Protein 5NDY (pdb70)

Structure (mmCIF, N/CA/C/O backbone):
data_5NDY
#
_entry.id   5NDY
#
_cell.length_a   142.539
_cell.length_b   147.662
_cell.length_c   90.347
_cell.angle_alpha   90.00
_cell.angle_beta   108.99
_cell.angle_gamma   90.00
#
_symmetry.space_group_name_H-M   'C 1 2 1'
#
loop_
_entity.id
_entity.type
_entity.pdbx_description
1 polymer 'Geranylgeranylglyceryl phosphate synthase'
2 water water
#
loop_
_atom_site.group_PDB
_atom_site.id
_atom_site.type_symbol
_atom_site.label_atom_id
_atom_site.label_alt_id
_atom_site.label_comp_id
_atom_site.label_asym_id
_atom_site.label_entity_id
_atom_site.label_seq_id
_atom_site.pdbx_PDB_ins_code
_atom_site.Cartn_x
_atom_site.Cartn_y
_atom_site.Cartn_z
_atom_site.occupancy
_atom_site.B_iso_or_equiv
_atom_site.auth_seq_id
_atom_site.auth_comp_id
_atom_site.auth_asym_id
_atom_site.auth_atom_id
_atom_site.pdbx_PDB_model_num
ATOM 1 N N . MET A 1 1 ? 135.438 14.092 93.249 1.00 30.00 1 MET A N 1
ATOM 2 C CA . MET A 1 1 ? 136.315 13.581 92.237 1.00 30.00 1 MET A CA 1
ATOM 3 C C . MET A 1 1 ? 137.469 12.874 92.887 1.00 30.00 1 MET A C 1
ATOM 4 O O . MET A 1 1 ? 137.924 13.312 93.902 1.00 30.00 1 MET A O 1
ATOM 9 N N . PHE A 1 2 ? 137.941 11.799 92.277 1.00 35.98 2 PHE A N 1
ATOM 10 C CA . PHE A 1 2 ? 139.040 11.038 92.802 1.00 38.79 2 PHE A CA 1
ATOM 11 C C . PHE A 1 2 ? 140.268 11.917 92.901 1.00 40.47 2 PHE A C 1
ATOM 12 O O . PHE A 1 2 ? 140.892 11.945 93.906 1.00 36.97 2 PHE A O 1
ATOM 20 N N . LYS A 1 3 ? 140.588 12.633 91.834 1.00 43.17 3 LYS A N 1
ATOM 21 C CA . LYS A 1 3 ? 141.677 13.604 91.833 1.00 36.56 3 LYS A CA 1
ATOM 22 C C . LYS A 1 3 ? 141.090 15.008 91.877 1.00 37.21 3 LYS A C 1
ATOM 23 O O . LYS A 1 3 ? 140.272 15.373 91.025 1.00 39.97 3 LYS A O 1
ATOM 29 N N . MET A 1 4 ? 141.510 15.790 92.853 1.00 34.13 4 MET A N 1
ATOM 30 C CA . MET A 1 4 ? 140.986 17.144 92.970 1.00 36.56 4 MET A CA 1
ATOM 31 C C . MET A 1 4 ? 141.598 18.068 91.901 1.00 36.14 4 MET A C 1
ATOM 32 O O . MET A 1 4 ? 142.551 17.720 91.199 1.00 35.09 4 MET A O 1
ATOM 37 N N . LYS A 1 5 ? 141.012 19.251 91.748 1.00 38.76 5 LYS A N 1
ATOM 38 C CA . LYS A 1 5 ? 141.581 20.234 90.831 1.00 38.77 5 LYS A CA 1
ATOM 39 C C . LYS A 1 5 ? 142.915 20.731 91.364 1.00 28.29 5 LYS A C 1
ATOM 40 O O . LYS A 1 5 ? 143.085 20.934 92.566 1.00 34.02 5 LYS A O 1
ATOM 46 N N . VAL A 1 6 ? 143.881 20.908 90.467 1.00 31.64 6 VAL A N 1
ATOM 47 C CA . VAL A 1 6 ? 145.180 21.401 90.921 1.00 30.20 6 VAL A CA 1
ATOM 48 C C . VAL A 1 6 ? 145.041 22.785 91.562 1.00 29.19 6 VAL A C 1
ATOM 49 O O . VAL A 1 6 ? 145.682 23.080 92.581 1.00 28.57 6 VAL A O 1
ATOM 53 N N . GLU A 1 7 ? 144.153 23.627 91.025 1.00 33.27 7 GLU A N 1
ATOM 54 C CA . GLU A 1 7 ? 143.980 24.962 91.618 1.00 32.71 7 GLU A CA 1
ATOM 55 C C . GLU A 1 7 ? 143.379 24.852 93.016 1.00 36.35 7 GLU A C 1
ATOM 56 O O . GLU A 1 7 ? 143.748 25.612 93.921 1.00 34.47 7 GLU A O 1
ATOM 62 N N . ASP A 1 8 ? 142.481 23.881 93.225 1.00 33.77 8 ASP A N 1
ATOM 63 C CA . ASP A 1 8 ? 141.977 23.637 94.579 1.00 36.29 8 ASP A CA 1
ATOM 64 C C . ASP A 1 8 ? 143.072 23.087 95.471 1.00 35.29 8 ASP A C 1
ATOM 65 O O . ASP A 1 8 ? 143.191 23.480 96.635 1.00 36.24 8 ASP A O 1
ATOM 70 N N . TYR A 1 9 ? 143.845 22.131 94.951 1.00 36.01 9 TYR A N 1
ATOM 71 C CA . TYR A 1 9 ? 144.990 21.597 95.677 1.00 35.57 9 TYR A CA 1
ATOM 72 C C . TYR A 1 9 ? 145.898 22.716 96.184 1.00 36.26 9 TYR A C 1
ATOM 73 O O . TYR A 1 9 ? 146.320 22.716 97.352 1.00 35.82 9 TYR A O 1
ATOM 82 N N . PHE A 1 10 ? 146.210 23.682 95.308 1.00 31.13 10 PHE A N 1
ATOM 83 C CA . PHE A 1 10 ? 147.035 24.829 95.699 1.00 32.42 10 PHE A CA 1
ATOM 84 C C . PHE A 1 10 ? 146.406 25.611 96.848 1.00 35.08 10 PHE A C 1
ATOM 85 O O . PHE A 1 10 ? 147.074 25.938 97.835 1.00 31.08 10 PHE A O 1
ATOM 93 N N . HIS A 1 11 ? 145.121 25.948 96.724 1.00 31.81 11 HIS A N 1
ATOM 94 C CA . HIS A 1 11 ? 144.498 26.762 97.766 1.00 39.74 11 HIS A CA 1
ATOM 95 C C . HIS A 1 11 ? 144.457 26.041 99.108 1.00 35.42 11 HIS A C 1
ATOM 96 O O . HIS A 1 11 ? 144.597 26.686 100.154 1.00 38.54 11 HIS A O 1
ATOM 103 N N . ASP A 1 12 ? 144.310 24.710 99.102 1.00 39.05 12 ASP A N 1
ATOM 104 C CA . ASP A 1 12 ? 144.347 23.936 100.344 1.00 39.03 12 ASP A CA 1
ATOM 105 C C . ASP A 1 12 ? 145.697 24.038 101.034 1.00 35.91 12 ASP A C 1
ATOM 106 O O . ASP A 1 12 ? 145.774 24.237 102.250 1.00 40.38 12 ASP A O 1
ATOM 111 N N . ILE A 1 13 ? 146.781 23.863 100.280 1.00 38.68 13 ILE A N 1
ATOM 112 C CA . ILE A 1 13 ? 148.108 24.039 100.864 1.00 34.86 13 ILE A CA 1
ATOM 113 C C . ILE A 1 13 ? 148.277 25.461 101.369 1.00 34.85 13 ILE A C 1
ATOM 114 O O . ILE A 1 13 ? 148.773 25.694 102.478 1.00 38.35 13 ILE A O 1
ATOM 119 N N . LEU A 1 14 ? 147.880 26.435 100.558 1.00 37.24 14 LEU A N 1
ATOM 120 C CA . LEU A 1 14 ? 148.085 27.827 100.945 1.00 36.99 14 LEU A CA 1
ATOM 121 C C . LEU A 1 14 ? 147.308 28.194 102.206 1.00 42.55 14 LEU A C 1
ATOM 122 O O . LEU A 1 14 ? 147.560 29.256 102.787 1.00 37.80 14 LEU A O 1
ATOM 127 N N . ARG A 1 15 ? 146.402 27.326 102.672 1.00 41.25 15 ARG A N 1
ATOM 128 C CA . ARG A 1 15 ? 145.755 27.592 103.955 1.00 45.77 15 ARG A CA 1
ATOM 129 C C . ARG A 1 15 ? 146.755 27.546 105.107 1.00 42.50 15 ARG A C 1
ATOM 130 O O . ARG A 1 15 ? 146.607 28.287 106.082 1.00 42.18 15 ARG A O 1
ATOM 138 N N . GLU A 1 16 ? 147.798 26.724 105.012 1.00 42.07 16 GLU A N 1
ATOM 139 C CA . GLU A 1 16 ? 148.731 26.590 106.122 1.00 44.59 16 GLU A CA 1
ATOM 140 C C . GLU A 1 16 ? 150.172 26.962 105.799 1.00 48.40 16 GLU A C 1
ATOM 141 O O . GLU A 1 16 ? 150.920 27.306 106.721 1.00 46.71 16 GLU A O 1
ATOM 147 N N . ARG A 1 17 ? 150.588 26.904 104.539 1.00 44.30 17 ARG A N 1
ATOM 148 C CA . ARG A 1 17 ? 152.006 26.979 104.218 1.00 44.14 17 ARG A CA 1
ATOM 149 C C . ARG A 1 17 ? 152.139 27.346 102.747 1.00 39.54 17 ARG A C 1
ATOM 150 O O . ARG A 1 17 ? 151.146 27.455 102.023 1.00 40.16 17 ARG A O 1
ATOM 158 N N . LYS A 1 18 ? 153.379 27.489 102.297 1.00 41.90 18 LYS A N 1
ATOM 159 C CA . LYS A 1 18 ? 153.653 27.858 100.916 1.00 38.63 18 LYS A CA 1
ATOM 160 C C . LYS A 1 18 ? 153.959 26.607 100.087 1.00 38.24 18 LYS A C 1
ATOM 161 O O . LYS A 1 18 ? 154.315 25.554 100.623 1.00 39.87 18 LYS A O 1
ATOM 167 N N . ILE A 1 19 ? 153.783 26.733 98.766 1.00 34.54 19 ILE A N 1
ATOM 168 C CA . ILE A 1 19 ? 153.847 25.617 97.820 1.00 33.87 19 ILE A CA 1
ATOM 169 C C . ILE A 1 19 ? 155.222 25.565 97.155 1.00 39.19 19 ILE A C 1
ATOM 170 O O . ILE A 1 19 ? 155.712 26.587 96.651 1.00 34.01 19 ILE A O 1
ATOM 175 N N . HIS A 1 20 ? 155.820 24.374 97.079 1.00 30.95 20 HIS A N 1
ATOM 176 C CA . HIS A 1 20 ? 157.028 24.195 96.280 1.00 36.51 20 HIS A CA 1
ATOM 177 C C . HIS A 1 20 ? 156.748 23.287 95.091 1.00 35.85 20 HIS A C 1
ATOM 178 O O . HIS A 1 20 ? 156.106 22.233 95.233 1.00 32.89 20 HIS A O 1
ATOM 185 N N . LEU A 1 21 ? 157.242 23.688 93.921 1.00 30.53 21 LEU A N 1
ATOM 186 C CA . LEU A 1 21 ? 157.149 22.886 92.707 1.00 31.08 21 LEU A CA 1
ATOM 187 C C . LEU A 1 21 ? 158.531 22.666 92.093 1.00 36.31 21 LEU A C 1
ATOM 188 O O . LEU A 1 21 ? 159.370 23.581 92.050 1.00 32.36 21 LEU A O 1
ATOM 193 N N . THR A 1 22 ? 158.735 21.458 91.574 1.00 32.44 22 THR A N 1
ATOM 194 C CA . THR A 1 22 ? 160.001 21.014 90.995 1.00 34.20 22 THR A CA 1
ATOM 195 C C . THR A 1 22 ? 159.886 21.017 89.478 1.00 35.33 22 THR A C 1
ATOM 196 O O . THR A 1 22 ? 159.037 20.311 88.916 1.00 34.02 22 THR A O 1
ATOM 200 N N . LEU A 1 23 ? 160.739 21.798 88.812 1.00 31.42 23 LEU A N 1
ATOM 201 C CA . LEU A 1 23 ? 160.734 21.868 87.359 1.00 32.92 23 LEU A CA 1
ATOM 202 C C . LEU A 1 23 ? 161.652 20.791 86.792 1.00 32.64 23 LEU A C 1
ATOM 203 O O . LEU A 1 23 ? 162.829 20.715 87.162 1.00 34.51 23 LEU A O 1
ATOM 208 N N . ILE A 1 24 ? 161.105 19.958 85.914 1.00 35.01 24 ILE A N 1
ATOM 209 C CA . ILE A 1 24 ? 161.860 18.946 85.177 1.00 33.01 24 ILE A CA 1
ATOM 210 C C . ILE A 1 24 ? 161.716 19.265 83.698 1.00 33.31 24 ILE A C 1
ATOM 211 O O . ILE A 1 24 ? 160.593 19.403 83.195 1.00 34.45 24 ILE A O 1
ATOM 216 N N . ASP A 1 25 ? 162.847 19.394 83.005 1.00 37.52 25 ASP A N 1
ATOM 217 C CA . ASP A 1 25 ? 162.844 19.570 81.555 1.00 41.25 25 ASP A CA 1
ATOM 218 C C . ASP A 1 25 ? 162.956 18.199 80.900 1.00 43.33 25 ASP A C 1
ATOM 219 O O . ASP A 1 25 ? 163.956 17.510 81.114 1.00 42.13 25 ASP A O 1
ATOM 224 N N . PRO A 1 26 ? 161.960 17.758 80.129 1.00 40.45 26 PRO A N 1
ATOM 225 C CA . PRO A 1 26 ? 161.999 16.391 79.584 1.00 49.48 26 PRO A CA 1
ATOM 226 C C . PRO A 1 26 ? 163.182 16.123 78.678 1.00 54.26 26 PRO A C 1
ATOM 227 O O . PRO A 1 26 ? 163.590 14.964 78.553 1.00 51.74 26 PRO A O 1
ATOM 231 N N . GLU A 1 27 ? 163.759 17.149 78.062 1.00 51.53 27 GLU A N 1
ATOM 232 C CA . GLU A 1 27 ? 164.885 16.950 77.162 1.00 56.34 27 GLU A CA 1
ATOM 233 C C . GLU A 1 27 ? 166.228 16.900 77.882 1.00 55.51 27 GLU A C 1
ATOM 234 O O . GLU A 1 27 ? 167.245 16.685 77.220 1.00 61.63 27 GLU A O 1
ATOM 240 N N . GLU A 1 28 ? 166.273 17.069 79.205 1.00 50.35 28 GLU A N 1
ATOM 241 C CA . GLU A 1 28 ? 167.542 17.069 79.924 1.00 49.99 28 GLU A CA 1
ATOM 242 C C . GLU A 1 28 ? 167.910 15.714 80.516 1.00 54.08 28 GLU A C 1
ATOM 243 O O . GLU A 1 28 ? 169.011 15.574 81.061 1.00 55.45 28 GLU A O 1
ATOM 249 N N . GLN A 1 29 ? 167.033 14.717 80.421 1.00 50.64 29 GLN A N 1
ATOM 250 C CA . GLN A 1 29 ? 167.339 13.384 80.927 1.00 49.77 29 GLN A CA 1
ATOM 251 C C . GLN A 1 29 ? 166.308 12.412 80.371 1.00 48.03 29 GLN A C 1
ATOM 252 O O . GLN A 1 29 ? 165.322 12.811 79.747 1.00 49.90 29 GLN A O 1
ATOM 258 N N . THR A 1 30 ? 166.557 11.113 80.606 1.00 46.73 30 THR A N 1
ATOM 259 C CA . THR A 1 30 ? 165.641 10.070 80.166 1.00 50.22 30 THR A CA 1
ATOM 260 C C . THR A 1 30 ? 164.429 9.988 81.095 1.00 46.56 30 THR A C 1
ATOM 261 O O . THR A 1 30 ? 164.495 10.411 82.256 1.00 46.31 30 THR A O 1
ATOM 265 N N . PRO A 1 31 ? 163.307 9.462 80.593 1.00 42.63 31 PRO A N 1
ATOM 266 C CA . PRO A 1 31 ? 162.121 9.277 81.441 1.00 47.00 31 PRO A CA 1
ATOM 267 C C . PRO A 1 31 ? 162.409 8.608 82.777 1.00 47.84 31 PRO A C 1
ATOM 268 O O . PRO A 1 31 ? 161.931 9.079 83.817 1.00 43.63 31 PRO A O 1
ATOM 272 N N . GLU A 1 32 ? 163.182 7.517 82.786 1.00 44.75 32 GLU A N 1
ATOM 273 C CA . GLU A 1 32 ? 163.439 6.857 84.063 1.00 48.62 32 GLU A CA 1
ATOM 274 C C . GLU A 1 32 ? 164.327 7.713 84.957 1.00 45.28 32 GLU A C 1
ATOM 275 O O . GLU A 1 32 ? 164.141 7.736 86.179 1.00 48.39 32 GLU A O 1
ATOM 281 N N . GLU A 1 33 ? 165.301 8.410 84.376 1.00 42.40 33 GLU A N 1
ATOM 282 C CA . GLU A 1 33 ? 166.040 9.400 85.152 1.00 47.67 33 GLU A CA 1
ATOM 283 C C . GLU A 1 33 ? 165.100 10.463 85.716 1.00 40.64 33 GLU A C 1
ATOM 284 O O . GLU A 1 33 ? 165.245 10.881 86.872 1.00 43.63 33 GLU A O 1
ATOM 290 N N . ALA A 1 34 ? 164.125 10.903 84.915 1.00 42.20 34 ALA A N 1
ATOM 291 C CA . ALA A 1 34 ? 163.169 11.906 85.384 1.00 40.16 34 ALA A CA 1
ATOM 292 C C . ALA A 1 34 ? 162.372 11.391 86.580 1.00 42.88 34 ALA A C 1
ATOM 293 O O . ALA A 1 34 ? 162.117 12.133 87.537 1.00 41.80 34 ALA A O 1
ATOM 295 N N . VAL A 1 35 ? 161.986 10.112 86.549 1.00 42.51 35 VAL A N 1
ATOM 296 C CA . VAL A 1 35 ? 161.256 9.521 87.668 1.00 39.44 35 VAL A CA 1
ATOM 297 C C . VAL A 1 35 ? 162.084 9.587 88.940 1.00 38.62 35 VAL A C 1
ATOM 298 O O . VAL A 1 35 ? 161.574 9.935 90.011 1.00 40.53 35 VAL A O 1
ATOM 302 N N . GLU A 1 36 ? 163.379 9.270 88.850 1.00 40.46 36 GLU A N 1
ATOM 303 C CA . GLU A 1 36 ? 164.202 9.289 90.056 1.00 41.79 36 GLU A CA 1
ATOM 304 C C . GLU A 1 36 ? 164.421 10.715 90.556 1.00 40.77 36 GLU A C 1
ATOM 305 O O . GLU A 1 36 ? 164.513 10.947 91.765 1.00 40.29 36 GLU A O 1
ATOM 311 N N . ILE A 1 37 ? 164.522 11.685 89.647 1.00 41.09 37 ILE A N 1
ATOM 312 C CA . ILE A 1 37 ? 164.562 13.079 90.086 1.00 40.20 37 ILE A CA 1
ATOM 313 C C . ILE A 1 37 ? 163.295 13.422 90.860 1.00 36.84 37 ILE A C 1
ATOM 314 O O . ILE A 1 37 ? 163.352 13.906 91.995 1.00 39.05 37 ILE A O 1
ATOM 319 N N . ALA A 1 38 ? 162.131 13.133 90.273 1.00 40.50 38 ALA A N 1
ATOM 320 C CA . ALA A 1 38 ? 160.867 13.460 90.930 1.00 40.52 38 ALA A CA 1
ATOM 321 C C . ALA A 1 38 ? 160.742 12.779 92.289 1.00 37.48 38 ALA A C 1
ATOM 322 O O . ALA A 1 38 ? 160.414 13.425 93.294 1.00 33.99 38 ALA A O 1
ATOM 324 N N . ARG A 1 39 ? 161.026 11.468 92.350 1.00 37.61 39 ARG A N 1
ATOM 325 C CA . ARG A 1 39 ? 160.908 10.759 93.621 1.00 39.26 39 ARG A CA 1
ATOM 326 C C . ARG A 1 39 ? 161.813 11.361 94.680 1.00 39.15 39 ARG A C 1
ATOM 327 O O . ARG A 1 39 ? 161.450 11.419 95.862 1.00 39.59 39 ARG A O 1
ATOM 335 N N . ALA A 1 40 ? 163.015 11.781 94.285 1.00 34.22 40 ALA A N 1
ATOM 336 C CA . ALA A 1 40 ? 163.907 12.408 95.249 1.00 38.76 40 ALA A CA 1
ATOM 337 C C . ALA A 1 40 ? 163.336 13.737 95.730 1.00 38.76 40 ALA A C 1
ATOM 338 O O . ALA A 1 40 ? 163.335 14.026 96.931 1.00 37.13 40 ALA A O 1
ATOM 340 N N . ALA A 1 41 ? 162.858 14.565 94.796 1.00 40.51 41 ALA A N 1
ATOM 341 C CA . ALA A 1 41 ? 162.268 15.853 95.168 1.00 34.89 41 ALA A CA 1
ATOM 342 C C . ALA A 1 41 ? 161.046 15.663 96.067 1.00 35.71 41 ALA A C 1
ATOM 343 O O . ALA A 1 41 ? 160.846 16.421 97.021 1.00 36.34 41 ALA A O 1
ATOM 345 N N . ILE A 1 42 ? 160.232 14.636 95.792 1.00 41.49 42 ILE A N 1
ATOM 346 C CA . ILE A 1 42 ? 159.069 14.347 96.635 1.00 38.53 42 ILE A CA 1
ATOM 347 C C . ILE A 1 42 ? 159.511 13.921 98.028 1.00 40.12 42 ILE A C 1
ATOM 348 O O . ILE A 1 42 ? 158.959 14.386 99.032 1.00 41.43 42 ILE A O 1
ATOM 353 N N . ARG A 1 43 ? 160.515 13.041 98.120 1.00 43.73 43 ARG A N 1
ATOM 354 C CA . ARG A 1 43 ? 161.103 12.762 99.431 1.00 44.15 43 ARG A CA 1
ATOM 355 C C . ARG A 1 43 ? 161.575 14.047 100.102 1.00 44.33 43 ARG A C 1
ATOM 356 O O . ARG A 1 43 ? 161.455 14.197 101.327 1.00 43.45 43 ARG A O 1
ATOM 364 N N . GLY A 1 44 ? 162.082 14.997 99.319 1.00 43.76 44 GLY A N 1
ATOM 365 C CA . GLY A 1 44 ? 162.489 16.270 99.881 1.00 40.98 44 GLY A CA 1
ATOM 366 C C . GLY A 1 44 ? 161.366 17.220 100.230 1.00 42.71 44 GLY A C 1
ATOM 367 O O . GLY A 1 44 ? 161.635 18.268 100.826 1.00 42.37 44 GLY A O 1
ATOM 368 N N . GLY A 1 45 ? 160.127 16.908 99.856 1.00 38.34 45 GLY A N 1
ATOM 369 C CA . GLY A 1 45 ? 158.990 17.715 100.255 1.00 39.79 45 GLY A CA 1
ATOM 370 C C . GLY A 1 45 ? 158.313 18.533 99.169 1.00 37.71 45 GLY A C 1
ATOM 371 O O . GLY A 1 45 ? 157.488 19.404 99.502 1.00 37.29 45 GLY A O 1
ATOM 372 N N . THR A 1 46 ? 158.624 18.298 97.894 1.00 35.77 46 THR A N 1
ATOM 373 C CA . THR A 1 46 ? 158.011 19.090 96.834 1.00 37.80 46 THR A CA 1
ATOM 374 C C . THR A 1 46 ? 156.537 18.725 96.685 1.00 39.57 46 THR A C 1
ATOM 375 O O . THR A 1 46 ? 156.113 17.601 96.992 1.00 35.89 46 THR A O 1
ATOM 379 N N . ASP A 1 47 ? 155.745 19.700 96.221 1.00 31.87 47 ASP A N 1
ATOM 380 C CA . ASP A 1 47 ? 154.298 19.545 96.155 1.00 33.67 47 ASP A CA 1
ATOM 381 C C . ASP A 1 47 ? 153.812 19.194 94.768 1.00 30.79 47 ASP A C 1
ATOM 382 O O . ASP A 1 47 ? 152.631 18.880 94.595 1.00 32.80 47 ASP A O 1
ATOM 387 N N . GLY A 1 48 ? 154.677 19.252 93.774 1.00 31.16 48 GLY A N 1
ATOM 388 C CA . GLY A 1 48 ? 154.239 18.984 92.423 1.00 31.61 48 GLY A CA 1
ATOM 389 C C . GLY A 1 48 ? 155.431 19.006 91.499 1.00 34.55 48 GLY A C 1
ATOM 390 O O . GLY A 1 48 ? 156.521 19.465 91.859 1.00 37.03 48 GLY A O 1
ATOM 391 N N . ILE A 1 49 ? 155.210 18.485 90.303 1.00 31.05 49 ILE A N 1
ATOM 392 C CA . ILE A 1 49 ? 156.232 18.429 89.270 1.00 32.76 49 ILE A CA 1
ATOM 393 C C . ILE A 1 49 ? 155.760 19.304 88.126 1.00 32.94 49 ILE A C 1
ATOM 394 O O . ILE A 1 49 ? 154.696 19.059 87.544 1.00 32.08 49 ILE A O 1
ATOM 399 N N . MET A 1 50 ? 156.529 20.333 87.807 1.00 32.16 50 MET A N 1
ATOM 400 C CA . MET A 1 50 ? 156.256 21.077 86.593 1.00 31.95 50 MET A CA 1
ATOM 401 C C . MET A 1 50 ? 157.043 20.460 85.461 1.00 32.55 50 MET A C 1
ATOM 402 O O . MET A 1 50 ? 158.209 20.094 85.624 1.00 38.13 50 MET A O 1
ATOM 407 N N . LEU A 1 51 ? 156.412 20.364 84.306 1.00 32.07 51 LEU A N 1
ATOM 408 C CA . LEU A 1 51 ? 157.007 19.678 83.177 1.00 38.87 51 LEU A CA 1
ATOM 409 C C . LEU A 1 51 ? 157.052 20.632 81.998 1.00 38.10 51 LEU A C 1
ATOM 410 O O . LEU A 1 51 ? 156.007 21.062 81.499 1.00 37.93 51 LEU A O 1
ATOM 415 N N . GLY A 1 52 ? 158.245 20.938 81.539 1.00 38.26 52 GLY A N 1
ATOM 416 C CA . GLY A 1 52 ? 158.387 21.655 80.294 1.00 44.75 52 GLY A CA 1
ATOM 417 C C . GLY A 1 52 ? 159.685 22.429 80.247 1.00 50.49 52 GLY A C 1
ATOM 418 O O . GLY A 1 52 ? 160.585 22.236 81.066 1.00 45.38 52 GLY A O 1
ATOM 419 N N . GLY A 1 53 ? 159.739 23.312 79.268 1.00 58.86 53 GLY A N 1
ATOM 420 C CA . GLY A 1 53 ? 160.871 24.167 78.980 1.00 59.58 53 GLY A CA 1
ATOM 421 C C . GLY A 1 53 ? 160.877 24.515 77.508 1.00 63.45 53 GLY A C 1
ATOM 422 O O . GLY A 1 53 ? 160.310 23.820 76.664 1.00 62.88 53 GLY A O 1
ATOM 423 N N . SER A 1 54 ? 161.533 25.630 77.187 1.00 66.80 54 SER A N 1
ATOM 424 C CA . SER A 1 54 ? 161.885 25.891 75.797 1.00 66.10 54 SER A CA 1
ATOM 425 C C . SER A 1 54 ? 162.597 24.660 75.244 1.00 71.16 54 SER A C 1
ATOM 426 O O . SER A 1 54 ? 163.057 23.809 76.018 1.00 75.85 54 SER A O 1
ATOM 429 N N . THR A 1 55 ? 162.689 24.540 73.915 1.00 66.24 55 THR A N 1
ATOM 430 C CA . THR A 1 55 ? 163.373 23.408 73.285 1.00 70.31 55 THR A CA 1
ATOM 431 C C . THR A 1 55 ? 162.772 22.064 73.696 1.00 71.37 55 THR A C 1
ATOM 432 O O . THR A 1 55 ? 163.379 21.339 74.499 1.00 70.64 55 THR A O 1
ATOM 436 N N . THR A 1 56 ? 161.603 21.688 73.162 1.00 68.87 56 THR A N 1
ATOM 437 C CA . THR A 1 56 ? 160.943 20.491 73.667 1.00 69.99 56 THR A CA 1
ATOM 438 C C . THR A 1 56 ? 160.281 19.702 72.550 1.00 70.22 56 THR A C 1
ATOM 439 O O . THR A 1 56 ? 159.474 20.235 71.783 1.00 71.67 56 THR A O 1
ATOM 443 N N . ASP A 1 57 ? 160.632 18.424 72.489 1.00 67.58 57 ASP A N 1
ATOM 444 C CA . ASP A 1 57 ? 159.977 17.471 71.616 1.00 66.32 57 ASP A CA 1
ATOM 445 C C . ASP A 1 57 ? 158.714 16.949 72.288 1.00 67.73 57 ASP A C 1
ATOM 446 O O . ASP A 1 57 ? 158.717 16.624 73.480 1.00 66.49 57 ASP A O 1
ATOM 451 N N . SER A 1 58 ? 157.629 16.880 71.514 1.00 66.03 58 SER A N 1
ATOM 452 C CA . SER A 1 58 ? 156.375 16.351 72.034 1.00 62.69 58 SER A CA 1
ATOM 453 C C . SER A 1 58 ? 156.472 14.869 72.355 1.00 62.11 58 SER A C 1
ATOM 454 O O . SER A 1 58 ? 155.768 14.386 73.248 1.00 56.91 58 SER A O 1
ATOM 457 N N . SER A 1 59 ? 157.308 14.130 71.624 1.00 63.27 59 SER A N 1
ATOM 458 C CA . SER A 1 59 ? 157.465 12.708 71.913 1.00 62.63 59 SER A CA 1
ATOM 459 C C . SER A 1 59 ? 158.127 12.493 73.268 1.00 61.82 59 SER A C 1
ATOM 460 O O . SER A 1 59 ? 157.726 11.602 74.030 1.00 59.61 59 SER A O 1
ATOM 463 N N . GLU A 1 60 ? 159.138 13.304 73.586 1.00 56.65 60 GLU A N 1
ATOM 464 C CA . GLU A 1 60 ? 159.855 13.150 74.845 1.00 57.32 60 GLU A CA 1
ATOM 465 C C . GLU A 1 60 ? 159.032 13.672 76.019 1.00 56.57 60 GLU A C 1
ATOM 466 O O . GLU A 1 60 ? 159.078 13.111 77.125 1.00 51.77 60 GLU A O 1
ATOM 472 N N . LEU A 1 61 ? 158.276 14.749 75.795 1.00 56.65 61 LEU A N 1
ATOM 473 C CA . LEU A 1 61 ? 157.343 15.223 76.809 1.00 51.63 61 LEU A CA 1
ATOM 474 C C . LEU A 1 61 ? 156.361 14.125 77.204 1.00 46.26 61 LEU A C 1
ATOM 475 O O . LEU A 1 61 ? 156.173 13.847 78.394 1.00 40.58 61 LEU A O 1
ATOM 480 N N . ASP A 1 62 ? 155.724 13.489 76.214 1.00 48.52 62 ASP A N 1
ATOM 481 C CA . ASP A 1 62 ? 154.781 12.411 76.510 1.00 52.29 62 ASP A CA 1
ATOM 482 C C . ASP A 1 62 ? 155.455 11.255 77.238 1.00 49.56 62 ASP A C 1
ATOM 483 O O . ASP A 1 62 ? 154.887 10.693 78.185 1.00 45.95 62 ASP A O 1
ATOM 488 N N . ASN A 1 63 ? 156.652 10.861 76.800 1.00 51.71 63 ASN A N 1
ATOM 489 C CA . ASN A 1 63 ? 157.310 9.726 77.441 1.00 47.88 63 ASN A CA 1
ATOM 490 C C . ASN A 1 63 ? 157.667 10.048 78.884 1.00 47.12 63 ASN A C 1
ATOM 491 O O . ASN A 1 63 ? 157.525 9.198 79.772 1.00 42.66 63 ASN A O 1
ATOM 496 N N . THR A 1 64 ? 158.115 11.280 79.137 1.00 44.33 64 THR A N 1
ATOM 497 C CA . THR A 1 64 ? 158.405 11.709 80.501 1.00 44.88 64 THR A CA 1
ATOM 498 C C . THR A 1 64 ? 157.133 11.869 81.321 1.00 39.34 64 THR A C 1
ATOM 499 O O . THR A 1 64 ? 157.107 11.503 82.498 1.00 38.18 64 THR A O 1
ATOM 503 N N . ALA A 1 65 ? 156.086 12.463 80.738 1.00 42.21 65 ALA A N 1
ATOM 504 C CA . ALA A 1 65 ? 154.820 12.595 81.456 1.00 38.78 65 ALA A CA 1
ATOM 505 C C . ALA A 1 65 ? 154.251 11.223 81.816 1.00 39.34 65 ALA A C 1
ATOM 506 O O . ALA A 1 65 ? 153.827 10.993 82.952 1.00 37.19 65 ALA A O 1
ATOM 508 N N . ARG A 1 66 ? 154.240 10.300 80.857 1.00 39.59 66 ARG A N 1
ATOM 509 C CA . ARG A 1 66 ? 153.737 8.949 81.128 1.00 44.64 66 ARG A CA 1
ATOM 510 C C . ARG A 1 66 ? 154.520 8.274 82.247 1.00 37.44 66 ARG A C 1
ATOM 511 O O . ARG A 1 66 ? 153.934 7.728 83.184 1.00 39.09 66 ARG A O 1
ATOM 519 N N . ALA A 1 67 ? 155.852 8.308 82.173 1.00 39.65 67 ALA A N 1
ATOM 520 C CA . ALA A 1 67 ? 156.659 7.676 83.211 1.00 39.65 67 ALA A CA 1
ATOM 521 C C . ALA A 1 67 ? 156.410 8.302 84.578 1.00 40.00 67 ALA A C 1
ATOM 522 O O . ALA A 1 67 ? 156.287 7.584 85.579 1.00 38.16 67 ALA A O 1
ATOM 524 N N . LEU A 1 68 ? 156.348 9.638 84.654 1.00 33.79 68 LEU A N 1
ATOM 525 C CA . LEU A 1 68 ? 156.095 10.268 85.947 1.00 35.93 68 LEU A CA 1
ATOM 526 C C . LEU A 1 68 ? 154.767 9.808 86.519 1.00 34.84 68 LEU A C 1
ATOM 527 O O . LEU A 1 68 ? 154.659 9.504 87.711 1.00 36.09 68 LEU A O 1
ATOM 532 N N . ARG A 1 69 ? 153.748 9.736 85.680 1.00 32.66 69 ARG A N 1
ATOM 533 C CA . ARG A 1 69 ? 152.428 9.523 86.228 1.00 40.12 69 ARG A CA 1
ATOM 534 C C . ARG A 1 69 ? 152.229 8.064 86.647 1.00 41.42 69 ARG A C 1
ATOM 535 O O . ARG A 1 69 ? 151.386 7.779 87.507 1.00 41.01 69 ARG A O 1
ATOM 543 N N . GLU A 1 70 ? 153.025 7.134 86.088 1.00 39.48 70 GLU A N 1
ATOM 544 C CA . GLU A 1 70 ? 153.027 5.758 86.582 1.00 46.49 70 GLU A CA 1
ATOM 545 C C . GLU A 1 70 ? 153.522 5.674 88.014 1.00 43.86 70 GLU A C 1
ATOM 546 O O . GLU A 1 70 ? 153.185 4.727 88.726 1.00 41.75 70 GLU A O 1
ATOM 552 N N . ASN A 1 71 ? 154.349 6.627 88.445 1.00 39.97 71 ASN A N 1
ATOM 553 C CA . ASN A 1 71 ? 155.190 6.434 89.615 1.00 36.97 71 ASN A CA 1
ATOM 554 C C . ASN A 1 71 ? 154.978 7.413 90.754 1.00 42.79 71 ASN A C 1
ATOM 555 O O . ASN A 1 71 ? 155.478 7.153 91.848 1.00 46.94 71 ASN A O 1
ATOM 560 N N . ILE A 1 72 ? 154.292 8.537 90.547 1.00 40.75 72 ILE A N 1
ATOM 561 C CA . ILE A 1 72 ? 154.161 9.520 91.614 1.00 38.87 72 ILE A CA 1
ATOM 562 C C . ILE A 1 72 ? 152.691 9.858 91.809 1.00 36.53 72 ILE A C 1
ATOM 563 O O . ILE A 1 72 ? 151.860 9.669 90.914 1.00 38.70 72 ILE A O 1
ATOM 568 N N . ASP A 1 73 ? 152.383 10.394 92.994 1.00 35.02 73 ASP A N 1
ATOM 569 C CA . ASP A 1 73 ? 151.021 10.802 93.338 1.00 35.50 73 ASP A CA 1
ATOM 570 C C . ASP A 1 73 ? 150.850 12.307 93.578 1.00 37.12 73 ASP A C 1
ATOM 571 O O . ASP A 1 73 ? 149.796 12.719 94.082 1.00 36.51 73 ASP A O 1
ATOM 576 N N . VAL A 1 74 ? 151.836 13.141 93.252 1.00 38.43 74 VAL A N 1
ATOM 577 C CA . VAL A 1 74 ? 151.608 14.591 93.318 1.00 36.65 74 VAL A CA 1
ATOM 578 C C . VAL A 1 74 ? 151.220 15.067 91.918 1.00 37.64 74 VAL A C 1
ATOM 579 O O . VAL A 1 74 ? 151.414 14.322 90.945 1.00 36.00 74 VAL A O 1
ATOM 583 N N . PRO A 1 75 ? 150.668 16.275 91.753 1.00 36.57 75 PRO A N 1
ATOM 584 C CA . PRO A 1 75 ? 150.258 16.716 90.411 1.00 38.54 75 PRO A CA 1
ATOM 585 C C . PRO A 1 75 ? 151.439 16.911 89.467 1.00 32.05 75 PRO A C 1
ATOM 586 O O . PRO A 1 75 ? 152.551 17.241 89.882 1.00 35.46 75 PRO A O 1
ATOM 590 N N . ILE A 1 76 ? 151.167 16.708 88.182 1.00 33.52 76 ILE A N 1
ATOM 591 C CA . ILE A 1 76 ? 152.093 16.985 87.085 1.00 32.23 76 ILE A CA 1
ATOM 592 C C . ILE A 1 76 ? 151.507 18.147 86.289 1.00 34.43 76 ILE A C 1
ATOM 593 O O . ILE A 1 76 ? 150.433 18.010 85.688 1.00 34.56 76 ILE A O 1
ATOM 598 N N . ILE A 1 77 ? 152.198 19.294 86.284 1.00 34.91 77 ILE A N 1
ATOM 599 C CA . ILE A 1 77 ? 151.689 20.517 85.663 1.00 32.57 77 ILE A CA 1
ATOM 600 C C . ILE A 1 77 ? 152.560 20.877 84.462 1.00 35.87 77 ILE A C 1
ATOM 601 O O . ILE A 1 77 ? 153.781 21.013 84.591 1.00 31.43 77 ILE A O 1
ATOM 606 N N . LEU A 1 78 ? 151.924 21.053 83.307 1.00 33.40 78 LEU A N 1
ATOM 607 C CA . LEU A 1 78 ? 152.632 21.494 82.119 1.00 33.97 78 LEU A CA 1
ATOM 608 C C . LEU A 1 78 ? 153.002 22.969 82.247 1.00 38.32 78 LEU A C 1
ATOM 609 O O . LEU A 1 78 ? 152.197 23.798 82.702 1.00 35.80 78 LEU A O 1
ATOM 614 N N . PHE A 1 79 ? 154.243 23.281 81.879 1.00 38.28 79 PHE A N 1
ATOM 615 C CA . PHE A 1 79 ? 154.797 24.635 81.907 1.00 36.42 79 PHE A CA 1
ATOM 616 C C . PHE A 1 79 ? 155.291 24.842 80.483 1.00 37.40 79 PHE A C 1
ATOM 617 O O . PHE A 1 79 ? 156.477 24.637 80.188 1.00 38.91 79 PHE A O 1
ATOM 625 N N . PRO A 1 80 ? 154.387 25.145 79.555 1.00 38.01 80 PRO A N 1
ATOM 626 C CA . PRO A 1 80 ? 154.703 24.973 78.130 1.00 44.35 80 PRO A CA 1
ATOM 627 C C . PRO A 1 80 ? 155.556 26.121 77.607 1.00 44.45 80 PRO A C 1
ATOM 628 O O . PRO A 1 80 ? 155.266 27.292 77.860 1.00 45.83 80 PRO A O 1
ATOM 632 N N . GLY A 1 81 ? 156.624 25.771 76.892 1.00 47.61 81 GLY A N 1
ATOM 633 C CA . GLY A 1 81 ? 157.399 26.743 76.148 1.00 53.64 81 GLY A CA 1
ATOM 634 C C . GLY A 1 81 ? 156.928 26.961 74.727 1.00 53.54 81 GLY A C 1
ATOM 635 O O . GLY A 1 81 ? 157.408 27.878 74.053 1.00 53.26 81 GLY A O 1
ATOM 636 N N . ASN A 1 82 ? 156.011 26.125 74.248 1.00 51.72 82 ASN A N 1
ATOM 637 C CA . ASN A 1 82 ? 155.377 26.313 72.949 1.00 53.59 82 ASN A CA 1
ATOM 638 C C . ASN A 1 82 ? 154.126 25.443 72.919 1.00 54.08 82 ASN A C 1
ATOM 639 O O . ASN A 1 82 ? 153.770 24.807 73.915 1.00 49.38 82 ASN A O 1
ATOM 644 N N . THR A 1 83 ? 153.447 25.427 71.769 1.00 53.26 83 THR A N 1
ATOM 645 C CA . THR A 1 83 ? 152.268 24.579 71.638 1.00 56.76 83 THR A CA 1
ATOM 646 C C . THR A 1 83 ? 152.615 23.100 71.763 1.00 56.03 83 THR A C 1
ATOM 647 O O . THR A 1 83 ? 151.741 22.298 72.105 1.00 53.67 83 THR A O 1
ATOM 651 N N . THR A 1 84 ? 153.873 22.727 71.514 1.00 56.44 84 THR A N 1
ATOM 652 C CA . THR A 1 84 ? 154.337 21.355 71.711 1.00 62.94 84 THR A CA 1
ATOM 653 C C . THR A 1 84 ? 154.300 20.975 73.185 1.00 58.50 84 THR A C 1
ATOM 654 O O . THR A 1 84 ? 154.600 19.833 73.544 1.00 54.33 84 THR A O 1
ATOM 658 N N . GLY A 1 85 ? 153.939 21.928 74.042 1.00 49.84 85 GLY A N 1
ATOM 659 C CA . GLY A 1 85 ? 153.970 21.743 75.472 1.00 52.97 85 GLY A CA 1
ATOM 660 C C . GLY A 1 85 ? 152.727 21.144 76.079 1.00 48.37 85 GLY A C 1
ATOM 661 O O . GLY A 1 85 ? 152.675 20.995 77.302 1.00 45.90 85 GLY A O 1
ATOM 662 N N . VAL A 1 86 ? 151.721 20.802 75.272 1.00 51.41 86 VAL A N 1
ATOM 663 C CA . VAL A 1 86 ? 150.487 20.187 75.758 1.00 51.52 86 VAL A CA 1
ATOM 664 C C . VAL A 1 86 ? 150.600 18.671 75.631 1.00 52.08 86 VAL A C 1
ATOM 665 O O . VAL A 1 86 ? 150.951 18.155 74.561 1.00 51.64 86 VAL A O 1
ATOM 669 N N . SER A 1 87 ? 150.295 17.958 76.725 1.00 48.97 87 SER A N 1
ATOM 670 C CA . SER A 1 87 ? 150.357 16.500 76.790 1.00 48.66 87 SER A CA 1
ATOM 671 C C . SER A 1 87 ? 149.140 15.954 77.526 1.00 51.66 87 SER A C 1
ATOM 672 O O . SER A 1 87 ? 148.772 16.473 78.587 1.00 47.49 87 SER A O 1
ATOM 675 N N . ARG A 1 88 ? 148.537 14.899 76.956 1.00 53.66 88 ARG A N 1
ATOM 676 C CA . ARG A 1 88 ? 147.384 14.224 77.560 1.00 54.79 88 ARG A CA 1
ATOM 677 C C . ARG A 1 88 ? 147.631 13.847 79.007 1.00 49.77 88 ARG A C 1
ATOM 678 O O . ARG A 1 88 ? 146.703 13.856 79.823 1.00 52.02 88 ARG A O 1
ATOM 686 N N . TYR A 1 89 ? 148.870 13.512 79.340 1.00 46.41 89 TYR A N 1
ATOM 687 C CA . TYR A 1 89 ? 149.183 12.756 80.536 1.00 46.63 89 TYR A CA 1
ATOM 688 C C . TYR A 1 89 ? 149.386 13.617 81.760 1.00 44.69 89 TYR A C 1
ATOM 689 O O . TYR A 1 89 ? 149.598 13.068 82.844 1.00 43.56 89 TYR A O 1
ATOM 698 N N . ALA A 1 90 ? 149.335 14.939 81.622 1.00 44.03 90 ALA A N 1
ATOM 699 C CA . ALA A 1 90 ? 149.495 15.819 82.763 1.00 34.55 90 ALA A CA 1
ATOM 700 C C . ALA A 1 90 ? 148.164 16.045 83.458 1.00 36.03 90 ALA A C 1
ATOM 701 O O . ALA A 1 90 ? 147.091 15.925 82.867 1.00 39.47 90 ALA A O 1
ATOM 703 N N . ASP A 1 91 ? 148.251 16.420 84.724 1.00 32.74 91 ASP A N 1
ATOM 704 C CA . ASP A 1 91 ? 147.067 16.759 85.498 1.00 34.24 91 ASP A CA 1
ATOM 705 C C . ASP A 1 91 ? 146.519 18.152 85.198 1.00 38.35 91 ASP A C 1
ATOM 706 O O . ASP A 1 91 ? 145.300 18.350 85.253 1.00 33.58 91 ASP A O 1
ATOM 711 N N . ALA A 1 92 ? 147.384 19.118 84.892 1.00 35.41 92 ALA A N 1
ATOM 712 C CA . ALA A 1 92 ? 146.954 20.487 84.629 1.00 33.77 92 ALA A CA 1
ATOM 713 C C . ALA A 1 92 ? 147.988 21.150 83.723 1.00 33.95 92 ALA A C 1
ATOM 714 O O . ALA A 1 92 ? 149.079 20.613 83.493 1.00 31.73 92 ALA A O 1
ATOM 716 N N . ILE A 1 93 ? 147.623 22.317 83.190 1.00 35.28 93 ILE A N 1
ATOM 717 C CA . ILE A 1 93 ? 148.517 23.138 82.370 1.00 30.60 93 ILE A CA 1
ATOM 718 C C . ILE A 1 93 ? 148.426 24.593 82.844 1.00 35.41 93 ILE A C 1
ATOM 719 O O . ILE A 1 93 ? 147.329 25.105 83.080 1.00 36.15 93 ILE A O 1
ATOM 724 N N . PHE A 1 94 ? 149.579 25.230 83.043 1.00 30.94 94 PHE A N 1
ATOM 725 C CA . PHE A 1 94 ? 149.661 26.687 83.195 1.00 32.09 94 PHE A CA 1
ATOM 726 C C . PHE A 1 94 ? 149.328 27.304 81.849 1.00 33.72 94 PHE A C 1
ATOM 727 O O . PHE A 1 94 ? 150.152 27.284 80.926 1.00 34.35 94 PHE A O 1
ATOM 735 N N . PHE A 1 95 ? 148.099 27.790 81.694 1.00 30.58 95 PHE A N 1
ATOM 736 C CA . PHE A 1 95 ? 147.675 28.387 80.431 1.00 31.23 95 PHE A CA 1
ATOM 737 C C . PHE A 1 95 ? 148.093 29.860 80.499 1.00 35.68 95 PHE A C 1
ATOM 738 O O . PHE A 1 95 ? 147.389 30.703 81.058 1.00 34.49 95 PHE A O 1
ATOM 746 N N . MET A 1 96 ? 149.275 30.170 79.959 1.00 31.42 96 MET A N 1
ATOM 747 C CA . MET A 1 96 ? 149.949 31.422 80.276 1.00 35.60 96 MET A CA 1
ATOM 748 C C . MET A 1 96 ? 150.148 32.305 79.045 1.00 34.96 96 MET A C 1
ATOM 749 O O . MET A 1 96 ? 150.272 31.810 77.920 1.00 38.01 96 MET A O 1
ATOM 754 N N . SER A 1 97 ? 150.136 33.629 79.281 1.00 34.22 97 SER A N 1
ATOM 755 C CA . SER A 1 97 ? 150.544 34.644 78.311 1.00 30.95 97 SER A CA 1
ATOM 756 C C . SER A 1 97 ? 151.889 35.205 78.753 1.00 27.08 97 SER A C 1
ATOM 757 O O . SER A 1 97 ? 152.068 35.541 79.927 1.00 28.97 97 SER A O 1
ATOM 760 N N . LEU A 1 98 ? 152.836 35.294 77.825 1.00 26.21 98 LEU A N 1
ATOM 761 C CA . LEU A 1 98 ? 154.127 35.887 78.142 1.00 25.25 98 LEU A CA 1
ATOM 762 C C . LEU A 1 98 ? 153.916 37.394 77.984 1.00 26.96 98 LEU A C 1
ATOM 763 O O . LEU A 1 98 ? 153.929 37.918 76.873 1.00 26.54 98 LEU A O 1
ATOM 768 N N . LEU A 1 99 ? 153.632 38.063 79.106 1.00 26.77 99 LEU A N 1
ATOM 769 C CA . LEU A 1 99 ? 153.068 39.416 79.075 1.00 26.11 99 LEU A CA 1
ATOM 770 C C . LEU A 1 99 ? 154.020 40.431 78.459 1.00 29.19 99 LEU A C 1
ATOM 771 O O . LEU A 1 99 ? 153.567 41.383 77.810 1.00 29.22 99 LEU A O 1
ATOM 776 N N . ASN A 1 100 ? 155.327 40.308 78.713 1.00 29.16 100 ASN A N 1
ATOM 777 C CA . ASN A 1 100 ? 156.274 41.323 78.256 1.00 31.59 100 ASN A CA 1
ATOM 778 C C . ASN A 1 100 ? 157.092 40.836 77.066 1.00 31.78 100 ASN A C 1
ATOM 779 O O . ASN A 1 100 ? 158.247 41.233 76.888 1.00 31.91 100 ASN A O 1
ATOM 784 N N . SER A 1 101 ? 156.511 39.969 76.255 1.00 28.00 101 SER A N 1
ATOM 785 C CA . SER A 1 101 ? 157.074 39.711 74.941 1.00 28.26 101 SER A CA 1
ATOM 786 C C . SER A 1 101 ? 156.704 40.853 73.997 1.00 31.89 101 SER A C 1
ATOM 787 O O . SER A 1 101 ? 155.647 41.484 74.130 1.00 31.89 101 SER A O 1
ATOM 790 N N . THR A 1 102 ? 157.595 41.144 73.060 1.00 29.38 102 THR A N 1
ATOM 791 C CA . THR A 1 102 ? 157.261 42.070 71.979 1.00 32.74 102 THR A CA 1
ATOM 792 C C . THR A 1 102 ? 156.628 41.366 70.785 1.00 33.97 102 THR A C 1
ATOM 793 O O . THR A 1 102 ? 156.319 42.014 69.778 1.00 35.78 102 THR A O 1
ATOM 797 N N . ASN A 1 103 ? 156.431 40.055 70.865 1.00 32.75 103 ASN A N 1
ATOM 798 C CA . ASN A 1 103 ? 155.926 39.295 69.737 1.00 31.42 103 ASN A CA 1
ATOM 799 C C . ASN A 1 103 ? 154.527 38.801 70.077 1.00 32.52 103 ASN A C 1
ATOM 800 O O . ASN A 1 103 ? 154.376 38.024 71.029 1.00 31.30 103 ASN A O 1
ATOM 805 N N . PRO A 1 104 ? 153.496 39.185 69.313 1.00 33.47 104 PRO A N 1
ATOM 806 C CA . PRO A 1 104 ? 152.128 38.731 69.624 1.00 31.85 104 PRO A CA 1
ATOM 807 C C . PRO A 1 104 ? 152.000 37.224 69.702 1.00 33.55 104 PRO A C 1
ATOM 808 O O . PRO A 1 104 ? 151.135 36.717 70.436 1.00 31.53 104 PRO A O 1
ATOM 812 N N . TYR A 1 105 ? 152.823 36.488 68.949 1.00 31.16 105 TYR A N 1
ATOM 813 C CA . TYR A 1 105 ? 152.747 35.027 69.025 1.00 33.29 105 TYR A CA 1
ATOM 814 C C . TYR A 1 105 ? 152.923 34.534 70.458 1.00 30.53 105 TYR A C 1
ATOM 815 O O . TYR A 1 105 ? 152.166 33.668 70.920 1.00 36.51 105 TYR A O 1
ATOM 824 N N . TRP A 1 106 ? 153.889 35.092 71.202 1.00 31.29 106 TRP A N 1
ATOM 825 C CA . TRP A 1 106 ? 154.087 34.618 72.568 1.00 30.67 106 TRP A CA 1
ATOM 826 C C . TRP A 1 106 ? 153.092 35.230 73.551 1.00 33.20 106 TRP A C 1
ATOM 827 O O . TRP A 1 106 ? 152.846 34.645 74.620 1.00 28.81 106 TRP A O 1
ATOM 838 N N . ILE A 1 107 ? 152.482 36.359 73.198 1.00 32.61 107 ILE A N 1
ATOM 839 C CA . ILE A 1 107 ? 151.501 36.969 74.090 1.00 31.35 107 ILE A CA 1
ATOM 840 C C . ILE A 1 107 ? 150.166 36.246 74.006 1.00 31.81 107 ILE A C 1
ATOM 841 O O . ILE A 1 107 ? 149.519 35.999 75.029 1.00 32.61 107 ILE A O 1
ATOM 846 N N . ILE A 1 108 ? 149.726 35.916 72.799 1.00 33.24 108 ILE A N 1
ATOM 847 C CA . ILE A 1 108 ? 148.334 35.540 72.590 1.00 38.42 108 ILE A CA 1
ATOM 848 C C . ILE A 1 108 ? 148.208 34.496 71.479 1.00 40.49 108 ILE A C 1
ATOM 849 O O . ILE A 1 108 ? 147.367 33.588 71.563 1.00 40.24 108 ILE A O 1
ATOM 854 N N . GLY A 1 109 ? 149.074 34.582 70.462 1.00 34.03 109 GLY A N 1
ATOM 855 C CA . GLY A 1 109 ? 148.884 33.778 69.267 1.00 35.04 109 GLY A CA 1
ATOM 856 C C . GLY A 1 109 ? 149.096 32.285 69.492 1.00 42.08 109 GLY A C 1
ATOM 857 O O . GLY A 1 109 ? 148.319 31.457 69.001 1.00 37.41 109 GLY A O 1
ATOM 858 N N . ALA A 1 110 ? 150.165 31.914 70.205 1.00 39.53 110 ALA A N 1
ATOM 859 C CA . ALA A 1 110 ? 150.415 30.498 70.468 1.00 37.58 110 ALA A CA 1
ATOM 860 C C . ALA A 1 110 ? 149.277 29.884 71.264 1.00 41.06 110 ALA A C 1
ATOM 861 O O . ALA A 1 110 ? 148.848 28.755 70.989 1.00 38.63 110 ALA A O 1
ATOM 863 N N . GLN A 1 111 ? 148.781 30.619 72.258 1.00 38.36 111 GLN A N 1
ATOM 864 C CA . GLN A 1 111 ? 147.694 30.136 73.094 1.00 42.06 111 GLN A CA 1
ATOM 865 C C . GLN A 1 111 ? 146.403 29.967 72.295 1.00 45.46 111 GLN A C 1
ATOM 866 O O . GLN A 1 111 ? 145.621 29.040 72.565 1.00 38.51 111 GLN A O 1
ATOM 872 N N . ALA A 1 112 ? 146.176 30.819 71.288 1.00 41.43 112 ALA A N 1
ATOM 873 C CA . ALA A 1 112 ? 144.995 30.635 70.448 1.00 43.90 112 ALA A CA 1
ATOM 874 C C . ALA A 1 112 ? 145.060 29.316 69.680 1.00 45.67 112 ALA A C 1
ATOM 875 O O . ALA A 1 112 ? 144.038 28.642 69.497 1.00 41.66 112 ALA A O 1
ATOM 877 N N . LEU A 1 113 ? 146.256 28.938 69.225 1.00 44.26 113 LEU A N 1
ATOM 878 C CA . LEU A 1 113 ? 146.410 27.772 68.361 1.00 44.23 113 LEU A CA 1
ATOM 879 C C . LEU A 1 113 ? 146.224 26.465 69.118 1.00 46.00 113 LEU A C 1
ATOM 880 O O . LEU A 1 113 ? 145.816 25.461 68.520 1.00 51.48 113 LEU A O 1
ATOM 885 N N . GLY A 1 114 ? 146.526 26.443 70.412 1.00 42.58 114 GLY A N 1
ATOM 886 C CA . GLY A 1 114 ? 146.317 25.255 71.212 1.00 47.27 114 GLY A CA 1
ATOM 887 C C . GLY A 1 114 ? 145.066 25.235 72.067 1.00 43.51 114 GLY A C 1
ATOM 888 O O . GLY A 1 114 ? 144.807 24.224 72.721 1.00 40.07 114 GLY A O 1
ATOM 889 N N . ALA A 1 115 ? 144.286 26.322 72.100 1.00 42.85 115 ALA A N 1
ATOM 890 C CA . ALA A 1 115 ? 143.104 26.344 72.959 1.00 44.32 115 ALA A CA 1
ATOM 891 C C . ALA A 1 115 ? 142.179 25.170 72.657 1.00 45.28 115 ALA A C 1
ATOM 892 O O . ALA A 1 115 ? 141.572 24.595 73.569 1.00 44.10 115 ALA A O 1
ATOM 894 N N . ALA A 1 116 ? 142.059 24.808 71.383 1.00 42.51 116 ALA A N 1
ATOM 895 C CA . ALA A 1 116 ? 141.159 23.727 71.001 1.00 47.19 116 ALA A CA 1
ATOM 896 C C . ALA A 1 116 ? 141.663 22.382 71.519 1.00 49.67 116 ALA A C 1
ATOM 897 O O . ALA A 1 116 ? 140.876 21.571 72.024 1.00 49.21 116 ALA A O 1
ATOM 899 N N . THR A 1 117 ? 142.973 22.141 71.423 1.00 50.56 117 THR A N 1
ATOM 900 C CA . THR A 1 117 ? 143.550 20.901 71.940 1.00 49.32 117 THR A CA 1
ATOM 901 C C . THR A 1 117 ? 143.383 20.801 73.449 1.00 51.80 117 THR A C 1
ATOM 902 O O . THR A 1 117 ? 143.037 19.738 73.975 1.00 47.11 117 THR A O 1
ATOM 906 N N . VAL A 1 118 ? 143.633 21.902 74.162 1.00 45.79 118 VAL A N 1
ATOM 907 C CA . VAL A 1 118 ? 143.381 21.945 75.598 1.00 42.94 118 VAL A CA 1
ATOM 908 C C . VAL A 1 118 ? 141.925 21.602 75.899 1.00 51.47 118 VAL A C 1
ATOM 909 O O . VAL A 1 118 ? 141.624 20.909 76.882 1.00 49.19 118 VAL A O 1
ATOM 913 N N . LYS A 1 119 ? 140.993 22.080 75.066 1.00 48.90 119 LYS A N 1
ATOM 914 C CA . LYS A 1 119 ? 139.592 21.782 75.345 1.00 48.32 119 LYS A CA 1
ATOM 915 C C . LYS A 1 119 ? 139.237 20.350 74.972 1.00 49.89 119 LYS A C 1
ATOM 916 O O . LYS A 1 119 ? 138.464 19.700 75.681 1.00 49.98 119 LYS A O 1
ATOM 922 N N . LYS A 1 120 ? 139.778 19.856 73.859 1.00 50.82 120 LYS A N 1
ATOM 923 C CA . LYS A 1 120 ? 139.579 18.460 73.488 1.00 53.79 120 LYS A CA 1
ATOM 924 C C . LYS A 1 120 ? 140.106 17.525 74.571 1.00 57.25 120 LYS A C 1
ATOM 925 O O . LYS A 1 120 ? 139.436 16.557 74.956 1.00 56.38 120 LYS A O 1
ATOM 931 N N . MET A 1 121 ? 141.309 17.798 75.079 1.00 53.71 121 MET A N 1
ATOM 932 C CA . MET A 1 121 ? 141.881 16.914 76.086 1.00 54.02 121 MET A CA 1
ATOM 933 C C . MET A 1 121 ? 141.219 17.073 77.445 1.00 50.78 121 MET A C 1
ATOM 934 O O . MET A 1 121 ? 141.380 16.195 78.297 1.00 51.52 121 MET A O 1
ATOM 939 N N . GLY A 1 122 ? 140.493 18.164 77.673 1.00 49.94 122 GLY A N 1
ATOM 940 C CA . GLY A 1 122 ? 139.875 18.373 78.971 1.00 47.23 122 GLY A CA 1
ATOM 941 C C . GLY A 1 122 ? 140.862 18.445 80.116 1.00 47.86 122 GLY A C 1
ATOM 942 O O . GLY A 1 122 ? 140.560 17.986 81.221 1.00 46.46 122 GLY A O 1
ATOM 943 N N . ILE A 1 123 ? 142.034 19.010 79.878 1.00 46.56 123 ILE A N 1
ATOM 944 C CA . ILE A 1 123 ? 143.026 19.191 80.929 1.00 41.27 123 ILE A CA 1
ATOM 945 C C . ILE A 1 123 ? 142.765 20.513 81.642 1.00 40.67 123 ILE A C 1
ATOM 946 O O . ILE A 1 123 ? 142.424 21.521 81.008 1.00 43.21 123 ILE A O 1
ATOM 951 N N . GLU A 1 124 ? 142.897 20.507 82.969 1.00 38.49 124 GLU A N 1
ATOM 952 C CA . GLU A 1 124 ? 142.648 21.709 83.757 1.00 40.70 124 GLU A CA 1
ATOM 953 C C . GLU A 1 124 ? 143.609 22.818 83.334 1.00 39.64 124 GLU A C 1
ATOM 954 O O . GLU A 1 124 ? 144.831 22.636 83.380 1.00 35.96 124 GLU A O 1
ATOM 960 N N . ALA A 1 125 ? 143.055 23.967 82.939 1.00 37.18 125 ALA A N 1
ATOM 961 C CA . ALA A 1 125 ? 143.838 25.126 82.505 1.00 40.37 125 ALA A CA 1
ATOM 962 C C . ALA A 1 125 ? 143.867 26.170 83.618 1.00 36.81 125 ALA A C 1
ATOM 963 O O . ALA A 1 125 ? 142.827 26.723 83.988 1.00 35.95 125 ALA A O 1
ATOM 965 N N . LEU A 1 126 ? 145.054 26.428 84.167 1.00 36.36 126 LEU A N 1
ATOM 966 C CA . LEU A 1 126 ? 145.205 27.466 85.177 1.00 34.20 126 LEU A CA 1
ATOM 967 C C . LEU A 1 126 ? 145.586 28.773 84.486 1.00 35.15 126 LEU A C 1
ATOM 968 O O . LEU A 1 126 ? 146.641 28.830 83.834 1.00 32.40 126 LEU A O 1
ATOM 973 N N . PRO A 1 127 ? 144.762 29.819 84.574 1.00 36.82 127 PRO A N 1
ATOM 974 C CA . PRO A 1 127 ? 145.039 31.079 83.852 1.00 33.60 127 PRO A CA 1
ATOM 975 C C . PRO A 1 127 ? 146.161 31.873 84.511 1.00 32.28 127 PRO A C 1
ATOM 976 O O . PRO A 1 127 ? 146.038 32.300 85.658 1.00 31.02 127 PRO A O 1
ATOM 980 N N . MET A 1 128 ? 147.249 32.103 83.777 1.00 37.48 128 MET A N 1
ATOM 981 C CA . MET A 1 128 ? 148.433 32.678 84.406 1.00 34.07 128 MET A CA 1
ATOM 982 C C . MET A 1 128 ? 149.061 33.785 83.561 1.00 30.34 128 MET A C 1
ATOM 983 O O . MET A 1 128 ? 149.209 33.642 82.351 1.00 32.97 128 MET A O 1
ATOM 988 N N . GLY A 1 129 ? 149.434 34.881 84.211 1.00 32.82 129 GLY A N 1
ATOM 989 C CA . GLY A 1 129 ? 150.272 35.880 83.588 1.00 32.50 129 GLY A CA 1
ATOM 990 C C . GLY A 1 129 ? 151.710 35.547 83.905 1.00 27.34 129 GLY A C 1
ATOM 991 O O . GLY A 1 129 ? 152.058 35.315 85.062 1.00 30.55 129 GLY A O 1
ATOM 992 N N . TYR A 1 130 ? 152.538 35.501 82.868 1.00 27.61 130 TYR A N 1
ATOM 993 C CA . TYR A 1 130 ? 153.936 35.090 82.966 1.00 32.42 130 TYR A CA 1
ATOM 994 C C . TYR A 1 130 ? 154.798 36.294 82.610 1.00 26.33 130 TYR A C 1
ATOM 995 O O . TYR A 1 130 ? 154.645 36.860 81.526 1.00 29.36 130 TYR A O 1
ATOM 1004 N N . LEU A 1 131 ? 155.692 36.696 83.511 1.00 27.30 131 LEU A N 1
ATOM 1005 C CA . LEU A 1 131 ? 156.415 37.961 83.345 1.00 26.38 131 LEU A CA 1
ATOM 1006 C C . LEU A 1 131 ? 157.904 37.702 83.507 1.00 27.44 131 LEU A C 1
ATOM 1007 O O . LEU A 1 131 ? 158.347 37.261 84.571 1.00 25.88 131 LEU A O 1
ATOM 1012 N N . VAL A 1 132 ? 158.676 37.985 82.469 1.00 27.09 132 VAL A N 1
ATOM 1013 C CA . VAL A 1 132 ? 160.107 37.720 82.499 1.00 24.54 132 VAL A CA 1
ATOM 1014 C C . VAL A 1 132 ? 160.856 38.902 83.098 1.00 28.13 132 VAL A C 1
ATOM 1015 O O . VAL A 1 132 ? 160.730 40.055 82.642 1.00 29.19 132 VAL A O 1
ATOM 1019 N N . VAL A 1 133 ? 161.638 38.606 84.130 1.00 24.83 133 VAL A N 1
ATOM 1020 C CA . VAL A 1 133 ? 162.437 39.570 84.867 1.00 27.83 133 VAL A CA 1
ATOM 1021 C C . VAL A 1 133 ? 163.895 39.389 84.472 1.00 31.17 133 VAL A C 1
ATOM 1022 O O . VAL A 1 133 ? 164.350 38.258 84.270 1.00 28.86 133 VAL A O 1
ATOM 1026 N N . GLU A 1 134 ? 164.624 40.503 84.349 1.00 28.16 134 GLU A N 1
ATOM 1027 C CA . GLU A 1 134 ? 166.089 40.478 84.167 1.00 32.69 134 GLU A CA 1
ATOM 1028 C C . GLU A 1 134 ? 166.797 39.474 85.099 1.00 34.02 134 GLU A C 1
ATOM 1029 O O . GLU A 1 134 ? 166.564 39.500 86.303 1.00 33.80 134 GLU A O 1
ATOM 1035 N N . PRO A 1 135 ? 167.717 38.641 84.562 1.00 32.24 135 PRO A N 1
ATOM 1036 C CA . PRO A 1 135 ? 168.197 38.561 83.168 1.00 34.26 135 PRO A CA 1
ATOM 1037 C C . PRO A 1 135 ? 167.274 37.781 82.219 1.00 30.63 135 PRO A C 1
ATOM 1038 O O . PRO A 1 135 ? 167.314 37.998 81.020 1.00 29.05 135 PRO A O 1
ATOM 1042 N N . GLY A 1 136 ? 166.468 36.859 82.736 1.00 27.07 136 GLY A N 1
ATOM 1043 C CA . GLY A 1 136 ? 165.429 36.234 81.939 1.00 26.79 136 GLY A CA 1
ATOM 1044 C C . GLY A 1 136 ? 165.789 34.915 81.279 1.00 29.03 136 GLY A C 1
ATOM 1045 O O . GLY A 1 136 ? 164.895 34.234 80.764 1.00 28.60 136 GLY A O 1
ATOM 1046 N N . GLY A 1 137 ? 167.057 34.561 81.228 1.00 30.85 137 GLY A N 1
ATOM 1047 C CA . GLY A 1 137 ? 167.396 33.226 80.761 1.00 35.55 137 GLY A CA 1
ATOM 1048 C C . GLY A 1 137 ? 166.994 32.962 79.315 1.00 36.00 137 GLY A C 1
ATOM 1049 O O . GLY A 1 137 ? 166.762 33.874 78.516 1.00 30.67 137 GLY A O 1
ATOM 1050 N N . THR A 1 138 ? 166.906 31.667 78.988 1.00 27.89 138 THR A N 1
ATOM 1051 C CA . THR A 1 138 ? 166.652 31.293 77.600 1.00 33.82 138 THR A CA 1
ATOM 1052 C C . THR A 1 138 ? 165.228 31.639 77.171 1.00 29.76 138 THR A C 1
ATOM 1053 O O . THR A 1 138 ? 165.008 32.067 76.031 1.00 29.43 138 THR A O 1
ATOM 1057 N N . VAL A 1 139 ? 164.247 31.470 78.063 1.00 29.16 139 VAL A N 1
ATOM 1058 C CA . VAL A 1 139 ? 162.876 31.849 77.729 1.00 28.96 139 VAL A CA 1
ATOM 1059 C C . VAL A 1 139 ? 162.803 33.341 77.394 1.00 27.81 139 VAL A C 1
ATOM 1060 O O . VAL A 1 139 ? 162.085 33.753 76.477 1.00 29.32 139 VAL A O 1
ATOM 1064 N N . GLY A 1 140 ? 163.563 34.165 78.108 1.00 29.71 140 GLY A N 1
ATOM 1065 C CA . GLY A 1 140 ? 163.525 35.602 77.847 1.00 29.92 140 GLY A CA 1
ATOM 1066 C C . GLY A 1 140 ? 164.055 35.962 76.476 1.00 32.31 140 GLY A C 1
ATOM 1067 O O . GLY A 1 140 ? 163.614 36.946 75.870 1.00 29.69 140 GLY A O 1
ATOM 1068 N N . TRP A 1 141 ? 164.984 35.156 75.954 1.00 30.86 141 TRP A N 1
ATOM 1069 C CA . TRP A 1 141 ? 165.574 35.427 74.649 1.00 28.14 141 TRP A CA 1
ATOM 1070 C C . TRP A 1 141 ? 164.714 34.835 73.539 1.00 29.03 141 TRP A C 1
ATOM 1071 O O . TRP A 1 141 ? 164.379 35.520 72.562 1.00 27.91 141 TRP A O 1
ATOM 1082 N N . VAL A 1 142 ? 164.336 33.564 73.679 1.00 28.42 142 VAL A N 1
ATOM 1083 C CA . VAL A 1 142 ? 163.500 32.912 72.680 1.00 27.80 142 VAL A CA 1
ATOM 1084 C C . VAL A 1 142 ? 162.137 33.592 72.595 1.00 31.40 142 VAL A C 1
ATOM 1085 O O . VAL A 1 142 ? 161.575 33.754 71.509 1.00 30.37 142 VAL A O 1
ATOM 1089 N N . GLY A 1 143 ? 161.577 33.991 73.741 1.00 30.27 143 GLY A N 1
ATOM 1090 C CA . GLY A 1 143 ? 160.263 34.574 73.753 1.00 27.25 143 GLY A CA 1
ATOM 1091 C C . GLY A 1 143 ? 160.215 36.043 73.389 1.00 30.84 143 GLY A C 1
ATOM 1092 O O . GLY A 1 143 ? 159.187 36.680 73.626 1.00 31.48 143 GLY A O 1
ATOM 1093 N N . ASP A 1 144 ? 161.313 36.594 72.858 1.00 25.63 144 ASP A N 1
ATOM 1094 C CA . ASP A 1 144 ? 161.383 37.987 72.401 1.00 27.73 144 ASP A CA 1
ATOM 1095 C C . ASP A 1 144 ? 160.935 38.974 73.479 1.00 28.77 144 ASP A C 1
ATOM 1096 O O . ASP A 1 144 ? 160.110 39.853 73.234 1.00 29.55 144 ASP A O 1
ATOM 1101 N N . THR A 1 145 ? 161.481 38.833 74.688 1.00 29.03 145 THR A N 1
ATOM 1102 C CA . THR A 1 145 ? 160.991 39.647 75.788 1.00 25.74 145 THR A CA 1
ATOM 1103 C C . THR A 1 145 ? 161.802 40.944 75.925 1.00 31.84 145 THR A C 1
ATOM 1104 O O . THR A 1 145 ? 162.922 41.071 75.434 1.00 29.91 145 THR A O 1
ATOM 1108 N N . LYS A 1 146 ? 161.213 41.909 76.628 1.00 26.56 146 LYS A N 1
ATOM 1109 C CA . LYS A 1 146 ? 161.986 42.974 77.258 1.00 29.75 146 LYS A CA 1
ATOM 1110 C C . LYS A 1 146 ? 161.991 42.679 78.749 1.00 30.64 146 LYS A C 1
ATOM 1111 O O . LYS A 1 146 ? 161.045 43.048 79.465 1.00 29.68 146 LYS A O 1
ATOM 1117 N N . PRO A 1 147 ? 163.001 41.967 79.258 1.00 34.40 147 PRO A N 1
ATOM 1118 C CA . PRO A 1 147 ? 162.980 41.576 80.669 1.00 32.27 147 PRO A CA 1
ATOM 1119 C C . PRO A 1 147 ? 162.786 42.790 81.564 1.00 31.44 147 PRO A C 1
ATOM 1120 O O . PRO A 1 147 ? 163.337 43.867 81.314 1.00 27.93 147 PRO A O 1
ATOM 1124 N N . VAL A 1 148 ? 161.946 42.634 82.580 1.00 29.09 148 VAL A N 1
ATOM 1125 C CA . VAL A 1 148 ? 161.727 43.764 83.496 1.00 30.51 148 VAL A CA 1
ATOM 1126 C C . VAL A 1 148 ? 163.018 44.037 84.260 1.00 33.25 148 VAL A C 1
ATOM 1127 O O . VAL A 1 148 ? 163.605 43.097 84.832 1.00 29.05 148 VAL A O 1
ATOM 1131 N N . PRO A 1 149 ? 163.518 45.278 84.278 1.00 29.05 149 PRO A N 1
ATOM 1132 C CA . PRO A 1 149 ? 164.752 45.554 85.027 1.00 29.34 149 PRO A CA 1
ATOM 1133 C C . PRO A 1 149 ? 164.547 45.273 86.508 1.00 31.81 149 PRO A C 1
ATOM 1134 O O . PRO A 1 149 ? 163.481 45.553 87.069 1.00 29.15 149 PRO A O 1
ATOM 1138 N N . ARG A 1 150 ? 165.576 44.681 87.130 1.00 33.71 150 ARG A N 1
ATOM 1139 C CA . ARG A 1 150 ? 165.503 44.333 88.546 1.00 33.25 150 ARG A CA 1
ATOM 1140 C C . ARG A 1 150 ? 165.224 45.552 89.416 1.00 36.58 150 ARG A C 1
ATOM 1141 O O . ARG A 1 150 ? 164.636 45.419 90.493 1.00 33.53 150 ARG A O 1
ATOM 1149 N N . ASN A 1 151 ? 165.607 46.750 88.965 1.00 36.21 151 ASN A N 1
ATOM 1150 C CA . ASN A 1 151 ? 165.403 47.948 89.762 1.00 36.73 151 ASN A CA 1
ATOM 1151 C C . ASN A 1 151 ? 164.136 48.706 89.380 1.00 36.75 151 ASN A C 1
ATOM 1152 O O . ASN A 1 151 ? 163.982 49.861 89.774 1.00 36.06 151 ASN A O 1
ATOM 1157 N N . LYS A 1 152 ? 163.211 48.082 88.647 1.00 34.87 152 LYS A N 1
ATOM 1158 C CA . LYS A 1 152 ? 161.962 48.735 88.247 1.00 35.34 152 LYS A CA 1
ATOM 1159 C C . LYS A 1 152 ? 160.752 47.950 88.745 1.00 32.16 152 LYS A C 1
ATOM 1160 O O . LYS A 1 152 ? 159.933 47.489 87.942 1.00 30.93 152 LYS A O 1
ATOM 1166 N N . PRO A 1 153 ? 160.586 47.802 90.063 1.00 31.50 153 PRO A N 1
ATOM 1167 C CA . PRO A 1 153 ? 159.470 46.958 90.551 1.00 33.44 153 PRO A CA 1
ATOM 1168 C C . PRO A 1 153 ? 158.101 47.499 90.186 1.00 35.44 153 PRO A C 1
ATOM 1169 O O . PRO A 1 153 ? 157.154 46.713 90.047 1.00 30.64 153 PRO A O 1
ATOM 1173 N N . ASP A 1 154 ? 157.967 48.818 90.005 1.00 31.73 154 ASP A N 1
ATOM 1174 C CA . ASP A 1 154 ? 156.680 49.375 89.625 1.00 30.62 154 ASP A CA 1
ATOM 1175 C C . ASP A 1 154 ? 156.189 48.803 88.315 1.00 28.95 154 ASP A C 1
ATOM 1176 O O . ASP A 1 154 ? 154.979 48.718 88.097 1.00 28.16 154 ASP A O 1
ATOM 1181 N N . ILE A 1 155 ? 157.108 48.504 87.391 1.00 32.26 155 ILE A N 1
ATOM 1182 C CA . ILE A 1 155 ? 156.710 47.939 86.112 1.00 29.82 155 ILE A CA 1
ATOM 1183 C C . ILE A 1 155 ? 156.087 46.560 86.321 1.00 28.36 155 ILE A C 1
ATOM 1184 O O . ILE A 1 155 ? 155.050 46.227 85.732 1.00 26.28 155 ILE A O 1
ATOM 1189 N N . ALA A 1 156 ? 156.714 45.748 87.160 1.00 26.65 156 ALA A N 1
ATOM 1190 C CA . ALA A 1 156 ? 156.205 44.401 87.427 1.00 29.20 156 ALA A CA 1
ATOM 1191 C C . ALA A 1 156 ? 154.823 44.455 88.073 1.00 32.86 156 ALA A C 1
ATOM 1192 O O . ALA A 1 156 ? 153.931 43.663 87.734 1.00 35.00 156 ALA A O 1
ATOM 1194 N N . ALA A 1 157 ? 154.631 45.406 88.987 1.00 30.29 157 ALA A N 1
ATOM 1195 C CA . ALA A 1 157 ? 153.346 45.596 89.654 1.00 32.21 157 ALA A CA 1
ATOM 1196 C C . ALA A 1 157 ? 152.251 45.974 88.664 1.00 32.88 157 ALA A C 1
ATOM 1197 O O . ALA A 1 157 ? 151.121 45.475 88.765 1.00 32.23 157 ALA A O 1
ATOM 1199 N N . ALA A 1 158 ? 152.557 46.866 87.709 1.00 32.71 158 ALA A N 1
ATOM 1200 C CA . ALA A 1 158 ? 151.561 47.255 86.711 1.00 29.60 158 ALA A CA 1
ATOM 1201 C C . ALA A 1 158 ? 151.110 46.061 85.889 1.00 32.80 158 ALA A C 1
ATOM 1202 O O . ALA A 1 158 ? 149.918 45.922 85.574 1.00 30.94 158 ALA A O 1
ATOM 1204 N N . TYR A 1 159 ? 152.060 45.226 85.475 1.00 31.21 159 TYR A N 1
ATOM 1205 C CA . TYR A 1 159 ? 151.708 44.006 84.766 1.00 30.66 159 TYR A CA 1
ATOM 1206 C C . TYR A 1 159 ? 150.914 43.048 85.654 1.00 29.24 159 TYR A C 1
ATOM 1207 O O . TYR A 1 159 ? 149.983 42.396 85.180 1.00 31.70 159 TYR A O 1
ATOM 1216 N N . ALA A 1 160 ? 151.252 42.962 86.945 1.00 27.81 160 ALA A N 1
ATOM 1217 C CA . ALA A 1 160 ? 150.499 42.073 87.830 1.00 31.47 160 ALA A CA 1
ATOM 1218 C C . ALA A 1 160 ? 149.064 42.553 88.001 1.00 33.33 160 ALA A C 1
ATOM 1219 O O . ALA A 1 160 ? 148.131 41.750 87.957 1.00 32.39 160 ALA A O 1
ATOM 1221 N N . MET A 1 161 ? 148.863 43.867 88.194 1.00 29.74 161 MET A N 1
ATOM 1222 C CA . MET A 1 161 ? 147.501 44.371 88.326 1.00 31.93 161 MET A CA 1
ATOM 1223 C C . MET A 1 161 ? 146.719 44.150 87.041 1.00 30.28 161 MET A C 1
ATOM 1224 O O . MET A 1 161 ? 145.577 43.681 87.071 1.00 36.57 161 MET A O 1
ATOM 1229 N N . GLU A 1 162 ? 147.325 44.455 85.897 1.00 29.87 162 GLU A N 1
ATOM 1230 C CA . GLU A 1 162 ? 146.643 44.238 84.625 1.00 32.37 162 GLU A CA 1
ATOM 1231 C C . GLU A 1 162 ? 146.247 42.767 84.419 1.00 35.01 162 GLU A C 1
ATOM 1232 O O . GLU A 1 162 ? 145.141 42.473 83.942 1.00 31.68 162 GLU A O 1
ATOM 1238 N N . ALA A 1 163 ? 147.148 41.829 84.722 1.00 31.81 163 ALA A N 1
ATOM 1239 C CA . ALA A 1 163 ? 146.809 40.419 84.525 1.00 31.90 163 ALA A CA 1
ATOM 1240 C C . ALA A 1 163 ? 145.635 40.017 85.413 1.00 34.06 163 ALA A C 1
ATOM 1241 O O . ALA A 1 163 ? 144.718 39.310 84.973 1.00 36.25 163 ALA A O 1
ATOM 1243 N N . GLU A 1 164 ? 145.634 40.489 86.659 1.00 37.73 164 GLU A N 1
ATOM 1244 C CA . GLU A 1 164 ? 144.501 40.259 87.549 1.00 39.50 164 GLU A CA 1
ATOM 1245 C C . GLU A 1 164 ? 143.222 40.849 86.971 1.00 41.94 164 GLU A C 1
ATOM 1246 O O . GLU A 1 164 ? 142.181 40.179 86.932 1.00 38.49 164 GLU A O 1
ATOM 1252 N N . PHE A 1 165 ? 143.290 42.108 86.503 1.00 36.11 165 PHE A N 1
ATOM 1253 C CA . PHE A 1 165 ? 142.131 42.752 85.896 1.00 36.53 165 PHE A CA 1
ATOM 1254 C C . PHE A 1 165 ? 141.621 41.989 84.687 1.00 37.67 165 PHE A C 1
ATOM 1255 O O . PHE A 1 165 ? 140.416 41.999 84.416 1.00 39.49 165 PHE A O 1
ATOM 1263 N N . LEU A 1 166 ? 142.518 41.364 83.918 1.00 35.16 166 LEU A N 1
ATOM 1264 C CA . LEU A 1 166 ? 142.109 40.570 82.772 1.00 35.56 166 LEU A CA 1
ATOM 1265 C C . LEU A 1 166 ? 141.589 39.193 83.171 1.00 37.61 166 LEU A C 1
ATOM 1266 O O . LEU A 1 166 ? 141.147 38.438 82.300 1.00 39.91 166 LEU A O 1
ATOM 1271 N N . GLY A 1 167 ? 141.635 38.849 84.450 1.00 36.52 167 GLY A N 1
ATOM 1272 C CA . GLY A 1 167 ? 141.093 37.585 84.919 1.00 41.51 167 GLY A CA 1
ATOM 1273 C C . GLY A 1 167 ? 142.090 36.461 85.122 1.00 41.59 167 GLY A C 1
ATOM 1274 O O . GLY A 1 167 ? 141.662 35.331 85.419 1.00 39.36 167 GLY A O 1
ATOM 1275 N N . MET A 1 168 ? 143.396 36.718 84.983 1.00 34.20 168 MET A N 1
ATOM 1276 C CA . MET A 1 168 ? 144.386 35.684 85.284 1.00 36.48 168 MET A CA 1
ATOM 1277 C C . MET A 1 168 ? 144.507 35.511 86.788 1.00 39.27 168 MET A C 1
ATOM 1278 O O . MET A 1 168 ? 144.708 36.484 87.518 1.00 38.94 168 MET A O 1
ATOM 1283 N N . ARG A 1 169 ? 144.401 34.265 87.259 1.00 34.86 169 ARG A N 1
ATOM 1284 C CA . ARG A 1 169 ? 144.399 34.044 88.692 1.00 34.69 169 ARG A CA 1
ATOM 1285 C C . ARG A 1 169 ? 145.769 33.673 89.242 1.00 34.09 169 ARG A C 1
ATOM 1286 O O . ARG A 1 169 ? 145.933 33.598 90.462 1.00 35.67 169 ARG A O 1
ATOM 1294 N N . LEU A 1 170 ? 146.745 33.413 88.389 1.00 32.06 170 LEU A N 1
ATOM 1295 C CA . LEU A 1 170 ? 148.096 33.160 88.860 1.00 32.83 170 LEU A CA 1
ATOM 1296 C C . LEU A 1 170 ? 149.027 34.107 88.129 1.00 32.57 170 LEU A C 1
ATOM 1297 O O . LEU A 1 170 ? 148.730 34.542 87.017 1.00 34.04 170 LEU A O 1
ATOM 1302 N N . PHE A 1 171 ? 150.145 34.430 88.776 1.00 29.08 171 PHE A N 1
ATOM 1303 C CA . PHE A 1 171 ? 151.111 35.369 88.225 1.00 30.49 171 PHE A CA 1
ATOM 1304 C C . PHE A 1 171 ? 152.507 34.866 88.551 1.00 29.38 171 PHE A C 1
ATOM 1305 O O . PHE A 1 171 ? 152.793 34.542 89.707 1.00 31.31 171 PHE A O 1
ATOM 1313 N N . TYR A 1 172 ? 153.365 34.824 87.536 1.00 30.67 172 TYR A N 1
ATOM 1314 C CA . TYR A 1 172 ? 154.666 34.165 87.601 1.00 32.34 172 TYR A CA 1
ATOM 1315 C C . TYR A 1 172 ? 155.755 35.189 87.285 1.00 30.31 172 TYR A C 1
ATOM 1316 O O . TYR A 1 172 ? 155.795 35.728 86.175 1.00 31.71 172 TYR A O 1
ATOM 1325 N N . LEU A 1 173 ? 156.626 35.457 88.259 1.00 26.43 173 LEU A N 1
ATOM 1326 C CA . LEU A 1 173 ? 157.822 36.271 88.059 1.00 30.96 173 LEU A CA 1
ATOM 1327 C C . LEU A 1 173 ? 158.987 35.325 87.764 1.00 31.56 173 LEU A C 1
ATOM 1328 O O . LEU A 1 173 ? 159.418 34.568 88.636 1.00 28.37 173 LEU A O 1
ATOM 1333 N N . GLU A 1 174 ? 159.507 35.404 86.546 1.00 29.37 174 GLU A N 1
ATOM 1334 C CA . GLU A 1 174 ? 160.477 34.459 85.994 1.00 25.53 174 GLU A CA 1
ATOM 1335 C C . GLU A 1 174 ? 161.823 35.165 85.854 1.00 31.95 174 GLU A C 1
ATOM 1336 O O . GLU A 1 174 ? 161.980 36.041 84.993 1.00 27.34 174 GLU A O 1
ATOM 1342 N N . ALA A 1 175 ? 162.791 34.814 86.704 1.00 27.90 175 ALA A N 1
ATOM 1343 C CA . ALA A 1 175 ? 164.134 35.346 86.503 1.00 29.01 175 ALA A CA 1
ATOM 1344 C C . ALA A 1 175 ? 164.898 34.593 85.416 1.00 30.81 175 ALA A C 1
ATOM 1345 O O . ALA A 1 175 ? 165.960 35.061 84.978 1.00 31.95 175 ALA A O 1
ATOM 1347 N N . GLY A 1 176 ? 164.361 33.475 84.957 1.00 31.07 176 GLY A N 1
ATOM 1348 C CA . GLY A 1 176 ? 165.007 32.607 83.994 1.00 32.53 176 GLY A CA 1
ATOM 1349 C C . GLY A 1 176 ? 165.728 31.477 84.695 1.00 31.67 176 GLY A C 1
ATOM 1350 O O . GLY A 1 176 ? 166.437 31.700 85.683 1.00 31.13 176 GLY A O 1
ATOM 1351 N N . SER A 1 177 ? 165.553 30.261 84.191 1.00 30.58 177 SER A N 1
ATOM 1352 C CA . SER A 1 177 ? 166.295 29.124 84.701 1.00 32.91 177 SER A CA 1
ATOM 1353 C C . SER A 1 177 ? 167.786 29.421 84.678 1.00 37.14 177 SER A C 1
ATOM 1354 O O . SER A 1 177 ? 168.328 29.893 83.670 1.00 38.58 177 SER A O 1
ATOM 1357 N N . GLY A 1 178 ? 168.439 29.186 85.808 1.00 33.89 178 GLY A N 1
ATOM 1358 C CA . GLY A 1 178 ? 169.864 29.418 85.883 1.00 37.17 178 GLY A CA 1
ATOM 1359 C C . GLY A 1 178 ? 170.297 30.850 86.101 1.00 38.40 178 GLY A C 1
ATOM 1360 O O . GLY A 1 178 ? 171.499 31.120 86.020 1.00 37.55 178 GLY A O 1
ATOM 1361 N N . ALA A 1 179 ? 169.373 31.777 86.393 1.00 38.50 179 ALA A N 1
ATOM 1362 C CA . ALA A 1 179 ? 169.766 33.152 86.654 1.00 34.64 179 ALA A CA 1
ATOM 1363 C C . ALA A 1 179 ? 170.731 33.197 87.840 1.00 33.82 179 ALA A C 1
ATOM 1364 O O . ALA A 1 179 ? 170.615 32.402 88.770 1.00 34.42 179 ALA A O 1
ATOM 1366 N N . PRO A 1 180 ? 171.711 34.100 87.820 1.00 35.36 180 PRO A N 1
ATOM 1367 C CA . PRO A 1 180 ? 172.625 34.197 88.968 1.00 35.92 180 PRO A CA 1
ATOM 1368 C C . PRO A 1 180 ? 171.928 34.576 90.267 1.00 38.18 180 PRO A C 1
ATOM 1369 O O . PRO A 1 180 ? 172.351 34.113 91.334 1.00 39.94 180 PRO A O 1
ATOM 1373 N N . GLU A 1 181 ? 170.872 35.388 90.212 1.00 34.04 181 GLU A N 1
ATOM 1374 C CA . GLU A 1 181 ? 170.144 35.817 91.406 1.00 31.38 181 GLU A CA 1
ATOM 1375 C C . GLU A 1 181 ? 168.645 35.786 91.122 1.00 31.48 181 GLU A C 1
ATOM 1376 O O . GLU A 1 181 ? 168.194 36.153 90.035 1.00 32.13 181 GLU A O 1
ATOM 1382 N N . HIS A 1 182 ? 167.881 35.308 92.099 1.00 30.36 182 HIS A N 1
ATOM 1383 C CA . HIS A 1 182 ? 166.433 35.277 91.989 1.00 33.49 182 HIS A CA 1
ATOM 1384 C C . HIS A 1 182 ? 165.859 36.697 91.904 1.00 25.79 182 HIS A C 1
ATOM 1385 O O . HIS A 1 182 ? 166.529 37.693 92.212 1.00 28.15 182 HIS A O 1
ATOM 1392 N N . VAL A 1 183 ? 164.613 36.780 91.441 1.00 25.62 183 VAL A N 1
ATOM 1393 C CA . VAL A 1 183 ? 163.830 38.014 91.372 1.00 27.19 183 VAL A CA 1
ATOM 1394 C C . VAL A 1 183 ? 163.952 38.772 92.692 1.00 29.22 183 VAL A C 1
ATOM 1395 O O . VAL A 1 183 ? 163.878 38.157 93.758 1.00 28.78 183 VAL A O 1
ATOM 1399 N N . PRO A 1 184 ? 164.151 40.090 92.683 1.00 30.17 184 PRO A N 1
ATOM 1400 C CA . PRO A 1 184 ? 164.400 40.794 93.945 1.00 33.35 184 PRO A CA 1
ATOM 1401 C C . PRO A 1 184 ? 163.224 40.734 94.919 1.00 31.12 184 PRO A C 1
ATOM 1402 O O . PRO A 1 184 ? 162.052 40.715 94.533 1.00 28.45 184 PRO A O 1
ATOM 1406 N N . GLU A 1 185 ? 163.568 40.744 96.204 1.00 28.83 185 GLU A N 1
ATOM 1407 C CA . GLU A 1 185 ? 162.563 40.777 97.262 1.00 34.77 185 GLU A CA 1
ATOM 1408 C C . GLU A 1 185 ? 161.629 41.967 97.121 1.00 33.30 185 GLU A C 1
ATOM 1409 O O . GLU A 1 185 ? 160.413 41.829 97.269 1.00 30.25 185 GLU A O 1
ATOM 1415 N N . GLU A 1 186 ? 162.184 43.160 96.842 1.00 30.89 186 GLU A N 1
ATOM 1416 C CA . GLU A 1 186 ? 161.344 44.343 96.742 1.00 32.67 186 GLU A CA 1
ATOM 1417 C C . GLU A 1 186 ? 160.302 44.187 95.641 1.00 33.75 186 GLU A C 1
ATOM 1418 O O . GLU A 1 186 ? 159.177 44.695 95.769 1.00 30.54 186 GLU A O 1
ATOM 1424 N N . MET A 1 187 ? 160.652 43.488 94.553 1.00 27.76 187 MET A N 1
ATOM 1425 C CA . MET A 1 187 ? 159.715 43.351 93.446 1.00 24.44 187 MET A CA 1
ATOM 1426 C C . MET A 1 187 ? 158.630 42.343 93.792 1.00 29.60 187 MET A C 1
ATOM 1427 O O . MET A 1 187 ? 157.447 42.573 93.513 1.00 32.05 187 MET A O 1
ATOM 1432 N N . ILE A 1 188 ? 159.027 41.214 94.379 1.00 30.02 188 ILE A N 1
ATOM 1433 C CA . ILE A 1 188 ? 158.068 40.205 94.836 1.00 30.26 188 ILE A CA 1
ATOM 1434 C C . ILE A 1 188 ? 157.053 40.828 95.804 1.00 32.44 188 ILE A C 1
ATOM 1435 O O . ILE A 1 188 ? 155.835 40.681 95.634 1.00 30.71 188 ILE A O 1
ATOM 1440 N N . ALA A 1 189 ? 157.546 41.554 96.809 1.00 29.68 189 ALA A N 1
ATOM 1441 C CA . ALA A 1 189 ? 156.668 42.186 97.806 1.00 36.00 189 ALA A CA 1
ATOM 1442 C C . ALA A 1 189 ? 155.715 43.204 97.187 1.00 37.98 189 ALA A C 1
ATOM 1443 O O . ALA A 1 189 ? 154.539 43.267 97.568 1.00 37.57 189 ALA A O 1
ATOM 1445 N N . LEU A 1 190 ? 156.201 44.046 96.268 1.00 33.67 190 LEU A N 1
ATOM 1446 C CA . LEU A 1 190 ? 155.307 45.064 95.715 1.00 36.33 190 LEU A CA 1
ATOM 1447 C C . LEU A 1 190 ? 154.224 44.428 94.856 1.00 36.40 190 LEU A C 1
ATOM 1448 O O . LEU A 1 190 ? 153.053 44.817 94.935 1.00 32.55 190 LEU A O 1
ATOM 1453 N N . VAL A 1 191 ? 154.592 43.419 94.060 1.00 34.32 191 VAL A N 1
ATOM 1454 C CA . VAL A 1 191 ? 153.603 42.660 93.301 1.00 33.47 191 VAL A CA 1
ATOM 1455 C C . VAL A 1 191 ? 152.580 42.027 94.246 1.00 34.61 191 VAL A C 1
ATOM 1456 O O . VAL A 1 191 ? 151.371 42.056 93.985 1.00 33.20 191 VAL A O 1
ATOM 1460 N N . LYS A 1 192 ? 153.042 41.479 95.370 1.00 33.67 192 LYS A N 1
ATOM 1461 C CA . LYS A 1 192 ? 152.122 40.779 96.271 1.00 39.49 192 LYS A CA 1
ATOM 1462 C C . LYS A 1 192 ? 151.126 41.755 96.892 1.00 39.56 192 LYS A C 1
ATOM 1463 O O . LYS A 1 192 ? 149.949 41.425 97.060 1.00 43.66 192 LYS A O 1
ATOM 1469 N N . ARG A 1 193 ? 151.570 42.975 97.196 1.00 43.23 193 ARG A N 1
ATOM 1470 C CA . ARG A 1 193 ? 150.658 43.965 97.755 1.00 41.38 193 ARG A CA 1
ATOM 1471 C C . ARG A 1 193 ? 149.639 44.455 96.733 1.00 40.83 193 ARG A C 1
ATOM 1472 O O . ARG A 1 193 ? 148.525 44.833 97.112 1.00 45.96 193 ARG A O 1
ATOM 1480 N N . CYS A 1 194 ? 149.972 44.436 95.449 1.00 36.64 194 CYS A N 1
ATOM 1481 C CA . CYS A 1 194 ? 149.086 45.002 94.442 1.00 42.48 194 CYS A CA 1
ATOM 1482 C C . CYS A 1 194 ? 148.057 44.024 93.884 1.00 39.91 194 CYS A C 1
ATOM 1483 O O . CYS A 1 194 ? 147.194 44.449 93.108 1.00 42.14 194 CYS A O 1
ATOM 1486 N N . THR A 1 195 ? 148.092 42.748 94.265 1.00 39.56 195 THR A N 1
ATOM 1487 C CA . THR A 1 195 ? 147.225 41.773 93.620 1.00 40.64 195 THR A CA 1
ATOM 1488 C C . THR A 1 195 ? 146.801 40.718 94.635 1.00 40.94 195 THR A C 1
ATOM 1489 O O . THR A 1 195 ? 147.440 40.521 95.672 1.00 38.48 195 THR A O 1
ATOM 1493 N N . ASP A 1 196 ? 145.704 40.036 94.323 1.00 44.93 196 ASP A N 1
ATOM 1494 C CA . ASP A 1 196 ? 145.233 38.931 95.146 1.00 47.69 196 ASP A CA 1
ATOM 1495 C C . ASP A 1 196 ? 145.414 37.585 94.457 1.00 46.07 196 ASP A C 1
ATOM 1496 O O . ASP A 1 196 ? 144.815 36.597 94.888 1.00 54.66 196 ASP A O 1
ATOM 1501 N N . GLN A 1 197 ? 146.220 37.509 93.399 1.00 43.24 197 GLN A N 1
ATOM 1502 C CA . GLN A 1 197 ? 146.336 36.238 92.688 1.00 41.08 197 GLN A CA 1
ATOM 1503 C C . GLN A 1 197 ? 147.374 35.330 93.377 1.00 39.04 197 GLN A C 1
ATOM 1504 O O . GLN A 1 197 ? 148.078 35.729 94.306 1.00 41.57 197 GLN A O 1
ATOM 1510 N N . ILE A 1 198 ? 147.454 34.070 92.941 1.00 32.48 198 ILE A N 1
ATOM 1511 C CA . ILE A 1 198 ? 148.537 33.212 93.406 1.00 31.97 198 ILE A CA 1
ATOM 1512 C C . ILE A 1 198 ? 149.840 33.664 92.758 1.00 32.62 198 ILE A C 1
ATOM 1513 O O . ILE A 1 198 ? 149.916 33.785 91.533 1.00 33.71 198 ILE A O 1
ATOM 1518 N N . LEU A 1 199 ? 150.870 33.909 93.572 1.00 30.16 199 LEU A N 1
ATOM 1519 C CA . LEU A 1 199 ? 152.120 34.500 93.098 1.00 35.66 199 LEU A CA 1
ATOM 1520 C C . LEU A 1 199 ? 153.219 33.445 93.066 1.00 32.36 199 LEU A C 1
ATOM 1521 O O . LEU A 1 199 ? 153.668 32.976 94.115 1.00 33.09 199 LEU A O 1
ATOM 1526 N N . ILE A 1 200 ? 153.701 33.139 91.869 1.00 29.59 200 ILE A N 1
ATOM 1527 C CA . ILE A 1 200 ? 154.736 32.135 91.653 1.00 28.85 200 ILE A CA 1
ATOM 1528 C C . ILE A 1 200 ? 156.049 32.834 91.315 1.00 30.88 200 ILE A C 1
ATOM 1529 O O . ILE A 1 200 ? 156.072 33.759 90.486 1.00 31.13 200 ILE A O 1
ATOM 1534 N N . VAL A 1 201 ? 157.133 32.412 91.969 1.00 29.97 201 VAL A N 1
ATOM 1535 C CA . VAL A 1 201 ? 158.469 32.939 91.706 1.00 32.92 201 VAL A CA 1
ATOM 1536 C C . VAL A 1 201 ? 159.408 31.789 91.348 1.00 30.13 201 VAL A C 1
ATOM 1537 O O . VAL A 1 201 ? 159.427 30.740 92.011 1.00 30.66 201 VAL A O 1
ATOM 1541 N N . GLY A 1 202 ? 160.177 31.995 90.289 1.00 24.75 202 GLY A N 1
ATOM 1542 C CA . GLY A 1 202 ? 161.070 30.977 89.767 1.00 26.18 202 GLY A CA 1
ATOM 1543 C C . GLY A 1 202 ? 162.253 31.627 89.084 1.00 33.75 202 GLY A C 1
ATOM 1544 O O . GLY A 1 202 ? 162.180 32.779 88.623 1.00 26.54 202 GLY A O 1
ATOM 1545 N N . GLY A 1 203 ? 163.368 30.892 89.063 1.00 36.43 203 GLY A N 1
ATOM 1546 C CA . GLY A 1 203 ? 164.609 31.333 88.459 1.00 32.38 203 GLY A CA 1
ATOM 1547 C C . GLY A 1 203 ? 165.694 31.600 89.481 1.00 33.14 203 GLY A C 1
ATOM 1548 O O . GLY A 1 203 ? 165.589 32.556 90.245 1.00 31.49 203 GLY A O 1
ATOM 1549 N N . GLY A 1 204 ? 166.743 30.783 89.523 1.00 33.02 204 GLY A N 1
ATOM 1550 C CA . GLY A 1 204 ? 167.864 31.152 90.374 1.00 32.49 204 GLY A CA 1
ATOM 1551 C C . GLY A 1 204 ? 167.669 30.876 91.848 1.00 32.40 204 GLY A C 1
ATOM 1552 O O . GLY A 1 204 ? 168.431 31.397 92.666 1.00 35.94 204 GLY A O 1
ATOM 1553 N N . ILE A 1 205 ? 166.691 30.058 92.216 1.00 34.14 205 ILE A N 1
ATOM 1554 C CA . ILE A 1 205 ? 166.442 29.701 93.609 1.00 32.57 205 ILE A CA 1
ATOM 1555 C C . ILE A 1 205 ? 167.124 28.354 93.843 1.00 30.31 205 ILE A C 1
ATOM 1556 O O . ILE A 1 205 ? 166.629 27.304 93.428 1.00 34.32 205 ILE A O 1
ATOM 1561 N N . ARG A 1 206 ? 168.285 28.392 94.492 1.00 33.86 206 ARG A N 1
ATOM 1562 C CA . ARG A 1 206 ? 169.171 27.246 94.652 1.00 35.74 206 ARG A CA 1
ATOM 1563 C C . ARG A 1 206 ? 169.276 26.754 96.081 1.00 36.01 206 ARG A C 1
ATOM 1564 O O . ARG A 1 206 ? 169.362 25.548 96.306 1.00 39.33 206 ARG A O 1
ATOM 1572 N N . SER A 1 207 ? 169.317 27.660 97.044 1.00 36.73 207 SER A N 1
ATOM 1573 C CA . SER A 1 207 ? 169.562 27.322 98.437 1.00 37.59 207 SER A CA 1
ATOM 1574 C C . SER A 1 207 ? 168.301 27.521 99.266 1.00 35.16 207 SER A C 1
ATOM 1575 O O . SER A 1 207 ? 167.328 28.138 98.829 1.00 34.15 207 SER A O 1
ATOM 1578 N N . GLY A 1 208 ? 168.334 26.995 100.493 1.00 35.64 208 GLY A N 1
ATOM 1579 C CA . GLY A 1 208 ? 167.258 27.277 101.429 1.00 36.66 208 GLY A CA 1
ATOM 1580 C C . GLY A 1 208 ? 167.110 28.759 101.721 1.00 33.45 208 GLY A C 1
ATOM 1581 O O . GLY A 1 208 ? 165.998 29.249 101.923 1.00 37.54 208 GLY A O 1
ATOM 1582 N N . GLU A 1 209 ? 168.216 29.501 101.713 1.00 35.89 209 GLU A N 1
ATOM 1583 C CA . GLU A 1 209 ? 168.127 30.937 101.985 1.00 35.99 209 GLU A CA 1
ATOM 1584 C C . GLU A 1 209 ? 167.547 31.714 100.808 1.00 37.92 209 GLU A C 1
ATOM 1585 O O . GLU A 1 209 ? 166.797 32.678 101.015 1.00 35.53 209 GLU A O 1
ATOM 1591 N N . ASP A 1 210 ? 167.926 31.363 99.572 1.00 34.91 210 ASP A N 1
ATOM 1592 C CA . ASP A 1 210 ? 167.186 31.852 98.407 1.00 32.84 210 ASP A CA 1
ATOM 1593 C C . ASP A 1 210 ? 165.683 31.669 98.612 1.00 33.89 210 ASP A C 1
ATOM 1594 O O . ASP A 1 210 ? 164.892 32.598 98.417 1.00 32.49 210 ASP A O 1
ATOM 1599 N N . ALA A 1 211 ? 165.267 30.440 98.962 1.00 32.20 211 ALA A N 1
ATOM 1600 C CA . ALA A 1 211 ? 163.848 30.154 99.101 1.00 29.33 211 ALA A CA 1
ATOM 1601 C C . ALA A 1 211 ? 163.244 30.919 100.270 1.00 28.27 211 ALA A C 1
ATOM 1602 O O . ALA A 1 211 ? 162.108 31.386 100.179 1.00 30.91 211 ALA A O 1
ATOM 1604 N N . ALA A 1 212 ? 163.976 31.054 101.380 1.00 30.50 212 ALA A N 1
ATOM 1605 C CA . ALA A 1 212 ? 163.450 31.822 102.507 1.00 31.53 212 ALA A CA 1
ATOM 1606 C C . ALA A 1 212 ? 163.206 33.273 102.126 1.00 35.13 212 ALA A C 1
ATOM 1607 O O . ALA A 1 212 ? 162.180 33.854 102.508 1.00 32.95 212 ALA A O 1
ATOM 1609 N N . ARG A 1 213 ? 164.134 33.886 101.376 1.00 28.89 213 ARG A N 1
ATOM 1610 C CA . ARG A 1 213 ? 163.954 35.295 101.032 1.00 32.61 213 ARG A CA 1
ATOM 1611 C C . ARG A 1 213 ? 162.798 35.476 100.064 1.00 30.48 213 ARG A C 1
ATOM 1612 O O . ARG A 1 213 ? 162.018 36.420 100.191 1.00 32.37 213 ARG A O 1
ATOM 1620 N N . VAL A 1 214 ? 162.670 34.579 99.091 1.00 28.91 214 VAL A N 1
ATOM 1621 C CA . VAL A 1 214 ? 161.613 34.719 98.095 1.00 29.14 214 VAL A CA 1
ATOM 1622 C C . VAL A 1 214 ? 160.244 34.448 98.722 1.00 32.58 214 VAL A C 1
ATOM 1623 O O . VAL A 1 214 ? 159.272 35.169 98.458 1.00 33.72 214 VAL A O 1
ATOM 1627 N N . ALA A 1 215 ? 160.143 33.385 99.532 1.00 29.80 215 ALA A N 1
ATOM 1628 C CA . ALA A 1 215 ? 158.903 33.105 100.257 1.00 32.60 215 ALA A CA 1
ATOM 1629 C C . ALA A 1 215 ? 158.565 34.225 101.234 1.00 32.39 215 ALA A C 1
ATOM 1630 O O . ALA A 1 215 ? 157.422 34.695 101.288 1.00 30.79 215 ALA A O 1
ATOM 1632 N N . GLY A 1 216 ? 159.549 34.657 102.026 1.00 33.05 216 GLY A N 1
ATOM 1633 C CA . GLY A 1 216 ? 159.314 35.740 102.967 1.00 35.28 216 GLY A CA 1
ATOM 1634 C C . GLY A 1 216 ? 158.912 37.049 102.313 1.00 39.15 216 GLY A C 1
ATOM 1635 O O . GLY A 1 216 ? 158.224 37.868 102.930 1.00 34.32 216 GLY A O 1
ATOM 1636 N N . ALA A 1 217 ? 159.347 37.287 101.072 1.00 34.98 217 ALA A N 1
ATOM 1637 C CA . ALA A 1 217 ? 158.955 38.527 100.409 1.00 35.90 217 ALA A CA 1
ATOM 1638 C C . ALA A 1 217 ? 157.548 38.456 99.843 1.00 36.03 217 ALA A C 1
ATOM 1639 O O . ALA A 1 217 ? 157.040 39.480 99.388 1.00 32.04 217 ALA A O 1
ATOM 1641 N N . GLY A 1 218 ? 156.921 37.273 99.829 1.00 34.14 218 GLY A N 1
ATOM 1642 C CA . GLY A 1 218 ? 155.525 37.182 99.439 1.00 31.86 218 GLY A CA 1
ATOM 1643 C C . GLY A 1 218 ? 155.128 36.134 98.417 1.00 34.20 218 GLY A C 1
ATOM 1644 O O . GLY A 1 218 ? 153.952 36.058 98.049 1.00 34.54 218 GLY A O 1
ATOM 1645 N N . ALA A 1 219 ? 156.070 35.329 97.926 1.00 31.52 219 ALA A N 1
ATOM 1646 C CA . ALA A 1 219 ? 155.711 34.292 96.967 1.00 33.60 219 ALA A CA 1
ATOM 1647 C C . ALA A 1 219 ? 154.808 33.242 97.623 1.00 31.74 219 ALA A C 1
ATOM 1648 O O . ALA A 1 219 ? 155.092 32.783 98.724 1.00 29.68 219 ALA A O 1
ATOM 1650 N N . ASP A 1 220 ? 153.717 32.884 96.945 1.00 30.73 220 ASP A N 1
ATOM 1651 C CA . ASP A 1 220 ? 152.906 31.732 97.333 1.00 34.61 220 ASP A CA 1
ATOM 1652 C C . ASP A 1 220 ? 153.501 30.417 96.859 1.00 34.68 220 ASP A C 1
ATOM 1653 O O . ASP A 1 220 ? 153.344 29.396 97.542 1.00 34.06 220 ASP A O 1
ATOM 1658 N N . VAL A 1 221 ? 154.147 30.426 95.693 1.00 31.63 221 VAL A N 1
ATOM 1659 C CA . VAL A 1 221 ? 154.738 29.243 95.061 1.00 32.00 221 VAL A CA 1
ATOM 1660 C C . VAL A 1 221 ? 156.197 29.552 94.735 1.00 34.31 221 VAL A C 1
ATOM 1661 O O . VAL A 1 221 ? 156.502 30.602 94.140 1.00 30.52 221 VAL A O 1
ATOM 1665 N N . VAL A 1 222 ? 157.091 28.663 95.156 1.00 33.33 222 VAL A N 1
ATOM 1666 C CA . VAL A 1 222 ? 158.511 28.701 94.810 1.00 32.36 222 VAL A CA 1
ATOM 1667 C C . VAL A 1 222 ? 158.786 27.591 93.801 1.00 34.61 222 VAL A C 1
ATOM 1668 O O . VAL A 1 222 ? 158.453 26.420 94.046 1.00 31.17 222 VAL A O 1
ATOM 1672 N N . VAL A 1 223 ? 159.397 27.935 92.683 1.00 30.28 223 VAL A N 1
ATOM 1673 C CA . VAL A 1 223 ? 159.728 26.966 91.659 1.00 29.32 223 VAL A CA 1
ATOM 1674 C C . VAL A 1 223 ? 161.230 26.812 91.534 1.00 34.23 223 VAL A C 1
ATOM 1675 O O . VAL A 1 223 ? 161.915 27.764 91.408 1.00 33.10 223 VAL A O 1
ATOM 1679 N N . THR A 1 224 ? 161.730 25.594 91.574 1.00 32.71 224 THR A N 1
ATOM 1680 C CA . THR A 1 224 ? 163.154 25.333 91.412 1.00 35.03 224 THR A CA 1
ATOM 1681 C C . THR A 1 224 ? 163.458 24.151 90.508 1.00 36.20 224 THR A C 1
ATOM 1682 O O . THR A 1 224 ? 162.667 23.278 90.353 1.00 33.66 224 THR A O 1
ATOM 1686 N N . GLY A 1 225 ? 164.628 24.185 89.896 1.00 39.15 225 GLY A N 1
ATOM 1687 C CA . GLY A 1 225 ? 165.107 23.160 89.012 1.00 36.69 225 GLY A CA 1
ATOM 1688 C C . GLY A 1 225 ? 165.818 22.128 89.834 1.00 43.49 225 GLY A C 1
ATOM 1689 O O . GLY A 1 225 ? 165.740 22.159 91.040 1.00 49.73 225 GLY A O 1
ATOM 1690 N N . THR A 1 226 ? 166.520 21.214 89.189 1.00 30.00 226 THR A N 1
ATOM 1691 C CA . THR A 1 226 ? 167.201 20.173 89.935 1.00 30.00 226 THR A CA 1
ATOM 1692 C C . THR A 1 226 ? 168.707 20.085 89.815 1.00 30.00 226 THR A C 1
ATOM 1693 O O . THR A 1 226 ? 169.269 19.074 90.140 1.00 30.00 226 THR A O 1
ATOM 1697 N N . VAL A 1 227 ? 169.353 21.145 89.363 1.00 30.00 227 VAL A N 1
ATOM 1698 C CA . VAL A 1 227 ? 170.806 21.143 89.266 1.00 30.00 227 VAL A CA 1
ATOM 1699 C C . VAL A 1 227 ? 171.334 21.238 90.694 1.00 30.00 227 VAL A C 1
ATOM 1700 O O . VAL A 1 227 ? 170.903 22.087 91.454 1.00 30.00 227 VAL A O 1
ATOM 1704 N N . VAL A 1 228 ? 172.247 20.359 91.063 1.00 30.00 228 VAL A N 1
ATOM 1705 C CA . VAL A 1 228 ? 172.771 20.356 92.402 1.00 30.00 228 VAL A CA 1
ATOM 1706 C C . VAL A 1 228 ? 174.114 21.076 92.544 1.00 30.00 228 VAL A C 1
ATOM 1707 O O . VAL A 1 228 ? 175.023 20.849 91.783 1.00 30.00 228 VAL A O 1
ATOM 1711 N N . GLU A 1 235 ? 167.307 14.827 96.005 1.00 53.95 235 GLU A N 1
ATOM 1712 C CA . GLU A 1 235 ? 166.550 15.033 97.218 1.00 54.55 235 GLU A CA 1
ATOM 1713 C C . GLU A 1 235 ? 167.266 16.266 97.644 1.00 53.11 235 GLU A C 1
ATOM 1714 O O . GLU A 1 235 ? 167.330 17.217 96.833 1.00 43.00 235 GLU A O 1
ATOM 1720 N N . ASP A 1 236 ? 167.775 16.209 98.880 1.00 59.61 236 ASP A N 1
ATOM 1721 C CA . ASP A 1 236 ? 168.630 17.151 99.601 1.00 55.75 236 ASP A CA 1
ATOM 1722 C C . ASP A 1 236 ? 168.555 18.617 99.299 1.00 49.87 236 ASP A C 1
ATOM 1723 O O . ASP A 1 236 ? 168.364 19.404 100.185 1.00 48.21 236 ASP A O 1
ATOM 1728 N N . LYS A 1 237 ? 168.731 18.982 98.050 1.00 47.08 237 LYS A N 1
ATOM 1729 C CA . LYS A 1 237 ? 168.658 20.362 97.727 1.00 43.55 237 LYS A CA 1
ATOM 1730 C C . LYS A 1 237 ? 167.224 20.793 97.961 1.00 44.12 237 LYS A C 1
ATOM 1731 O O . LYS A 1 237 ? 166.972 21.847 98.479 1.00 38.13 237 LYS A O 1
ATOM 1737 N N . ILE A 1 238 ? 166.295 19.935 97.574 1.00 41.48 238 ILE A N 1
ATOM 1738 C CA . ILE A 1 238 ? 164.870 20.228 97.714 1.00 41.89 238 ILE A CA 1
ATOM 1739 C C . ILE A 1 238 ? 164.488 20.345 99.187 1.00 41.65 238 ILE A C 1
ATOM 1740 O O . ILE A 1 238 ? 163.759 21.265 99.583 1.00 40.45 238 ILE A O 1
ATOM 1745 N N . ARG A 1 239 ? 164.973 19.420 100.023 1.00 39.97 239 ARG A N 1
ATOM 1746 C CA . ARG A 1 239 ? 164.669 19.492 101.454 1.00 41.13 239 ARG A CA 1
ATOM 1747 C C . ARG A 1 239 ? 165.085 20.838 102.049 1.00 41.80 239 ARG A C 1
ATOM 1748 O O . ARG A 1 239 ? 164.320 21.467 102.790 1.00 37.98 239 ARG A O 1
ATOM 1756 N N . GLU A 1 240 ? 166.307 21.290 101.748 1.00 39.41 240 GLU A N 1
ATOM 1757 C CA . GLU A 1 240 ? 166.767 22.563 102.301 1.00 38.58 240 GLU A CA 1
ATOM 1758 C C . GLU A 1 240 ? 165.904 23.714 101.805 1.00 32.50 240 GLU A C 1
ATOM 1759 O O . GLU A 1 240 ? 165.570 24.631 102.563 1.00 36.99 240 GLU A O 1
ATOM 1765 N N . ILE A 1 241 ? 165.506 23.666 100.539 1.00 37.59 241 ILE A N 1
ATOM 1766 C CA . ILE A 1 241 ? 164.628 24.696 100.000 1.00 39.62 241 ILE A CA 1
ATOM 1767 C C . ILE A 1 241 ? 163.288 24.680 100.721 1.00 38.28 241 ILE A C 1
ATOM 1768 O O . ILE A 1 241 ? 162.775 25.726 101.143 1.00 36.23 241 ILE A O 1
ATOM 1773 N N . VAL A 1 242 ? 162.702 23.493 100.874 1.00 34.81 242 VAL A N 1
ATOM 1774 C CA . VAL A 1 242 ? 161.386 23.394 101.505 1.00 38.19 242 VAL A CA 1
ATOM 1775 C C . VAL A 1 242 ? 161.452 23.851 102.955 1.00 36.64 242 VAL A C 1
ATOM 1776 O O . VAL A 1 242 ? 160.590 24.606 103.419 1.00 35.91 242 VAL A O 1
ATOM 1780 N N . GLU A 1 243 ? 162.490 23.439 103.688 1.00 36.26 243 GLU A N 1
ATOM 1781 C CA . GLU A 1 243 ? 162.633 23.944 105.052 1.00 41.48 243 GLU A CA 1
ATOM 1782 C C . GLU A 1 243 ? 162.863 25.452 105.073 1.00 40.98 243 GLU A C 1
ATOM 1783 O O . GLU A 1 243 ? 162.357 26.151 105.963 1.00 36.61 243 GLU A O 1
ATOM 1789 N N . GLY A 1 244 ? 163.628 25.980 104.107 1.00 36.50 244 GLY A N 1
ATOM 1790 C CA . GLY A 1 244 ? 163.787 27.427 104.039 1.00 33.65 244 GLY A CA 1
ATOM 1791 C C . GLY A 1 244 ? 162.461 28.149 103.907 1.00 36.23 244 GLY A C 1
ATOM 1792 O O . GLY A 1 244 ? 162.246 29.194 104.529 1.00 39.31 244 GLY A O 1
ATOM 1793 N N . MET A 1 245 ? 161.569 27.606 103.119 1.00 35.56 245 MET A N 1
ATOM 1794 C CA . MET A 1 245 ? 160.287 28.212 102.917 1.00 37.53 245 MET A CA 1
ATOM 1795 C C . MET A 1 245 ? 159.434 28.137 104.167 1.00 44.76 245 MET A C 1
ATOM 1796 O O . MET A 1 245 ? 158.661 29.012 104.428 1.00 43.50 245 MET A O 1
ATOM 1801 N N . GLY A 1 246 ? 159.580 27.073 104.921 1.00 40.12 246 GLY A N 1
ATOM 1802 C CA . GLY A 1 246 ? 158.808 26.918 106.114 1.00 48.86 246 GLY A CA 1
ATOM 1803 C C . GLY A 1 246 ? 159.249 27.854 107.195 1.00 50.74 246 GLY A C 1
ATOM 1804 O O . GLY A 1 246 ? 158.455 28.327 107.958 1.00 54.86 246 GLY A O 1
ATOM 1805 N N . SER A 1 247 ? 160.535 28.128 107.249 1.00 30.00 247 SER A N 1
ATOM 1806 C CA . SER A 1 247 ? 161.070 28.981 108.262 1.00 30.00 247 SER A CA 1
ATOM 1807 C C . SER A 1 247 ? 160.373 30.310 108.320 1.00 30.00 247 SER A C 1
ATOM 1808 O O . SER A 1 247 ? 160.414 30.985 109.308 1.00 30.00 247 SER A O 1
ATOM 1811 N N . VAL A 1 248 ? 159.721 30.672 107.238 1.00 30.00 248 VAL A N 1
ATOM 1812 C CA . VAL A 1 248 ? 159.029 31.936 107.107 1.00 30.00 248 VAL A CA 1
ATOM 1813 C C . VAL A 1 248 ? 157.601 32.001 107.707 1.00 30.00 248 VAL A C 1
ATOM 1814 O O . VAL A 1 248 ? 157.089 33.091 107.954 1.00 30.00 248 VAL A O 1
ATOM 1818 N N . LEU A 1 249 ? 156.973 30.849 107.914 1.00 30.00 249 LEU A N 1
ATOM 1819 C CA . LEU A 1 249 ? 155.617 30.772 108.456 1.00 30.00 249 LEU A CA 1
ATOM 1820 C C . LEU A 1 249 ? 155.373 31.471 109.803 1.00 30.00 249 LEU A C 1
ATOM 1821 O O . LEU A 1 249 ? 156.139 31.332 110.748 1.00 30.00 249 LEU A O 1
ATOM 1826 N N . PHE B 1 2 ? 189.351 37.589 39.105 1.00 30.00 2 PHE B N 1
ATOM 1827 C CA . PHE B 1 2 ? 189.150 36.204 39.517 1.00 30.00 2 PHE B CA 1
ATOM 1828 C C . PHE B 1 2 ? 188.230 35.449 38.598 1.00 30.00 2 PHE B C 1
ATOM 1829 O O . PHE B 1 2 ? 187.085 35.819 38.433 1.00 30.00 2 PHE B O 1
ATOM 1837 N N . LYS B 1 3 ? 188.735 34.380 38.008 1.00 30.00 3 LYS B N 1
ATOM 1838 C CA . LYS B 1 3 ? 187.936 33.589 37.098 1.00 30.00 3 LYS B CA 1
ATOM 1839 C C . LYS B 1 3 ? 187.214 32.471 37.808 1.00 30.00 3 LYS B C 1
ATOM 1840 O O . LYS B 1 3 ? 186.020 32.262 37.618 1.00 30.00 3 LYS B O 1
ATOM 1842 N N . MET B 1 4 ? 187.958 31.744 38.616 1.00 67.92 4 MET B N 1
ATOM 1843 C CA . MET B 1 4 ? 187.416 30.624 39.340 1.00 66.28 4 MET B CA 1
ATOM 1844 C C . MET B 1 4 ? 186.214 30.986 40.206 1.00 61.87 4 MET B C 1
ATOM 1845 O O . MET B 1 4 ? 186.026 32.113 40.561 1.00 54.49 4 MET B O 1
ATOM 1850 N N . LYS B 1 5 ? 185.402 29.991 40.517 1.00 60.00 5 LYS B N 1
ATOM 1851 C CA . LYS B 1 5 ? 184.255 30.167 41.365 1.00 56.13 5 LYS B CA 1
ATOM 1852 C C . LYS B 1 5 ? 184.762 30.353 42.788 1.00 48.71 5 LYS B C 1
ATOM 1853 O O . LYS B 1 5 ? 185.606 29.617 43.234 1.00 45.68 5 LYS B O 1
ATOM 1859 N N . VAL B 1 6 ? 184.240 31.341 43.502 1.00 47.09 6 VAL B N 1
ATOM 1860 C CA . VAL B 1 6 ? 184.701 31.577 44.867 1.00 39.66 6 VAL B CA 1
ATOM 1861 C C . VAL B 1 6 ? 184.447 30.352 45.742 1.00 33.13 6 VAL B C 1
ATOM 1862 O O . VAL B 1 6 ? 185.318 29.922 46.506 1.00 35.81 6 VAL B O 1
ATOM 1866 N N . GLU B 1 7 ? 183.251 29.774 45.647 1.00 35.56 7 GLU B N 1
ATOM 1867 C CA . GLU B 1 7 ? 182.928 28.654 46.530 1.00 40.00 7 GLU B CA 1
ATOM 1868 C C . GLU B 1 7 ? 183.861 27.478 46.276 1.00 44.58 7 GLU B C 1
ATOM 1869 O O . GLU B 1 7 ? 184.305 26.814 47.224 1.00 43.65 7 GLU B O 1
ATOM 1875 N N . ASP B 1 8 ? 184.189 27.217 45.001 1.00 41.55 8 ASP B N 1
ATOM 1876 C CA . ASP B 1 8 ? 185.163 26.171 44.690 1.00 44.50 8 ASP B CA 1
ATOM 1877 C C . ASP B 1 8 ? 186.537 26.532 45.228 1.00 40.41 8 ASP B C 1
ATOM 1878 O O . ASP B 1 8 ? 187.271 25.664 45.719 1.00 41.32 8 ASP B O 1
ATOM 1883 N N . TYR B 1 9 ? 186.899 27.814 45.128 1.00 42.33 9 TYR B N 1
ATOM 1884 C CA . TYR B 1 9 ? 188.171 28.313 45.630 1.00 39.77 9 TYR B CA 1
ATOM 1885 C C . TYR B 1 9 ? 188.281 28.146 47.143 1.00 40.65 9 TYR B C 1
ATOM 1886 O O . TYR B 1 9 ? 189.362 27.843 47.669 1.00 37.14 9 TYR B O 1
ATOM 1895 N N . PHE B 1 10 ? 187.177 28.356 47.864 1.00 40.80 10 PHE B N 1
ATOM 1896 C CA . PHE B 1 10 ? 187.200 28.113 49.302 1.00 41.63 10 PHE B CA 1
ATOM 1897 C C . PHE B 1 10 ? 187.486 26.644 49.589 1.00 36.90 10 PHE B C 1
ATOM 1898 O O . PHE B 1 10 ? 188.369 26.315 50.387 1.00 36.53 10 PHE B O 1
ATOM 1906 N N . HIS B 1 11 ? 186.749 25.747 48.942 1.00 36.76 11 HIS B N 1
ATOM 1907 C CA . HIS B 1 11 ? 186.970 24.325 49.193 1.00 39.99 11 HIS B CA 1
ATOM 1908 C C . HIS B 1 11 ? 188.399 23.921 48.857 1.00 41.16 11 HIS B C 1
ATOM 1909 O O . HIS B 1 11 ? 188.999 23.109 49.571 1.00 44.76 11 HIS B O 1
ATOM 1916 N N . ASP B 1 12 ? 188.985 24.516 47.811 1.00 42.56 12 ASP B N 1
ATOM 1917 C CA . ASP B 1 12 ? 190.380 24.222 47.483 1.00 43.50 12 ASP B CA 1
ATOM 1918 C C . ASP B 1 12 ? 191.303 24.559 48.645 1.00 43.93 12 ASP B C 1
ATOM 1919 O O . ASP B 1 12 ? 192.136 23.741 49.052 1.00 39.10 12 ASP B O 1
ATOM 1924 N N . ILE B 1 13 ? 191.158 25.766 49.199 1.00 38.16 13 ILE B N 1
ATOM 1925 C CA . ILE B 1 13 ? 192.011 26.190 50.304 1.00 37.57 13 ILE B CA 1
ATOM 1926 C C . ILE B 1 13 ? 191.820 25.287 51.505 1.00 34.43 13 ILE B C 1
ATOM 1927 O O . ILE B 1 13 ? 192.776 24.972 52.223 1.00 35.79 13 ILE B O 1
ATOM 1932 N N . LEU B 1 14 ? 190.576 24.888 51.764 1.00 36.76 14 LEU B N 1
ATOM 1933 C CA . LEU B 1 14 ? 190.229 24.219 53.005 1.00 39.72 14 LEU B CA 1
ATOM 1934 C C . LEU B 1 14 ? 190.767 22.797 53.063 1.00 44.17 14 LEU B C 1
ATOM 1935 O O . LEU B 1 14 ? 190.751 22.182 54.133 1.00 42.09 14 LEU B O 1
ATOM 1940 N N . ARG B 1 15 ? 191.266 22.265 51.952 1.00 43.19 15 ARG B N 1
ATOM 1941 C CA . ARG B 1 15 ? 191.890 20.957 52.038 1.00 44.51 15 ARG B CA 1
ATOM 1942 C C . ARG B 1 15 ? 193.192 21.022 52.812 1.00 44.16 15 ARG B C 1
ATOM 1943 O O . ARG B 1 15 ? 193.646 19.994 53.314 1.00 45.92 15 ARG B O 1
ATOM 1951 N N . GLU B 1 16 ? 193.779 22.208 52.960 1.00 39.59 16 GLU B N 1
ATOM 1952 C CA . GLU B 1 16 ? 195.104 22.294 53.566 1.00 42.47 16 GLU B CA 1
ATOM 1953 C C . GLU B 1 16 ? 195.197 23.251 54.747 1.00 43.88 16 GLU B C 1
ATOM 1954 O O . GLU B 1 16 ? 196.065 23.076 55.611 1.00 43.61 16 GLU B O 1
ATOM 1960 N N . ARG B 1 17 ? 194.358 24.284 54.785 1.00 43.42 17 ARG B N 1
ATOM 1961 C CA . ARG B 1 17 ? 194.524 25.334 55.785 1.00 37.49 17 ARG B CA 1
ATOM 1962 C C . ARG B 1 17 ? 193.216 26.118 55.901 1.00 39.21 17 ARG B C 1
ATOM 1963 O O . ARG B 1 17 ? 192.226 25.825 55.223 1.00 38.22 17 ARG B O 1
ATOM 1971 N N . LYS B 1 18 ? 193.216 27.147 56.734 1.00 40.87 18 LYS B N 1
ATOM 1972 C CA . LYS B 1 18 ? 192.023 27.960 56.883 1.00 36.42 18 LYS B CA 1
ATOM 1973 C C . LYS B 1 18 ? 192.129 29.224 56.041 1.00 38.78 18 LYS B C 1
ATOM 1974 O O . LYS B 1 18 ? 193.215 29.636 55.620 1.00 37.16 18 LYS B O 1
ATOM 1980 N N . ILE B 1 19 ? 190.970 29.825 55.788 1.00 34.46 19 ILE B N 1
ATOM 1981 C CA . ILE B 1 19 ? 190.826 30.981 54.913 1.00 33.57 19 ILE B CA 1
ATOM 1982 C C . ILE B 1 19 ? 190.786 32.245 55.756 1.00 38.25 19 ILE B C 1
ATOM 1983 O O . ILE B 1 19 ? 190.110 32.289 56.796 1.00 33.36 19 ILE B O 1
ATOM 1988 N N . HIS B 1 20 ? 191.483 33.285 55.299 1.00 33.31 20 HIS B N 1
ATOM 1989 C CA . HIS B 1 20 ? 191.337 34.623 55.852 1.00 32.53 20 HIS B CA 1
ATOM 1990 C C . HIS B 1 20 ? 190.741 35.573 54.822 1.00 40.39 20 HIS B C 1
ATOM 1991 O O . HIS B 1 20 ? 191.135 35.561 53.650 1.00 39.02 20 HIS B O 1
ATOM 1998 N N . LEU B 1 21 ? 189.815 36.429 55.269 1.00 33.77 21 LEU B N 1
ATOM 1999 C CA . LEU B 1 21 ? 189.200 37.428 54.412 1.00 32.74 21 LEU B CA 1
ATOM 2000 C C . LEU B 1 21 ? 189.322 38.789 55.082 1.00 37.73 21 LEU B C 1
ATOM 2001 O O . LEU B 1 21 ? 189.119 38.910 56.301 1.00 33.74 21 LEU B O 1
ATOM 2006 N N . THR B 1 22 ? 189.689 39.803 54.292 1.00 33.64 22 THR B N 1
ATOM 2007 C CA . THR B 1 22 ? 189.875 41.169 54.774 1.00 35.55 22 THR B CA 1
ATOM 2008 C C . THR B 1 22 ? 188.653 42.013 54.434 1.00 36.83 22 THR B C 1
ATOM 2009 O O . THR B 1 22 ? 188.259 42.100 53.266 1.00 36.38 22 THR B O 1
ATOM 2013 N N . LEU B 1 23 ? 188.058 42.641 55.450 1.00 37.26 23 LEU B N 1
ATOM 2014 C CA . LEU B 1 23 ? 186.852 43.422 55.246 1.00 37.82 23 LEU B CA 1
ATOM 2015 C C . LEU B 1 23 ? 187.231 44.871 54.990 1.00 35.92 23 LEU B C 1
ATOM 2016 O O . LEU B 1 23 ? 188.064 45.436 55.701 1.00 35.22 23 LEU B O 1
ATOM 2021 N N . ILE B 1 24 ? 186.634 45.452 53.959 1.00 34.54 24 ILE B N 1
ATOM 2022 C CA . ILE B 1 24 ? 186.849 46.847 53.593 1.00 37.47 24 ILE B CA 1
ATOM 2023 C C . ILE B 1 24 ? 185.486 47.497 53.477 1.00 40.29 24 ILE B C 1
ATOM 2024 O O . ILE B 1 24 ? 184.579 46.938 52.850 1.00 40.95 24 ILE B O 1
ATOM 2029 N N . ASP B 1 25 ? 185.336 48.662 54.115 1.00 44.72 25 ASP B N 1
ATOM 2030 C CA . ASP B 1 25 ? 184.131 49.467 53.991 1.00 50.76 25 ASP B CA 1
ATOM 2031 C C . ASP B 1 25 ? 184.387 50.514 52.919 1.00 48.03 25 ASP B C 1
ATOM 2032 O O . ASP B 1 25 ? 185.244 51.388 53.120 1.00 45.56 25 ASP B O 1
ATOM 2037 N N . PRO B 1 26 ? 183.680 50.485 51.789 1.00 49.16 26 PRO B N 1
ATOM 2038 C CA . PRO B 1 26 ? 183.985 51.448 50.717 1.00 49.33 26 PRO B CA 1
ATOM 2039 C C . PRO B 1 26 ? 183.759 52.890 51.127 1.00 55.16 26 PRO B C 1
ATOM 2040 O O . PRO B 1 26 ? 184.276 53.794 50.463 1.00 56.24 26 PRO B O 1
ATOM 2044 N N . GLU B 1 27 ? 183.034 53.133 52.219 1.00 55.22 27 GLU B N 1
ATOM 2045 C CA . GLU B 1 27 ? 182.835 54.498 52.690 1.00 60.16 27 GLU B CA 1
ATOM 2046 C C . GLU B 1 27 ? 184.034 55.039 53.451 1.00 56.61 27 GLU B C 1
ATOM 2047 O O . GLU B 1 27 ? 184.261 56.251 53.443 1.00 57.92 27 GLU B O 1
ATOM 2053 N N . GLU B 1 28 ? 184.808 54.177 54.105 1.00 52.18 28 GLU B N 1
ATOM 2054 C CA . GLU B 1 28 ? 185.871 54.664 54.976 1.00 53.26 28 GLU B CA 1
ATOM 2055 C C . GLU B 1 28 ? 187.078 55.219 54.224 1.00 51.83 28 GLU B C 1
ATOM 2056 O O . GLU B 1 28 ? 187.970 55.788 54.858 1.00 50.27 28 GLU B O 1
ATOM 2062 N N . GLN B 1 29 ? 187.144 55.080 52.906 1.00 50.74 29 GLN B N 1
ATOM 2063 C CA . GLN B 1 29 ? 188.290 55.599 52.173 1.00 44.19 29 GLN B CA 1
ATOM 2064 C C . GLN B 1 29 ? 187.927 55.725 50.702 1.00 49.60 29 GLN B C 1
ATOM 2065 O O . GLN B 1 29 ? 186.821 55.384 50.274 1.00 49.18 29 GLN B O 1
ATOM 2071 N N . THR B 1 30 ? 188.874 56.245 49.939 1.00 53.02 30 THR B N 1
ATOM 2072 C CA . THR B 1 30 ? 188.764 56.383 48.503 1.00 50.97 30 THR B CA 1
ATOM 2073 C C . THR B 1 30 ? 189.170 55.077 47.831 1.00 48.66 30 THR B C 1
ATOM 2074 O O . THR B 1 30 ? 189.990 54.333 48.372 1.00 49.68 30 THR B O 1
ATOM 2078 N N . PRO B 1 31 ? 188.609 54.790 46.647 1.00 49.89 31 PRO B N 1
ATOM 2079 C CA . PRO B 1 31 ? 189.009 53.595 45.891 1.00 51.71 31 PRO B CA 1
ATOM 2080 C C . PRO B 1 31 ? 190.511 53.357 45.814 1.00 53.17 31 PRO B C 1
ATOM 2081 O O . PRO B 1 31 ? 190.969 52.232 46.033 1.00 48.75 31 PRO B O 1
ATOM 2085 N N . GLU B 1 32 ? 191.293 54.393 45.514 1.00 48.15 32 GLU B N 1
ATOM 2086 C CA . GLU B 1 32 ? 192.740 54.218 45.472 1.00 50.44 32 GLU B CA 1
ATOM 2087 C C . GLU B 1 32 ? 193.290 53.835 46.842 1.00 50.68 32 GLU B C 1
ATOM 2088 O O . GLU B 1 32 ? 194.192 52.995 46.946 1.00 49.13 32 GLU B O 1
ATOM 2094 N N . GLU B 1 33 ? 192.770 54.451 47.907 1.00 49.96 33 GLU B N 1
ATOM 2095 C CA . GLU B 1 33 ? 193.186 54.058 49.248 1.00 48.26 33 GLU B CA 1
ATOM 2096 C C . GLU B 1 33 ? 192.744 52.633 49.561 1.00 44.67 33 GLU B C 1
ATOM 2097 O O . GLU B 1 33 ? 193.444 51.904 50.269 1.00 40.68 33 GLU B O 1
ATOM 2103 N N . ALA B 1 34 ? 191.582 52.229 49.045 1.00 42.97 34 ALA B N 1
ATOM 2104 C CA . ALA B 1 34 ? 191.091 50.871 49.263 1.00 45.94 34 ALA B CA 1
ATOM 2105 C C . ALA B 1 34 ? 191.984 49.850 48.585 1.00 47.66 34 ALA B C 1
ATOM 2106 O O . ALA B 1 34 ? 192.095 48.709 49.053 1.00 44.97 34 ALA B O 1
ATOM 2108 N N . VAL B 1 35 ? 192.613 50.244 47.475 1.00 47.25 35 VAL B N 1
ATOM 2109 C CA . VAL B 1 35 ? 193.505 49.345 46.755 1.00 45.25 35 VAL B CA 1
ATOM 2110 C C . VAL B 1 35 ? 194.784 49.138 47.551 1.00 47.53 35 VAL B C 1
ATOM 2111 O O . VAL B 1 35 ? 195.247 48.006 47.720 1.00 48.10 35 VAL B O 1
ATOM 2115 N N . GLU B 1 36 ? 195.338 50.216 48.107 1.00 44.74 36 GLU B N 1
ATOM 2116 C CA . GLU B 1 36 ? 196.558 50.099 48.905 1.00 50.10 36 GLU B CA 1
ATOM 2117 C C . GLU B 1 36 ? 196.309 49.344 50.205 1.00 48.42 36 GLU B C 1
ATOM 2118 O O . GLU B 1 36 ? 197.241 48.753 50.768 1.00 48.71 36 GLU B O 1
ATOM 2124 N N . ILE B 1 37 ? 195.073 49.370 50.705 1.00 46.82 37 ILE B N 1
ATOM 2125 C CA . ILE B 1 37 ? 194.717 48.527 51.843 1.00 45.34 37 ILE B CA 1
ATOM 2126 C C . ILE B 1 37 ? 194.645 47.069 51.407 1.00 41.82 37 ILE B C 1
ATOM 2127 O O . ILE B 1 37 ? 195.253 46.190 52.023 1.00 44.20 37 ILE B O 1
ATOM 2132 N N . ALA B 1 38 ? 193.919 46.795 50.325 1.00 43.42 38 ALA B N 1
ATOM 2133 C CA . ALA B 1 38 ? 193.825 45.424 49.842 1.00 43.24 38 ALA B CA 1
ATOM 2134 C C . ALA B 1 38 ? 195.199 44.868 49.495 1.00 47.06 38 ALA B C 1
ATOM 2135 O O . ALA B 1 38 ? 195.499 43.708 49.804 1.00 44.58 38 ALA B O 1
ATOM 2137 N N . ARG B 1 39 ? 196.057 45.682 48.876 1.00 41.86 39 ARG B N 1
ATOM 2138 C CA . ARG B 1 39 ? 197.385 45.189 48.522 1.00 46.17 39 ARG B CA 1
ATOM 2139 C C . ARG B 1 39 ? 198.219 44.893 49.758 1.00 45.33 39 ARG B C 1
ATOM 2140 O O . ARG B 1 39 ? 198.960 43.906 49.784 1.00 45.08 39 ARG B O 1
ATOM 2148 N N . ALA B 1 40 ? 198.130 45.739 50.786 1.00 46.03 40 ALA B N 1
ATOM 2149 C CA . ALA B 1 40 ? 198.858 45.454 52.020 1.00 46.95 40 ALA B CA 1
ATOM 2150 C C . ALA B 1 40 ? 198.350 44.170 52.665 1.00 44.51 40 ALA B C 1
ATOM 2151 O O . ALA B 1 40 ? 199.133 43.388 53.215 1.00 43.60 40 ALA B O 1
ATOM 2153 N N . ALA B 1 41 ? 197.043 43.935 52.601 1.00 39.88 41 ALA B N 1
ATOM 2154 C CA . ALA B 1 41 ? 196.504 42.702 53.164 1.00 43.87 41 ALA B CA 1
ATOM 2155 C C . ALA B 1 41 ? 196.937 41.496 52.340 1.00 42.72 41 ALA B C 1
ATOM 2156 O O . ALA B 1 41 ? 197.195 40.422 52.896 1.00 43.06 41 ALA B O 1
ATOM 2158 N N . ILE B 1 42 ? 197.035 41.665 51.017 1.00 45.22 42 ILE B N 1
ATOM 2159 C CA . ILE B 1 42 ? 197.548 40.601 50.152 1.00 47.34 42 ILE B CA 1
ATOM 2160 C C . ILE B 1 42 ? 198.974 40.248 50.542 1.00 46.48 42 ILE B C 1
ATOM 2161 O O . ILE B 1 42 ? 199.324 39.073 50.696 1.00 47.67 42 ILE B O 1
ATOM 2166 N N . ARG B 1 43 ? 199.817 41.260 50.722 1.00 41.41 43 ARG B N 1
ATOM 2167 C CA . ARG B 1 43 ? 201.168 40.985 51.191 1.00 45.66 43 ARG B CA 1
ATOM 2168 C C . ARG B 1 43 ? 201.156 40.336 52.566 1.00 50.97 43 ARG B C 1
ATOM 2169 O O . ARG B 1 43 ? 202.070 39.572 52.898 1.00 51.39 43 ARG B O 1
ATOM 2177 N N . GLY B 1 44 ? 200.125 40.613 53.378 1.00 47.35 44 GLY B N 1
ATOM 2178 C CA . GLY B 1 44 ? 200.035 39.987 54.683 1.00 44.79 44 GLY B CA 1
ATOM 2179 C C . GLY B 1 44 ? 199.536 38.563 54.682 1.00 40.54 44 GLY B C 1
ATOM 2180 O O . GLY B 1 44 ? 199.670 37.872 55.700 1.00 43.69 44 GLY B O 1
ATOM 2181 N N . GLY B 1 45 ? 198.948 38.107 53.577 1.00 42.39 45 GLY B N 1
ATOM 2182 C CA . GLY B 1 45 ? 198.563 36.713 53.464 1.00 42.39 45 GLY B CA 1
ATOM 2183 C C . GLY B 1 45 ? 197.074 36.478 53.312 1.00 41.63 45 GLY B C 1
ATOM 2184 O O . GLY B 1 45 ? 196.624 35.330 53.349 1.00 40.43 45 GLY B O 1
ATOM 2185 N N . THR B 1 46 ? 196.293 37.539 53.128 1.00 39.13 46 THR B N 1
ATOM 2186 C CA . THR B 1 46 ? 194.855 37.350 53.034 1.00 39.21 46 THR B CA 1
ATOM 2187 C C . THR B 1 46 ? 194.480 36.630 51.742 1.00 44.27 46 THR B C 1
ATOM 2188 O O . THR B 1 46 ? 195.207 36.671 50.745 1.00 42.39 46 THR B O 1
ATOM 2192 N N . ASP B 1 47 ? 193.317 35.964 51.778 1.00 38.77 47 ASP B N 1
ATOM 2193 C CA . ASP B 1 47 ? 192.808 35.163 50.676 1.00 40.01 47 ASP B CA 1
ATOM 2194 C C . ASP B 1 47 ? 191.675 35.817 49.902 1.00 43.93 47 ASP B C 1
ATOM 2195 O O . ASP B 1 47 ? 191.262 35.267 48.875 1.00 40.23 47 ASP B O 1
ATOM 2200 N N . GLY B 1 48 ? 191.158 36.960 50.346 1.00 39.51 48 GLY B N 1
ATOM 2201 C CA . GLY B 1 48 ? 190.099 37.625 49.601 1.00 36.78 48 GLY B CA 1
ATOM 2202 C C . GLY B 1 48 ? 189.671 38.888 50.317 1.00 37.11 48 GLY B C 1
ATOM 2203 O O . GLY B 1 48 ? 190.008 39.112 51.485 1.00 37.81 48 GLY B O 1
ATOM 2204 N N . ILE B 1 49 ? 188.932 39.727 49.592 1.00 36.63 49 ILE B N 1
ATOM 2205 C CA . ILE B 1 49 ? 188.445 41.001 50.116 1.00 37.61 49 ILE B CA 1
ATOM 2206 C C . ILE B 1 49 ? 186.936 40.915 50.254 1.00 37.86 49 ILE B C 1
ATOM 2207 O O . ILE B 1 49 ? 186.225 40.636 49.280 1.00 40.46 49 ILE B O 1
ATOM 2212 N N . MET B 1 50 ? 186.438 41.173 51.449 1.00 38.81 50 MET B N 1
ATOM 2213 C CA . MET B 1 50 ? 185.012 41.375 51.608 1.00 38.04 50 MET B CA 1
ATOM 2214 C C . MET B 1 50 ? 184.728 42.864 51.499 1.00 35.14 50 MET B C 1
ATOM 2215 O O . MET B 1 50 ? 185.468 43.686 52.047 1.00 37.79 50 MET B O 1
ATOM 2220 N N . LEU B 1 51 ? 183.670 43.205 50.774 1.00 36.04 51 LEU B N 1
ATOM 2221 C CA . LEU B 1 51 ? 183.352 44.586 50.458 1.00 41.59 51 LEU B CA 1
ATOM 2222 C C . LEU B 1 51 ? 181.942 44.884 50.933 1.00 41.61 51 LEU B C 1
ATOM 2223 O O . LEU B 1 51 ? 180.979 44.283 50.449 1.00 45.12 51 LEU B O 1
ATOM 2228 N N . GLY B 1 52 ? 181.823 45.825 51.859 1.00 49.77 52 GLY B N 1
ATOM 2229 C CA . GLY B 1 52 ? 180.528 46.232 52.352 1.00 52.45 52 GLY B CA 1
ATOM 2230 C C . GLY B 1 52 ? 180.586 46.520 53.832 1.00 56.15 52 GLY B C 1
ATOM 2231 O O . GLY B 1 52 ? 181.446 47.274 54.296 1.00 53.58 52 GLY B O 1
ATOM 2232 N N . GLY B 1 53 ? 179.680 45.900 54.586 1.00 64.34 53 GLY B N 1
ATOM 2233 C CA . GLY B 1 53 ? 179.642 46.019 56.022 1.00 68.97 53 GLY B CA 1
ATOM 2234 C C . GLY B 1 53 ? 178.764 47.141 56.540 1.00 73.80 53 GLY B C 1
ATOM 2235 O O . GLY B 1 53 ? 178.266 47.054 57.669 1.00 79.43 53 GLY B O 1
ATOM 2236 N N . SER B 1 54 ? 178.557 48.184 55.746 1.00 68.70 54 SER B N 1
ATOM 2237 C CA . SER B 1 54 ? 177.747 49.317 56.162 1.00 75.57 54 SER B CA 1
ATOM 2238 C C . SER B 1 54 ? 176.528 49.448 55.264 1.00 76.33 54 SER B C 1
ATOM 2239 O O . SER B 1 54 ? 176.357 48.723 54.276 1.00 72.87 54 SER B O 1
ATOM 2242 N N . THR B 1 55 ? 175.674 50.399 55.632 1.00 78.52 55 THR B N 1
ATOM 2243 C CA . THR B 1 55 ? 174.540 50.795 54.815 1.00 76.86 55 THR B CA 1
ATOM 2244 C C . THR B 1 55 ? 174.789 52.219 54.343 1.00 78.36 55 THR B C 1
ATOM 2245 O O . THR B 1 55 ? 174.702 53.167 55.135 1.00 73.47 55 THR B O 1
ATOM 2249 N N . THR B 1 56 ? 175.090 52.364 53.055 1.00 81.03 56 THR B N 1
ATOM 2250 C CA . THR B 1 56 ? 175.559 53.639 52.539 1.00 78.25 56 THR B CA 1
ATOM 2251 C C . THR B 1 56 ? 175.486 53.620 51.020 1.00 78.22 56 THR B C 1
ATOM 2252 O O . THR B 1 56 ? 175.191 52.593 50.404 1.00 78.50 56 THR B O 1
ATOM 2256 N N . ASP B 1 57 ? 175.802 54.775 50.431 1.00 79.35 57 ASP B N 1
ATOM 2257 C CA . ASP B 1 57 ? 175.614 55.010 49.005 1.00 79.90 57 ASP B CA 1
ATOM 2258 C C . ASP B 1 57 ? 176.345 53.988 48.148 1.00 84.09 57 ASP B C 1
ATOM 2259 O O . ASP B 1 57 ? 177.469 53.576 48.451 1.00 84.32 57 ASP B O 1
ATOM 2264 N N . SER B 1 58 ? 175.701 53.623 47.040 1.00 83.40 58 SER B N 1
ATOM 2265 C CA . SER B 1 58 ? 176.121 52.526 46.182 1.00 81.55 58 SER B CA 1
ATOM 2266 C C . SER B 1 58 ? 177.185 52.915 45.166 1.00 76.67 58 SER B C 1
ATOM 2267 O O . SER B 1 58 ? 177.906 52.033 44.693 1.00 71.97 58 SER B O 1
ATOM 2270 N N . SER B 1 59 ? 177.261 54.189 44.774 1.00 74.49 59 SER B N 1
ATOM 2271 C CA . SER B 1 59 ? 178.222 54.583 43.748 1.00 71.73 59 SER B CA 1
ATOM 2272 C C . SER B 1 59 ? 179.652 54.433 44.248 1.00 69.24 59 SER B C 1
ATOM 2273 O O . SER B 1 59 ? 180.546 54.063 43.478 1.00 65.88 59 SER B O 1
ATOM 2276 N N . GLU B 1 60 ? 179.886 54.700 45.537 1.00 68.00 60 GLU B N 1
ATOM 2277 C CA . GLU B 1 60 ? 181.208 54.459 46.107 1.00 67.02 60 GLU B CA 1
ATOM 2278 C C . GLU B 1 60 ? 181.575 52.983 46.072 1.00 60.64 60 GLU B C 1
ATOM 2279 O O . GLU B 1 60 ? 182.762 52.642 46.066 1.00 58.78 60 GLU B O 1
ATOM 2285 N N . LEU B 1 61 ? 180.575 52.102 46.038 1.00 60.46 61 LEU B N 1
ATOM 2286 C CA . LEU B 1 61 ? 180.843 50.669 46.043 1.00 61.40 61 LEU B CA 1
ATOM 2287 C C . LEU B 1 61 ? 181.379 50.212 44.689 1.00 56.99 61 LEU B C 1
ATOM 2288 O O . LEU B 1 61 ? 182.425 49.558 44.609 1.00 59.01 61 LEU B O 1
ATOM 2293 N N . ASP B 1 62 ? 180.664 50.545 43.605 1.00 59.61 62 ASP B N 1
ATOM 2294 C CA . ASP B 1 62 ? 181.152 50.257 42.254 1.00 61.69 62 ASP B CA 1
ATOM 2295 C C . ASP B 1 62 ? 182.552 50.822 42.048 1.00 59.75 62 ASP B C 1
ATOM 2296 O O . ASP B 1 62 ? 183.442 50.134 41.538 1.00 61.64 62 ASP B O 1
ATOM 2301 N N . ASN B 1 63 ? 182.757 52.091 42.420 1.00 61.83 63 ASN B N 1
ATOM 2302 C CA . ASN B 1 63 ? 184.079 52.697 42.288 1.00 61.44 63 ASN B CA 1
ATOM 2303 C C . ASN B 1 63 ? 185.118 51.897 43.055 1.00 55.74 63 ASN B C 1
ATOM 2304 O O . ASN B 1 63 ? 186.197 51.595 42.534 1.00 55.29 63 ASN B O 1
ATOM 2309 N N . THR B 1 64 ? 184.816 51.562 44.312 1.00 56.77 64 THR B N 1
ATOM 2310 C CA . THR B 1 64 ? 185.755 50.774 45.100 1.00 54.24 64 THR B CA 1
ATOM 2311 C C . THR B 1 64 ? 185.916 49.371 44.516 1.00 51.85 64 THR B C 1
ATOM 2312 O O . THR B 1 64 ? 187.034 48.850 44.448 1.00 49.00 64 THR B O 1
ATOM 2316 N N . ALA B 1 65 ? 184.817 48.755 44.068 1.00 51.14 65 ALA B N 1
ATOM 2317 C CA . ALA B 1 65 ? 184.893 47.393 43.545 1.00 51.85 65 ALA B CA 1
ATOM 2318 C C . ALA B 1 65 ? 185.689 47.332 42.240 1.00 57.01 65 ALA B C 1
ATOM 2319 O O . ALA B 1 65 ? 186.483 46.404 42.034 1.00 51.01 65 ALA B O 1
ATOM 2321 N N . ARG B 1 66 ? 185.497 48.308 41.343 1.00 56.76 66 ARG B N 1
ATOM 2322 C CA . ARG B 1 66 ? 186.241 48.296 40.084 1.00 54.72 66 ARG B CA 1
ATOM 2323 C C . ARG B 1 66 ? 187.730 48.505 40.324 1.00 54.46 66 ARG B C 1
ATOM 2324 O O . ARG B 1 66 ? 188.564 47.765 39.789 1.00 55.09 66 ARG B O 1
ATOM 2332 N N . ALA B 1 67 ? 188.086 49.518 41.121 1.00 52.44 67 ALA B N 1
ATOM 2333 C CA . ALA B 1 67 ? 189.490 49.731 41.458 1.00 51.12 67 ALA B CA 1
ATOM 2334 C C . ALA B 1 67 ? 190.113 48.478 42.048 1.00 54.60 67 ALA B C 1
ATOM 2335 O O . ALA B 1 67 ? 191.304 48.210 41.840 1.00 54.87 67 ALA B O 1
ATOM 2337 N N . LEU B 1 68 ? 189.324 47.698 42.791 1.00 53.06 68 LEU B N 1
ATOM 2338 C CA . LEU B 1 68 ? 189.828 46.436 43.310 1.00 51.55 68 LEU B CA 1
ATOM 2339 C C . LEU B 1 68 ? 189.963 45.410 42.193 1.00 46.79 68 LEU B C 1
ATOM 2340 O O . LEU B 1 68 ? 191.015 44.778 42.048 1.00 44.12 68 LEU B O 1
ATOM 2345 N N . ARG B 1 69 ? 188.909 45.245 41.386 1.00 48.22 69 ARG B N 1
ATOM 2346 C CA . ARG B 1 69 ? 188.878 44.179 40.387 1.00 52.44 69 ARG B CA 1
ATOM 2347 C C . ARG B 1 69 ? 190.001 44.319 39.366 1.00 58.51 69 ARG B C 1
ATOM 2348 O O . ARG B 1 69 ? 190.485 43.314 38.835 1.00 52.44 69 ARG B O 1
ATOM 2356 N N . GLU B 1 70 ? 190.437 45.545 39.088 1.00 55.09 70 GLU B N 1
ATOM 2357 C CA . GLU B 1 70 ? 191.505 45.790 38.129 1.00 58.10 70 GLU B CA 1
ATOM 2358 C C . GLU B 1 70 ? 192.897 45.747 38.741 1.00 57.83 70 GLU B C 1
ATOM 2359 O O . GLU B 1 70 ? 193.881 45.794 37.996 1.00 60.00 70 GLU B O 1
ATOM 2365 N N . ASN B 1 71 ? 193.020 45.631 40.065 1.00 55.25 71 ASN B N 1
ATOM 2366 C CA . ASN B 1 71 ? 194.329 45.725 40.699 1.00 48.96 71 ASN B CA 1
ATOM 2367 C C . ASN B 1 71 ? 194.725 44.554 41.588 1.00 51.89 71 ASN B C 1
ATOM 2368 O O . ASN B 1 71 ? 195.886 44.505 42.015 1.00 49.98 71 ASN B O 1
ATOM 2373 N N . ILE B 1 72 ? 193.821 43.617 41.887 1.00 50.87 72 ILE B N 1
ATOM 2374 C CA . ILE B 1 72 ? 194.148 42.501 42.770 1.00 53.15 72 ILE B CA 1
ATOM 2375 C C . ILE B 1 72 ? 193.743 41.193 42.106 1.00 50.01 72 ILE B C 1
ATOM 2376 O O . ILE B 1 72 ? 192.926 41.158 41.182 1.00 54.20 72 ILE B O 1
ATOM 2381 N N . ASP B 1 73 ? 194.308 40.100 42.613 1.00 51.61 73 ASP B N 1
ATOM 2382 C CA . ASP B 1 73 ? 194.041 38.775 42.066 1.00 51.90 73 ASP B CA 1
ATOM 2383 C C . ASP B 1 73 ? 193.501 37.808 43.122 1.00 53.17 73 ASP B C 1
ATOM 2384 O O . ASP B 1 73 ? 193.760 36.598 43.072 1.00 48.42 73 ASP B O 1
ATOM 2389 N N . VAL B 1 74 ? 192.733 38.317 44.079 1.00 50.08 74 VAL B N 1
ATOM 2390 C CA . VAL B 1 74 ? 191.952 37.465 44.976 1.00 44.64 74 VAL B CA 1
ATOM 2391 C C . VAL B 1 74 ? 190.494 37.843 44.795 1.00 42.62 74 VAL B C 1
ATOM 2392 O O . VAL B 1 74 ? 190.185 38.956 44.337 1.00 42.84 74 VAL B O 1
ATOM 2396 N N . PRO B 1 75 ? 189.567 36.951 45.141 1.00 39.77 75 PRO B N 1
ATOM 2397 C CA . PRO B 1 75 ? 188.147 37.251 44.934 1.00 42.20 75 PRO B CA 1
ATOM 2398 C C . PRO B 1 75 ? 187.718 38.500 45.690 1.00 41.96 75 PRO B C 1
ATOM 2399 O O . PRO B 1 75 ? 188.283 38.848 46.726 1.00 41.51 75 PRO B O 1
ATOM 2403 N N . ILE B 1 76 ? 186.720 39.177 45.133 1.00 42.44 76 ILE B N 1
ATOM 2404 C CA . ILE B 1 76 ? 186.036 40.298 45.758 1.00 42.07 76 ILE B CA 1
ATOM 2405 C C . ILE B 1 76 ? 184.633 39.811 46.074 1.00 42.81 76 ILE B C 1
ATOM 2406 O O . ILE B 1 76 ? 183.851 39.508 45.164 1.00 42.99 76 ILE B O 1
ATOM 2411 N N . ILE B 1 77 ? 184.311 39.707 47.361 1.00 37.53 77 ILE B N 1
ATOM 2412 C CA . ILE B 1 77 ? 183.029 39.161 47.800 1.00 39.07 77 ILE B CA 1
ATOM 2413 C C . ILE B 1 77 ? 182.212 40.283 48.410 1.00 38.82 77 ILE B C 1
ATOM 2414 O O . ILE B 1 77 ? 182.682 40.967 49.324 1.00 41.91 77 ILE B O 1
ATOM 2419 N N . LEU B 1 78 ? 181.001 40.475 47.900 1.00 35.06 78 LEU B N 1
ATOM 2420 C CA . LEU B 1 78 ? 180.095 41.467 48.442 1.00 43.09 78 LEU B CA 1
ATOM 2421 C C . LEU B 1 78 ? 179.505 40.958 49.750 1.00 43.97 78 LEU B C 1
ATOM 2422 O O . LEU B 1 78 ? 179.023 39.821 49.821 1.00 41.57 78 LEU B O 1
ATOM 2427 N N . PHE B 1 79 ? 179.530 41.824 50.769 1.00 44.53 79 PHE B N 1
ATOM 2428 C CA . PHE B 1 79 ? 179.050 41.566 52.127 1.00 40.45 79 PHE B CA 1
ATOM 2429 C C . PHE B 1 79 ? 178.037 42.676 52.370 1.00 43.00 79 PHE B C 1
ATOM 2430 O O . PHE B 1 79 ? 178.366 43.713 52.962 1.00 44.94 79 PHE B O 1
ATOM 2438 N N . PRO B 1 80 ? 176.814 42.521 51.868 1.00 45.20 80 PRO B N 1
ATOM 2439 C CA . PRO B 1 80 ? 175.898 43.663 51.779 1.00 51.76 80 PRO B CA 1
ATOM 2440 C C . PRO B 1 80 ? 175.319 44.020 53.140 1.00 55.01 80 PRO B C 1
ATOM 2441 O O . PRO B 1 80 ? 174.859 43.148 53.880 1.00 51.35 80 PRO B O 1
ATOM 2445 N N . GLY B 1 81 ? 175.355 45.312 53.467 1.00 54.30 81 GLY B N 1
ATOM 2446 C CA . GLY B 1 81 ? 174.670 45.857 54.617 1.00 61.14 81 GLY B CA 1
ATOM 2447 C C . GLY B 1 81 ? 173.255 46.312 54.337 1.00 64.58 81 GLY B C 1
ATOM 2448 O O . GLY B 1 81 ? 172.552 46.747 55.257 1.00 60.82 81 GLY B O 1
ATOM 2449 N N . ASN B 1 82 ? 172.827 46.222 53.079 1.00 61.88 82 ASN B N 1
ATOM 2450 C CA . ASN B 1 82 ? 171.488 46.581 52.618 1.00 62.71 82 ASN B CA 1
ATOM 2451 C C . ASN B 1 82 ? 171.426 46.236 51.134 1.00 63.86 82 ASN B C 1
ATOM 2452 O O . ASN B 1 82 ? 172.406 45.760 50.551 1.00 64.81 82 ASN B O 1
ATOM 2457 N N . THR B 1 83 ? 170.265 46.488 50.522 1.00 62.30 83 THR B N 1
ATOM 2458 C CA . THR B 1 83 ? 170.097 46.217 49.095 1.00 67.46 83 THR B CA 1
ATOM 2459 C C . THR B 1 83 ? 171.042 47.047 48.234 1.00 68.78 83 THR B C 1
ATOM 2460 O O . THR B 1 83 ? 171.322 46.667 47.088 1.00 68.62 83 THR B O 1
ATOM 2464 N N . THR B 1 84 ? 171.552 48.161 48.763 1.00 66.18 84 THR B N 1
ATOM 2465 C CA . THR B 1 84 ? 172.526 48.971 48.037 1.00 73.56 84 THR B CA 1
ATOM 2466 C C . THR B 1 84 ? 173.817 48.219 47.731 1.00 68.38 84 THR B C 1
ATOM 2467 O O . THR B 1 84 ? 174.638 48.725 46.955 1.00 69.75 84 THR B O 1
ATOM 2471 N N . GLY B 1 85 ? 174.016 47.032 48.305 1.00 67.60 85 GLY B N 1
ATOM 2472 C CA . GLY B 1 85 ? 175.331 46.425 48.324 1.00 63.65 85 GLY B CA 1
ATOM 2473 C C . GLY B 1 85 ? 175.670 45.509 47.169 1.00 61.79 85 GLY B C 1
ATOM 2474 O O . GLY B 1 85 ? 176.603 44.705 47.282 1.00 54.54 85 GLY B O 1
ATOM 2475 N N . VAL B 1 86 ? 174.945 45.622 46.054 1.00 62.64 86 VAL B N 1
ATOM 2476 C CA . VAL B 1 86 ? 175.167 44.779 44.879 1.00 63.09 86 VAL B CA 1
ATOM 2477 C C . VAL B 1 86 ? 175.904 45.589 43.816 1.00 61.43 86 VAL B C 1
ATOM 2478 O O . VAL B 1 86 ? 175.447 46.669 43.422 1.00 64.15 86 VAL B O 1
ATOM 2482 N N . SER B 1 87 ? 177.046 45.072 43.356 1.00 61.35 87 SER B N 1
ATOM 2483 C CA . SER B 1 87 ? 177.844 45.692 42.304 1.00 61.88 87 SER B CA 1
ATOM 2484 C C . SER B 1 87 ? 178.344 44.627 41.339 1.00 63.03 87 SER B C 1
ATOM 2485 O O . SER B 1 87 ? 178.551 43.474 41.722 1.00 56.69 87 SER B O 1
ATOM 2488 N N . ARG B 1 88 ? 178.555 45.037 40.081 1.00 64.98 88 ARG B N 1
ATOM 2489 C CA . ARG B 1 88 ? 178.913 44.111 39.008 1.00 62.00 88 ARG B CA 1
ATOM 2490 C C . ARG B 1 88 ? 180.364 43.674 39.064 1.00 58.72 88 ARG B C 1
ATOM 2491 O O . ARG B 1 88 ? 180.700 42.595 38.567 1.00 57.55 88 ARG B O 1
ATOM 2499 N N . TYR B 1 89 ? 181.230 44.493 39.637 1.00 58.46 89 TYR B N 1
ATOM 2500 C CA . TYR B 1 89 ? 182.665 44.273 39.549 1.00 58.45 89 TYR B CA 1
ATOM 2501 C C . TYR B 1 89 ? 183.176 43.281 40.584 1.00 57.76 89 TYR B C 1
ATOM 2502 O O . TYR B 1 89 ? 184.386 43.034 40.643 1.00 54.08 89 TYR B O 1
ATOM 2511 N N . ALA B 1 90 ? 182.291 42.697 41.382 1.00 53.60 90 ALA B N 1
ATOM 2512 C CA . ALA B 1 90 ? 182.685 41.716 42.378 1.00 50.60 90 ALA B CA 1
ATOM 2513 C C . ALA B 1 90 ? 182.543 40.307 41.822 1.00 48.78 90 ALA B C 1
ATOM 2514 O O . ALA B 1 90 ? 181.816 40.059 40.856 1.00 50.58 90 ALA B O 1
ATOM 2516 N N . ASP B 1 91 ? 183.219 39.379 42.485 1.00 46.85 91 ASP B N 1
ATOM 2517 C CA . ASP B 1 91 ? 183.295 37.992 42.054 1.00 46.98 91 ASP B CA 1
ATOM 2518 C C . ASP B 1 91 ? 182.251 37.087 42.693 1.00 49.81 91 ASP B C 1
ATOM 2519 O O . ASP B 1 91 ? 181.968 36.012 42.145 1.00 47.25 91 ASP B O 1
ATOM 2524 N N . ALA B 1 92 ? 181.684 37.484 43.831 1.00 45.29 92 ALA B N 1
ATOM 2525 C CA . ALA B 1 92 ? 180.624 36.728 44.489 1.00 44.23 92 ALA B CA 1
ATOM 2526 C C . ALA B 1 92 ? 179.962 37.639 45.511 1.00 44.22 92 ALA B C 1
ATOM 2527 O O . ALA B 1 92 ? 180.482 38.702 45.854 1.00 40.24 92 ALA B O 1
ATOM 2529 N N . ILE B 1 93 ? 178.797 37.214 45.978 1.00 45.47 93 ILE B N 1
ATOM 2530 C CA . ILE B 1 93 ? 178.083 37.894 47.051 1.00 39.84 93 ILE B CA 1
ATOM 2531 C C . ILE B 1 93 ? 177.728 36.855 48.109 1.00 39.87 93 ILE B C 1
ATOM 2532 O O . ILE B 1 93 ? 177.373 35.716 47.788 1.00 39.39 93 ILE B O 1
ATOM 2537 N N . PHE B 1 94 ? 177.909 37.224 49.364 1.00 41.93 94 PHE B N 1
ATOM 2538 C CA . PHE B 1 94 ? 177.320 36.493 50.476 1.00 36.26 94 PHE B CA 1
ATOM 2539 C C . PHE B 1 94 ? 175.837 36.800 50.464 1.00 35.71 94 PHE B C 1
ATOM 2540 O O . PHE B 1 94 ? 175.418 37.894 50.848 1.00 39.64 94 PHE B O 1
ATOM 2548 N N . PHE B 1 95 ? 175.031 35.856 49.984 1.00 33.31 95 PHE B N 1
ATOM 2549 C CA . PHE B 1 95 ? 173.593 36.079 49.871 1.00 36.10 95 PHE B CA 1
ATOM 2550 C C . PHE B 1 95 ? 172.999 35.608 51.192 1.00 36.75 95 PHE B C 1
ATOM 2551 O O . PHE B 1 95 ? 172.705 34.424 51.382 1.00 33.43 95 PHE B O 1
ATOM 2559 N N . MET B 1 96 ? 172.830 36.539 52.128 1.00 34.24 96 MET B N 1
ATOM 2560 C CA . MET B 1 96 ? 172.679 36.174 53.529 1.00 37.48 96 MET B CA 1
ATOM 2561 C C . MET B 1 96 ? 171.320 36.566 54.085 1.00 36.93 96 MET B C 1
ATOM 2562 O O . MET B 1 96 ? 170.683 37.519 53.620 1.00 39.79 96 MET B O 1
ATOM 2567 N N . SER B 1 97 ? 170.912 35.828 55.116 1.00 30.36 97 SER B N 1
ATOM 2568 C CA . SER B 1 97 ? 169.742 36.128 55.928 1.00 31.72 97 SER B CA 1
ATOM 2569 C C . SER B 1 97 ? 170.218 36.419 57.347 1.00 32.42 97 SER B C 1
ATOM 2570 O O . SER B 1 97 ? 170.968 35.627 57.917 1.00 30.53 97 SER B O 1
ATOM 2573 N N . LEU B 1 98 ? 169.855 37.593 57.884 1.00 31.23 98 LEU B N 1
ATOM 2574 C CA . LEU B 1 98 ? 170.175 37.924 59.275 1.00 27.61 98 LEU B CA 1
ATOM 2575 C C . LEU B 1 98 ? 169.215 37.131 60.170 1.00 29.80 98 LEU B C 1
ATOM 2576 O O . LEU B 1 98 ? 168.067 37.536 60.406 1.00 25.38 98 LEU B O 1
ATOM 2581 N N . LEU B 1 99 ? 169.687 35.978 60.662 1.00 27.85 99 LEU B N 1
ATOM 2582 C CA . LEU B 1 99 ? 168.770 34.974 61.184 1.00 25.10 99 LEU B CA 1
ATOM 2583 C C . LEU B 1 99 ? 168.062 35.428 62.451 1.00 26.49 99 LEU B C 1
ATOM 2584 O O . LEU B 1 99 ? 166.874 35.133 62.628 1.00 26.35 99 LEU B O 1
ATOM 2589 N N . ASN B 1 100 ? 168.765 36.127 63.350 1.00 30.13 100 ASN B N 1
ATOM 2590 C CA . ASN B 1 100 ? 168.205 36.552 64.629 1.00 25.77 100 ASN B CA 1
ATOM 2591 C C . ASN B 1 100 ? 167.885 38.045 64.631 1.00 29.59 100 ASN B C 1
ATOM 2592 O O . ASN B 1 100 ? 168.006 38.711 65.655 1.00 26.38 100 ASN B O 1
ATOM 2597 N N . SER B 1 101 ? 167.441 38.582 63.496 1.00 26.80 101 SER B N 1
ATOM 2598 C CA . SER B 1 101 ? 166.718 39.846 63.545 1.00 29.11 101 SER B CA 1
ATOM 2599 C C . SER B 1 101 ? 165.269 39.571 63.926 1.00 31.96 101 SER B C 1
ATOM 2600 O O . SER B 1 101 ? 164.718 38.501 63.632 1.00 24.54 101 SER B O 1
ATOM 2603 N N . THR B 1 102 ? 164.663 40.529 64.619 1.00 30.04 102 THR B N 1
ATOM 2604 C CA . THR B 1 102 ? 163.229 40.513 64.877 1.00 32.98 102 THR B CA 1
ATOM 2605 C C . THR B 1 102 ? 162.450 41.250 63.801 1.00 28.72 102 THR B C 1
ATOM 2606 O O . THR B 1 102 ? 161.225 41.383 63.916 1.00 33.40 102 THR B O 1
ATOM 2610 N N . ASN B 1 103 ? 163.131 41.753 62.780 1.00 30.77 103 ASN B N 1
ATOM 2611 C CA . ASN B 1 103 ? 162.505 42.552 61.738 1.00 31.75 103 ASN B CA 1
ATOM 2612 C C . ASN B 1 103 ? 162.497 41.746 60.450 1.00 29.61 103 ASN B C 1
ATOM 2613 O O . ASN B 1 103 ? 163.579 41.416 59.949 1.00 29.30 103 ASN B O 1
ATOM 2618 N N . PRO B 1 104 ? 161.333 41.466 59.851 1.00 28.02 104 PRO B N 1
ATOM 2619 C CA . PRO B 1 104 ? 161.317 40.645 58.623 1.00 31.97 104 PRO B CA 1
ATOM 2620 C C . PRO B 1 104 ? 162.146 41.225 57.508 1.00 34.16 104 PRO B C 1
ATOM 2621 O O . PRO B 1 104 ? 162.636 40.469 56.650 1.00 27.66 104 PRO B O 1
ATOM 2625 N N . TYR B 1 105 ? 162.317 42.559 57.487 1.00 31.24 105 TYR B N 1
ATOM 2626 C CA . TYR B 1 105 ? 163.102 43.172 56.430 1.00 28.02 105 TYR B CA 1
ATOM 2627 C C . TYR B 1 105 ? 164.517 42.618 56.412 1.00 28.88 105 TYR B C 1
ATOM 2628 O O . TYR B 1 105 ? 165.059 42.305 55.342 1.00 35.57 105 TYR B O 1
ATOM 2637 N N . TRP B 1 106 ? 165.146 42.501 57.581 1.00 25.12 106 TRP B N 1
ATOM 2638 C CA . TRP B 1 106 ? 166.518 42.012 57.617 1.00 27.43 106 TRP B CA 1
ATOM 2639 C C . TRP B 1 106 ? 166.608 40.488 57.471 1.00 30.08 106 TRP B C 1
ATOM 2640 O O . TRP B 1 106 ? 167.647 39.985 57.031 1.00 30.28 106 TRP B O 1
ATOM 2651 N N . ILE B 1 107 ? 165.546 39.755 57.803 1.00 30.68 107 ILE B N 1
ATOM 2652 C CA . ILE B 1 107 ? 165.571 38.298 57.652 1.00 29.87 107 ILE B CA 1
ATOM 2653 C C . ILE B 1 107 ? 165.381 37.901 56.197 1.00 34.84 107 ILE B C 1
ATOM 2654 O O . ILE B 1 107 ? 166.144 37.094 55.654 1.00 33.47 107 ILE B O 1
ATOM 2659 N N . ILE B 1 108 ? 164.339 38.434 55.559 1.00 33.98 108 ILE B N 1
ATOM 2660 C CA . ILE B 1 108 ? 163.889 37.935 54.266 1.00 35.82 108 ILE B CA 1
ATOM 2661 C C . ILE B 1 108 ? 163.606 39.082 53.289 1.00 40.56 108 ILE B C 1
ATOM 2662 O O . ILE B 1 108 ? 163.837 38.945 52.082 1.00 37.91 108 ILE B O 1
ATOM 2667 N N . GLY B 1 109 ? 163.142 40.233 53.794 1.00 34.79 109 GLY B N 1
ATOM 2668 C CA . GLY B 1 109 ? 162.573 41.233 52.903 1.00 35.05 109 GLY B CA 1
ATOM 2669 C C . GLY B 1 109 ? 163.595 41.929 52.024 1.00 36.75 109 GLY B C 1
ATOM 2670 O O . GLY B 1 109 ? 163.341 42.171 50.841 1.00 36.59 109 GLY B O 1
ATOM 2671 N N . ALA B 1 110 ? 164.749 42.293 52.592 1.00 33.82 110 ALA B N 1
ATOM 2672 C CA . ALA B 1 110 ? 165.747 43.011 51.813 1.00 35.50 110 ALA B CA 1
ATOM 2673 C C . ALA B 1 110 ? 166.247 42.162 50.662 1.00 40.14 110 ALA B C 1
ATOM 2674 O O . ALA B 1 110 ? 166.408 42.656 49.540 1.00 42.02 110 ALA B O 1
ATOM 2676 N N . GLN B 1 111 ? 166.481 40.873 50.919 1.00 36.51 111 GLN B N 1
ATOM 2677 C CA . GLN B 1 111 ? 167.060 39.998 49.910 1.00 37.58 111 GLN B CA 1
ATOM 2678 C C . GLN B 1 111 ? 166.066 39.690 48.796 1.00 34.31 111 GLN B C 1
ATOM 2679 O O . GLN B 1 111 ? 166.474 39.466 47.654 1.00 37.05 111 GLN B O 1
ATOM 2685 N N . ALA B 1 112 ? 164.769 39.698 49.099 1.00 36.30 112 ALA B N 1
ATOM 2686 C CA . ALA B 1 112 ? 163.756 39.604 48.051 1.00 39.09 112 ALA B CA 1
ATOM 2687 C C . ALA B 1 112 ? 163.834 40.797 47.101 1.00 43.12 112 ALA B C 1
ATOM 2688 O O . ALA B 1 112 ? 163.688 40.649 45.881 1.00 38.83 112 ALA B O 1
ATOM 2690 N N . LEU B 1 113 ? 164.062 41.993 47.650 1.00 43.73 113 LEU B N 1
ATOM 2691 C CA . LEU B 1 113 ? 164.143 43.197 46.828 1.00 42.85 113 LEU B CA 1
ATOM 2692 C C . LEU B 1 113 ? 165.359 43.171 45.910 1.00 43.06 113 LEU B C 1
ATOM 2693 O O . LEU B 1 113 ? 165.277 43.619 44.764 1.00 43.25 113 LEU B O 1
ATOM 2698 N N . GLY B 1 114 ? 166.488 42.629 46.378 1.00 43.53 114 GLY B N 1
ATOM 2699 C CA . GLY B 1 114 ? 167.697 42.597 45.578 1.00 39.20 114 GLY B CA 1
ATOM 2700 C C . GLY B 1 114 ? 167.913 41.368 44.709 1.00 42.09 114 GLY B C 1
ATOM 2701 O O . GLY B 1 114 ? 168.923 41.290 44.004 1.00 44.33 114 GLY B O 1
ATOM 2702 N N . ALA B 1 115 ? 166.989 40.411 44.714 1.00 41.26 115 ALA B N 1
ATOM 2703 C CA . ALA B 1 115 ? 167.273 39.109 44.109 1.00 44.56 115 ALA B CA 1
ATOM 2704 C C . ALA B 1 115 ? 167.337 39.193 42.586 1.00 48.14 115 ALA B C 1
ATOM 2705 O O . ALA B 1 115 ? 168.230 38.606 41.960 1.00 43.58 115 ALA B O 1
ATOM 2707 N N . ALA B 1 116 ? 166.392 39.913 41.971 1.00 52.82 116 ALA B N 1
ATOM 2708 C CA . ALA B 1 116 ? 166.395 40.047 40.515 1.00 53.56 116 ALA B CA 1
ATOM 2709 C C . ALA B 1 116 ? 167.670 40.720 40.031 1.00 49.31 116 ALA B C 1
ATOM 2710 O O . ALA B 1 116 ? 168.227 40.343 38.995 1.00 54.45 116 ALA B O 1
ATOM 2712 N N . THR B 1 117 ? 168.156 41.705 40.783 1.00 52.07 117 THR B N 1
ATOM 2713 C CA . THR B 1 117 ? 169.376 42.409 40.396 1.00 55.42 117 THR B CA 1
ATOM 2714 C C . THR B 1 117 ? 170.599 41.504 40.501 1.00 53.91 117 THR B C 1
ATOM 2715 O O . THR B 1 117 ? 171.510 41.581 39.665 1.00 53.03 117 THR B O 1
ATOM 2719 N N . VAL B 1 118 ? 170.635 40.641 41.524 1.00 49.10 118 VAL B N 1
ATOM 2720 C CA . VAL B 1 118 ? 171.699 39.642 41.632 1.00 50.07 118 VAL B CA 1
ATOM 2721 C C . VAL B 1 118 ? 171.643 38.672 40.458 1.00 48.00 118 VAL B C 1
ATOM 2722 O O . VAL B 1 118 ? 172.678 38.284 39.901 1.00 45.25 118 VAL B O 1
ATOM 2726 N N . LYS B 1 119 ? 170.439 38.259 40.071 1.00 45.27 119 LYS B N 1
ATOM 2727 C CA . LYS B 1 119 ? 170.303 37.381 38.916 1.00 49.10 119 LYS B CA 1
ATOM 2728 C C . LYS B 1 119 ? 170.747 38.087 37.637 1.00 53.55 119 LYS B C 1
ATOM 2729 O O . LYS B 1 119 ? 171.565 37.557 36.872 1.00 50.51 119 LYS B O 1
ATOM 2735 N N . LYS B 1 120 ? 170.235 39.304 37.411 1.00 52.69 120 LYS B N 1
ATOM 2736 C CA . LYS B 1 120 ? 170.545 40.048 36.193 1.00 52.80 120 LYS B CA 1
ATOM 2737 C C . LYS B 1 120 ? 172.046 40.150 35.972 1.00 56.17 120 LYS B C 1
ATOM 2738 O O . LYS B 1 120 ? 172.530 39.974 34.849 1.00 58.17 120 LYS B O 1
ATOM 2744 N N . MET B 1 121 ? 172.802 40.403 37.034 1.00 55.23 121 MET B N 1
ATOM 2745 C CA . MET B 1 121 ? 174.247 40.526 36.902 1.00 56.59 121 MET B CA 1
ATOM 2746 C C . MET B 1 121 ? 174.961 39.186 36.945 1.00 53.29 121 MET B C 1
ATOM 2747 O O . MET B 1 121 ? 176.194 39.162 36.856 1.00 56.04 121 MET B O 1
ATOM 2752 N N . GLY B 1 122 ? 174.225 38.084 37.080 1.00 54.39 122 GLY B N 1
ATOM 2753 C CA . GLY B 1 122 ? 174.827 36.758 37.063 1.00 52.40 122 GLY B CA 1
ATOM 2754 C C . GLY B 1 122 ? 175.893 36.531 38.111 1.00 53.28 122 GLY B C 1
ATOM 2755 O O . GLY B 1 122 ? 176.748 35.660 37.941 1.00 53.82 122 GLY B O 1
ATOM 2756 N N . ILE B 1 123 ? 175.859 37.289 39.201 1.00 53.16 123 ILE B N 1
ATOM 2757 C CA . ILE B 1 123 ? 176.890 37.190 40.225 1.00 49.53 123 ILE B CA 1
ATOM 2758 C C . ILE B 1 123 ? 176.696 35.910 41.045 1.00 48.48 123 ILE B C 1
ATOM 2759 O O . ILE B 1 123 ? 175.568 35.515 41.366 1.00 45.01 123 ILE B O 1
ATOM 2764 N N . GLU B 1 124 ? 177.803 35.233 41.354 1.00 43.05 124 GLU B N 1
ATOM 2765 C CA . GLU B 1 124 ? 177.768 34.012 42.153 1.00 47.06 124 GLU B CA 1
ATOM 2766 C C . GLU B 1 124 ? 177.256 34.321 43.558 1.00 46.46 124 GLU B C 1
ATOM 2767 O O . GLU B 1 124 ? 177.822 35.167 44.256 1.00 48.64 124 GLU B O 1
ATOM 2773 N N . ALA B 1 125 ? 176.188 33.633 43.967 1.00 43.39 125 ALA B N 1
ATOM 2774 C CA . ALA B 1 125 ? 175.530 33.847 45.255 1.00 45.38 125 ALA B CA 1
ATOM 2775 C C . ALA B 1 125 ? 175.848 32.694 46.202 1.00 42.92 125 ALA B C 1
ATOM 2776 O O . ALA B 1 125 ? 175.417 31.559 45.978 1.00 42.39 125 ALA B O 1
ATOM 2778 N N . LEU B 1 126 ? 176.586 32.999 47.270 1.00 40.07 126 LEU B N 1
ATOM 2779 C CA . LEU B 1 126 ? 176.912 32.023 48.297 1.00 39.45 126 LEU B CA 1
ATOM 2780 C C . LEU B 1 126 ? 175.852 32.059 49.395 1.00 37.99 126 LEU B C 1
ATOM 2781 O O . LEU B 1 126 ? 175.758 33.073 50.112 1.00 35.74 126 LEU B O 1
ATOM 2786 N N . PRO B 1 127 ? 175.057 31.005 49.576 1.00 35.06 127 PRO B N 1
ATOM 2787 C CA . PRO B 1 127 ? 173.916 31.073 50.509 1.00 37.00 127 PRO B CA 1
ATOM 2788 C C . PRO B 1 127 ? 174.397 30.981 51.953 1.00 36.11 127 PRO B C 1
ATOM 2789 O O . PRO B 1 127 ? 175.095 30.039 52.318 1.00 32.34 127 PRO B O 1
ATOM 2793 N N . MET B 1 128 ? 174.057 31.984 52.771 1.00 35.23 128 MET B N 1
ATOM 2794 C CA . MET B 1 128 ? 174.719 32.121 54.063 1.00 34.40 128 MET B CA 1
ATOM 2795 C C . MET B 1 128 ? 173.741 32.500 55.167 1.00 32.54 128 MET B C 1
ATOM 2796 O O . MET B 1 128 ? 172.923 33.407 55.002 1.00 33.07 128 MET B O 1
ATOM 2801 N N . GLY B 1 129 ? 173.827 31.789 56.292 1.00 36.49 129 GLY B N 1
ATOM 2802 C CA . GLY B 1 129 ? 173.144 32.195 57.506 1.00 29.13 129 GLY B CA 1
ATOM 2803 C C . GLY B 1 129 ? 174.084 33.081 58.295 1.00 24.06 129 GLY B C 1
ATOM 2804 O O . GLY B 1 129 ? 175.244 32.723 58.514 1.00 28.88 129 GLY B O 1
ATOM 2805 N N . TYR B 1 130 ? 173.592 34.267 58.668 1.00 26.98 130 TYR B N 1
ATOM 2806 C CA . TYR B 1 130 ? 174.331 35.291 59.410 1.00 28.36 130 TYR B CA 1
ATOM 2807 C C . TYR B 1 130 ? 173.707 35.430 60.793 1.00 26.79 130 TYR B C 1
ATOM 2808 O O . TYR B 1 130 ? 172.504 35.695 60.904 1.00 25.41 130 TYR B O 1
ATOM 2817 N N . LEU B 1 131 ? 174.523 35.247 61.837 1.00 25.94 131 LEU B N 1
ATOM 2818 C CA . LEU B 1 131 ? 174.036 35.166 63.207 1.00 25.99 131 LEU B CA 1
ATOM 2819 C C . LEU B 1 131 ? 174.862 36.105 64.069 1.00 25.53 131 LEU B C 1
ATOM 2820 O O . LEU B 1 131 ? 176.079 35.936 64.209 1.00 25.63 131 LEU B O 1
ATOM 2825 N N . VAL B 1 132 ? 174.201 37.083 64.646 1.00 25.97 132 VAL B N 1
ATOM 2826 C CA . VAL B 1 132 ? 174.862 38.076 65.470 1.00 23.86 132 VAL B CA 1
ATOM 2827 C C . VAL B 1 132 ? 174.978 37.580 66.911 1.00 24.37 132 VAL B C 1
ATOM 2828 O O . VAL B 1 132 ? 173.985 37.200 67.539 1.00 25.93 132 VAL B O 1
ATOM 2832 N N . VAL B 1 133 ? 176.197 37.610 67.424 1.00 24.61 133 VAL B N 1
ATOM 2833 C CA . VAL B 1 133 ? 176.543 37.202 68.771 1.00 27.25 133 VAL B CA 1
ATOM 2834 C C . VAL B 1 133 ? 176.851 38.454 69.590 1.00 29.34 133 VAL B C 1
ATOM 2835 O O . VAL B 1 133 ? 177.388 39.448 69.070 1.00 25.53 133 VAL B O 1
ATOM 2839 N N . GLU B 1 134 ? 176.450 38.418 70.859 1.00 27.85 134 GLU B N 1
ATOM 2840 C CA . GLU B 1 134 ? 176.751 39.449 71.845 1.00 33.45 134 GLU B CA 1
ATOM 2841 C C . GLU B 1 134 ? 178.228 39.820 71.774 1.00 33.73 134 GLU B C 1
ATOM 2842 O O . GLU B 1 134 ? 179.070 38.929 71.782 1.00 32.53 134 GLU B O 1
ATOM 2848 N N . PRO B 1 135 ? 178.549 41.122 71.709 1.00 31.59 135 PRO B N 1
ATOM 2849 C CA . PRO B 1 135 ? 177.674 42.303 71.794 1.00 35.30 135 PRO B CA 1
ATOM 2850 C C . PRO B 1 135 ? 176.979 42.677 70.487 1.00 36.69 135 PRO B C 1
ATOM 2851 O O . PRO B 1 135 ? 175.951 43.328 70.530 1.00 32.34 135 PRO B O 1
ATOM 2855 N N . GLY B 1 136 ? 177.536 42.294 69.338 1.00 29.96 136 GLY B N 1
ATOM 2856 C CA . GLY B 1 136 ? 176.859 42.503 68.074 1.00 29.07 136 GLY B CA 1
ATOM 2857 C C . GLY B 1 136 ? 177.289 43.726 67.291 1.00 30.32 136 GLY B C 1
ATOM 2858 O O . GLY B 1 136 ? 176.992 43.807 66.091 1.00 33.54 136 GLY B O 1
ATOM 2859 N N . GLY B 1 137 ? 177.977 44.665 67.920 1.00 28.52 137 GLY B N 1
ATOM 2860 C CA . GLY B 1 137 ? 178.370 45.882 67.203 1.00 34.33 137 GLY B CA 1
ATOM 2861 C C . GLY B 1 137 ? 177.213 46.665 66.574 1.00 38.44 137 GLY B C 1
ATOM 2862 O O . GLY B 1 137 ? 176.035 46.529 66.942 1.00 30.40 137 GLY B O 1
ATOM 2863 N N . THR B 1 138 ? 177.587 47.501 65.590 1.00 30.79 138 THR B N 1
ATOM 2864 C CA . THR B 1 138 ? 176.607 48.326 64.892 1.00 31.17 138 THR B CA 1
ATOM 2865 C C . THR B 1 138 ? 175.624 47.489 64.089 1.00 31.01 138 THR B C 1
ATOM 2866 O O . THR B 1 138 ? 174.429 47.816 64.031 1.00 28.68 138 THR B O 1
ATOM 2870 N N . VAL B 1 139 ? 176.092 46.404 63.456 1.00 32.04 139 VAL B N 1
ATOM 2871 C CA . VAL B 1 139 ? 175.170 45.597 62.651 1.00 30.47 139 VAL B CA 1
ATOM 2872 C C . VAL B 1 139 ? 174.094 44.981 63.529 1.00 27.46 139 VAL B C 1
ATOM 2873 O O . VAL B 1 139 ? 172.932 44.885 63.125 1.00 29.53 139 VAL B O 1
ATOM 2877 N N . GLY B 1 140 ? 174.456 44.548 64.738 1.00 31.19 140 GLY B N 1
ATOM 2878 C CA . GLY B 1 140 ? 173.455 44.000 65.642 1.00 30.46 140 GLY B CA 1
ATOM 2879 C C . GLY B 1 140 ? 172.406 45.011 66.067 1.00 29.14 140 GLY B C 1
ATOM 2880 O O . GLY B 1 140 ? 171.268 44.639 66.368 1.00 30.87 140 GLY B O 1
ATOM 2881 N N . TRP B 1 141 ? 172.782 46.293 66.138 1.00 29.14 141 TRP B N 1
ATOM 2882 C CA . TRP B 1 141 ? 171.838 47.346 66.505 1.00 28.56 141 TRP B CA 1
ATOM 2883 C C . TRP B 1 141 ? 170.963 47.726 65.318 1.00 26.94 141 TRP B C 1
ATOM 2884 O O . TRP B 1 141 ? 169.733 47.703 65.402 1.00 27.06 141 TRP B O 1
ATOM 2895 N N . VAL B 1 142 ? 171.593 48.051 64.194 1.00 27.51 142 VAL B N 1
ATOM 2896 C CA . VAL B 1 142 ? 170.860 48.490 63.015 1.00 27.61 142 VAL B CA 1
ATOM 2897 C C . VAL B 1 142 ? 169.950 47.395 62.512 1.00 31.50 142 VAL B C 1
ATOM 2898 O O . VAL B 1 142 ? 168.819 47.658 62.081 1.00 28.87 142 VAL B O 1
ATOM 2902 N N . GLY B 1 143 ? 170.432 46.142 62.539 1.00 30.20 143 GLY B N 1
ATOM 2903 C CA . GLY B 1 143 ? 169.642 45.055 62.029 1.00 30.38 143 GLY B CA 1
ATOM 2904 C C . GLY B 1 143 ? 168.637 44.487 63.012 1.00 30.81 143 GLY B C 1
ATOM 2905 O O . GLY B 1 143 ? 168.172 43.365 62.809 1.00 29.64 143 GLY B O 1
ATOM 2906 N N . ASP B 1 144 ? 168.322 45.212 64.093 1.00 26.82 144 ASP B N 1
ATOM 2907 C CA . ASP B 1 144 ? 167.224 44.833 64.996 1.00 27.69 144 ASP B CA 1
ATOM 2908 C C . ASP B 1 144 ? 167.390 43.414 65.552 1.00 27.94 144 ASP B C 1
ATOM 2909 O O . ASP B 1 144 ? 166.435 42.636 65.593 1.00 27.28 144 ASP B O 1
ATOM 2914 N N . THR B 1 145 ? 168.590 43.067 66.005 1.00 25.47 145 THR B N 1
ATOM 2915 C CA . THR B 1 145 ? 168.813 41.696 66.420 1.00 28.06 145 THR B CA 1
ATOM 2916 C C . THR B 1 145 ? 168.599 41.514 67.920 1.00 30.90 145 THR B C 1
ATOM 2917 O O . THR B 1 145 ? 168.643 42.454 68.707 1.00 29.27 145 THR B O 1
ATOM 2921 N N . LYS B 1 146 ? 168.389 40.271 68.296 1.00 25.40 146 LYS B N 1
ATOM 2922 C CA . LYS B 1 146 ? 168.592 39.810 69.659 1.00 32.81 146 LYS B CA 1
ATOM 2923 C C . LYS B 1 146 ? 169.925 39.064 69.662 1.00 30.12 146 LYS B C 1
ATOM 2924 O O . LYS B 1 146 ? 169.972 37.868 69.325 1.00 24.83 146 LYS B O 1
ATOM 2930 N N . PRO B 1 147 ? 171.035 39.744 69.953 1.00 26.63 147 PRO B N 1
ATOM 2931 C CA . PRO B 1 147 ? 172.339 39.069 69.901 1.00 26.14 147 PRO B CA 1
ATOM 2932 C C . PRO B 1 147 ? 172.332 37.800 70.753 1.00 30.93 147 PRO B C 1
ATOM 2933 O O . PRO B 1 147 ? 171.787 37.767 71.862 1.00 28.44 147 PRO B O 1
ATOM 2937 N N . VAL B 1 148 ? 172.915 36.732 70.216 1.00 28.22 148 VAL B N 1
ATOM 2938 C CA . VAL B 1 148 ? 172.960 35.473 70.967 1.00 24.20 148 VAL B CA 1
ATOM 2939 C C . VAL B 1 148 ? 173.912 35.624 72.145 1.00 29.55 148 VAL B C 1
ATOM 2940 O O . VAL B 1 148 ? 175.058 36.065 71.959 1.00 25.06 148 VAL B O 1
ATOM 2944 N N . PRO B 1 149 ? 173.495 35.294 73.365 1.00 29.91 149 PRO B N 1
ATOM 2945 C CA . PRO B 1 149 ? 174.363 35.561 74.518 1.00 31.84 149 PRO B CA 1
ATOM 2946 C C . PRO B 1 149 ? 175.601 34.683 74.480 1.00 32.35 149 PRO B C 1
ATOM 2947 O O . PRO B 1 149 ? 175.560 33.519 74.054 1.00 30.75 149 PRO B O 1
ATOM 2951 N N . ARG B 1 150 ? 176.722 35.258 74.917 1.00 33.99 150 ARG B N 1
ATOM 2952 C CA . ARG B 1 150 ? 177.982 34.532 74.813 1.00 35.40 150 ARG B CA 1
ATOM 2953 C C . ARG B 1 150 ? 177.954 33.216 75.580 1.00 36.65 150 ARG B C 1
ATOM 2954 O O . ARG B 1 150 ? 178.686 32.289 75.222 1.00 33.68 150 ARG B O 1
ATOM 2962 N N . ASN B 1 151 ? 177.105 33.091 76.605 1.00 36.15 151 ASN B N 1
ATOM 2963 C CA . ASN B 1 151 ? 177.027 31.862 77.388 1.00 36.68 151 ASN B CA 1
ATOM 2964 C C . ASN B 1 151 ? 175.854 30.971 76.995 1.00 37.74 151 ASN B C 1
ATOM 2965 O O . ASN B 1 151 ? 175.454 30.102 77.781 1.00 40.40 151 ASN B O 1
ATOM 2970 N N . LYS B 1 152 ? 175.287 31.149 75.805 1.00 34.95 152 LYS B N 1
ATOM 2971 C CA . LYS B 1 152 ? 174.219 30.273 75.315 1.00 33.29 152 LYS B CA 1
ATOM 2972 C C . LYS B 1 152 ? 174.598 29.635 73.979 1.00 33.72 152 LYS B C 1
ATOM 2973 O O . LYS B 1 152 ? 173.908 29.830 72.974 1.00 32.01 152 LYS B O 1
ATOM 2979 N N . PRO B 1 153 ? 175.697 28.876 73.928 1.00 29.78 153 PRO B N 1
ATOM 2980 C CA . PRO B 1 153 ? 176.100 28.266 72.637 1.00 31.13 153 PRO B CA 1
ATOM 2981 C C . PRO B 1 153 ? 175.033 27.375 71.995 1.00 34.61 153 PRO B C 1
ATOM 2982 O O . PRO B 1 153 ? 175.013 27.249 70.762 1.00 31.60 153 PRO B O 1
ATOM 2986 N N . ASP B 1 154 ? 174.148 26.753 72.784 1.00 30.62 154 ASP B N 1
ATOM 2987 C CA . ASP B 1 154 ? 173.111 25.895 72.212 1.00 32.68 154 ASP B CA 1
ATOM 2988 C C . ASP B 1 154 ? 172.168 26.678 71.307 1.00 31.29 154 ASP B C 1
ATOM 2989 O O . ASP B 1 154 ? 171.630 26.131 70.336 1.00 29.92 154 ASP B O 1
ATOM 2994 N N . ILE B 1 155 ? 171.886 27.936 71.653 1.00 31.48 155 ILE B N 1
ATOM 2995 C CA . ILE B 1 155 ? 171.087 28.768 70.759 1.00 30.99 155 ILE B CA 1
ATOM 2996 C C . ILE B 1 155 ? 171.778 28.907 69.399 1.00 29.25 155 ILE B C 1
ATOM 2997 O O . ILE B 1 155 ? 171.143 28.768 68.342 1.00 27.70 155 ILE B O 1
ATOM 3002 N N . ALA B 1 156 ? 173.080 29.204 69.405 1.00 26.67 156 ALA B N 1
ATOM 3003 C CA . ALA B 1 156 ? 173.808 29.350 68.142 1.00 29.43 156 ALA B CA 1
ATOM 3004 C C . ALA B 1 156 ? 173.780 28.055 67.338 1.00 30.34 156 ALA B C 1
ATOM 3005 O O . ALA B 1 156 ? 173.618 28.082 66.112 1.00 31.83 156 ALA B O 1
ATOM 3007 N N . ALA B 1 157 ? 173.925 26.910 68.013 1.00 28.99 157 ALA B N 1
ATOM 3008 C CA . ALA B 1 157 ? 173.943 25.639 67.307 1.00 31.29 157 ALA B CA 1
ATOM 3009 C C . ALA B 1 157 ? 172.588 25.348 66.682 1.00 31.61 157 ALA B C 1
ATOM 3010 O O . ALA B 1 157 ? 172.514 24.788 65.581 1.00 29.89 157 ALA B O 1
ATOM 3012 N N . ALA B 1 158 ? 171.511 25.749 67.352 1.00 29.72 158 ALA B N 1
ATOM 3013 C CA . ALA B 1 158 ? 170.173 25.565 66.796 1.00 29.69 158 ALA B CA 1
ATOM 3014 C C . ALA B 1 158 ? 170.013 26.329 65.488 1.00 30.25 158 ALA B C 1
ATOM 3015 O O . ALA B 1 158 ? 169.525 25.778 64.492 1.00 30.81 158 ALA B O 1
ATOM 3017 N N . TYR B 1 159 ? 170.402 27.612 65.475 1.00 27.06 159 TYR B N 1
ATOM 3018 C CA . TYR B 1 159 ? 170.287 28.391 64.249 1.00 27.30 159 TYR B CA 1
ATOM 3019 C C . TYR B 1 159 ? 171.201 27.861 63.152 1.00 26.70 159 TYR B C 1
ATOM 3020 O O . TYR B 1 159 ? 170.850 27.974 61.982 1.00 29.41 159 TYR B O 1
ATOM 3029 N N . ALA B 1 160 ? 172.377 27.312 63.493 1.00 25.46 160 ALA B N 1
ATOM 3030 C CA . ALA B 1 160 ? 173.256 26.768 62.446 1.00 30.68 160 ALA B CA 1
ATOM 3031 C C . ALA B 1 160 ? 172.669 25.509 61.822 1.00 32.91 160 ALA B C 1
ATOM 3032 O O . ALA B 1 160 ? 172.758 25.304 60.599 1.00 29.09 160 ALA B O 1
ATOM 3034 N N . MET B 1 161 ? 172.089 24.642 62.650 1.00 28.01 161 MET B N 1
ATOM 3035 C CA . MET B 1 161 ? 171.417 23.459 62.127 1.00 31.34 161 MET B CA 1
ATOM 3036 C C . MET B 1 161 ? 170.222 23.855 61.281 1.00 31.28 161 MET B C 1
ATOM 3037 O O . MET B 1 161 ? 169.965 23.252 60.235 1.00 33.22 161 MET B O 1
ATOM 3042 N N . GLU B 1 162 ? 169.463 24.843 61.739 1.00 30.53 162 GLU B N 1
ATOM 3043 C CA . GLU B 1 162 ? 168.332 25.327 60.958 1.00 32.03 162 GLU B CA 1
ATOM 3044 C C . GLU B 1 162 ? 168.795 25.856 59.602 1.00 32.49 162 GLU B C 1
ATOM 3045 O O . GLU B 1 162 ? 168.158 25.601 58.569 1.00 31.31 162 GLU B O 1
ATOM 3051 N N . ALA B 1 163 ? 169.876 26.631 59.601 1.00 30.66 163 ALA B N 1
ATOM 3052 C CA . ALA B 1 163 ? 170.372 27.218 58.362 1.00 33.65 163 ALA B CA 1
ATOM 3053 C C . ALA B 1 163 ? 170.799 26.119 57.396 1.00 32.06 163 ALA B C 1
ATOM 3054 O O . ALA B 1 163 ? 170.466 26.152 56.208 1.00 31.91 163 ALA B O 1
ATOM 3056 N N . GLU B 1 164 ? 171.518 25.123 57.907 1.00 34.90 164 GLU B N 1
ATOM 3057 C CA . GLU B 1 164 ? 171.880 23.963 57.091 1.00 33.67 164 GLU B CA 1
ATOM 3058 C C . GLU B 1 164 ? 170.642 23.261 56.539 1.00 32.83 164 GLU B C 1
ATOM 3059 O O . 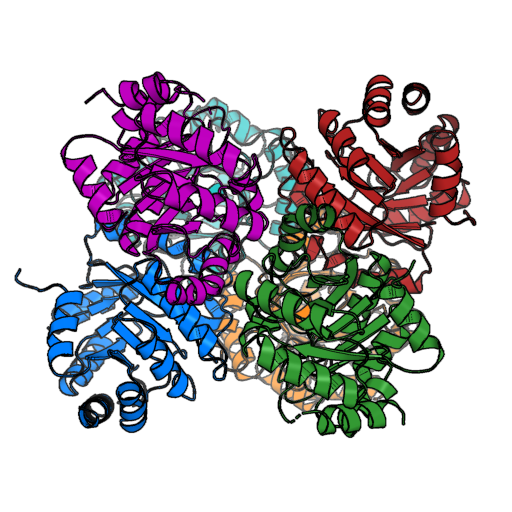GLU B 1 164 ? 170.599 22.909 55.358 1.00 35.44 164 GLU B O 1
ATOM 3065 N N . PHE B 1 165 ? 169.614 23.069 57.363 1.00 33.34 165 PHE B N 1
ATOM 3066 C CA . PHE B 1 165 ? 168.395 22.423 56.881 1.00 34.51 165 PHE B CA 1
ATOM 3067 C C . PHE B 1 165 ? 167.678 23.236 55.801 1.00 36.81 165 PHE B C 1
ATOM 3068 O O . PHE B 1 165 ? 166.956 22.651 54.985 1.00 34.38 165 PHE B O 1
ATOM 3076 N N . LEU B 1 166 ? 167.840 24.569 55.778 1.00 32.82 166 LEU B N 1
ATOM 3077 C CA . LEU B 1 166 ? 167.226 25.400 54.750 1.00 32.41 166 LEU B CA 1
ATOM 3078 C C . LEU B 1 166 ? 168.081 25.511 53.497 1.00 34.43 166 LEU B C 1
ATOM 3079 O O . LEU B 1 166 ? 167.621 26.077 52.505 1.00 34.50 166 LEU B O 1
ATOM 3084 N N . GLY B 1 167 ? 169.300 24.975 53.505 1.00 35.67 167 GLY B N 1
ATOM 3085 C CA . GLY B 1 167 ? 170.144 24.978 52.326 1.00 36.70 167 GLY B CA 1
ATOM 3086 C C . GLY B 1 167 ? 171.297 25.956 52.348 1.00 36.46 167 GLY B C 1
ATOM 3087 O O . GLY B 1 167 ? 172.064 25.992 51.381 1.00 35.47 167 GLY B O 1
ATOM 3088 N N . MET B 1 168 ? 171.446 26.763 53.400 1.00 34.18 168 MET B N 1
ATOM 3089 C CA . MET B 1 168 ? 172.587 27.668 53.474 1.00 35.55 168 MET B CA 1
ATOM 3090 C C . MET B 1 168 ? 173.859 26.864 53.712 1.00 40.37 168 MET B C 1
ATOM 3091 O O . MET B 1 168 ? 173.921 26.039 54.625 1.00 43.52 168 MET B O 1
ATOM 3096 N N . ARG B 1 169 ? 174.874 27.076 52.874 1.00 39.73 169 ARG B N 1
ATOM 3097 C CA . ARG B 1 169 ? 176.085 26.265 52.953 1.00 35.67 169 ARG B CA 1
ATOM 3098 C C . ARG B 1 169 ? 177.212 26.957 53.699 1.00 37.03 169 ARG B C 1
ATOM 3099 O O . ARG B 1 169 ? 178.246 26.325 53.961 1.00 33.72 169 ARG B O 1
ATOM 3107 N N . LEU B 1 170 ? 177.027 28.229 54.053 1.00 33.38 170 LEU B N 1
ATOM 3108 C CA . LEU B 1 170 ? 177.964 29.014 54.837 1.00 33.04 170 LEU B CA 1
ATOM 3109 C C . LEU B 1 170 ? 177.227 29.546 56.060 1.00 31.15 170 LEU B C 1
ATOM 3110 O O . LEU B 1 170 ? 176.031 29.826 56.001 1.00 28.58 170 LEU B O 1
ATOM 3115 N N . PHE B 1 171 ? 177.947 29.668 57.166 1.00 28.90 171 PHE B N 1
ATOM 3116 C CA . PHE B 1 171 ? 177.355 30.124 58.411 1.00 27.83 171 PHE B CA 1
ATOM 3117 C C . PHE B 1 171 ? 178.352 31.041 59.094 1.00 27.05 171 PHE B C 1
ATOM 3118 O O . PHE B 1 171 ? 179.530 30.692 59.221 1.00 30.36 171 PHE B O 1
ATOM 3126 N N . TYR B 1 172 ? 177.877 32.218 59.512 1.00 26.02 172 TYR B N 1
ATOM 3127 C CA . TYR B 1 172 ? 178.727 33.309 59.954 1.00 26.91 172 TYR B CA 1
ATOM 3128 C C . TYR B 1 172 ? 178.346 33.679 61.382 1.00 29.87 172 TYR B C 1
ATOM 3129 O O . TYR B 1 172 ? 177.219 34.119 61.617 1.00 28.76 172 TYR B O 1
ATOM 3138 N N . LEU B 1 173 ? 179.285 33.501 62.320 1.00 28.75 173 LEU B N 1
ATOM 3139 C CA . LEU B 1 173 ? 179.129 33.934 63.710 1.00 28.13 173 LEU B CA 1
ATOM 3140 C C . LEU B 1 173 ? 179.740 35.326 63.823 1.00 26.78 173 LEU B C 1
ATOM 3141 O O . LEU B 1 173 ? 180.959 35.500 63.674 1.00 28.76 173 LEU B O 1
ATOM 3146 N N . GLU B 1 174 ? 178.897 36.317 64.069 1.00 26.06 174 GLU B N 1
ATOM 3147 C CA . GLU B 1 174 ? 179.293 37.722 63.969 1.00 29.97 174 GLU B CA 1
ATOM 3148 C C . GLU B 1 174 ? 179.226 38.372 65.351 1.00 27.50 174 GLU B C 1
ATOM 3149 O O . GLU B 1 174 ? 178.135 38.601 65.875 1.00 25.78 174 GLU B O 1
ATOM 3155 N N . ALA B 1 175 ? 180.386 38.658 65.951 1.00 25.12 175 ALA B N 1
ATOM 3156 C CA . ALA B 1 175 ? 180.387 39.365 67.224 1.00 28.06 175 ALA B CA 1
ATOM 3157 C C . ALA B 1 175 ? 180.193 40.864 67.027 1.00 32.24 175 ALA B C 1
ATOM 3158 O O . ALA B 1 175 ? 179.840 41.583 67.976 1.00 30.67 175 ALA B O 1
ATOM 3160 N N . GLY B 1 176 ? 180.397 41.350 65.811 1.00 30.83 176 GLY B N 1
ATOM 3161 C CA . GLY B 1 176 ? 180.293 42.779 65.567 1.00 29.91 176 GLY B CA 1
ATOM 3162 C C . GLY B 1 176 ? 181.677 43.337 65.352 1.00 28.31 176 GLY B C 1
ATOM 3163 O O . GLY B 1 176 ? 182.601 43.031 66.115 1.00 28.37 176 GLY B O 1
ATOM 3164 N N . SER B 1 177 ? 181.847 44.119 64.298 1.00 28.42 177 SER B N 1
ATOM 3165 C CA . SER B 1 177 ? 183.107 44.817 64.112 1.00 31.60 177 SER B CA 1
ATOM 3166 C C . SER B 1 177 ? 183.417 45.692 65.324 1.00 36.88 177 SER B C 1
ATOM 3167 O O . SER B 1 177 ? 182.565 46.452 65.802 1.00 36.17 177 SER B O 1
ATOM 3170 N N . GLY B 1 178 ? 184.636 45.569 65.832 1.00 34.25 178 GLY B N 1
ATOM 3171 C CA . GLY B 1 178 ? 185.060 46.323 66.986 1.00 35.26 178 GLY B CA 1
ATOM 3172 C C . GLY B 1 178 ? 184.688 45.743 68.334 1.00 40.73 178 GLY B C 1
ATOM 3173 O O . GLY B 1 178 ? 184.997 46.372 69.350 1.00 37.83 178 GLY B O 1
ATOM 3174 N N . ALA B 1 179 ? 184.047 44.569 68.377 1.00 37.44 179 ALA B N 1
ATOM 3175 C CA . ALA B 1 179 ? 183.699 43.932 69.642 1.00 35.61 179 ALA B CA 1
ATOM 3176 C C . ALA B 1 179 ? 184.945 43.737 70.500 1.00 39.74 179 ALA B C 1
ATOM 3177 O O . ALA B 1 179 ? 185.986 43.304 69.996 1.00 39.49 179 ALA B O 1
ATOM 3179 N N . PRO B 1 180 ? 184.868 44.004 71.801 1.00 40.47 180 PRO B N 1
ATOM 3180 C CA . PRO B 1 180 ? 186.043 43.774 72.658 1.00 43.17 180 PRO B CA 1
ATOM 3181 C C . PRO B 1 180 ? 186.486 42.319 72.719 1.00 38.77 180 PRO B C 1
ATOM 3182 O O . PRO B 1 180 ? 187.677 42.063 72.919 1.00 44.03 180 PRO B O 1
ATOM 3186 N N . GLU B 1 181 ? 185.585 41.360 72.547 1.00 35.23 181 GLU B N 1
ATOM 3187 C CA . GLU B 1 181 ? 185.949 39.945 72.581 1.00 40.22 181 GLU B CA 1
ATOM 3188 C C . GLU B 1 181 ? 185.363 39.222 71.378 1.00 34.85 181 GLU B C 1
ATOM 3189 O O . GLU B 1 181 ? 184.200 39.430 71.032 1.00 35.66 181 GLU B O 1
ATOM 3195 N N . HIS B 1 182 ? 186.158 38.353 70.761 1.00 35.24 182 HIS B N 1
ATOM 3196 C CA . HIS B 1 182 ? 185.659 37.550 69.654 1.00 34.11 182 HIS B CA 1
ATOM 3197 C C . HIS B 1 182 ? 184.659 36.504 70.161 1.00 35.85 182 HIS B C 1
ATOM 3198 O O . HIS B 1 182 ? 184.577 36.212 71.360 1.00 32.61 182 HIS B O 1
ATOM 3205 N N . VAL B 1 183 ? 183.897 35.942 69.228 1.00 30.31 183 VAL B N 1
ATOM 3206 C CA . VAL B 1 183 ? 182.932 34.876 69.513 1.00 31.21 183 VAL B CA 1
ATOM 3207 C C . VAL B 1 183 ? 183.603 33.793 70.359 1.00 32.13 183 VAL B C 1
ATOM 3208 O O . VAL B 1 183 ? 184.753 33.413 70.085 1.00 29.76 183 VAL B O 1
ATOM 3212 N N . PRO B 1 184 ? 182.953 33.292 71.411 1.00 32.23 184 PRO B N 1
ATOM 3213 C CA . PRO B 1 184 ? 183.635 32.349 72.309 1.00 33.31 184 PRO B CA 1
ATOM 3214 C C . PRO B 1 184 ? 183.962 31.036 71.601 1.00 29.72 184 PRO B C 1
ATOM 3215 O O . PRO B 1 184 ? 183.192 30.552 70.769 1.00 26.78 184 PRO B O 1
ATOM 3219 N N . GLU B 1 185 ? 185.122 30.468 71.944 1.00 29.91 185 GLU B N 1
ATOM 3220 C CA . GLU B 1 185 ? 185.532 29.167 71.393 1.00 35.67 185 GLU B CA 1
ATOM 3221 C C . GLU B 1 185 ? 184.487 28.084 71.610 1.00 34.41 185 GLU B C 1
ATOM 3222 O O . GLU B 1 185 ? 184.258 27.244 70.731 1.00 29.08 185 GLU B O 1
ATOM 3228 N N . GLU B 1 186 ? 183.873 28.044 72.796 1.00 30.54 186 GLU B N 1
ATOM 3229 C CA . GLU B 1 186 ? 182.944 26.945 73.068 1.00 32.65 186 GLU B CA 1
ATOM 3230 C C . GLU B 1 186 ? 181.762 26.990 72.108 1.00 29.12 186 GLU B C 1
ATOM 3231 O O . GLU B 1 186 ? 181.261 25.949 71.674 1.00 32.42 186 GLU B O 1
ATOM 3237 N N . MET B 1 187 ? 181.327 28.193 71.752 1.00 32.02 187 MET B N 1
ATOM 3238 C CA . MET B 1 187 ? 180.244 28.371 70.788 1.00 32.46 187 MET B CA 1
ATOM 3239 C C . MET B 1 187 ? 180.693 28.002 69.376 1.00 29.22 187 MET B C 1
ATOM 3240 O O . MET B 1 187 ? 179.945 27.368 68.629 1.00 29.43 187 MET B O 1
ATOM 3245 N N . ILE B 1 188 ? 181.889 28.458 68.974 1.00 27.67 188 ILE B N 1
ATOM 3246 C CA . ILE B 1 188 ? 182.429 28.101 67.663 1.00 29.13 188 ILE B CA 1
ATOM 3247 C C . ILE B 1 188 ? 182.558 26.591 67.543 1.00 30.87 188 ILE B C 1
ATOM 3248 O O . ILE B 1 188 ? 182.206 26.006 66.513 1.00 29.43 188 ILE B O 1
ATOM 3253 N N . ALA B 1 189 ? 183.066 25.938 68.592 1.00 28.56 189 ALA B N 1
ATOM 3254 C CA . ALA B 1 189 ? 183.251 24.487 68.536 1.00 35.61 189 ALA B CA 1
ATOM 3255 C C . ALA B 1 189 ? 181.919 23.748 68.482 1.00 35.15 189 ALA B C 1
ATOM 3256 O O . ALA B 1 189 ? 181.793 22.743 67.766 1.00 35.07 189 ALA B O 1
ATOM 3258 N N . LEU B 1 190 ? 180.911 24.211 69.232 1.00 29.58 190 LEU B N 1
ATOM 3259 C CA . LEU B 1 190 ? 179.614 23.531 69.198 1.00 32.64 190 LEU B CA 1
ATOM 3260 C C . LEU B 1 190 ? 178.950 23.674 67.834 1.00 33.38 190 LEU B C 1
ATOM 3261 O O . LEU B 1 190 ? 178.386 22.715 67.296 1.00 31.76 190 LEU B O 1
ATOM 3266 N N . VAL B 1 191 ? 178.967 24.881 67.277 1.00 30.57 191 VAL B N 1
ATOM 3267 C CA . VAL B 1 191 ? 178.440 25.086 65.932 1.00 31.85 191 VAL B CA 1
ATOM 3268 C C . VAL B 1 191 ? 179.138 24.156 64.947 1.00 31.24 191 VAL B C 1
ATOM 3269 O O . VAL B 1 191 ? 178.490 23.441 64.172 1.00 32.61 191 VAL B O 1
ATOM 3273 N N . LYS B 1 192 ? 180.474 24.124 64.988 1.00 31.49 192 LYS B N 1
ATOM 3274 C CA . LYS B 1 192 ? 181.210 23.286 64.043 1.00 33.40 192 LYS B CA 1
ATOM 3275 C C . LYS B 1 192 ? 180.824 21.825 64.189 1.00 37.75 192 LYS B C 1
ATOM 3276 O O . LYS B 1 192 ? 180.760 21.093 63.201 1.00 35.89 192 LYS B O 1
ATOM 3282 N N . ARG B 1 193 ? 180.533 21.389 65.408 1.00 38.45 193 ARG B N 1
ATOM 3283 C CA . ARG B 1 193 ? 180.202 19.986 65.619 1.00 41.05 193 ARG B CA 1
ATOM 3284 C C . ARG B 1 193 ? 178.848 19.620 65.016 1.00 37.68 193 ARG B C 1
ATOM 3285 O O . ARG B 1 193 ? 178.640 18.470 64.627 1.00 38.11 193 ARG B O 1
ATOM 3293 N N . CYS B 1 194 ? 177.932 20.579 64.890 1.00 34.65 194 CYS B N 1
ATOM 3294 C CA . CYS B 1 194 ? 176.538 20.276 64.578 1.00 37.81 194 CYS B CA 1
ATOM 3295 C C . CYS B 1 194 ? 176.179 20.444 63.110 1.00 37.84 194 CYS B C 1
ATOM 3296 O O . CYS B 1 194 ? 175.072 20.063 62.716 1.00 41.02 194 CYS B O 1
ATOM 3299 N N . THR B 1 195 ? 177.075 21.003 62.305 1.00 37.36 195 THR B N 1
ATOM 3300 C CA . THR B 1 195 ? 176.795 21.382 60.930 1.00 37.79 195 THR B CA 1
ATOM 3301 C C . THR B 1 195 ? 177.989 21.014 60.063 1.00 36.78 195 THR B C 1
ATOM 3302 O O . THR B 1 195 ? 179.131 20.989 60.532 1.00 38.76 195 THR B O 1
ATOM 3306 N N . ASP B 1 196 ? 177.722 20.759 58.784 1.00 35.04 196 ASP B N 1
ATOM 3307 C CA . ASP B 1 196 ? 178.772 20.573 57.790 1.00 37.38 196 ASP B CA 1
ATOM 3308 C C . ASP B 1 196 ? 178.894 21.784 56.860 1.00 39.82 196 ASP B C 1
ATOM 3309 O O . ASP B 1 196 ? 179.299 21.640 55.709 1.00 38.73 196 ASP B O 1
ATOM 3314 N N . GLN B 1 197 ? 178.532 22.975 57.337 1.00 35.71 197 GLN B N 1
ATOM 3315 C CA . GLN B 1 197 ? 178.648 24.210 56.562 1.00 33.23 197 GLN B CA 1
ATOM 3316 C C . GLN B 1 197 ? 180.052 24.789 56.668 1.00 34.24 197 GLN B C 1
ATOM 3317 O O . GLN B 1 197 ? 180.808 24.501 57.600 1.00 33.10 197 GLN B O 1
ATOM 3323 N N . ILE B 1 198 ? 180.379 25.680 55.732 1.00 33.22 198 ILE B N 1
ATOM 3324 C CA . ILE B 1 198 ? 181.560 26.513 55.910 1.00 32.01 198 ILE B CA 1
ATOM 3325 C C . ILE B 1 198 ? 181.285 27.507 57.042 1.00 33.90 198 ILE B C 1
ATOM 3326 O O . ILE B 1 198 ? 180.343 28.310 56.969 1.00 32.42 198 ILE B O 1
ATOM 3331 N N . LEU B 1 199 ? 182.138 27.486 58.072 1.00 34.59 199 LEU B N 1
ATOM 3332 C CA . LEU B 1 199 ? 181.937 28.266 59.289 1.00 31.73 199 LEU B CA 1
ATOM 3333 C C . LEU B 1 199 ? 182.834 29.500 59.268 1.00 30.42 199 LEU B C 1
ATOM 3334 O O . LEU B 1 199 ? 184.065 29.385 59.284 1.00 33.03 199 LEU B O 1
ATOM 3339 N N . ILE B 1 200 ? 182.217 30.674 59.242 1.00 28.20 200 ILE B N 1
ATOM 3340 C CA . ILE B 1 200 ? 182.926 31.950 59.196 1.00 31.79 200 ILE B CA 1
ATOM 3341 C C . ILE B 1 200 ? 182.762 32.636 60.545 1.00 27.37 200 ILE B C 1
ATOM 3342 O O . ILE B 1 200 ? 181.640 32.725 61.059 1.00 27.31 200 ILE B O 1
ATOM 3347 N N . VAL B 1 201 ? 183.862 33.139 61.111 1.00 26.79 201 VAL B N 1
ATOM 3348 C CA . VAL B 1 201 ? 183.827 33.878 62.376 1.00 29.21 201 VAL B CA 1
ATOM 3349 C C . VAL B 1 201 ? 184.472 35.249 62.190 1.00 28.29 201 VAL B C 1
ATOM 3350 O O . VAL B 1 201 ? 185.555 35.360 61.601 1.00 29.96 201 VAL B O 1
ATOM 3354 N N . GLY B 1 202 ? 183.824 36.290 62.724 1.00 27.56 202 GLY B N 1
ATOM 3355 C CA . GLY B 1 202 ? 184.409 37.616 62.708 1.00 28.62 202 GLY B CA 1
ATOM 3356 C C . GLY B 1 202 ? 183.884 38.486 63.834 1.00 30.12 202 GLY B C 1
ATOM 3357 O O . GLY B 1 202 ? 182.869 38.175 64.462 1.00 28.29 202 GLY B O 1
ATOM 3358 N N . GLY B 1 203 ? 184.583 39.609 64.051 1.00 30.63 203 GLY B N 1
ATOM 3359 C CA . GLY B 1 203 ? 184.284 40.589 65.092 1.00 27.79 203 GLY B CA 1
ATOM 3360 C C . GLY B 1 203 ? 185.283 40.505 66.234 1.00 30.44 203 GLY B C 1
ATOM 3361 O O . GLY B 1 203 ? 185.373 39.474 66.896 1.00 31.38 203 GLY B O 1
ATOM 3362 N N . GLY B 1 204 ? 186.076 41.550 66.454 1.00 35.23 204 GLY B N 1
ATOM 3363 C CA . GLY B 1 204 ? 186.984 41.550 67.592 1.00 33.48 204 GLY B CA 1
ATOM 3364 C C . GLY B 1 204 ? 188.147 40.586 67.505 1.00 37.89 204 GLY B C 1
ATOM 3365 O O . GLY B 1 204 ? 188.689 40.181 68.534 1.00 38.88 204 GLY B O 1
ATOM 3366 N N . ILE B 1 205 ? 188.543 40.187 66.306 1.00 37.38 205 ILE B N 1
ATOM 3367 C CA . ILE B 1 205 ? 189.714 39.346 66.117 1.00 32.41 205 ILE B CA 1
ATOM 3368 C C . ILE B 1 205 ? 190.832 40.293 65.706 1.00 35.72 205 ILE B C 1
ATOM 3369 O O . ILE B 1 205 ? 190.880 40.761 64.568 1.00 40.53 205 ILE B O 1
ATOM 3374 N N . ARG B 1 206 ? 191.719 40.597 66.647 1.00 34.12 206 ARG B N 1
ATOM 3375 C CA . ARG B 1 206 ? 192.759 41.591 66.447 1.00 36.57 206 ARG B CA 1
ATOM 3376 C C . ARG B 1 206 ? 194.155 40.990 66.413 1.00 39.63 206 ARG B C 1
ATOM 3377 O O . ARG B 1 206 ? 194.971 41.376 65.575 1.00 40.23 206 ARG B O 1
ATOM 3385 N N . SER B 1 207 ? 194.461 40.071 67.315 1.00 33.97 207 SER B N 1
ATOM 3386 C CA . SER B 1 207 ? 195.812 39.562 67.456 1.00 34.43 207 SER B CA 1
ATOM 3387 C C . SER B 1 207 ? 195.932 38.181 66.811 1.00 35.25 207 SER B C 1
ATOM 3388 O O . SER B 1 207 ? 194.938 37.534 66.470 1.00 32.85 207 SER B O 1
ATOM 3391 N N . GLY B 1 208 ? 197.174 37.723 66.658 1.00 37.21 208 GLY B N 1
ATOM 3392 C CA . GLY B 1 208 ? 197.376 36.358 66.192 1.00 34.64 208 GLY B CA 1
ATOM 3393 C C . GLY B 1 208 ? 196.845 35.352 67.190 1.00 35.98 208 GLY B C 1
ATOM 3394 O O . GLY B 1 208 ? 196.356 34.287 66.815 1.00 34.46 208 GLY B O 1
ATOM 3395 N N . GLU B 1 209 ? 196.919 35.682 68.478 1.00 39.06 209 GLU B N 1
ATOM 3396 C CA . GLU B 1 209 ? 196.383 34.783 69.488 1.00 38.73 209 GLU B CA 1
ATOM 3397 C C . GLU B 1 209 ? 194.858 34.738 69.426 1.00 36.56 209 GLU B C 1
ATOM 3398 O O . GLU B 1 209 ? 194.264 33.669 69.601 1.00 35.63 209 GLU B O 1
ATOM 3404 N N . ASP B 1 210 ? 194.212 35.886 69.176 1.00 36.75 210 ASP B N 1
ATOM 3405 C CA . ASP B 1 210 ? 192.786 35.899 68.846 1.00 34.00 210 ASP B CA 1
ATOM 3406 C C . ASP B 1 210 ? 192.487 34.945 67.693 1.00 35.86 210 ASP B C 1
ATOM 3407 O O . ASP B 1 210 ? 191.624 34.070 67.798 1.00 35.82 210 ASP B O 1
ATOM 3412 N N . ALA B 1 211 ? 193.177 35.120 66.564 1.00 34.81 211 ALA B N 1
ATOM 3413 C CA . ALA B 1 211 ? 192.871 34.302 65.390 1.00 32.56 211 ALA B CA 1
ATOM 3414 C C . ALA B 1 211 ? 193.148 32.823 65.640 1.00 32.33 211 ALA B C 1
ATOM 3415 O O . ALA B 1 211 ? 192.397 31.961 65.172 1.00 31.81 211 ALA B O 1
ATOM 3417 N N . ALA B 1 212 ? 194.211 32.505 66.393 1.00 34.88 212 ALA B N 1
ATOM 3418 C CA . ALA B 1 212 ? 194.516 31.108 66.700 1.00 32.65 212 ALA B CA 1
ATOM 3419 C C . ALA B 1 212 ? 193.419 30.447 67.534 1.00 36.56 212 ALA B C 1
ATOM 3420 O O . ALA B 1 212 ? 193.067 29.280 67.291 1.00 32.93 212 ALA B O 1
ATOM 3422 N N . ARG B 1 213 ? 192.894 31.158 68.545 1.00 34.49 213 ARG B N 1
ATOM 3423 C CA . ARG B 1 213 ? 191.797 30.620 69.353 1.00 35.59 213 ARG B CA 1
ATOM 3424 C C . ARG B 1 213 ? 190.566 30.370 68.496 1.00 28.55 213 ARG B C 1
ATOM 3425 O O . ARG B 1 213 ? 189.932 29.312 68.589 1.00 31.89 213 ARG B O 1
ATOM 3433 N N . VAL B 1 214 ? 190.214 31.344 67.657 1.00 28.90 214 VAL B N 1
ATOM 3434 C CA . VAL B 1 214 ? 189.052 31.218 66.783 1.00 28.51 214 VAL B CA 1
ATOM 3435 C C . VAL B 1 214 ? 189.254 30.068 65.803 1.00 33.25 214 VAL B C 1
ATOM 3436 O O . VAL B 1 214 ? 188.410 29.167 65.683 1.00 30.44 214 VAL B O 1
ATOM 3440 N N . ALA B 1 215 ? 190.406 30.057 65.128 1.00 32.91 215 ALA B N 1
ATOM 3441 C CA . ALA B 1 215 ? 190.707 29.000 64.167 1.00 34.58 215 ALA B CA 1
ATOM 3442 C C . ALA B 1 215 ? 190.802 27.642 64.858 1.00 31.80 215 ALA B C 1
ATOM 3443 O O . ALA B 1 215 ? 190.190 26.667 64.415 1.00 31.61 215 ALA B O 1
ATOM 3445 N N . GLY B 1 216 ? 191.519 27.574 65.980 1.00 34.64 216 GLY B N 1
ATOM 3446 C CA . GLY B 1 216 ? 191.609 26.326 66.726 1.00 35.45 216 GLY B CA 1
ATOM 3447 C C . GLY B 1 216 ? 190.269 25.796 67.208 1.00 35.53 216 GLY B C 1
ATOM 3448 O O . GLY B 1 216 ? 190.087 24.586 67.327 1.00 35.25 216 GLY B O 1
ATOM 3449 N N . ALA B 1 217 ? 189.311 26.686 67.483 1.00 36.92 217 ALA B N 1
ATOM 3450 C CA . ALA B 1 217 ? 187.988 26.239 67.910 1.00 32.56 217 ALA B CA 1
ATOM 3451 C C . ALA B 1 217 ? 187.156 25.673 66.770 1.00 35.22 217 ALA B C 1
ATOM 3452 O O . ALA B 1 217 ? 186.131 25.040 67.039 1.00 32.32 217 ALA B O 1
ATOM 3454 N N . GLY B 1 218 ? 187.534 25.907 65.507 1.00 31.71 218 GLY B N 1
ATOM 3455 C CA . GLY B 1 218 ? 186.778 25.317 64.412 1.00 34.46 218 GLY B CA 1
ATOM 3456 C C . GLY B 1 218 ? 186.429 26.227 63.241 1.00 36.39 218 GLY B C 1
ATOM 3457 O O . GLY B 1 218 ? 185.817 25.771 62.270 1.00 36.59 218 GLY B O 1
ATOM 3458 N N . ALA B 1 219 ? 186.797 27.503 63.306 1.00 30.37 219 ALA B N 1
ATOM 3459 C CA . ALA B 1 219 ? 186.501 28.418 62.212 1.00 29.35 219 ALA B CA 1
ATOM 3460 C C . ALA B 1 219 ? 187.197 27.962 60.926 1.00 32.05 219 ALA B C 1
ATOM 3461 O O . ALA B 1 219 ? 188.404 27.708 60.922 1.00 31.85 219 ALA B O 1
ATOM 3463 N N . ASP B 1 220 ? 186.426 27.843 59.843 1.00 31.26 220 ASP B N 1
ATOM 3464 C CA . ASP B 1 220 ? 187.017 27.635 58.518 1.00 32.42 220 ASP B CA 1
ATOM 3465 C C . ASP B 1 220 ? 187.558 28.935 57.945 1.00 34.87 220 ASP B C 1
ATOM 3466 O O . ASP B 1 220 ? 188.632 28.958 57.325 1.00 32.95 220 ASP B O 1
ATOM 3471 N N . VAL B 1 221 ? 186.821 30.023 58.150 1.00 29.58 221 VAL B N 1
ATOM 3472 C CA . VAL B 1 221 ? 187.134 31.336 57.595 1.00 29.18 221 VAL B CA 1
ATOM 3473 C C . VAL B 1 221 ? 187.201 32.318 58.751 1.00 35.34 221 VAL B C 1
ATOM 3474 O O . VAL B 1 221 ? 186.304 32.332 59.600 1.00 30.40 221 VAL B O 1
ATOM 3478 N N . VAL B 1 222 ? 188.257 33.128 58.781 1.00 33.47 222 VAL B N 1
ATOM 3479 C CA . VAL B 1 222 ? 188.436 34.184 59.769 1.00 37.36 222 VAL B CA 1
ATOM 3480 C C . VAL B 1 222 ? 188.372 35.527 59.043 1.00 36.10 222 VAL B C 1
ATOM 3481 O O . VAL B 1 222 ? 189.097 35.740 58.061 1.00 35.58 222 VAL B O 1
ATOM 3485 N N . VAL B 1 223 ? 187.498 36.424 59.509 1.00 32.73 223 VAL B N 1
ATOM 3486 C CA . VAL B 1 223 ? 187.327 37.757 58.928 1.00 30.74 223 VAL B CA 1
ATOM 3487 C C . VAL B 1 223 ? 187.834 38.808 59.906 1.00 39.71 223 VAL B C 1
ATOM 3488 O O . VAL B 1 223 ? 187.459 38.795 61.086 1.00 30.18 223 VAL B O 1
ATOM 3492 N N . THR B 1 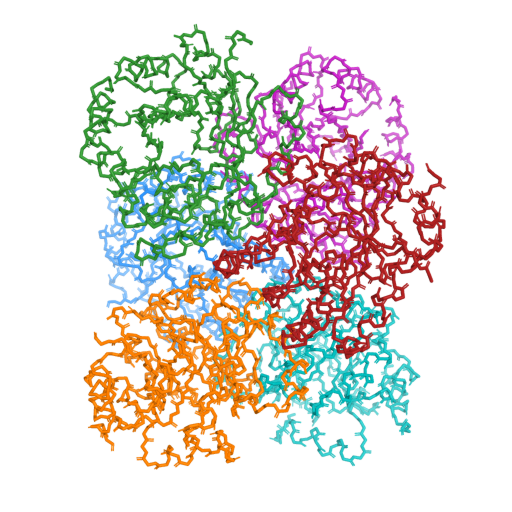224 ? 188.598 39.753 59.394 1.00 32.50 224 THR B N 1
ATOM 3493 C CA . THR B 1 224 ? 189.077 40.844 60.179 1.00 35.77 224 THR B CA 1
ATOM 3494 C C . THR B 1 224 ? 189.049 42.098 59.362 1.00 38.54 224 THR B C 1
ATOM 3495 O O . THR B 1 224 ? 189.126 42.051 58.169 1.00 35.56 224 THR B O 1
ATOM 3499 N N . GLY B 1 225 ? 188.960 43.218 60.047 1.00 37.22 225 GLY B N 1
ATOM 3500 C CA . GLY B 1 225 ? 188.980 44.516 59.444 1.00 40.18 225 GLY B CA 1
ATOM 3501 C C . GLY B 1 225 ? 190.415 44.977 59.343 1.00 48.25 225 GLY B C 1
ATOM 3502 O O . GLY B 1 225 ? 191.322 44.188 59.442 1.00 52.60 225 GLY B O 1
ATOM 3503 N N . THR B 1 226 ? 190.628 46.261 59.157 1.00 30.00 226 THR B N 1
ATOM 3504 C CA . THR B 1 226 ? 191.971 46.771 59.002 1.00 30.00 226 THR B CA 1
ATOM 3505 C C . THR B 1 226 ? 192.428 47.810 60.013 1.00 30.00 226 THR B C 1
ATOM 3506 O O . THR B 1 226 ? 193.414 48.463 59.813 1.00 30.00 226 THR B O 1
ATOM 3510 N N . VAL B 1 227 ? 191.714 47.948 61.112 1.00 30.00 227 VAL B N 1
ATOM 3511 C CA . VAL B 1 227 ? 192.113 48.895 62.145 1.00 30.00 227 VAL B CA 1
ATOM 3512 C C . VAL B 1 227 ? 193.319 48.330 62.882 1.00 30.00 227 VAL B C 1
ATOM 3513 O O . VAL B 1 227 ? 193.337 47.181 63.263 1.00 30.00 227 VAL B O 1
ATOM 3517 N N . VAL B 1 228 ? 194.329 49.155 63.074 1.00 30.00 228 VAL B N 1
ATOM 3518 C CA . VAL B 1 228 ? 195.553 48.745 63.735 1.00 30.00 228 VAL B CA 1
ATOM 3519 C C . VAL B 1 228 ? 195.685 49.441 65.085 1.00 30.00 228 VAL B C 1
ATOM 3520 O O . VAL B 1 228 ? 195.573 50.655 65.162 1.00 30.00 228 VAL B O 1
ATOM 3524 N N . ASN B 1 233 ? 201.425 49.139 59.034 1.00 30.00 233 ASN B N 1
ATOM 3525 C CA . ASN B 1 233 ? 200.792 48.474 60.145 1.00 30.00 233 ASN B CA 1
ATOM 3526 C C . ASN B 1 233 ? 199.796 47.414 59.717 1.00 30.00 233 ASN B C 1
ATOM 3527 O O . ASN B 1 233 ? 199.620 46.427 60.389 1.00 30.00 233 ASN B O 1
ATOM 3528 N N . VAL B 1 234 ? 199.140 47.619 58.593 1.00 30.00 234 VAL B N 1
ATOM 3529 C CA . VAL B 1 234 ? 198.161 46.672 58.125 1.00 30.00 234 VAL B CA 1
ATOM 3530 C C . VAL B 1 234 ? 198.749 45.335 57.694 1.00 30.00 234 VAL B C 1
ATOM 3531 O O . VAL B 1 234 ? 198.300 44.296 58.115 1.00 30.00 234 VAL B O 1
ATOM 3535 N N . GLU B 1 235 ? 199.753 45.373 56.836 1.00 62.28 235 GLU B N 1
ATOM 3536 C CA . GLU B 1 235 ? 200.357 44.166 56.346 1.00 55.28 235 GLU B CA 1
ATOM 3537 C C . GLU B 1 235 ? 200.790 43.373 57.524 1.00 58.09 235 GLU B C 1
ATOM 3538 O O . GLU B 1 235 ? 200.618 42.198 57.588 1.00 58.92 235 GLU B O 1
ATOM 3544 N N . ASP B 1 236 ? 201.338 44.072 58.475 1.00 52.82 236 ASP B N 1
ATOM 3545 C CA . ASP B 1 236 ? 201.803 43.454 59.659 1.00 54.70 236 ASP B CA 1
ATOM 3546 C C . ASP B 1 236 ? 200.674 42.847 60.478 1.00 48.11 236 ASP B C 1
ATOM 3547 O O . ASP B 1 236 ? 200.807 41.763 60.965 1.00 45.95 236 ASP B O 1
ATOM 3552 N N . LYS B 1 237 ? 199.565 43.547 60.615 1.00 47.38 237 LYS B N 1
ATOM 3553 C CA . LYS B 1 237 ? 198.451 42.982 61.366 1.00 49.08 237 LYS B CA 1
ATOM 3554 C C . LYS B 1 237 ? 197.949 41.704 60.705 1.00 44.53 237 LYS B C 1
ATOM 3555 O O . LYS B 1 237 ? 197.751 40.679 61.370 1.00 42.46 237 LYS B O 1
ATOM 3561 N N . ILE B 1 238 ? 197.759 41.738 59.382 1.00 42.86 238 ILE B N 1
ATOM 3562 C CA . ILE B 1 238 ? 197.241 40.570 58.676 1.00 40.76 238 ILE B CA 1
ATOM 3563 C C . ILE B 1 238 ? 198.210 39.401 58.788 1.00 43.42 238 ILE B C 1
ATOM 3564 O O . ILE B 1 238 ? 197.799 38.247 58.989 1.00 41.38 238 ILE B O 1
ATOM 3569 N N . ARG B 1 239 ? 199.514 39.677 58.661 1.00 44.20 239 ARG B N 1
ATOM 3570 C CA . ARG B 1 239 ? 200.503 38.607 58.734 1.00 43.58 239 ARG B CA 1
ATOM 3571 C C . ARG B 1 239 ? 200.458 37.907 60.086 1.00 40.88 239 ARG B C 1
ATOM 3572 O O . ARG B 1 239 ? 200.503 36.674 60.155 1.00 38.50 239 ARG B O 1
ATOM 3580 N N . GLU B 1 240 ? 200.372 38.673 61.175 1.00 41.04 240 GLU B N 1
ATOM 3581 C CA . GLU B 1 240 ? 200.271 38.052 62.492 1.00 39.74 240 GLU B CA 1
ATOM 3582 C C . GLU B 1 240 ? 198.996 37.230 62.614 1.00 39.31 240 GLU B C 1
ATOM 3583 O O . GLU B 1 240 ? 199.010 36.133 63.190 1.00 36.27 240 GLU B O 1
ATOM 3589 N N . ILE B 1 241 ? 197.882 37.741 62.078 1.00 38.93 241 ILE B N 1
ATOM 3590 C CA . ILE B 1 241 ? 196.621 37.005 62.135 1.00 37.26 241 ILE B CA 1
ATOM 3591 C C . ILE B 1 241 ? 196.738 35.680 61.384 1.00 39.47 241 ILE B C 1
ATOM 3592 O O . ILE B 1 241 ? 196.354 34.618 61.895 1.00 35.92 241 ILE B O 1
ATOM 3597 N N . VAL B 1 242 ? 197.275 35.726 60.161 1.00 37.19 242 VAL B N 1
ATOM 3598 C CA . VAL B 1 242 ? 197.498 34.515 59.364 1.00 40.82 242 VAL B CA 1
ATOM 3599 C C . VAL B 1 242 ? 198.469 33.571 60.057 1.00 36.83 242 VAL B C 1
ATOM 3600 O O . VAL B 1 242 ? 198.328 32.347 59.963 1.00 38.16 242 VAL B O 1
ATOM 3604 N N . GLU B 1 243 ? 199.477 34.107 60.749 1.00 38.81 243 GLU B N 1
ATOM 3605 C CA . GLU B 1 243 ? 200.381 33.242 61.500 1.00 40.27 243 GLU B CA 1
ATOM 3606 C C . GLU B 1 243 ? 199.632 32.474 62.585 1.00 41.85 243 GLU B C 1
ATOM 3607 O O . GLU B 1 243 ? 199.772 31.250 62.717 1.00 35.66 243 GLU B O 1
ATOM 3613 N N . GLY B 1 244 ? 198.835 33.179 63.385 1.00 41.99 244 GLY B N 1
ATOM 3614 C CA . GLY B 1 244 ? 198.066 32.492 64.408 1.00 38.16 244 GLY B CA 1
ATOM 3615 C C . GLY B 1 244 ? 197.127 31.460 63.825 1.00 33.06 244 GLY B C 1
ATOM 3616 O O . GLY B 1 244 ? 196.942 30.379 64.397 1.00 36.03 244 GLY B O 1
ATOM 3617 N N . MET B 1 245 ? 196.561 31.770 62.687 1.00 34.54 245 MET B N 1
ATOM 3618 C CA . MET B 1 245 ? 195.658 30.847 62.038 1.00 39.43 245 MET B CA 1
ATOM 3619 C C . MET B 1 245 ? 196.342 29.544 61.645 1.00 40.33 245 MET B C 1
ATOM 3620 O O . MET B 1 245 ? 195.770 28.496 61.733 1.00 38.56 245 MET B O 1
ATOM 3625 N N . GLY B 1 246 ? 197.580 29.644 61.206 1.00 42.88 246 GLY B N 1
ATOM 3626 C CA . GLY B 1 246 ? 198.337 28.498 60.809 1.00 38.29 246 GLY B CA 1
ATOM 3627 C C . GLY B 1 246 ? 198.937 27.754 61.967 1.00 48.32 246 GLY B C 1
ATOM 3628 O O . GLY B 1 246 ? 199.283 26.616 61.827 1.00 49.60 246 GLY B O 1
ATOM 3629 N N . SER B 1 247 ? 199.054 28.402 63.115 1.00 30.00 247 SER B N 1
ATOM 3630 C CA . SER B 1 247 ? 199.651 27.815 64.297 1.00 30.00 247 SER B CA 1
ATOM 3631 C C . SER B 1 247 ? 198.881 26.665 64.845 1.00 30.00 247 SER B C 1
ATOM 3632 O O . SER B 1 247 ? 199.347 25.978 65.693 1.00 30.00 247 SER B O 1
ATOM 3635 N N . VAL B 1 248 ? 197.692 26.477 64.359 1.00 30.00 248 VAL B N 1
ATOM 3636 C CA . VAL B 1 248 ? 196.869 25.399 64.822 1.00 30.00 248 VAL B CA 1
ATOM 3637 C C . VAL B 1 248 ? 197.057 24.163 63.969 1.00 30.00 248 VAL B C 1
ATOM 3638 O O . VAL B 1 248 ? 197.335 24.253 62.807 1.00 30.00 248 VAL B O 1
ATOM 3642 N N . LEU B 1 249 ? 196.893 23.008 64.580 1.00 30.00 249 LEU B N 1
ATOM 3643 C CA . LEU B 1 249 ? 197.025 21.709 63.921 1.00 30.00 249 LEU B CA 1
ATOM 3644 C C . LEU B 1 249 ? 196.747 21.653 62.397 1.00 30.00 249 LEU B C 1
ATOM 3645 O O . LEU B 1 249 ? 197.454 20.980 61.635 1.00 30.00 249 LEU B O 1
ATOM 3650 N N . MET C 1 1 ? 152.685 89.868 70.489 1.00 30.00 1 MET C N 1
ATOM 3651 C CA . MET C 1 1 ? 151.819 89.140 71.384 1.00 30.00 1 MET C CA 1
ATOM 3652 C C . MET C 1 1 ? 152.314 89.339 72.787 1.00 30.00 1 MET C C 1
ATOM 3653 O O . MET C 1 1 ? 153.479 89.593 73.004 1.00 30.00 1 MET C O 1
ATOM 3658 N N . PHE C 1 2 ? 151.415 89.235 73.732 1.00 41.19 2 PHE C N 1
ATOM 3659 C CA . PHE C 1 2 ? 151.770 89.436 75.084 1.00 38.07 2 PHE C CA 1
ATOM 3660 C C . PHE C 1 2 ? 152.728 88.350 75.461 1.00 40.65 2 PHE C C 1
ATOM 3661 O O . PHE C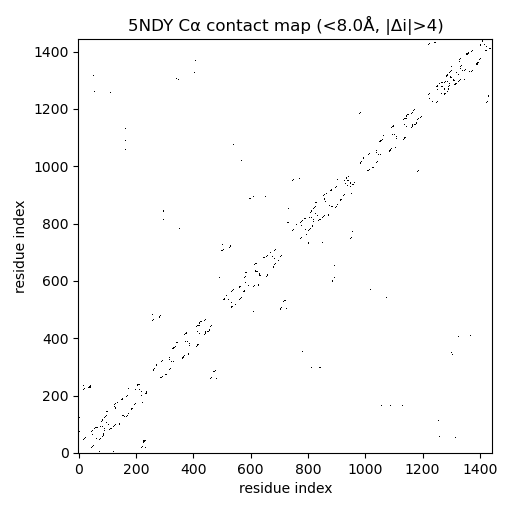 1 2 ? 153.706 88.606 76.089 1.00 38.59 2 PHE C O 1
ATOM 3669 N N . LYS C 1 3 ? 152.438 87.130 75.061 1.00 37.49 3 LYS C N 1
ATOM 3670 C CA . LYS C 1 3 ? 153.308 86.024 75.384 1.00 40.21 3 LYS C CA 1
ATOM 3671 C C . LYS C 1 3 ? 154.087 85.563 74.180 1.00 37.73 3 LYS C C 1
ATOM 3672 O O . LYS C 1 3 ? 153.516 85.379 73.162 1.00 38.89 3 LYS C O 1
ATOM 3678 N N . MET C 1 4 ? 155.393 85.401 74.293 1.00 35.05 4 MET C N 1
ATOM 3679 C CA . MET C 1 4 ? 156.186 84.868 73.193 1.00 41.80 4 MET C CA 1
ATOM 3680 C C . MET C 1 4 ? 155.794 83.424 72.882 1.00 33.91 4 MET C C 1
ATOM 3681 O O . MET C 1 4 ? 155.308 82.696 73.745 1.00 39.32 4 MET C O 1
ATOM 3686 N N . LYS C 1 5 ? 155.993 83.014 71.630 1.00 33.84 5 LYS C N 1
ATOM 3687 C CA . LYS C 1 5 ? 156.052 81.579 71.354 1.00 39.42 5 LYS C CA 1
ATOM 3688 C C . LYS C 1 5 ? 157.226 80.976 72.113 1.00 35.10 5 LYS C C 1
ATOM 3689 O O . LYS C 1 5 ? 158.282 81.599 72.244 1.00 34.70 5 LYS C O 1
ATOM 3695 N N . VAL C 1 6 ? 157.035 79.768 72.647 1.00 38.91 6 VAL C N 1
ATOM 3696 C CA . VAL C 1 6 ? 158.123 79.142 73.400 1.00 34.17 6 VAL C CA 1
ATOM 3697 C C . VAL C 1 6 ? 159.355 78.964 72.522 1.00 31.30 6 VAL C C 1
ATOM 3698 O O . VAL C 1 6 ? 160.489 79.100 73.002 1.00 32.09 6 VAL C O 1
ATOM 3702 N N . GLU C 1 7 ? 159.168 78.675 71.227 1.00 29.88 7 GLU C N 1
ATOM 3703 C CA . GLU C 1 7 ? 160.327 78.434 70.365 1.00 32.54 7 GLU C CA 1
ATOM 3704 C C . GLU C 1 7 ? 161.122 79.716 70.151 1.00 37.22 7 GLU C C 1
ATOM 3705 O O . GLU C 1 7 ? 162.355 79.687 70.070 1.00 35.21 7 GLU C O 1
ATOM 3711 N N . ASP C 1 8 ? 160.429 80.849 70.041 1.00 36.66 8 ASP C N 1
ATOM 3712 C CA . ASP C 1 8 ? 161.126 82.132 69.933 1.00 38.07 8 ASP C CA 1
ATOM 3713 C C . ASP C 1 8 ? 161.832 82.484 71.234 1.00 35.25 8 ASP C C 1
ATOM 3714 O O . ASP C 1 8 ? 162.957 82.998 71.222 1.00 36.11 8 ASP C O 1
ATOM 3719 N N . TYR C 1 9 ? 161.185 82.195 72.362 1.00 35.84 9 TYR C N 1
ATOM 3720 C CA . TYR C 1 9 ? 161.798 82.356 73.676 1.00 34.33 9 TYR C CA 1
ATOM 3721 C C . TYR C 1 9 ? 163.110 81.595 73.772 1.00 37.22 9 TYR C C 1
ATOM 3722 O O . TYR C 1 9 ? 164.127 82.130 74.237 1.00 33.71 9 TYR C O 1
ATOM 3731 N N . PHE C 1 10 ? 163.104 80.334 73.319 1.00 31.65 10 PHE C N 1
ATOM 3732 C CA . PHE C 1 10 ? 164.327 79.541 73.303 1.00 33.54 10 PHE C CA 1
ATOM 3733 C C . PHE C 1 10 ? 165.429 80.227 72.495 1.00 29.24 10 PHE C C 1
ATOM 3734 O O . PHE C 1 10 ? 166.567 80.340 72.955 1.00 29.93 10 PHE C O 1
ATOM 3742 N N . HIS C 1 11 ? 165.116 80.664 71.274 1.00 28.76 11 HIS C N 1
ATOM 3743 C CA . HIS C 1 11 ? 166.141 81.290 70.432 1.00 33.93 11 HIS C CA 1
ATOM 3744 C C . HIS C 1 11 ? 166.649 82.587 71.039 1.00 40.27 11 HIS C C 1
ATOM 3745 O O . HIS C 1 11 ? 167.843 82.899 70.938 1.00 40.58 11 HIS C O 1
ATOM 3752 N N . ASP C 1 12 ? 165.758 83.354 71.679 1.00 37.67 12 ASP C N 1
ATOM 3753 C CA . ASP C 1 12 ? 166.181 84.584 72.351 1.00 39.64 12 ASP C CA 1
ATOM 3754 C C . ASP C 1 12 ? 167.221 84.289 73.423 1.00 40.66 12 ASP C C 1
ATOM 3755 O O . ASP C 1 12 ? 168.241 84.975 73.522 1.00 36.37 12 ASP C O 1
ATOM 3760 N N . ILE C 1 13 ? 166.975 83.264 74.243 1.00 37.57 13 ILE C N 1
ATOM 3761 C CA . ILE C 1 13 ? 167.934 82.917 75.287 1.00 37.15 13 ILE C CA 1
ATOM 3762 C C . ILE C 1 13 ? 169.250 82.485 74.667 1.00 40.68 13 ILE C C 1
ATOM 3763 O O . ILE C 1 13 ? 170.330 82.896 75.109 1.00 38.87 13 ILE C O 1
ATOM 3768 N N . LEU C 1 14 ? 169.171 81.650 73.625 1.00 36.63 14 LEU C N 1
ATOM 3769 C CA . LEU C 1 14 ? 170.347 81.054 73.010 1.00 38.01 14 LEU C CA 1
ATOM 3770 C C . LEU C 1 14 ? 171.264 82.088 72.379 1.00 41.38 14 LEU C C 1
ATOM 3771 O O . LEU C 1 14 ? 172.410 81.767 72.068 1.00 36.87 14 LEU C O 1
ATOM 3776 N N . ARG C 1 15 ? 170.801 83.326 72.185 1.00 40.53 15 ARG C N 1
ATOM 3777 C CA . ARG C 1 15 ? 171.715 84.336 71.662 1.00 39.13 15 ARG C CA 1
ATOM 3778 C C . ARG C 1 15 ? 172.797 84.672 72.680 1.00 39.46 15 ARG C C 1
ATOM 3779 O O . ARG C 1 15 ? 173.886 85.120 72.307 1.00 45.29 15 ARG C O 1
ATOM 3787 N N . GLU C 1 16 ? 172.537 84.420 73.956 1.00 40.56 16 GLU C N 1
ATOM 3788 C CA . GLU C 1 16 ? 173.464 84.759 75.022 1.00 42.82 16 GLU C CA 1
ATOM 3789 C C . GLU C 1 16 ? 173.948 83.571 75.831 1.00 45.81 16 GLU C C 1
ATOM 3790 O O . GLU C 1 16 ? 175.069 83.608 76.334 1.00 46.71 16 GLU C O 1
ATOM 3796 N N . ARG C 1 17 ? 173.148 82.522 75.978 1.00 39.54 17 ARG C N 1
ATOM 3797 C CA . ARG C 1 17 ? 173.497 81.477 76.922 1.00 40.49 17 ARG C CA 1
ATOM 3798 C C . ARG C 1 17 ? 172.690 80.238 76.589 1.00 41.64 17 ARG C C 1
ATOM 3799 O O . ARG C 1 17 ? 171.917 80.219 75.625 1.00 40.46 17 ARG C O 1
ATOM 3807 N N . LYS C 1 18 ? 172.845 79.219 77.418 1.00 38.12 18 LYS C N 1
ATOM 3808 C CA . LYS C 1 18 ? 172.130 77.967 77.265 1.00 40.87 18 LYS C CA 1
ATOM 3809 C C . LYS C 1 18 ? 170.891 77.952 78.153 1.00 42.30 18 LYS C C 1
ATOM 3810 O O . LYS C 1 18 ? 170.778 78.698 79.132 1.00 40.59 18 LYS C O 1
ATOM 3816 N N . ILE C 1 19 ? 169.956 77.090 77.780 1.00 36.94 19 ILE C N 1
ATOM 3817 C CA . ILE C 1 19 ? 168.648 76.976 78.410 1.00 36.07 19 ILE C CA 1
ATOM 3818 C C . ILE C 1 19 ? 168.678 75.836 79.416 1.00 39.61 19 ILE C C 1
ATOM 3819 O O . ILE C 1 19 ? 169.158 74.734 79.103 1.00 36.19 19 ILE C O 1
ATOM 3824 N N . HIS C 1 20 ? 168.164 76.083 80.619 1.00 31.14 20 HIS C N 1
ATOM 3825 C CA . HIS C 1 20 ? 167.864 75.001 81.551 1.00 36.31 20 HIS C CA 1
ATOM 3826 C C . HIS C 1 20 ? 166.357 74.807 81.678 1.00 39.58 20 HIS C C 1
ATOM 3827 O O . HIS C 1 20 ? 165.602 75.779 81.815 1.00 37.28 20 HIS C O 1
ATOM 3834 N N . LEU C 1 21 ? 165.927 73.541 81.653 1.00 34.30 21 LEU C N 1
ATOM 3835 C CA . LEU C 1 21 ? 164.533 73.168 81.861 1.00 36.34 21 LEU C CA 1
ATOM 3836 C C . LEU C 1 21 ? 164.412 72.184 83.012 1.00 39.25 21 LEU C C 1
ATOM 3837 O O . LEU C 1 21 ? 165.229 71.263 83.153 1.00 39.45 21 LEU C O 1
ATOM 3842 N N . THR C 1 22 ? 163.362 72.357 83.812 1.00 39.11 22 THR C N 1
ATOM 3843 C CA . THR C 1 22 ? 163.087 71.505 84.962 1.00 36.19 22 THR C CA 1
ATOM 3844 C C . THR C 1 22 ? 161.931 70.575 84.636 1.00 42.47 22 THR C C 1
ATOM 3845 O O . THR C 1 22 ? 160.822 71.036 84.331 1.00 39.36 22 THR C O 1
ATOM 3849 N N . LEU C 1 23 ? 162.195 69.272 84.707 1.00 37.40 23 LEU C N 1
ATOM 3850 C CA . LEU C 1 23 ? 161.206 68.243 84.449 1.00 40.70 23 LEU C CA 1
ATOM 3851 C C . LEU C 1 23 ? 160.488 67.890 85.746 1.00 42.44 23 LEU C C 1
ATOM 3852 O O . LEU C 1 23 ? 161.131 67.615 86.764 1.00 39.41 23 LEU C O 1
ATOM 3857 N N . ILE C 1 24 ? 159.160 67.910 85.702 1.00 43.39 24 ILE C N 1
ATOM 3858 C CA . ILE C 1 24 ? 158.314 67.589 86.846 1.00 42.49 24 ILE C CA 1
ATOM 3859 C C . ILE C 1 24 ? 157.336 66.517 86.396 1.00 45.42 24 ILE C C 1
ATOM 3860 O O . ILE C 1 24 ? 156.634 66.690 85.392 1.00 43.27 24 ILE C O 1
ATOM 3865 N N . ASP C 1 25 ? 157.320 65.399 87.105 1.00 46.39 25 ASP C N 1
ATOM 3866 C CA . ASP C 1 25 ? 156.350 64.354 86.850 1.00 51.53 25 ASP C CA 1
ATOM 3867 C C . ASP C 1 25 ? 155.115 64.634 87.690 1.00 53.80 25 ASP C C 1
ATOM 3868 O O . ASP C 1 25 ? 155.220 64.683 88.922 1.00 54.17 25 ASP C O 1
ATOM 3873 N N . PRO C 1 26 ? 153.944 64.828 87.084 1.00 51.64 26 PRO C N 1
ATOM 3874 C CA . PRO C 1 26 ? 152.755 65.134 87.893 1.00 53.70 26 PRO C CA 1
ATOM 3875 C C . PRO C 1 26 ? 152.358 64.013 88.844 1.00 58.34 26 PRO C C 1
ATOM 3876 O O . PRO C 1 26 ? 151.731 64.290 89.875 1.00 53.54 26 PRO C O 1
ATOM 3880 N N . GLU C 1 27 ? 152.719 62.761 88.545 1.00 59.06 27 GLU C N 1
ATOM 3881 C CA . GLU C 1 27 ? 152.374 61.616 89.384 1.00 60.77 27 GLU C CA 1
ATOM 3882 C C . GLU C 1 27 ? 153.275 61.459 90.603 1.00 61.64 27 GLU C C 1
ATOM 3883 O O . GLU C 1 27 ? 153.093 60.499 91.359 1.00 64.39 27 GLU C O 1
ATOM 3889 N N . GLU C 1 28 ? 154.233 62.358 90.821 1.00 58.09 28 GLU C N 1
ATOM 3890 C CA . GLU C 1 28 ? 155.198 62.209 91.902 1.00 61.05 28 GLU C CA 1
ATOM 3891 C C . GLU C 1 28 ? 154.936 63.130 93.085 1.00 62.09 28 GLU C C 1
ATOM 3892 O O . GLU C 1 28 ? 155.668 63.051 94.082 1.00 64.49 28 GLU C O 1
ATOM 3898 N N . GLN C 1 29 ? 153.928 63.996 93.011 1.00 59.21 29 GLN C N 1
ATOM 3899 C CA . GLN C 1 29 ? 153.622 64.909 94.104 1.00 55.34 29 GLN C CA 1
ATOM 3900 C C . GLN C 1 29 ? 152.267 65.548 93.839 1.00 57.09 29 GLN C C 1
ATOM 3901 O O . GLN C 1 29 ? 151.687 65.401 92.760 1.00 55.81 29 GLN C O 1
ATOM 3907 N N . THR C 1 30 ? 151.771 66.265 94.844 1.00 55.65 30 THR C N 1
ATOM 3908 C CA . THR C 1 30 ? 150.537 67.019 94.712 1.00 58.34 30 THR C CA 1
ATOM 3909 C C . THR C 1 30 ? 150.783 68.278 93.879 1.00 54.56 30 THR C C 1
ATOM 3910 O O . THR C 1 30 ? 151.927 68.719 93.722 1.00 52.07 30 THR C O 1
ATOM 3914 N N . PRO C 1 31 ? 149.731 68.850 93.296 1.00 53.53 31 PRO C N 1
ATOM 3915 C CA . PRO C 1 31 ? 149.918 70.097 92.536 1.00 51.89 31 PRO C CA 1
ATOM 3916 C C . PRO C 1 31 ? 150.630 71.203 93.301 1.00 57.94 31 PRO C C 1
ATOM 3917 O O . PRO C 1 31 ? 151.470 71.897 92.711 1.00 55.45 31 PRO C O 1
ATOM 3921 N N . GLU C 1 32 ? 150.341 71.393 94.593 1.00 57.13 32 GLU C N 1
ATOM 3922 C CA . GLU C 1 32 ? 150.983 72.504 95.293 1.00 58.30 32 GLU C CA 1
ATOM 3923 C C . GLU C 1 32 ? 152.418 72.172 95.696 1.00 54.83 32 GLU C C 1
ATOM 3924 O O . GLU C 1 32 ? 153.264 73.073 95.739 1.00 56.56 32 GLU C O 1
ATOM 3930 N N . GLU C 1 33 ? 152.722 70.899 95.977 1.00 57.11 33 GLU C N 1
ATOM 3931 C CA . GLU C 1 33 ? 154.125 70.505 96.086 1.00 57.20 33 GLU C CA 1
ATOM 3932 C C . GLU C 1 33 ? 154.862 70.795 94.788 1.00 53.62 33 GLU C C 1
ATOM 3933 O O . GLU C 1 33 ? 156.031 71.199 94.802 1.00 53.92 33 GLU C O 1
ATOM 3939 N N . ALA C 1 34 ? 154.193 70.586 93.652 1.00 53.28 34 ALA C N 1
ATOM 3940 C CA . ALA C 1 34 ? 154.808 70.896 92.368 1.00 52.44 34 ALA C CA 1
ATOM 3941 C C . ALA C 1 34 ? 155.096 72.384 92.257 1.00 52.48 34 ALA C C 1
ATOM 3942 O O . ALA C 1 34 ? 156.161 72.783 91.772 1.00 52.57 34 ALA C O 1
ATOM 3944 N N . VAL C 1 35 ? 154.170 73.221 92.732 1.00 52.17 35 VAL C N 1
ATOM 3945 C CA . VAL C 1 35 ? 154.410 74.660 92.745 1.00 51.36 35 VAL C CA 1
ATOM 3946 C C . VAL C 1 35 ? 155.643 74.984 93.577 1.00 52.13 35 VAL C C 1
ATOM 3947 O O . VAL C 1 35 ? 156.485 75.795 93.175 1.00 51.67 35 VAL C O 1
ATOM 3951 N N . GLU C 1 36 ? 155.781 74.347 94.742 1.00 55.27 36 GLU C N 1
ATOM 3952 C CA . GLU C 1 36 ? 156.964 74.587 95.566 1.00 57.49 36 GLU C CA 1
ATOM 3953 C C . GLU C 1 36 ? 158.236 74.237 94.805 1.00 52.88 36 GLU C C 1
ATOM 3954 O O . GLU C 1 36 ? 159.198 75.014 94.781 1.00 51.94 36 GLU C O 1
ATOM 3960 N N . ILE C 1 37 ? 158.245 73.075 94.158 1.00 54.25 37 ILE C N 1
ATOM 3961 C CA . ILE C 1 37 ? 159.403 72.659 93.373 1.00 52.19 37 ILE C CA 1
ATOM 3962 C C . ILE C 1 37 ? 159.683 73.661 92.267 1.00 47.78 37 ILE C C 1
ATOM 3963 O O . ILE C 1 37 ? 160.822 74.106 92.082 1.00 49.55 37 ILE C O 1
ATOM 3968 N N . ALA C 1 38 ? 158.642 74.030 91.512 1.00 46.60 38 ALA C N 1
ATOM 3969 C CA . ALA C 1 38 ? 158.837 74.898 90.353 1.00 50.47 38 ALA C CA 1
ATOM 3970 C C . ALA C 1 38 ? 159.318 76.286 90.761 1.00 50.74 38 ALA C C 1
ATOM 3971 O O . ALA C 1 38 ? 160.197 76.860 90.106 1.00 47.42 38 ALA C O 1
ATOM 3973 N N . ARG C 1 39 ? 158.760 76.852 91.836 1.00 52.02 39 ARG C N 1
ATOM 3974 C CA . ARG C 1 39 ? 159.212 78.179 92.243 1.00 53.03 39 ARG C CA 1
ATOM 3975 C C . ARG C 1 39 ? 160.647 78.135 92.753 1.00 50.47 39 ARG C C 1
ATOM 3976 O O . ARG C 1 39 ? 161.441 79.043 92.469 1.00 51.49 39 ARG C O 1
ATOM 3984 N N . ALA C 1 40 ? 161.011 77.069 93.468 1.00 49.91 40 ALA C N 1
ATOM 3985 C CA . ALA C 1 40 ? 162.407 76.877 93.846 1.00 54.01 40 ALA C CA 1
ATOM 3986 C C . ALA C 1 40 ? 163.301 76.820 92.612 1.00 54.50 40 ALA C C 1
ATOM 3987 O O . ALA C 1 40 ? 164.314 77.525 92.531 1.00 48.49 40 ALA C O 1
ATOM 3989 N N . ALA C 1 41 ? 162.931 75.982 91.634 1.00 55.26 41 ALA C N 1
ATOM 3990 C CA . ALA C 1 41 ? 163.743 75.841 90.428 1.00 51.39 41 ALA C CA 1
ATOM 3991 C C . ALA C 1 41 ? 163.879 77.171 89.701 1.00 51.43 41 ALA C C 1
ATOM 3992 O O . ALA C 1 41 ? 164.943 77.480 89.148 1.00 51.41 41 ALA C O 1
ATOM 3994 N N . ILE C 1 42 ? 162.813 77.978 89.694 1.00 52.78 42 ILE C N 1
ATOM 3995 C CA . ILE C 1 42 ? 162.903 79.309 89.098 1.00 49.76 42 ILE C CA 1
ATOM 3996 C C . ILE C 1 42 ? 163.878 80.178 89.879 1.00 50.05 42 ILE C C 1
ATOM 3997 O O . ILE C 1 42 ? 164.685 80.908 89.291 1.00 51.69 42 ILE C O 1
ATOM 4002 N N . ARG C 1 43 ? 163.832 80.107 91.212 1.00 54.13 43 ARG C N 1
ATOM 4003 C CA . ARG C 1 43 ? 164.818 80.816 92.021 1.00 56.33 43 ARG C CA 1
ATOM 4004 C C . ARG C 1 43 ? 166.227 80.333 91.708 1.00 55.93 43 ARG C C 1
ATOM 4005 O O . ARG C 1 43 ? 167.178 81.125 91.705 1.00 52.40 43 ARG C O 1
ATOM 4013 N N . GLY C 1 44 ? 166.377 79.035 91.435 1.00 53.98 44 GLY C N 1
ATOM 4014 C CA . GLY C 1 44 ? 167.669 78.508 91.036 1.00 52.77 44 GLY C CA 1
ATOM 4015 C C . GLY C 1 44 ? 168.120 78.967 89.669 1.00 54.01 44 GLY C C 1
ATOM 4016 O O . GLY C 1 44 ? 169.319 78.906 89.370 1.00 55.50 44 GLY C O 1
ATOM 4017 N N . GLY C 1 45 ? 167.190 79.414 88.829 1.00 51.08 45 GLY C N 1
ATOM 4018 C CA . GLY C 1 45 ? 167.545 79.926 87.520 1.00 49.63 45 GLY C CA 1
ATOM 4019 C C . GLY C 1 45 ? 167.024 79.132 86.332 1.00 45.47 45 GLY C C 1
ATOM 4020 O O . GLY C 1 45 ? 167.463 79.373 85.204 1.00 42.65 45 GLY C O 1
ATOM 4021 N N . THR C 1 46 ? 166.093 78.203 86.542 1.00 43.56 46 THR C N 1
ATOM 4022 C CA . THR C 1 46 ? 165.593 77.431 85.408 1.00 44.84 46 THR C CA 1
ATOM 4023 C C . THR C 1 46 ? 164.816 78.335 84.461 1.00 44.58 46 THR C C 1
ATOM 4024 O O . THR C 1 46 ? 164.281 79.374 84.858 1.00 43.50 46 THR C O 1
ATOM 4028 N N . ASP C 1 47 ? 164.777 77.946 83.189 1.00 37.97 47 ASP C N 1
ATOM 4029 C CA . ASP C 1 47 ? 164.114 78.746 82.169 1.00 40.68 47 ASP C CA 1
ATOM 4030 C C . ASP C 1 47 ? 162.715 78.257 81.833 1.00 37.37 47 ASP C C 1
ATOM 4031 O O . ASP C 1 47 ? 162.013 78.917 81.058 1.00 37.98 47 ASP C O 1
ATOM 4036 N N . GLY C 1 48 ? 162.291 77.139 82.391 1.00 36.71 48 GLY C N 1
ATOM 4037 C CA . GLY C 1 48 ? 161.006 76.594 82.020 1.00 37.39 48 GLY C CA 1
ATOM 4038 C C . GLY C 1 48 ? 160.769 75.301 82.752 1.00 37.13 48 GLY C C 1
ATOM 4039 O O . GLY C 1 48 ? 161.678 74.726 83.365 1.00 41.50 48 GLY C O 1
ATOM 4040 N N . ILE C 1 49 ? 159.519 74.858 82.687 1.00 37.32 49 ILE C N 1
ATOM 4041 C CA . ILE C 1 49 ? 159.062 73.654 83.368 1.00 34.93 49 ILE C CA 1
ATOM 4042 C C . ILE C 1 49 ? 158.570 72.697 82.304 1.00 36.35 49 ILE C C 1
ATOM 4043 O O . ILE C 1 49 ? 157.659 73.033 81.535 1.00 36.48 49 ILE C O 1
ATOM 4048 N N . MET C 1 50 ? 159.174 71.515 82.245 1.00 39.40 50 MET C N 1
ATOM 4049 C CA . MET C 1 50 ? 158.633 70.422 81.459 1.00 31.77 50 MET C CA 1
ATOM 4050 C C . MET C 1 50 ? 157.754 69.560 82.348 1.00 36.63 50 MET C C 1
ATOM 4051 O O . MET C 1 50 ? 158.105 69.266 83.493 1.00 36.70 50 MET C O 1
ATOM 4056 N N . LEU C 1 51 ? 156.623 69.136 81.802 1.00 34.75 51 LEU C N 1
ATOM 4057 C CA . LEU C 1 51 ? 155.582 68.473 82.574 1.00 44.19 51 LEU C CA 1
ATOM 4058 C C . LEU C 1 51 ? 155.227 67.165 81.888 1.00 40.58 51 LEU C C 1
ATOM 4059 O O . LEU C 1 51 ? 154.682 67.167 80.777 1.00 39.92 51 LEU C O 1
ATOM 4064 N N . GLY C 1 52 ? 155.537 66.057 82.537 1.00 44.78 52 GLY C N 1
ATOM 4065 C CA . GLY C 1 52 ? 155.134 64.764 82.038 1.00 44.60 52 GLY C CA 1
ATOM 4066 C C . GLY C 1 52 ? 156.144 63.713 82.478 1.00 54.46 52 GLY C C 1
ATOM 4067 O O . GLY C 1 52 ? 156.621 63.730 83.612 1.00 49.44 52 GLY C O 1
ATOM 4068 N N . GLY C 1 53 ? 156.451 62.801 81.552 1.00 63.35 53 GLY C N 1
ATOM 4069 C CA . GLY C 1 53 ? 157.546 61.869 81.725 1.00 64.77 53 GLY C CA 1
ATOM 4070 C C . GLY C 1 53 ? 157.134 60.482 82.160 1.00 70.29 53 GLY C C 1
ATOM 4071 O O . GLY C 1 53 ? 157.976 59.574 82.160 1.00 72.09 53 GLY C O 1
ATOM 4072 N N . SER C 1 54 ? 155.882 60.297 82.548 1.00 69.08 54 SER C N 1
ATOM 4073 C CA . SER C 1 54 ? 155.331 58.975 82.805 1.00 76.12 54 SER C CA 1
ATOM 4074 C C . SER C 1 54 ? 154.125 58.775 81.902 1.00 76.26 54 SER C C 1
ATOM 4075 O O . SER C 1 54 ? 153.739 59.671 81.143 1.00 69.23 54 SER C O 1
ATOM 4078 N N . THR C 1 55 ? 153.534 57.584 81.978 1.00 78.00 55 THR C N 1
ATOM 4079 C CA . THR C 1 55 ? 152.176 57.370 81.497 1.00 79.07 55 THR C CA 1
ATOM 4080 C C . THR C 1 55 ? 151.255 57.377 82.714 1.00 78.35 55 THR C C 1
ATOM 4081 O O . THR C 1 55 ? 151.347 56.495 83.578 1.00 79.23 55 THR C O 1
ATOM 4085 N N . THR C 1 56 ? 150.392 58.389 82.788 1.00 80.57 56 THR C N 1
ATOM 4086 C CA . THR C 1 56 ? 149.556 58.643 83.954 1.00 83.20 56 THR C CA 1
ATOM 4087 C C . THR C 1 56 ? 148.280 59.342 83.518 1.00 80.19 56 THR C C 1
ATOM 4088 O O . THR C 1 56 ? 148.220 59.946 82.445 1.00 78.45 56 THR C O 1
ATOM 4092 N N . ASP C 1 57 ? 147.264 59.277 84.381 1.00 81.01 57 ASP C N 1
ATOM 4093 C CA . ASP C 1 57 ? 145.955 59.800 84.011 1.00 78.12 57 ASP C CA 1
ATOM 4094 C C . ASP C 1 57 ? 146.028 61.300 83.733 1.00 76.05 57 ASP C C 1
ATOM 4095 O O . ASP C 1 57 ? 146.881 62.023 84.263 1.00 75.97 57 ASP C O 1
ATOM 4100 N N . SER C 1 58 ? 145.128 61.761 82.867 1.00 71.50 58 SER C N 1
ATOM 4101 C CA . SER C 1 58 ? 145.137 63.158 82.466 1.00 70.22 58 SER C CA 1
ATOM 4102 C C . SER C 1 58 ? 144.612 64.090 83.548 1.00 67.44 58 SER C C 1
ATOM 4103 O O . SER C 1 58 ? 144.760 65.308 83.416 1.00 66.15 58 SER C O 1
ATOM 4106 N N . SER C 1 59 ? 144.017 63.557 84.612 1.00 67.24 59 SER C N 1
ATOM 4107 C CA . SER C 1 59 ? 143.457 64.406 85.656 1.00 66.22 59 SER C CA 1
ATOM 4108 C C . SER C 1 59 ? 144.538 64.947 86.589 1.00 65.41 59 SER C C 1
ATOM 4109 O O . SER C 1 59 ? 144.457 66.105 87.029 1.00 61.67 59 SER C O 1
ATOM 4112 N N . GLU C 1 60 ? 145.553 64.132 86.905 1.00 63.13 60 GLU C N 1
ATOM 4113 C CA . GLU C 1 60 ? 146.707 64.654 87.633 1.00 63.41 60 GLU C CA 1
ATOM 4114 C C . GLU C 1 60 ? 147.491 65.656 86.794 1.00 57.75 60 GLU C C 1
ATOM 4115 O O . GLU C 1 60 ? 148.072 66.599 87.340 1.00 54.40 60 GLU C O 1
ATOM 4121 N N . LEU C 1 61 ? 147.523 65.464 85.474 1.00 58.18 61 LEU C N 1
ATOM 4122 C CA . LEU C 1 61 ? 148.239 66.391 84.606 1.00 55.57 61 LEU C CA 1
ATOM 4123 C C . LEU C 1 61 ? 147.591 67.773 84.618 1.00 52.76 61 LEU C C 1
ATOM 4124 O O . LEU C 1 61 ? 148.275 68.784 84.816 1.00 46.91 61 LEU C O 1
ATOM 4129 N N . ASP C 1 62 ? 146.273 67.836 84.401 1.00 53.36 62 ASP C N 1
ATOM 4130 C CA . ASP C 1 62 ? 145.587 69.128 84.375 1.00 51.85 62 ASP C CA 1
ATOM 4131 C C . ASP C 1 62 ? 145.729 69.867 85.701 1.00 50.75 62 ASP C C 1
ATOM 4132 O O . ASP C 1 62 ? 145.926 71.086 85.718 1.00 52.03 62 ASP C O 1
ATOM 4137 N N . ASN C 1 63 ? 145.594 69.160 86.824 1.00 54.82 63 ASN C N 1
ATOM 4138 C CA . ASN C 1 63 ? 145.655 69.831 88.121 1.00 52.59 63 ASN C CA 1
ATOM 4139 C C . ASN C 1 63 ? 147.022 70.460 88.343 1.00 51.01 63 ASN C C 1
ATOM 4140 O O . ASN C 1 63 ? 147.127 71.609 88.794 1.00 49.62 63 ASN C O 1
ATOM 4145 N N . THR C 1 64 ? 148.082 69.712 88.030 1.00 50.42 64 THR C N 1
ATOM 4146 C CA . THR C 1 64 ? 149.439 70.233 88.140 1.00 47.50 64 THR C CA 1
ATOM 4147 C C . THR C 1 64 ? 149.661 71.382 87.165 1.00 46.23 64 THR C C 1
ATOM 4148 O O . THR C 1 64 ? 150.198 72.432 87.539 1.00 44.15 64 THR C O 1
ATOM 4152 N N . ALA C 1 65 ? 149.247 71.202 85.904 1.00 44.54 65 ALA C N 1
ATOM 4153 C CA . ALA C 1 65 ? 149.415 72.261 84.911 1.00 46.61 65 ALA C CA 1
ATOM 4154 C C . ALA C 1 65 ? 148.690 73.536 85.328 1.00 44.42 65 ALA C C 1
ATOM 4155 O O . ALA C 1 65 ? 149.242 74.634 85.203 1.00 45.85 65 ALA C O 1
ATOM 4157 N N . ARG C 1 66 ? 147.449 73.412 85.814 1.00 46.75 66 ARG C N 1
ATOM 4158 C CA . ARG C 1 66 ? 146.701 74.585 86.284 1.00 49.03 66 ARG C CA 1
ATOM 4159 C C . ARG C 1 66 ? 147.411 75.283 87.431 1.00 45.29 66 ARG C C 1
ATOM 4160 O O . ARG C 1 66 ? 147.521 76.516 87.453 1.00 50.11 66 ARG C O 1
ATOM 4168 N N . ALA C 1 67 ? 147.862 74.516 88.421 1.00 46.46 67 ALA C N 1
ATOM 4169 C CA . ALA C 1 67 ? 148.501 75.130 89.577 1.00 46.70 67 ALA C CA 1
ATOM 4170 C C . ALA C 1 67 ? 149.804 75.817 89.185 1.00 50.81 67 ALA C C 1
ATOM 4171 O O . ALA C 1 67 ? 150.096 76.919 89.665 1.00 48.65 67 ALA C O 1
ATOM 4173 N N . LEU C 1 68 ? 150.591 75.193 88.301 1.00 46.07 68 LEU C N 1
ATOM 4174 C CA . LEU C 1 68 ? 151.798 75.846 87.794 1.00 45.51 68 LEU C CA 1
ATOM 4175 C C . LEU C 1 68 ? 151.472 77.156 87.090 1.00 41.65 68 LEU C C 1
ATOM 4176 O O . LEU C 1 68 ? 152.167 78.162 87.278 1.00 46.02 68 LEU C O 1
ATOM 4181 N N . ARG C 1 69 ? 150.430 77.161 86.258 1.00 38.18 69 ARG C N 1
ATOM 4182 C CA . ARG C 1 69 ? 150.161 78.325 85.428 1.00 45.04 69 ARG C CA 1
ATOM 4183 C C . ARG C 1 69 ? 149.747 79.534 86.271 1.00 47.80 69 ARG C C 1
ATOM 4184 O O . ARG C 1 69 ? 150.032 80.678 85.898 1.00 45.60 69 ARG C O 1
ATOM 4192 N N . GLU C 1 70 ? 149.111 79.296 87.424 1.00 50.96 70 GLU C N 1
ATOM 4193 C CA . GLU C 1 70 ? 148.721 80.391 88.307 1.00 51.84 70 GLU C CA 1
ATOM 4194 C C . GLU C 1 70 ? 149.927 81.063 88.945 1.00 53.60 70 GLU C C 1
ATOM 4195 O O . GLU C 1 70 ? 149.856 82.244 89.304 1.00 52.48 70 GLU C O 1
ATOM 4201 N N . ASN C 1 71 ? 151.028 80.324 89.119 1.00 47.05 71 ASN C N 1
ATOM 4202 C CA . ASN C 1 71 ? 152.075 80.716 90.048 1.00 45.79 71 ASN C CA 1
ATOM 4203 C C . ASN C 1 71 ? 153.414 81.063 89.405 1.00 47.01 71 ASN C C 1
ATOM 4204 O O . ASN C 1 71 ? 154.305 81.544 90.116 1.00 49.43 71 ASN C O 1
ATOM 4209 N N . ILE C 1 72 ? 153.600 80.831 88.105 1.00 43.99 72 ILE C N 1
ATOM 4210 C CA . ILE C 1 72 ? 154.905 81.028 87.484 1.00 43.69 72 ILE C CA 1
ATOM 4211 C C . ILE C 1 72 ? 154.757 81.797 86.181 1.00 38.37 72 ILE C C 1
ATOM 4212 O O . ILE C 1 72 ? 153.702 81.799 85.542 1.00 40.83 72 ILE C O 1
ATOM 4217 N N . ASP C 1 73 ? 155.849 82.444 85.774 1.00 40.14 73 ASP C N 1
ATOM 4218 C CA . ASP C 1 73 ? 155.861 83.221 84.542 1.00 43.45 73 ASP C CA 1
ATOM 4219 C C . ASP C 1 73 ? 156.807 82.658 83.486 1.00 42.76 73 ASP C C 1
ATOM 4220 O O . ASP C 1 73 ? 157.049 83.328 82.474 1.00 39.59 73 ASP C O 1
ATOM 4225 N N . VAL C 1 74 ? 157.344 81.457 83.686 1.00 45.84 74 VAL C N 1
ATOM 4226 C CA . VAL C 1 74 ? 158.142 80.782 82.658 1.00 41.94 74 VAL C CA 1
ATOM 4227 C C . VAL C 1 74 ? 157.252 79.758 81.959 1.00 40.73 74 VAL C C 1
ATOM 4228 O O . VAL C 1 74 ? 156.257 79.309 82.550 1.00 39.47 74 VAL C O 1
ATOM 4232 N N . PRO C 1 75 ? 157.560 79.361 80.720 1.00 38.28 75 PRO C N 1
ATOM 4233 C CA . PRO C 1 75 ? 156.653 78.471 79.990 1.00 36.97 75 PRO C CA 1
ATOM 4234 C C . PRO C 1 75 ? 156.527 77.120 80.669 1.00 36.93 75 PRO C C 1
ATOM 4235 O O . PRO C 1 75 ? 157.430 76.660 81.372 1.00 35.75 75 PRO C O 1
ATOM 4239 N N . ILE C 1 76 ? 155.367 76.508 80.472 1.00 36.19 76 ILE C N 1
ATOM 4240 C CA . ILE C 1 76 ? 155.102 75.128 80.830 1.00 34.42 76 ILE C CA 1
ATOM 4241 C C . ILE C 1 76 ? 155.038 74.348 79.529 1.00 34.85 76 ILE C C 1
ATOM 4242 O O . ILE C 1 76 ? 154.192 74.634 78.669 1.00 34.37 76 ILE C O 1
ATOM 4247 N N . ILE C 1 77 ? 155.923 73.363 79.380 1.00 36.24 77 ILE C N 1
ATOM 4248 C CA . ILE C 1 77 ? 156.060 72.613 78.134 1.00 30.24 77 ILE C CA 1
ATOM 4249 C C . ILE C 1 77 ? 155.726 71.155 78.420 1.00 33.25 77 ILE C C 1
ATOM 4250 O O . ILE C 1 77 ? 156.310 70.549 79.327 1.00 31.38 77 ILE C O 1
ATOM 4255 N N . LEU C 1 78 ? 154.772 70.608 77.673 1.00 32.34 78 LEU C N 1
ATOM 4256 C CA . LEU C 1 78 ? 154.363 69.225 77.865 1.00 35.51 78 LEU C CA 1
ATOM 4257 C C . LEU C 1 78 ? 155.407 68.310 77.245 1.00 34.24 78 LEU C C 1
ATOM 4258 O O . LEU C 1 78 ? 155.829 68.518 76.105 1.00 31.84 78 LEU C O 1
ATOM 4263 N N . PHE C 1 79 ? 155.820 67.304 78.016 1.00 40.64 79 PHE C N 1
ATOM 4264 C CA . PHE C 1 79 ? 156.809 66.294 77.648 1.00 36.66 79 PHE C CA 1
ATOM 4265 C C . PHE C 1 79 ? 156.028 64.991 77.752 1.00 38.36 79 PHE C C 1
ATOM 4266 O O . PHE C 1 79 ? 156.072 64.320 78.785 1.00 35.83 79 PHE C O 1
ATOM 4274 N N . PRO C 1 80 ? 155.229 64.662 76.742 1.00 35.63 80 PRO C N 1
ATOM 4275 C CA . PRO C 1 80 ? 154.165 63.684 76.934 1.00 39.83 80 PRO C CA 1
ATOM 4276 C C . PRO C 1 80 ? 154.721 62.270 76.864 1.00 41.80 80 PRO C C 1
ATOM 4277 O O . PRO C 1 80 ? 155.669 61.995 76.128 1.00 36.30 80 PRO C O 1
ATOM 4281 N N . GLY C 1 81 ? 154.148 61.394 77.678 1.00 44.36 81 GLY C N 1
ATOM 4282 C CA . GLY C 1 81 ? 154.531 59.993 77.682 1.00 53.64 81 GLY C CA 1
ATOM 4283 C C . GLY C 1 81 ? 153.574 59.107 76.909 1.00 53.94 81 GLY C C 1
ATOM 4284 O O . GLY C 1 81 ? 153.849 57.917 76.699 1.00 57.00 81 GLY C O 1
ATOM 4285 N N . ASN C 1 82 ? 152.449 59.678 76.494 1.00 49.26 82 ASN C N 1
ATOM 4286 C CA . ASN C 1 82 ? 151.417 59.013 75.697 1.00 52.76 82 ASN C CA 1
ATOM 4287 C C . ASN C 1 82 ? 150.424 60.091 75.275 1.00 52.81 82 ASN C C 1
ATOM 4288 O O . ASN C 1 82 ? 150.657 61.285 75.503 1.00 55.68 82 ASN C O 1
ATOM 4293 N N . THR C 1 83 ? 149.317 59.683 74.646 1.00 50.97 83 THR C N 1
ATOM 4294 C CA . THR C 1 83 ? 148.297 60.657 74.265 1.00 55.04 83 THR C CA 1
ATOM 4295 C C . THR C 1 83 ? 147.639 61.305 75.477 1.00 57.34 83 THR C C 1
ATOM 4296 O O . THR C 1 83 ? 147.070 62.396 75.351 1.00 60.93 83 THR C O 1
ATOM 4300 N N . THR C 1 84 ? 147.702 60.657 76.645 1.00 55.92 84 THR C N 1
ATOM 4301 C CA . THR C 1 84 ? 147.233 61.278 77.879 1.00 60.39 84 THR C CA 1
ATOM 4302 C C . THR C 1 84 ? 147.980 62.568 78.203 1.00 57.67 84 THR C C 1
ATOM 4303 O O . THR C 1 84 ? 147.502 63.361 79.019 1.00 60.32 84 THR C O 1
ATOM 4307 N N . GLY C 1 85 ? 149.138 62.794 77.589 1.00 50.64 85 GLY C N 1
ATOM 4308 C CA . GLY C 1 85 ? 149.994 63.867 78.020 1.00 52.05 85 GLY C CA 1
ATOM 4309 C C . GLY C 1 85 ? 149.679 65.240 77.473 1.00 52.02 85 GLY C C 1
ATOM 4310 O O . GLY C 1 85 ? 150.503 66.140 77.651 1.00 48.36 85 GLY C O 1
ATOM 4311 N N . VAL C 1 86 ? 148.530 65.438 76.817 1.00 51.73 86 VAL C N 1
ATOM 4312 C CA . VAL C 1 86 ? 148.164 66.730 76.227 1.00 49.66 86 VAL C CA 1
ATOM 4313 C C . VAL C 1 86 ? 147.183 67.443 77.151 1.00 51.99 86 VAL C C 1
ATOM 4314 O O . VAL C 1 86 ? 146.161 66.869 77.550 1.00 53.07 86 VAL C O 1
ATOM 4318 N N . SER C 1 87 ? 147.482 68.704 77.479 1.00 51.40 87 SER C N 1
ATOM 4319 C CA . SER C 1 87 ? 146.667 69.485 78.397 1.00 42.65 87 SER C CA 1
ATOM 4320 C C . SER C 1 87 ? 146.562 70.910 77.877 1.00 47.07 87 SER C C 1
ATOM 4321 O O . SER C 1 87 ? 147.544 71.458 77.366 1.00 37.84 87 SER C O 1
ATOM 4324 N N . ARG C 1 88 ? 145.370 71.504 78.006 1.00 46.19 88 ARG C N 1
ATOM 4325 C CA . ARG C 1 88 ? 145.132 72.851 77.482 1.00 50.83 88 ARG C CA 1
ATOM 4326 C C . ARG C 1 88 ? 145.781 73.943 78.322 1.00 45.97 88 ARG C C 1
ATOM 4327 O O . ARG C 1 88 ? 145.806 75.102 77.892 1.00 48.70 88 ARG C O 1
ATOM 4335 N N . TYR C 1 89 ? 146.296 73.615 79.501 1.00 45.48 89 TYR C N 1
ATOM 4336 C CA . TYR C 1 89 ? 146.850 74.611 80.404 1.00 46.96 89 TYR C CA 1
ATOM 4337 C C . TYR C 1 89 ? 148.337 74.845 80.192 1.00 45.41 89 TYR C C 1
ATOM 4338 O O . TYR C 1 89 ? 148.916 75.679 80.888 1.00 43.09 89 TYR C O 1
ATOM 4347 N N . ALA C 1 90 ? 148.970 74.117 79.277 1.00 43.19 90 ALA C N 1
ATOM 4348 C CA . ALA C 1 90 ? 150.382 74.313 79.001 1.00 41.03 90 ALA C CA 1
ATOM 4349 C C . ALA C 1 90 ? 150.574 75.395 77.954 1.00 35.55 90 ALA C C 1
ATOM 4350 O O . ALA C 1 90 ? 149.670 75.699 77.178 1.00 39.06 90 ALA C O 1
ATOM 4352 N N . ASP C 1 91 ? 151.796 75.929 77.904 1.00 34.78 91 ASP C N 1
ATOM 4353 C CA . ASP C 1 91 ? 152.145 76.924 76.889 1.00 37.51 91 ASP C CA 1
ATOM 4354 C C . ASP C 1 91 ? 152.575 76.287 75.577 1.00 39.56 91 ASP C C 1
ATOM 4355 O O . ASP C 1 91 ? 152.441 76.907 74.515 1.00 37.35 91 ASP C O 1
ATOM 4360 N N . ALA C 1 92 ? 153.098 75.062 75.620 1.00 31.90 92 ALA C N 1
ATOM 4361 C CA . ALA C 1 92 ? 153.547 74.396 74.409 1.00 28.90 92 ALA C CA 1
ATOM 4362 C C . ALA C 1 92 ? 153.672 72.904 74.699 1.00 27.83 92 ALA C C 1
ATOM 4363 O O . ALA C 1 92 ? 153.609 72.468 75.845 1.00 30.79 92 ALA C O 1
ATOM 4365 N N . ILE C 1 93 ? 153.863 72.137 73.643 1.00 31.05 93 ILE C N 1
ATOM 4366 C CA . ILE C 1 93 ? 154.116 70.700 73.752 1.00 29.50 93 ILE C CA 1
ATOM 4367 C C . ILE C 1 93 ? 155.292 70.354 72.846 1.00 32.18 93 ILE C C 1
ATOM 4368 O O . ILE C 1 93 ? 155.398 70.857 71.720 1.00 33.89 93 ILE C O 1
ATOM 4373 N N . PHE C 1 94 ? 156.204 69.541 73.368 1.00 35.28 94 PHE C N 1
ATOM 4374 C CA . PHE C 1 94 ? 157.192 68.831 72.563 1.00 31.32 94 PHE C CA 1
ATOM 4375 C C . PHE C 1 94 ? 156.467 67.762 71.752 1.00 35.63 94 PHE C C 1
ATOM 4376 O O . PHE C 1 94 ? 156.115 66.697 72.273 1.00 32.38 94 PHE C O 1
ATOM 4384 N N . PHE C 1 95 ? 156.230 68.040 70.475 1.00 35.75 95 PHE C N 1
ATOM 4385 C CA . PHE C 1 95 ? 155.523 67.112 69.600 1.00 30.17 95 PHE C CA 1
ATOM 4386 C C . PHE C 1 95 ? 156.573 66.176 69.012 1.00 33.65 95 PHE C C 1
ATOM 4387 O O . PHE C 1 95 ? 157.194 66.491 67.991 1.00 31.14 95 PHE C O 1
ATOM 4395 N N . MET C 1 96 ? 156.766 65.018 69.653 1.00 30.67 96 MET C N 1
ATOM 4396 C CA . MET C 1 96 ? 157.965 64.213 69.455 1.00 35.24 96 MET C CA 1
ATOM 4397 C C . MET C 1 96 ? 157.643 62.852 68.857 1.00 31.34 96 MET C C 1
ATOM 4398 O O . MET C 1 96 ? 156.582 62.274 69.109 1.00 37.48 96 MET C O 1
ATOM 4403 N N . SER C 1 97 ? 158.581 62.364 68.046 1.00 30.40 97 SER C N 1
ATOM 4404 C CA . SER C 1 97 ? 158.637 60.979 67.591 1.00 30.31 97 SER C CA 1
ATOM 4405 C C . SER C 1 97 ? 159.757 60.247 68.319 1.00 30.79 97 SER C C 1
ATOM 4406 O O . SER C 1 97 ? 160.885 60.741 68.371 1.00 24.92 97 SER C O 1
ATOM 4409 N N . LEU C 1 98 ? 159.457 59.050 68.864 1.00 28.75 98 LEU C N 1
ATOM 4410 C CA . LEU C 1 98 ? 160.488 58.256 69.523 1.00 27.01 98 LEU C CA 1
ATOM 4411 C C . LEU C 1 98 ? 161.241 57.505 68.422 1.00 33.49 98 LEU C C 1
ATOM 4412 O O . LEU C 1 98 ? 160.856 56.402 68.003 1.00 24.19 98 LEU C O 1
ATOM 4417 N N . LEU C 1 99 ? 162.331 58.124 67.946 1.00 27.76 99 LEU C N 1
ATOM 4418 C CA . LEU C 1 99 ? 162.944 57.714 66.684 1.00 29.05 99 LEU C CA 1
ATOM 4419 C C . LEU C 1 99 ? 163.421 56.273 66.706 1.00 28.29 99 LEU C C 1
ATOM 4420 O O . LEU C 1 99 ? 163.429 55.612 65.657 1.00 27.22 99 LEU C O 1
ATOM 4425 N N . ASN C 1 100 ? 163.911 55.798 67.855 1.00 28.59 100 ASN C N 1
ATOM 4426 C CA . ASN C 1 100 ? 164.505 54.469 67.916 1.00 29.77 100 ASN C CA 1
ATOM 4427 C C . ASN C 1 100 ? 163.654 53.495 68.722 1.00 33.75 100 ASN C C 1
ATOM 4428 O O . ASN C 1 100 ? 164.180 52.558 69.327 1.00 30.91 100 ASN C O 1
ATOM 4433 N N . SER C 1 101 ? 162.337 53.693 68.723 1.00 32.08 101 SER C N 1
ATOM 4434 C CA . SER C 1 101 ? 161.434 52.610 69.107 1.00 32.38 101 SER C CA 1
ATOM 4435 C C . SER C 1 101 ? 161.346 51.588 67.978 1.00 31.24 101 SER C C 1
ATOM 4436 O O . SER C 1 101 ? 161.424 51.929 66.799 1.00 30.13 101 SER C O 1
ATOM 4439 N N . THR C 1 102 ? 161.201 50.312 68.328 1.00 28.80 102 THR C N 1
ATOM 4440 C CA . THR C 1 102 ? 160.876 49.353 67.284 1.00 28.69 102 THR C CA 1
ATOM 4441 C C . THR C 1 102 ? 159.373 49.224 67.071 1.00 31.66 102 THR C C 1
ATOM 4442 O O . THR C 1 102 ? 158.940 48.394 66.257 1.00 35.50 102 THR C O 1
ATOM 4446 N N . ASN C 1 103 ? 158.565 49.988 67.795 1.00 28.63 103 ASN C N 1
ATOM 4447 C CA . ASN C 1 103 ? 157.109 49.857 67.709 1.00 32.58 103 ASN C CA 1
ATOM 4448 C C . ASN C 1 103 ? 156.536 51.073 66.998 1.00 31.57 103 ASN C C 1
ATOM 4449 O O . ASN C 1 103 ? 156.732 52.201 67.479 1.00 33.15 103 ASN C O 1
ATOM 4454 N N . PRO C 1 104 ? 155.799 50.903 65.893 1.00 32.27 104 PRO C N 1
ATOM 4455 C CA . PRO C 1 104 ? 155.248 52.077 65.177 1.00 33.16 104 PRO C CA 1
ATOM 4456 C C . PRO C 1 104 ? 154.382 52.954 66.037 1.00 34.50 104 PRO C C 1
ATOM 4457 O O . PRO C 1 104 ? 154.251 54.153 65.753 1.00 32.04 104 PRO C O 1
ATOM 4461 N N . TYR C 1 105 ? 153.773 52.402 67.085 1.00 32.92 105 TYR C N 1
ATOM 4462 C CA . TYR C 1 105 ? 152.921 53.220 67.923 1.00 31.70 105 TYR C CA 1
ATOM 4463 C C . TYR C 1 105 ? 153.695 54.372 68.544 1.00 36.92 105 TYR C C 1
ATOM 4464 O O . TYR C 1 105 ? 153.173 55.486 68.644 1.00 33.32 105 TYR C O 1
ATOM 4473 N N . TRP C 1 106 ? 154.918 54.113 69.016 1.00 32.67 106 TRP C N 1
ATOM 4474 C CA . TRP C 1 106 ? 155.693 55.174 69.640 1.00 32.86 106 TRP C CA 1
ATOM 4475 C C . TRP C 1 106 ? 156.446 56.030 68.635 1.00 32.06 106 TRP C C 1
ATOM 4476 O O . TRP C 1 106 ? 156.815 57.155 68.983 1.00 28.37 106 TRP C O 1
ATOM 4487 N N . ILE C 1 107 ? 156.695 55.529 67.416 1.00 32.09 107 ILE C N 1
ATOM 4488 C CA . ILE C 1 107 ? 157.306 56.365 66.379 1.00 30.89 107 ILE C CA 1
ATOM 4489 C C . ILE C 1 107 ? 156.295 57.353 65.802 1.00 33.63 107 ILE C C 1
ATOM 4490 O O . ILE C 1 107 ? 156.620 58.528 65.579 1.00 32.57 107 ILE C O 1
ATOM 4495 N N . ILE C 1 108 ? 155.080 56.893 65.490 1.00 30.30 108 ILE C N 1
ATOM 4496 C CA . ILE C 1 108 ? 154.171 57.698 64.667 1.00 33.64 108 ILE C CA 1
ATOM 4497 C C . ILE C 1 108 ? 152.699 57.532 65.053 1.00 39.41 108 ILE C C 1
ATOM 4498 O O . ILE C 1 108 ? 151.911 58.480 64.936 1.00 37.10 108 ILE C O 1
ATOM 4503 N N . GLY C 1 109 ? 152.307 56.346 65.532 1.00 38.22 109 GLY C N 1
ATOM 4504 C CA . GLY C 1 109 ? 150.887 56.073 65.739 1.00 32.08 109 GLY C CA 1
ATOM 4505 C C . GLY C 1 109 ? 150.256 56.928 66.827 1.00 33.00 109 GLY C C 1
ATOM 4506 O O . GLY C 1 109 ? 149.145 57.446 66.663 1.00 32.51 109 GLY C O 1
ATOM 4507 N N . ALA C 1 110 ? 150.935 57.063 67.966 1.00 29.70 110 ALA C N 1
ATOM 4508 C CA . ALA C 1 110 ? 150.353 57.814 69.070 1.00 32.86 110 ALA C CA 1
ATOM 4509 C C . ALA C 1 110 ? 150.209 59.287 68.707 1.00 38.67 110 ALA C C 1
ATOM 4510 O O . ALA C 1 110 ? 149.235 59.940 69.100 1.00 36.99 110 ALA C O 1
ATOM 4512 N N . GLN C 1 111 ? 151.178 59.822 67.969 1.00 35.53 111 GLN C N 1
ATOM 4513 C CA . GLN C 1 111 ? 151.133 61.225 67.572 1.00 34.34 111 GLN C CA 1
ATOM 4514 C C . GLN C 1 111 ? 150.009 61.477 66.577 1.00 38.71 111 GLN C C 1
ATOM 4515 O O . GLN C 1 111 ? 149.408 62.558 66.589 1.00 38.09 111 GLN C O 1
ATOM 4521 N N . ALA C 1 112 ? 149.691 60.481 65.735 1.00 36.87 112 ALA C N 1
ATOM 4522 C CA . ALA C 1 112 ? 148.545 60.599 64.837 1.00 36.14 112 ALA C CA 1
ATOM 4523 C C . ALA C 1 112 ? 147.238 60.659 65.613 1.00 42.10 112 ALA C C 1
ATOM 4524 O O . ALA C 1 112 ? 146.321 61.397 65.236 1.00 41.25 112 ALA C O 1
ATOM 4526 N N . LEU C 1 113 ? 147.130 59.878 66.691 1.00 41.63 113 LEU C N 1
ATOM 4527 C CA . LEU C 1 113 ? 145.884 59.821 67.451 1.00 43.50 113 LEU C CA 1
ATOM 4528 C C . LEU C 1 113 ? 145.640 61.098 68.243 1.00 41.63 113 LEU C C 1
ATOM 4529 O O . LEU C 1 113 ? 144.487 61.416 68.553 1.00 46.91 113 LEU C O 1
ATOM 4534 N N . GLY C 1 114 ? 146.691 61.831 68.594 1.00 40.60 114 GLY C N 1
ATOM 4535 C CA . GLY C 1 114 ? 146.506 63.043 69.377 1.00 41.57 114 GLY C CA 1
ATOM 4536 C C . GLY C 1 114 ? 146.543 64.342 68.591 1.00 43.26 114 GLY C C 1
ATOM 4537 O O . GLY C 1 114 ? 146.246 65.408 69.149 1.00 41.41 114 GLY C O 1
ATOM 4538 N N . ALA C 1 115 ? 146.889 64.267 67.302 1.00 39.88 115 ALA C N 1
ATOM 4539 C CA . ALA C 1 115 ? 147.098 65.480 66.512 1.00 42.40 115 ALA C CA 1
ATOM 4540 C C . ALA C 1 115 ? 145.843 66.341 66.464 1.00 47.25 115 ALA C C 1
ATOM 4541 O O . ALA C 1 115 ? 145.911 67.563 66.650 1.00 44.76 115 ALA C O 1
ATOM 4543 N N . ALA C 1 116 ? 144.684 65.726 66.203 1.00 44.56 116 ALA C N 1
ATOM 4544 C CA . ALA C 1 116 ? 143.442 66.496 66.192 1.00 50.80 116 ALA C CA 1
ATOM 4545 C C . ALA C 1 116 ? 143.255 67.244 67.501 1.00 48.17 116 ALA C C 1
ATOM 4546 O O . ALA C 1 116 ? 142.870 68.416 67.502 1.00 52.29 116 ALA C O 1
ATOM 4548 N N . THR C 1 117 ? 143.545 66.591 68.625 1.00 47.34 117 THR C N 1
ATOM 4549 C CA . THR C 1 117 ? 143.435 67.253 69.920 1.00 50.70 117 THR C CA 1
ATOM 4550 C C . THR C 1 117 ? 144.391 68.435 70.019 1.00 49.21 117 THR C C 1
ATOM 4551 O O . THR C 1 117 ? 144.018 69.516 70.491 1.00 48.36 117 THR C O 1
ATOM 4555 N N . VAL C 1 118 ? 145.641 68.242 69.595 1.00 48.09 118 VAL C N 1
ATOM 4556 C CA . VAL C 1 118 ? 146.615 69.327 69.668 1.00 47.19 118 VAL C CA 1
ATOM 4557 C C . VAL C 1 118 ? 146.148 70.514 68.830 1.00 47.16 118 VAL C C 1
ATOM 4558 O O . VAL C 1 118 ? 146.318 71.674 69.226 1.00 45.88 118 VAL C O 1
ATOM 4562 N N . LYS C 1 119 ? 145.512 70.243 67.684 1.00 45.34 119 LYS C N 1
ATOM 4563 C CA . LYS C 1 119 ? 145.062 71.331 66.815 1.00 49.41 119 LYS C CA 1
ATOM 4564 C C . LYS C 1 119 ? 143.892 72.089 67.427 1.00 53.44 119 LYS C C 1
ATOM 4565 O O . LYS C 1 119 ? 143.849 73.326 67.374 1.00 51.67 119 LYS C O 1
ATOM 4571 N N . LYS C 1 120 ? 142.926 71.368 68.003 1.00 51.43 120 LYS C N 1
ATOM 4572 C CA . LYS C 1 120 ? 141.763 72.033 68.582 1.00 56.37 120 LYS C CA 1
ATOM 4573 C C . LYS C 1 120 ? 142.162 72.889 69.775 1.00 51.86 120 LYS C C 1
ATOM 4574 O O . LYS C 1 120 ? 141.755 74.054 69.883 1.00 58.45 120 LYS C O 1
ATOM 4580 N N . MET C 1 121 ? 142.953 72.331 70.687 1.00 48.07 121 MET C N 1
ATOM 4581 C CA . MET C 1 121 ? 143.584 73.177 71.681 1.00 52.74 121 MET C CA 1
ATOM 4582 C C . MET C 1 121 ? 144.508 74.164 70.968 1.00 53.52 121 MET C C 1
ATOM 4583 O O . MET C 1 121 ? 144.823 74.023 69.783 1.00 56.72 121 MET C O 1
ATOM 4588 N N . GLY C 1 122 ? 144.920 75.187 71.675 1.00 49.35 122 GLY C N 1
ATOM 4589 C CA . GLY C 1 122 ? 145.740 76.113 70.924 1.00 54.19 122 GLY C CA 1
ATOM 4590 C C . GLY C 1 122 ? 147.219 75.797 70.877 1.00 53.14 122 GLY C C 1
ATOM 4591 O O . GLY C 1 122 ? 147.986 76.636 70.391 1.00 51.86 122 GLY C O 1
ATOM 4592 N N . ILE C 1 123 ? 147.633 74.599 71.303 1.00 47.24 123 ILE C N 1
ATOM 4593 C CA . ILE C 1 123 ? 148.978 74.398 71.842 1.00 43.72 123 ILE C CA 1
ATOM 4594 C C . ILE C 1 123 ? 150.027 74.553 70.748 1.00 44.03 123 ILE C C 1
ATOM 4595 O O . ILE C 1 123 ? 150.000 73.849 69.729 1.00 42.34 123 ILE C O 1
ATOM 4600 N N . GLU C 1 124 ? 150.969 75.473 70.965 1.00 39.61 124 GLU C N 1
ATOM 4601 C CA . GLU C 1 124 ? 152.172 75.532 70.141 1.00 38.34 124 GLU C CA 1
ATOM 4602 C C . GLU C 1 124 ? 152.886 74.178 70.175 1.00 35.56 124 GLU C C 1
ATOM 4603 O O . GLU C 1 124 ? 153.159 73.639 71.250 1.00 33.67 124 GLU C O 1
ATOM 4609 N N . ALA C 1 125 ? 153.235 73.661 69.007 1.00 30.12 125 ALA C N 1
ATOM 4610 C CA . ALA C 1 125 ? 153.808 72.321 68.897 1.00 34.62 125 ALA C CA 1
ATOM 4611 C C . ALA C 1 125 ? 155.233 72.447 68.378 1.00 35.79 125 ALA C C 1
ATOM 4612 O O . ALA C 1 125 ? 155.457 72.882 67.242 1.00 32.79 125 ALA C O 1
ATOM 4614 N N . LEU C 1 126 ? 156.193 72.118 69.235 1.00 34.05 126 LEU C N 1
ATOM 4615 C CA . LEU C 1 126 ? 157.598 72.139 68.864 1.00 34.33 126 LEU C CA 1
ATOM 4616 C C . LEU C 1 126 ? 157.962 70.785 68.270 1.00 31.06 126 LEU C C 1
ATOM 4617 O O . LEU C 1 126 ? 157.846 69.770 68.973 1.00 33.25 126 LEU C O 1
ATOM 4622 N N . PRO C 1 127 ? 158.373 70.709 66.999 1.00 32.79 127 PRO C N 1
ATOM 4623 C CA . PRO C 1 127 ? 158.673 69.395 66.387 1.00 32.25 127 PRO C CA 1
ATOM 4624 C C . PRO C 1 127 ? 160.027 68.864 66.832 1.00 34.58 127 PRO C C 1
ATOM 4625 O O . PRO C 1 127 ? 161.052 69.519 66.642 1.00 33.03 127 PRO C O 1
ATOM 4629 N N . MET C 1 128 ? 160.041 67.638 67.367 1.00 31.26 128 MET C N 1
ATOM 4630 C CA . MET C 1 128 ? 161.232 67.155 68.049 1.00 31.93 128 MET C CA 1
ATOM 4631 C C . MET C 1 128 ? 161.485 65.687 67.717 1.00 29.60 128 MET C C 1
ATOM 4632 O O . MET C 1 128 ? 160.554 64.887 67.743 1.00 27.69 128 MET C O 1
ATOM 4637 N N . GLY C 1 129 ? 162.737 65.352 67.398 1.00 28.66 129 GLY C N 1
ATOM 4638 C CA . GLY C 1 129 ? 163.186 63.967 67.398 1.00 31.89 129 GLY C CA 1
ATOM 4639 C C . GLY C 1 129 ? 163.681 63.602 68.786 1.00 28.77 129 GLY C C 1
ATOM 4640 O O . GLY C 1 129 ? 164.517 64.300 69.360 1.00 29.02 129 GLY C O 1
ATOM 4641 N N . TYR C 1 130 ? 163.155 62.505 69.322 1.00 27.96 130 TYR C N 1
ATOM 4642 C CA . TYR C 1 130 ? 163.474 62.018 70.662 1.00 26.47 130 TYR C CA 1
ATOM 4643 C C . TYR C 1 130 ? 164.282 60.732 70.500 1.00 30.98 130 TYR C C 1
ATOM 4644 O O . TYR C 1 130 ? 163.782 59.764 69.925 1.00 27.01 130 TYR C O 1
ATOM 4653 N N . LEU C 1 131 ? 165.526 60.720 70.984 1.00 28.77 131 LEU C N 1
ATOM 4654 C CA . LEU C 1 131 ? 166.429 59.598 70.764 1.00 30.52 131 LEU C CA 1
ATOM 4655 C C . LEU C 1 131 ? 166.919 59.067 72.109 1.00 30.23 131 LEU C C 1
ATOM 4656 O O . LEU C 1 131 ? 167.631 59.767 72.837 1.00 25.29 131 LEU C O 1
ATOM 4661 N N . VAL C 1 132 ? 166.556 57.821 72.422 1.00 26.91 132 VAL C N 1
ATOM 4662 C CA . VAL C 1 132 ? 166.898 57.226 73.707 1.00 27.83 132 VAL C CA 1
ATOM 4663 C C . VAL C 1 132 ? 168.297 56.629 73.645 1.00 29.64 132 VAL C C 1
ATOM 4664 O O . VAL C 1 132 ? 168.621 55.832 72.751 1.00 29.93 132 VAL C O 1
ATOM 4668 N N . VAL C 1 133 ? 169.131 57.025 74.596 1.00 28.75 133 VAL C N 1
ATOM 4669 C CA . VAL C 1 133 ? 170.527 56.614 74.690 1.00 32.04 133 VAL C CA 1
ATOM 4670 C C . VAL C 1 133 ? 170.657 55.659 75.864 1.00 34.66 133 VAL C C 1
ATOM 4671 O O . VAL C 1 133 ? 169.989 55.847 76.888 1.00 30.48 133 VAL C O 1
ATOM 4675 N N . GLU C 1 134 ? 171.505 54.632 75.715 1.00 32.23 134 GLU C N 1
ATOM 4676 C CA . GLU C 1 134 ? 171.822 53.721 76.828 1.00 37.12 134 GLU C CA 1
ATOM 4677 C C . GLU C 1 134 ? 172.127 54.497 78.120 1.00 31.39 134 GLU C C 1
ATOM 4678 O O . GLU C 1 134 ? 172.884 55.463 78.094 1.00 31.97 134 GLU C O 1
ATOM 4684 N N . PRO C 1 135 ? 171.547 54.079 79.257 1.00 35.51 135 PRO C N 1
ATOM 4685 C CA . PRO C 1 135 ? 170.690 52.913 79.478 1.00 31.63 135 PRO C CA 1
ATOM 4686 C C . PRO C 1 135 ? 169.217 53.137 79.133 1.00 32.35 135 PRO C C 1
ATOM 4687 O O . PRO C 1 135 ? 168.543 52.164 78.919 1.00 31.57 135 PRO C O 1
ATOM 4691 N N . GLY C 1 136 ? 168.711 54.382 79.129 1.00 32.37 136 GLY C N 1
ATOM 4692 C CA . GLY C 1 136 ? 167.383 54.676 78.616 1.00 33.81 136 GLY C CA 1
ATOM 4693 C C . GLY C 1 136 ? 166.275 54.807 79.655 1.00 33.92 136 GLY C C 1
ATOM 4694 O O . GLY C 1 136 ? 165.211 55.358 79.339 1.00 34.75 136 GLY C O 1
ATOM 4695 N N . GLY C 1 137 ? 166.476 54.316 80.862 1.00 31.15 137 GLY C N 1
ATOM 4696 C CA . GLY C 1 137 ? 165.450 54.535 81.873 1.00 38.23 137 GLY C CA 1
ATOM 4697 C C . GLY C 1 137 ? 164.145 53.792 81.598 1.00 37.57 137 GLY C C 1
ATOM 4698 O O . GLY C 1 137 ? 164.068 52.846 80.801 1.00 35.93 137 GLY C O 1
ATOM 4699 N N . THR C 1 138 ? 163.098 54.236 82.299 1.00 35.22 138 THR C N 1
ATOM 4700 C CA . THR C 1 138 ? 161.779 53.631 82.123 1.00 36.70 138 THR C CA 1
ATOM 4701 C C . THR C 1 138 ? 161.217 53.914 80.738 1.00 34.70 138 THR C C 1
ATOM 4702 O O . THR C 1 138 ? 160.529 53.070 80.163 1.00 31.04 138 THR C O 1
ATOM 4706 N N . VAL C 1 139 ? 161.493 55.097 80.184 1.00 34.52 139 VAL C N 1
ATOM 4707 C CA . VAL C 1 139 ? 160.943 55.427 78.874 1.00 31.58 139 VAL C CA 1
ATOM 4708 C C . VAL C 1 139 ? 161.543 54.531 77.792 1.00 27.82 139 VAL C C 1
ATOM 4709 O O . VAL C 1 139 ? 160.865 54.157 76.831 1.00 31.77 139 VAL C O 1
ATOM 4713 N N . GLY C 1 140 ? 162.826 54.204 77.903 1.00 29.47 140 GLY C N 1
ATOM 4714 C CA . GLY C 1 140 ? 163.413 53.322 76.917 1.00 30.56 140 GLY C CA 1
ATOM 4715 C C . GLY C 1 140 ? 162.834 51.929 76.960 1.00 30.10 140 GLY C C 1
ATOM 4716 O O . GLY C 1 140 ? 162.890 51.208 75.955 1.00 28.74 140 GLY C O 1
ATOM 4717 N N . TRP C 1 141 ? 162.268 51.543 78.102 1.00 29.85 141 TRP C N 1
ATOM 4718 C CA . TRP C 1 141 ? 161.677 50.228 78.294 1.00 29.78 141 TRP C CA 1
ATOM 4719 C C . TRP C 1 141 ? 160.237 50.220 77.809 1.00 30.84 141 TRP C C 1
ATOM 4720 O O . TRP C 1 141 ? 159.871 49.427 76.942 1.00 28.51 141 TRP C O 1
ATOM 4731 N N . VAL C 1 142 ? 159.432 51.149 78.328 1.00 32.84 142 VAL C N 1
ATOM 4732 C CA . VAL C 1 142 ? 158.037 51.257 77.920 1.00 33.55 142 VAL C CA 1
ATOM 4733 C C . VAL C 1 142 ? 157.933 51.528 76.430 1.00 33.52 142 VAL C C 1
ATOM 4734 O O . VAL C 1 142 ? 157.058 50.983 75.747 1.00 33.88 142 VAL C O 1
ATOM 4738 N N . GLY C 1 143 ? 158.815 52.375 75.901 1.00 29.77 143 GLY C N 1
ATOM 4739 C CA . GLY C 1 143 ? 158.724 52.763 74.509 1.00 31.48 143 GLY C CA 1
ATOM 4740 C C . GLY C 1 143 ? 159.358 51.806 73.523 1.00 32.89 143 GLY C C 1
ATOM 4741 O O . GLY C 1 143 ? 159.593 52.166 72.365 1.00 29.44 143 GLY C O 1
ATOM 4742 N N . ASP C 1 144 ? 159.625 50.577 73.961 1.00 31.00 144 ASP C N 1
ATOM 4743 C CA . ASP C 1 144 ? 160.126 49.525 73.070 1.00 32.92 144 ASP C CA 1
ATOM 4744 C C . ASP C 1 144 ? 161.376 49.949 72.307 1.00 26.87 144 ASP C C 1
ATOM 4745 O O . ASP C 1 144 ? 161.503 49.691 71.116 1.00 29.40 144 ASP C O 1
ATOM 4750 N N . THR C 1 145 ? 162.325 50.579 72.988 1.00 30.69 145 THR C N 1
ATOM 4751 C CA . THR C 1 145 ? 163.446 51.148 72.253 1.00 29.91 145 THR C CA 1
ATOM 4752 C C . THR C 1 145 ? 164.619 50.173 72.164 1.00 35.33 145 THR C C 1
ATOM 4753 O O . THR C 1 145 ? 164.733 49.211 72.932 1.00 30.67 145 THR C O 1
ATOM 4757 N N . LYS C 1 146 ? 165.497 50.443 71.194 1.00 28.41 146 LYS C N 1
ATOM 4758 C CA . LYS C 1 146 ? 166.860 49.920 71.181 1.00 32.41 146 LYS C CA 1
ATOM 4759 C C . LYS C 1 146 ? 167.743 51.108 71.538 1.00 32.40 146 LYS C C 1
ATOM 4760 O O . LYS C 1 146 ? 168.099 51.912 70.664 1.00 30.03 146 LYS C O 1
ATOM 4766 N N . PRO C 1 147 ? 168.069 51.302 72.816 1.00 29.40 147 PRO C N 1
ATOM 4767 C CA . PRO C 1 147 ? 168.859 52.471 73.209 1.00 31.50 147 PRO C CA 1
ATOM 4768 C C . PRO C 1 147 ? 170.170 52.529 72.443 1.00 33.16 147 PRO C C 1
ATOM 4769 O O . PRO C 1 147 ? 170.819 51.505 72.210 1.00 31.35 147 PRO C O 1
ATOM 4773 N N . VAL C 1 148 ? 170.538 53.735 72.024 1.00 27.23 148 VAL C N 1
ATOM 4774 C CA . VAL C 1 148 ? 171.806 53.922 71.306 1.00 29.21 148 VAL C CA 1
ATOM 4775 C C . VAL C 1 148 ? 172.962 53.628 72.256 1.00 31.62 148 VAL C C 1
ATOM 4776 O O . VAL C 1 148 ? 173.017 54.203 73.364 1.00 29.50 148 VAL C O 1
ATOM 4780 N N . PRO C 1 149 ? 173.882 52.734 71.890 1.00 31.94 149 PRO C N 1
ATOM 4781 C CA . PRO C 1 149 ? 175.010 52.437 72.775 1.00 32.82 149 PRO C CA 1
ATOM 4782 C C . PRO C 1 149 ? 175.849 53.676 73.000 1.00 31.78 149 PRO C C 1
ATOM 4783 O O . PRO C 1 149 ? 176.072 54.473 72.081 1.00 33.65 149 PRO C O 1
ATOM 4787 N N . ARG C 1 150 ? 176.314 53.830 74.238 1.00 33.90 150 ARG C N 1
ATOM 4788 C CA . ARG C 1 150 ? 177.117 54.991 74.598 1.00 35.82 150 ARG C CA 1
ATOM 4789 C C . ARG C 1 150 ? 178.368 55.114 73.733 1.00 36.66 150 ARG C C 1
ATOM 4790 O O . ARG C 1 150 ? 178.795 56.231 73.419 1.00 36.83 150 ARG C O 1
ATOM 4798 N N . ASN C 1 151 ? 178.948 53.986 73.302 1.00 38.09 151 ASN C N 1
ATOM 4799 C CA . ASN C 1 151 ? 180.127 54.012 72.446 1.00 39.63 151 ASN C CA 1
ATOM 4800 C C . ASN C 1 151 ? 179.794 54.050 70.952 1.00 43.07 151 ASN C C 1
ATOM 4801 O O . ASN C 1 151 ? 180.675 53.776 70.125 1.00 43.09 151 ASN C O 1
ATOM 4806 N N . LYS C 1 152 ? 178.560 54.386 70.575 1.00 36.01 152 LYS C N 1
ATOM 4807 C CA . LYS C 1 152 ? 178.172 54.478 69.166 1.00 32.83 152 LYS C CA 1
ATOM 4808 C C . LYS C 1 152 ? 177.677 55.883 68.819 1.00 35.43 152 LYS C C 1
ATOM 4809 O O . LYS C 1 152 ? 176.530 56.057 68.387 1.00 33.61 152 LYS C O 1
ATOM 4815 N N . PRO C 1 153 ? 178.523 56.906 68.977 1.00 32.56 153 PRO C N 1
ATOM 4816 C CA . PRO C 1 153 ? 178.061 58.269 68.663 1.00 33.77 153 PRO C CA 1
ATOM 4817 C C . PRO C 1 153 ? 177.655 58.439 67.216 1.00 36.68 153 PRO C C 1
ATOM 4818 O O . PRO C 1 153 ? 176.830 59.309 66.922 1.00 32.86 153 PRO C O 1
ATOM 4822 N N . ASP C 1 154 ? 178.196 57.618 66.300 1.00 33.35 154 ASP C N 1
ATOM 4823 C CA . ASP C 1 154 ? 177.862 57.765 64.885 1.00 34.62 154 ASP C CA 1
ATOM 4824 C C . ASP C 1 154 ? 176.393 57.464 64.629 1.00 33.17 154 ASP C C 1
ATOM 4825 O O . ASP C 1 154 ? 175.780 58.056 63.730 1.00 34.79 154 ASP C O 1
ATOM 4830 N N . ILE C 1 155 ? 175.824 56.506 65.372 1.00 31.10 155 ILE C N 1
ATOM 4831 C CA . ILE C 1 155 ? 174.409 56.187 65.206 1.00 30.57 155 ILE C CA 1
ATOM 4832 C C . ILE C 1 155 ? 173.554 57.378 65.621 1.00 30.83 155 ILE C C 1
ATOM 4833 O O . ILE C 1 155 ? 172.594 57.755 64.933 1.00 27.09 155 ILE C O 1
ATOM 4838 N N . ALA C 1 156 ? 173.877 57.970 66.771 1.00 30.10 156 ALA C N 1
ATOM 4839 C CA . ALA C 1 156 ? 173.130 59.142 67.230 1.00 32.44 156 ALA C CA 1
ATOM 4840 C C . ALA C 1 156 ? 173.194 60.278 66.207 1.00 29.51 156 ALA C C 1
ATOM 4841 O O . ALA C 1 156 ? 172.189 60.960 65.957 1.00 30.91 156 ALA C O 1
ATOM 4843 N N . ALA C 1 157 ? 174.356 60.485 65.591 1.00 26.94 157 ALA C N 1
ATOM 4844 C CA . ALA C 1 157 ? 174.467 61.575 64.621 1.00 29.25 157 ALA C CA 1
ATOM 4845 C C . ALA C 1 157 ? 173.628 61.313 63.378 1.00 32.12 157 ALA C C 1
ATOM 4846 O O . ALA C 1 157 ? 173.098 62.258 62.776 1.00 30.39 157 ALA C O 1
ATOM 4848 N N . ALA C 1 158 ? 173.488 60.044 62.986 1.00 33.11 158 ALA C N 1
ATOM 4849 C CA . ALA C 1 158 ? 172.687 59.693 61.820 1.00 30.52 158 ALA C CA 1
ATOM 4850 C C . ALA C 1 158 ? 171.212 59.975 62.064 1.00 31.51 158 ALA C C 1
ATOM 4851 O O . ALA C 1 158 ? 170.511 60.470 61.171 1.00 29.45 158 ALA C O 1
ATOM 4853 N N . TYR C 1 159 ? 170.716 59.672 63.267 1.00 27.50 159 TYR C N 1
ATOM 4854 C CA . TYR C 1 159 ? 169.321 59.972 63.562 1.00 25.85 159 TYR C CA 1
ATOM 4855 C C . TYR C 1 159 ? 169.103 61.477 63.720 1.00 25.86 159 TYR C C 1
ATOM 4856 O O . TYR C 1 159 ? 168.008 61.972 63.427 1.00 29.40 159 TYR C O 1
ATOM 4865 N N . ALA C 1 160 ? 170.122 62.200 64.174 1.00 25.00 160 ALA C N 1
ATOM 4866 C CA . ALA C 1 160 ? 170.022 63.671 64.284 1.00 28.54 160 ALA C CA 1
ATOM 4867 C C . ALA C 1 160 ? 169.891 64.332 62.919 1.00 33.81 160 ALA C C 1
ATOM 4868 O O . ALA C 1 160 ? 169.058 65.230 62.716 1.00 31.89 160 ALA C O 1
ATOM 4870 N N . MET C 1 161 ? 170.754 63.937 61.983 1.00 33.00 161 MET C N 1
ATOM 4871 C CA . MET C 1 161 ? 170.649 64.431 60.620 1.00 33.61 161 MET C CA 1
ATOM 4872 C C . MET C 1 161 ? 169.318 64.046 59.998 1.00 34.18 161 MET C C 1
ATOM 4873 O O . MET C 1 161 ? 168.682 64.868 59.331 1.00 33.41 161 MET C O 1
ATOM 4878 N N . GLU C 1 162 ? 168.875 62.799 60.201 1.00 30.00 162 GLU C N 1
ATOM 4879 C CA . GLU C 1 162 ? 167.603 62.376 59.626 1.00 30.72 162 GLU C CA 1
ATOM 4880 C C . GLU C 1 162 ? 166.438 63.197 60.169 1.00 32.79 162 GLU C C 1
ATOM 4881 O O . GLU C 1 162 ? 165.537 63.592 59.417 1.00 30.02 162 GLU C O 1
ATOM 4887 N N . ALA C 1 163 ? 166.392 63.393 61.489 1.00 28.47 163 ALA C N 1
ATOM 4888 C CA . ALA C 1 163 ? 165.340 64.221 62.068 1.00 29.96 163 ALA C CA 1
ATOM 4889 C C . ALA C 1 163 ? 165.372 65.630 61.480 1.00 32.80 163 ALA C C 1
ATOM 4890 O O . ALA C 1 163 ? 164.330 66.184 61.113 1.00 34.04 163 ALA C O 1
ATOM 4892 N N . GLU C 1 164 ? 166.561 66.223 61.386 1.00 32.27 164 GLU C N 1
ATOM 4893 C CA . GLU C 1 164 ? 166.687 67.540 60.755 1.00 33.15 164 GLU C CA 1
ATOM 4894 C C . GLU C 1 164 ? 166.136 67.524 59.331 1.00 37.03 164 GLU C C 1
ATOM 4895 O O . GLU C 1 164 ? 165.366 68.412 58.949 1.00 33.29 164 GLU C O 1
ATOM 4901 N N . PHE C 1 165 ? 166.486 66.490 58.537 1.00 32.48 165 PHE C N 1
ATOM 4902 C CA . PHE C 1 165 ? 166.024 66.440 57.149 1.00 31.26 165 PHE C CA 1
ATOM 4903 C C . PHE C 1 165 ? 164.524 66.217 57.041 1.00 31.63 165 PHE C C 1
ATOM 4904 O O . PHE C 1 165 ? 163.946 66.512 55.988 1.00 35.84 165 PHE C O 1
ATOM 4912 N N . LEU C 1 166 ? 163.889 65.663 58.079 1.00 32.11 166 LEU C N 1
ATOM 4913 C CA . LEU C 1 166 ? 162.445 65.459 58.116 1.00 33.97 166 LEU C CA 1
ATOM 4914 C C . LEU C 1 166 ? 161.699 66.667 58.643 1.00 32.36 166 LEU C C 1
ATOM 4915 O O . LEU C 1 166 ? 160.466 66.658 58.644 1.00 34.73 166 LEU C O 1
ATOM 4920 N N . GLY C 1 167 ? 162.406 67.701 59.085 1.00 34.52 167 GLY C N 1
ATOM 4921 C CA . GLY C 1 167 ? 161.769 68.917 59.527 1.00 34.03 167 GLY C CA 1
ATOM 4922 C C . GLY C 1 167 ? 161.747 69.130 61.021 1.00 36.39 167 GLY C C 1
ATOM 4923 O O . GLY C 1 167 ? 161.241 70.166 61.469 1.00 34.33 167 GLY C O 1
ATOM 4924 N N . MET C 1 168 ? 162.263 68.187 61.811 1.00 35.03 168 MET C N 1
ATOM 4925 C CA . MET C 1 168 ? 162.262 68.362 63.259 1.00 34.39 168 MET C CA 1
ATOM 4926 C C . MET C 1 168 ? 163.299 69.412 63.638 1.00 33.62 168 MET C C 1
ATOM 4927 O O . MET C 1 168 ? 164.467 69.311 63.261 1.00 40.39 168 MET C O 1
ATOM 4932 N N . ARG C 1 169 ? 162.871 70.418 64.387 1.00 33.42 169 ARG C N 1
ATOM 4933 C CA . ARG C 1 169 ? 163.736 71.539 64.718 1.00 37.54 169 ARG C CA 1
ATOM 4934 C C . ARG C 1 169 ? 164.377 71.403 66.083 1.00 32.79 169 ARG C C 1
ATOM 4935 O O . ARG C 1 169 ? 165.248 72.205 66.431 1.00 34.16 169 ARG C O 1
ATOM 4943 N N . LEU C 1 170 ? 163.986 70.406 66.855 1.00 34.25 170 LEU C N 1
ATOM 4944 C CA . LEU C 1 170 ? 164.624 70.134 68.126 1.00 33.81 170 LEU C CA 1
ATOM 4945 C C . LEU C 1 170 ? 165.015 68.668 68.136 1.00 29.90 170 LEU C C 1
ATOM 4946 O O . LEU C 1 170 ? 164.363 67.845 67.492 1.00 30.82 170 LEU C O 1
ATOM 4951 N N . PHE C 1 171 ? 166.083 68.354 68.869 1.00 27.71 171 PHE C N 1
ATOM 4952 C CA . PHE C 1 171 ? 166.592 66.988 68.950 1.00 30.33 171 PHE C CA 1
ATOM 4953 C C . PHE C 1 171 ? 166.991 66.714 70.388 1.00 29.76 171 PHE C C 1
ATOM 4954 O O . PHE C 1 171 ? 167.728 67.499 70.991 1.00 32.55 171 PHE C O 1
ATOM 4962 N N . TYR C 1 172 ? 166.484 65.624 70.937 1.00 27.58 172 TYR C N 1
ATOM 4963 C CA . TYR C 1 172 ? 166.596 65.321 72.357 1.00 30.26 172 TYR C CA 1
ATOM 4964 C C . TYR C 1 172 ? 167.364 64.018 72.540 1.00 32.24 172 TYR C C 1
ATOM 4965 O O . TYR C 1 172 ? 166.885 62.952 72.131 1.00 28.07 172 TYR C O 1
ATOM 4974 N N . LEU C 1 173 ? 168.540 64.102 73.167 1.00 30.29 173 LEU C N 1
ATOM 4975 C CA . LEU C 1 173 ? 169.318 62.918 73.544 1.00 29.75 173 LEU C CA 1
ATOM 4976 C C . LEU C 1 173 ? 168.953 62.568 74.979 1.00 32.40 173 LEU C C 1
ATOM 4977 O O . LEU C 1 173 ? 169.250 63.336 75.905 1.00 33.56 173 LEU C O 1
ATOM 4982 N N . GLU C 1 174 ? 168.293 61.425 75.158 1.00 26.84 174 GLU C N 1
ATOM 4983 C CA . GLU C 1 174 ? 167.649 61.047 76.412 1.00 30.29 174 GLU C CA 1
ATOM 4984 C C . GLU C 1 174 ? 168.355 59.817 76.966 1.00 34.44 174 GLU C C 1
ATOM 4985 O O . GLU C 1 174 ? 168.232 58.723 76.402 1.00 30.62 174 GLU C O 1
ATOM 4991 N N . ALA C 1 175 ? 169.114 59.999 78.049 1.00 33.07 175 ALA C N 1
ATOM 4992 C CA . ALA C 1 175 ? 169.720 58.868 78.748 1.00 31.91 175 ALA C CA 1
ATOM 4993 C C . ALA C 1 175 ? 168.753 58.187 79.699 1.00 34.25 175 ALA C C 1
ATOM 4994 O O . ALA C 1 175 ? 169.037 57.076 80.170 1.00 33.62 175 ALA C O 1
ATOM 4996 N N . GLY C 1 176 ? 167.616 58.810 79.971 1.00 38.41 176 GLY C N 1
ATOM 4997 C CA . GLY C 1 176 ? 166.628 58.234 80.857 1.00 36.31 176 GLY C CA 1
ATOM 4998 C C . GLY C 1 176 ? 166.698 58.893 82.216 1.00 39.42 176 GLY C C 1
ATOM 4999 O O . GLY C 1 176 ? 167.789 59.079 82.761 1.00 37.04 176 GLY C O 1
ATOM 5000 N N . SER C 1 177 ? 165.545 59.270 82.761 1.00 35.47 177 SER C N 1
ATOM 5001 C CA . SER C 1 177 ? 165.495 59.764 84.126 1.00 43.63 177 SER C CA 1
ATOM 5002 C C . SER C 1 177 ? 166.170 58.780 85.066 1.00 44.21 177 SER C C 1
ATOM 5003 O O . SER C 1 177 ? 165.892 57.575 85.029 1.00 41.27 177 SER C O 1
ATOM 5006 N N . GLY C 1 178 ? 167.090 59.292 85.878 1.00 44.53 178 GLY C N 1
ATOM 5007 C CA . GLY C 1 178 ? 167.796 58.437 86.813 1.00 44.98 178 GLY C CA 1
ATOM 5008 C C . GLY C 1 178 ? 168.943 57.642 86.237 1.00 48.87 178 GLY C C 1
ATOM 5009 O O . GLY C 1 178 ? 169.423 56.712 86.896 1.00 49.18 178 GLY C O 1
ATOM 5010 N N . ALA C 1 179 ? 169.402 57.973 85.031 1.00 46.97 179 ALA C N 1
ATOM 5011 C CA . ALA C 1 179 ? 170.536 57.267 84.441 1.00 42.66 179 ALA C CA 1
ATOM 5012 C C . ALA C 1 179 ? 171.789 57.502 85.280 1.00 45.03 179 ALA C C 1
ATOM 5013 O O . ALA C 1 179 ? 172.082 58.654 85.639 1.00 44.26 179 ALA C O 1
ATOM 5015 N N . PRO C 1 180 ? 172.562 56.460 85.593 1.00 43.18 180 PRO C N 1
ATOM 5016 C CA . PRO C 1 180 ? 173.788 56.677 86.380 1.00 46.63 180 PRO C CA 1
ATOM 5017 C C . PRO C 1 180 ? 174.738 57.685 85.754 1.00 50.44 180 PRO C C 1
ATOM 5018 O O . PRO C 1 180 ? 175.379 58.460 86.475 1.00 53.91 180 PRO C O 1
ATOM 5022 N N . GLU C 1 181 ? 174.830 57.715 84.427 1.00 47.75 181 GLU C N 1
ATOM 5023 C CA . GLU C 1 181 ? 175.716 58.636 83.735 1.00 44.77 181 GLU C CA 1
ATOM 5024 C C . GLU C 1 181 ? 174.953 59.331 82.619 1.00 43.63 181 GLU C C 1
ATOM 5025 O O . GLU C 1 181 ? 174.159 58.704 81.916 1.00 39.33 181 GLU C O 1
ATOM 5031 N N . HIS C 1 182 ? 175.198 60.628 82.464 1.00 42.58 182 HIS C N 1
ATOM 5032 C CA . HIS C 1 182 ? 174.592 61.393 81.389 1.00 40.32 182 HIS C CA 1
ATOM 5033 C C . HIS C 1 182 ? 175.150 60.965 80.036 1.00 40.13 182 HIS C C 1
ATOM 5034 O O . HIS C 1 182 ? 176.205 60.330 79.938 1.00 43.05 182 HIS C O 1
ATOM 5041 N N . VAL C 1 183 ? 174.430 61.341 78.984 1.00 39.37 183 VAL C N 1
ATOM 5042 C CA . VAL C 1 183 ? 174.831 61.100 77.599 1.00 34.91 183 VAL C CA 1
ATOM 5043 C C . VAL C 1 183 ? 176.292 61.496 77.395 1.00 39.93 183 VAL C C 1
ATOM 5044 O O . VAL C 1 183 ? 176.722 62.559 77.877 1.00 37.29 183 VAL C O 1
ATOM 5048 N N . PRO C 1 184 ? 177.088 60.668 76.707 1.00 38.60 184 PRO C N 1
ATOM 5049 C CA . PRO C 1 184 ? 178.521 60.967 76.540 1.00 39.24 184 PRO C CA 1
ATOM 5050 C C . PRO C 1 184 ? 178.772 62.280 75.820 1.00 37.50 184 PRO C C 1
ATOM 5051 O O . PRO C 1 184 ? 178.104 62.605 74.836 1.00 35.00 184 PRO C O 1
ATOM 5055 N N . GLU C 1 185 ? 179.784 63.017 76.313 1.00 39.62 185 GLU C N 1
ATOM 5056 C CA . GLU C 1 185 ? 180.234 64.247 75.666 1.00 38.87 185 GLU C CA 1
ATOM 5057 C C . GLU C 1 185 ? 180.560 64.031 74.200 1.00 40.41 185 GLU C C 1
ATOM 5058 O O . GLU C 1 185 ? 180.225 64.870 73.354 1.00 37.97 185 GLU C O 1
ATOM 5064 N N . GLU C 1 186 ? 181.236 62.920 73.880 1.00 38.78 186 GLU C N 1
ATOM 5065 C CA . GLU C 1 186 ? 181.579 62.654 72.488 1.00 39.64 186 GLU C CA 1
ATOM 5066 C C . GLU C 1 186 ? 180.327 62.593 71.624 1.00 33.04 186 GLU C C 1
ATOM 5067 O O . GLU C 1 186 ? 180.290 63.155 70.526 1.00 36.05 186 GLU C O 1
ATOM 5073 N N . MET C 1 187 ? 179.285 61.930 72.114 1.00 32.37 187 MET C N 1
ATOM 5074 C CA . MET C 1 187 ? 178.054 61.810 71.338 1.00 35.73 187 MET C CA 1
ATOM 5075 C C . MET C 1 187 ? 177.383 63.169 71.166 1.00 32.75 187 MET C C 1
ATOM 5076 O O . MET C 1 187 ? 176.940 63.523 70.068 1.00 35.13 187 MET C O 1
ATOM 5081 N N . ILE C 1 188 ? 177.291 63.936 72.251 1.00 33.32 188 ILE C N 1
ATOM 5082 C CA . ILE C 1 188 ? 176.720 65.286 72.188 1.00 36.81 188 ILE C CA 1
ATOM 5083 C C . ILE C 1 188 ? 177.441 66.119 71.137 1.00 34.76 188 ILE C C 1
ATOM 5084 O O . ILE C 1 188 ? 176.819 66.722 70.250 1.00 35.51 188 ILE C O 1
ATOM 5089 N N . ALA C 1 189 ? 178.772 66.146 71.212 1.00 36.24 189 ALA C N 1
ATOM 5090 C CA . ALA C 1 189 ? 179.540 67.021 70.329 1.00 39.52 189 ALA C CA 1
ATOM 5091 C C . ALA C 1 189 ? 179.406 66.603 68.870 1.00 40.52 189 ALA C C 1
ATOM 5092 O O . ALA C 1 189 ? 179.267 67.458 67.987 1.00 36.66 189 ALA C O 1
ATOM 5094 N N . LEU C 1 190 ? 179.437 65.289 68.593 1.00 37.33 190 LEU C N 1
ATOM 5095 C CA . LEU C 1 190 ? 179.248 64.829 67.216 1.00 34.35 190 LEU C CA 1
ATOM 5096 C C . LEU C 1 190 ? 177.863 65.197 66.705 1.00 36.43 190 LEU C C 1
ATOM 5097 O O . LEU C 1 190 ? 177.711 65.643 65.560 1.00 37.81 190 LEU C O 1
ATOM 5102 N N . VAL C 1 191 ? 176.841 65.021 67.545 1.00 33.70 191 VAL C N 1
ATOM 5103 C CA . VAL C 1 191 ? 175.488 65.396 67.151 1.00 34.12 191 VAL C CA 1
ATOM 5104 C C . VAL C 1 191 ? 175.408 66.894 66.886 1.00 36.16 191 VAL C C 1
ATOM 5105 O O . VAL C 1 191 ? 174.851 67.329 65.870 1.00 36.95 191 VAL C O 1
ATOM 5109 N N . LYS C 1 192 ? 175.998 67.708 67.764 1.00 39.94 192 LYS C N 1
ATOM 5110 C CA . LYS C 1 192 ? 175.975 69.156 67.530 1.00 37.57 192 LYS C CA 1
ATOM 5111 C C . LYS C 1 192 ? 176.702 69.522 66.241 1.00 41.17 192 LYS C C 1
ATOM 5112 O O . LYS C 1 192 ? 176.269 70.421 65.512 1.00 39.98 192 LYS C O 1
ATOM 5118 N N . ARG C 1 193 ? 177.803 68.826 65.934 1.00 40.79 193 ARG C N 1
ATOM 5119 C CA . ARG C 1 193 ? 178.557 69.109 64.715 1.00 43.40 193 ARG C CA 1
ATOM 5120 C C . ARG C 1 193 ? 177.755 68.848 63.443 1.00 43.77 193 ARG C C 1
ATOM 5121 O O . ARG C 1 193 ? 178.049 69.457 62.409 1.00 47.37 193 ARG C O 1
ATOM 5129 N N . CYS C 1 194 ? 176.751 67.967 63.490 1.00 42.40 194 CYS C N 1
ATOM 5130 C CA . CYS C 1 194 ? 176.067 67.485 62.295 1.00 41.60 194 CYS C CA 1
ATOM 5131 C C . CYS C 1 194 ? 174.734 68.158 62.026 1.00 42.37 194 CYS C C 1
ATOM 5132 O O . CYS C 1 194 ? 174.209 68.016 60.915 1.00 43.78 194 CYS C O 1
ATOM 5135 N N . THR C 1 195 ? 174.169 68.870 63.000 1.00 39.13 195 THR C N 1
ATOM 5136 C CA . THR C 1 195 ? 172.814 69.377 62.893 1.00 36.83 195 THR C CA 1
ATOM 5137 C C . THR C 1 195 ? 172.776 70.837 63.338 1.00 41.54 195 THR C C 1
ATOM 5138 O O . THR C 1 195 ? 173.607 71.281 64.130 1.00 39.41 195 THR C O 1
ATOM 5142 N N . ASP C 1 196 ? 171.800 71.574 62.820 1.00 37.56 196 ASP C N 1
ATOM 5143 C CA . ASP C 1 196 ? 171.532 72.934 63.274 1.00 44.30 196 ASP C CA 1
ATOM 5144 C C . ASP C 1 196 ? 170.279 73.029 64.128 1.00 42.81 196 ASP C C 1
ATOM 5145 O O . ASP C 1 196 ? 169.776 74.136 64.360 1.00 42.08 196 ASP C O 1
ATOM 5150 N N . GLN C 1 197 ? 169.772 71.902 64.610 1.00 35.88 197 GLN C N 1
ATOM 5151 C CA . GLN C 1 197 ? 168.597 71.879 65.462 1.00 36.36 197 GLN C CA 1
ATOM 5152 C C . GLN C 1 197 ? 168.945 72.414 66.841 1.00 37.77 197 GLN C C 1
ATOM 5153 O O . GLN C 1 197 ? 170.114 72.547 67.206 1.00 42.67 197 GLN C O 1
ATOM 5159 N N . ILE C 1 198 ? 167.907 72.705 67.624 1.00 34.64 198 ILE C N 1
ATOM 5160 C CA . ILE C 1 198 ? 168.091 72.944 69.050 1.00 33.72 198 ILE C CA 1
ATOM 5161 C C . ILE C 1 198 ? 168.359 71.599 69.705 1.00 33.89 198 ILE C C 1
ATOM 5162 O O . ILE C 1 198 ? 167.522 70.695 69.631 1.00 30.48 198 ILE C O 1
ATOM 5167 N N . LEU C 1 199 ? 169.519 71.456 70.345 1.00 33.48 199 LEU C N 1
ATOM 5168 C CA . LEU C 1 199 ? 169.947 70.166 70.874 1.00 35.48 199 LEU C CA 1
ATOM 5169 C C . LEU C 1 199 ? 169.687 70.094 72.376 1.00 33.47 199 LEU C C 1
ATOM 5170 O O . LEU C 1 199 ? 170.276 70.845 73.159 1.00 34.46 199 LEU C O 1
ATOM 5175 N N . ILE C 1 200 ? 168.844 69.154 72.774 1.00 30.57 200 ILE C N 1
ATOM 5176 C CA . ILE C 1 200 ? 168.419 68.992 74.159 1.00 32.04 200 ILE C CA 1
ATOM 5177 C C . ILE C 1 200 ? 169.037 67.726 74.714 1.00 33.40 200 ILE C C 1
ATOM 5178 O O . ILE C 1 200 ? 168.965 66.666 74.077 1.00 32.75 200 ILE C O 1
ATOM 5183 N N . VAL C 1 201 ? 169.594 67.812 75.921 1.00 33.57 201 VAL C N 1
ATOM 5184 C CA . VAL C 1 201 ? 170.207 66.652 76.560 1.00 31.99 201 VAL C CA 1
ATOM 5185 C C . VAL C 1 201 ? 169.655 66.525 77.970 1.00 32.65 201 VAL C C 1
ATOM 5186 O O . VAL C 1 201 ? 169.638 67.503 78.724 1.00 33.50 201 VAL C O 1
ATOM 5190 N N . GLY C 1 202 ? 169.198 65.328 78.316 1.00 33.15 202 GLY C N 1
ATOM 5191 C CA . GLY C 1 202 ? 168.646 65.073 79.632 1.00 34.27 202 GLY C CA 1
ATOM 5192 C C . GLY C 1 202 ? 168.963 63.658 80.058 1.00 38.04 202 GLY C C 1
ATOM 5193 O O . GLY C 1 202 ? 169.298 62.792 79.236 1.00 32.71 202 GLY C O 1
ATOM 5194 N N . GLY C 1 203 ? 168.830 63.426 81.359 1.00 35.50 203 GLY C N 1
ATOM 5195 C CA . GLY C 1 203 ? 169.055 62.112 81.931 1.00 35.94 203 GLY C CA 1
ATOM 5196 C C . GLY C 1 203 ? 170.367 62.045 82.685 1.00 38.25 203 GLY C C 1
ATOM 5197 O O . GLY C 1 203 ? 171.435 62.178 82.085 1.00 37.64 203 GLY C O 1
ATOM 5198 N N . GLY C 1 204 ? 170.300 61.866 84.002 1.00 41.58 204 GLY C N 1
ATOM 5199 C CA . GLY C 1 204 ? 171.501 61.686 84.795 1.00 42.13 204 GLY C CA 1
ATOM 5200 C C . GLY C 1 204 ? 172.368 62.909 84.979 1.00 44.06 204 GLY C C 1
ATOM 5201 O O . GLY C 1 204 ? 173.549 62.765 85.299 1.00 42.81 204 GLY C O 1
ATOM 5202 N N . ILE C 1 205 ? 171.822 64.114 84.794 1.00 40.95 205 ILE C N 1
ATOM 5203 C CA . ILE C 1 205 ? 172.552 65.353 85.008 1.00 39.35 205 ILE C CA 1
ATOM 5204 C C . ILE C 1 205 ? 172.185 65.851 86.406 1.00 48.66 205 ILE C C 1
ATOM 5205 O O . ILE C 1 205 ? 171.057 66.300 86.647 1.00 40.54 205 ILE C O 1
ATOM 5210 N N . ARG C 1 206 ? 173.129 65.736 87.347 1.00 48.04 206 ARG C N 1
ATOM 5211 C CA . ARG C 1 206 ? 172.849 65.946 88.764 1.00 49.67 206 ARG C CA 1
ATOM 5212 C C . ARG C 1 206 ? 173.671 67.049 89.405 1.00 53.07 206 ARG C C 1
ATOM 5213 O O . ARG C 1 206 ? 173.211 67.648 90.381 1.00 51.12 206 ARG C O 1
ATOM 5221 N N . SER C 1 207 ? 174.865 67.326 88.895 1.00 51.12 207 SER C N 1
ATOM 5222 C CA . SER C 1 207 ? 175.781 68.287 89.483 1.00 50.83 207 SER C CA 1
ATOM 5223 C C . SER C 1 207 ? 176.120 69.368 88.471 1.00 51.63 207 SER C C 1
ATOM 5224 O O . SER C 1 207 ? 175.892 69.215 87.268 1.00 50.18 207 SER C O 1
ATOM 5227 N N . GLY C 1 208 ? 176.688 70.469 88.969 1.00 52.42 208 GLY C N 1
ATOM 5228 C CA . GLY C 1 208 ? 177.238 71.465 88.067 1.00 49.31 208 GLY C CA 1
ATOM 5229 C C . GLY C 1 208 ? 178.316 70.898 87.169 1.00 47.57 208 GLY C C 1
ATOM 5230 O O . GLY C 1 208 ? 178.472 71.338 86.028 1.00 49.45 208 GLY C O 1
ATOM 5231 N N . GLU C 1 209 ? 179.066 69.909 87.667 1.00 52.42 209 GLU C N 1
ATOM 5232 C CA . GLU C 1 209 ? 180.071 69.235 86.849 1.00 56.10 209 GLU C CA 1
ATOM 5233 C C . GLU C 1 209 ? 179.420 68.547 85.650 1.00 50.14 209 GLU C C 1
ATOM 5234 O O . GLU C 1 209 ? 179.830 68.757 84.503 1.00 49.64 209 GLU C O 1
ATOM 5240 N N . ASP C 1 210 ? 178.398 67.724 85.904 1.00 47.31 210 ASP C N 1
ATOM 5241 C CA . ASP C 1 210 ? 177.613 67.124 84.824 1.00 47.16 210 ASP C CA 1
ATOM 5242 C C . ASP C 1 210 ? 177.149 68.166 83.820 1.00 47.17 210 ASP C C 1
ATOM 5243 O O . ASP C 1 210 ? 177.354 68.022 82.610 1.00 42.84 210 ASP C O 1
ATOM 5248 N N . ALA C 1 211 ? 176.511 69.227 84.311 1.00 44.46 211 ALA C N 1
ATOM 5249 C CA . ALA C 1 211 ? 175.902 70.199 83.415 1.00 40.58 211 ALA C CA 1
ATOM 5250 C C . ALA C 1 211 ? 176.959 70.938 82.607 1.00 45.62 211 ALA C C 1
ATOM 5251 O O . ALA C 1 211 ? 176.757 71.229 81.423 1.00 41.74 211 ALA C O 1
ATOM 5253 N N . ALA C 1 212 ? 178.089 71.264 83.234 1.00 46.33 212 ALA C N 1
ATOM 5254 C CA . ALA C 1 212 ? 179.153 71.945 82.511 1.00 45.68 212 ALA C CA 1
ATOM 5255 C C . ALA C 1 212 ? 179.715 71.054 81.414 1.00 44.62 212 ALA C C 1
ATOM 5256 O O . ALA C 1 212 ? 180.051 71.533 80.324 1.00 42.96 212 ALA C O 1
ATOM 5258 N N . ARG C 1 213 ? 179.809 69.748 81.684 1.00 45.98 213 ARG C N 1
ATOM 5259 C CA . ARG C 1 213 ? 180.265 68.812 80.662 1.00 50.67 213 ARG C CA 1
ATOM 5260 C C . ARG C 1 213 ? 179.248 68.689 79.531 1.00 44.32 213 ARG C C 1
ATOM 5261 O O . ARG C 1 213 ? 179.620 68.699 78.354 1.00 39.78 213 ARG C O 1
ATOM 5269 N N . VAL C 1 214 ? 177.959 68.588 79.865 1.00 42.65 214 VAL C N 1
ATOM 5270 C CA . VAL C 1 214 ? 176.938 68.438 78.830 1.00 42.33 214 VAL C CA 1
ATOM 5271 C C . VAL C 1 214 ? 176.805 69.726 78.028 1.00 39.24 214 VAL C C 1
ATOM 5272 O O . VAL C 1 214 ? 176.771 69.708 76.792 1.00 38.71 214 VAL C O 1
ATOM 5276 N N . ALA C 1 215 ? 176.749 70.869 78.718 1.00 39.83 215 ALA C N 1
ATOM 5277 C CA . ALA C 1 215 ? 176.685 72.138 78.006 1.00 39.92 215 ALA C CA 1
ATOM 5278 C C . ALA C 1 215 ? 177.963 72.383 77.214 1.00 42.44 215 ALA C C 1
ATOM 5279 O O . ALA C 1 215 ? 177.914 72.811 76.054 1.00 40.27 215 ALA C O 1
ATOM 5281 N N . GLY C 1 216 ? 179.122 72.111 77.824 1.00 45.94 216 GLY C N 1
ATOM 5282 C CA . GLY C 1 216 ? 180.380 72.361 77.140 1.00 44.29 216 GLY C CA 1
ATOM 5283 C C . GLY C 1 216 ? 180.565 71.499 75.911 1.00 43.18 216 GLY C C 1
ATOM 5284 O O . GLY C 1 216 ? 181.196 71.925 74.937 1.00 40.70 216 GLY C O 1
ATOM 5285 N N . ALA C 1 217 ? 179.999 70.289 75.928 1.00 40.11 217 ALA C N 1
ATOM 5286 C CA . ALA C 1 217 ? 180.046 69.402 74.777 1.00 38.64 217 ALA C CA 1
ATOM 5287 C C . ALA C 1 217 ? 179.119 69.844 73.654 1.00 40.32 217 ALA C C 1
ATOM 5288 O O . ALA C 1 217 ? 179.260 69.351 72.531 1.00 41.52 217 ALA C O 1
ATOM 5290 N N . GLY C 1 218 ? 178.164 70.740 73.921 1.00 39.86 218 GLY C N 1
ATOM 5291 C CA . GLY C 1 218 ? 177.354 71.268 72.837 1.00 39.62 218 GLY C CA 1
ATOM 5292 C C . GLY C 1 218 ? 175.851 71.330 73.026 1.00 36.63 218 GLY C C 1
ATOM 5293 O O . GLY C 1 218 ? 175.143 71.776 72.119 1.00 39.56 218 GLY C O 1
ATOM 5294 N N . ALA C 1 219 ? 175.339 70.904 74.177 1.00 36.84 219 ALA C N 1
ATOM 5295 C CA . ALA C 1 219 ? 173.903 70.993 74.404 1.00 36.03 219 ALA C CA 1
ATOM 5296 C C . ALA C 1 219 ? 173.449 72.447 74.408 1.00 37.97 219 ALA C C 1
ATOM 5297 O O . ALA C 1 219 ? 174.099 73.316 74.994 1.00 37.32 219 ALA C O 1
ATOM 5299 N N . ASP C 1 220 ? 172.339 72.707 73.713 1.00 37.13 220 ASP C N 1
ATOM 5300 C CA . ASP C 1 220 ? 171.661 73.995 73.784 1.00 36.33 220 ASP C CA 1
ATOM 5301 C C . ASP C 1 220 ? 170.766 74.077 75.002 1.00 37.02 220 ASP C C 1
ATOM 5302 O O . ASP C 1 220 ? 170.591 75.166 75.574 1.00 39.65 220 ASP C O 1
ATOM 5307 N N . VAL C 1 221 ? 170.195 72.941 75.400 1.00 31.28 221 VAL C N 1
ATOM 5308 C CA . VAL C 1 221 ? 169.222 72.852 76.480 1.00 31.90 221 VAL C CA 1
ATOM 5309 C C . VAL C 1 221 ? 169.625 71.700 77.374 1.00 33.91 221 VAL C C 1
ATOM 5310 O O . VAL C 1 221 ? 169.837 70.582 76.888 1.00 32.89 221 VAL C O 1
ATOM 5314 N N . VAL C 1 222 ? 169.703 71.956 78.673 1.00 32.59 222 VAL C N 1
ATOM 5315 C CA . VAL C 1 222 ? 169.952 70.927 79.675 1.00 31.89 222 VAL C CA 1
ATOM 5316 C C . VAL C 1 222 ? 168.664 70.677 80.453 1.00 36.09 222 VAL C C 1
ATOM 5317 O O . VAL C 1 222 ? 168.061 71.619 80.980 1.00 34.59 222 VAL C O 1
ATOM 5321 N N . VAL C 1 223 ? 168.245 69.413 80.542 1.00 31.64 223 VAL C N 1
ATOM 5322 C CA . VAL C 1 223 ? 167.067 69.036 81.319 1.00 33.71 223 VAL C CA 1
ATOM 5323 C C . VAL C 1 223 ? 167.516 68.303 82.580 1.00 40.34 223 VAL C C 1
ATOM 5324 O O . VAL C 1 223 ? 168.338 67.383 82.505 1.00 39.10 223 VAL C O 1
ATOM 5328 N N . THR C 1 224 ? 166.933 68.651 83.718 1.00 43.04 224 THR C N 1
ATOM 5329 C CA . THR C 1 224 ? 167.182 67.973 84.972 1.00 41.00 224 THR C CA 1
ATOM 5330 C C . THR C 1 224 ? 165.922 67.826 85.762 1.00 44.10 224 THR C C 1
ATOM 5331 O O . THR C 1 224 ? 165.034 68.604 85.638 1.00 41.56 224 THR C O 1
ATOM 5335 N N . GLY C 1 225 ? 165.893 66.776 86.557 1.00 50.40 225 GLY C N 1
ATOM 5336 C CA . GLY C 1 225 ? 164.787 66.438 87.409 1.00 51.91 225 GLY C CA 1
ATOM 5337 C C . GLY C 1 225 ? 164.901 67.110 88.753 1.00 54.89 225 GLY C C 1
ATOM 5338 O O . GLY C 1 225 ? 165.724 67.959 88.962 1.00 54.69 225 GLY C O 1
ATOM 5339 N N . THR C 1 226 ? 164.054 66.713 89.669 1.00 30.00 226 THR C N 1
ATOM 5340 C CA . THR C 1 226 ? 164.005 67.345 90.968 1.00 30.00 226 THR C CA 1
ATOM 5341 C C . THR C 1 226 ? 164.604 66.623 92.155 1.00 30.00 226 THR C C 1
ATOM 5342 O O . THR C 1 226 ? 164.666 67.184 93.219 1.00 30.00 226 THR C O 1
ATOM 5346 N N . VAL C 1 227 ? 165.043 65.389 91.958 1.00 30.00 227 VAL C N 1
ATOM 5347 C CA . VAL C 1 227 ? 165.663 64.601 93.011 1.00 30.00 227 VAL C CA 1
ATOM 5348 C C . VAL C 1 227 ? 166.944 65.278 93.509 1.00 30.00 227 VAL C C 1
ATOM 5349 O O . VAL C 1 227 ? 167.809 65.649 92.745 1.00 30.00 227 VAL C O 1
ATOM 5353 N N . VAL C 1 228 ? 167.025 65.450 94.814 1.00 30.00 228 VAL C N 1
ATOM 5354 C CA . VAL C 1 228 ? 168.128 66.136 95.465 1.00 30.00 228 VAL C CA 1
ATOM 5355 C C . VAL C 1 228 ? 169.138 65.160 96.029 1.00 30.00 228 VAL C C 1
ATOM 5356 O O . VAL C 1 228 ? 168.785 64.032 96.324 1.00 30.00 228 VAL C O 1
ATOM 5360 N N . VAL C 1 234 ? 166.496 71.908 96.357 1.00 30.00 234 VAL C N 1
ATOM 5361 C CA . VAL C 1 234 ? 166.064 72.133 94.986 1.00 30.00 234 VAL C CA 1
ATOM 5362 C C . VAL C 1 234 ? 166.653 73.428 94.447 1.00 30.00 234 VAL C C 1
ATOM 5363 O O . VAL C 1 234 ? 167.381 73.413 93.486 1.00 30.00 234 VAL C O 1
ATOM 5367 N N . GLU C 1 235 ? 166.333 74.546 95.071 1.00 30.00 235 GLU C N 1
ATOM 5368 C CA . GLU C 1 235 ? 166.860 75.814 94.613 1.00 30.00 235 GLU C CA 1
ATOM 5369 C C . GLU C 1 235 ? 168.367 75.722 94.474 1.00 30.00 235 GLU C C 1
ATOM 5370 O O . GLU C 1 235 ? 168.950 76.311 93.571 1.00 30.00 235 GLU C O 1
ATOM 5376 N N . ASP C 1 236 ? 168.992 74.975 95.369 1.00 74.78 236 ASP C N 1
ATOM 5377 C CA . ASP C 1 236 ? 170.426 74.803 95.320 1.00 68.34 236 ASP C CA 1
ATOM 5378 C C . ASP C 1 236 ? 170.881 73.967 94.134 1.00 66.65 236 ASP C C 1
ATOM 5379 O O . ASP C 1 236 ? 171.681 74.430 93.359 1.00 62.33 236 ASP C O 1
ATOM 5384 N N . LYS C 1 237 ? 170.373 72.754 93.996 1.00 57.85 237 LYS C N 1
ATOM 5385 C CA . LYS C 1 237 ? 170.780 71.929 92.879 1.00 61.35 237 LYS C CA 1
ATOM 5386 C C . LYS C 1 237 ? 170.663 72.683 91.573 1.00 59.60 237 LYS C C 1
ATOM 5387 O O . LYS C 1 237 ? 171.584 72.688 90.793 1.00 53.70 237 LYS C O 1
ATOM 5389 N N . ILE C 1 238 ? 169.519 73.318 91.347 1.00 56.24 238 ILE C N 1
ATOM 5390 C CA . ILE C 1 238 ? 169.295 74.022 90.089 1.00 53.01 238 ILE C CA 1
ATOM 5391 C C . ILE C 1 238 ? 170.315 75.137 89.916 1.00 54.45 238 ILE C C 1
ATOM 5392 O O . ILE C 1 238 ? 170.902 75.301 88.839 1.00 51.94 238 ILE C O 1
ATOM 5397 N N . ARG C 1 239 ? 170.549 75.917 90.977 1.00 57.28 239 ARG C N 1
ATOM 5398 C CA . ARG C 1 239 ? 171.548 76.977 90.898 1.00 55.32 239 ARG C CA 1
ATOM 5399 C C . ARG C 1 239 ? 172.925 76.404 90.591 1.00 53.16 239 ARG C C 1
ATOM 5400 O O . ARG C 1 239 ? 173.652 76.933 89.744 1.00 52.34 239 ARG C O 1
ATOM 5408 N N . GLU C 1 240 ? 173.294 75.309 91.260 1.00 54.05 240 GLU C N 1
ATOM 5409 C CA . GLU C 1 240 ? 174.564 74.656 90.957 1.00 54.06 240 GLU C CA 1
ATOM 5410 C C . GLU C 1 240 ? 174.614 74.203 89.500 1.00 55.67 240 GLU C C 1
ATOM 5411 O O . GLU C 1 240 ? 175.631 74.372 88.815 1.00 53.00 240 GLU C O 1
ATOM 5417 N N . ILE C 1 241 ? 173.518 73.632 89.002 1.00 55.38 241 ILE C N 1
ATOM 5418 C CA . ILE C 1 241 ? 173.505 73.177 87.616 1.00 51.31 241 ILE C CA 1
ATOM 5419 C C . ILE C 1 241 ? 173.577 74.364 86.672 1.00 48.39 241 ILE C C 1
ATOM 5420 O O . ILE C 1 241 ? 174.339 74.357 85.699 1.00 48.28 241 ILE C O 1
ATOM 5425 N N . VAL C 1 242 ? 172.823 75.424 86.976 1.00 50.14 242 VAL C N 1
ATOM 5426 C CA . VAL C 1 242 ? 172.769 76.590 86.103 1.00 50.85 242 VAL C CA 1
ATOM 5427 C C . VAL C 1 242 ? 174.110 77.309 86.077 1.00 50.74 242 VAL C C 1
ATOM 5428 O O . VAL C 1 242 ? 174.542 77.816 85.031 1.00 44.51 242 VAL C O 1
ATOM 5432 N N . GLU C 1 243 ? 174.792 77.372 87.220 1.00 51.99 243 GLU C N 1
ATOM 5433 C CA . GLU C 1 243 ? 176.081 78.053 87.229 1.00 57.45 243 GLU C CA 1
ATOM 5434 C C . GLU C 1 243 ? 177.130 77.233 86.498 1.00 52.14 243 GLU C C 1
ATOM 5435 O O . GLU C 1 243 ? 177.964 77.788 85.775 1.00 57.33 243 GLU C O 1
ATOM 5441 N N . GLY C 1 244 ? 177.088 75.910 86.652 1.00 51.84 244 GLY C N 1
ATOM 5442 C CA . GLY C 1 244 ? 177.949 75.056 85.848 1.00 53.83 244 GLY C CA 1
ATOM 5443 C C . GLY C 1 244 ? 177.796 75.305 84.359 1.00 52.28 244 GLY C C 1
ATOM 5444 O O . GLY C 1 244 ? 178.785 75.377 83.626 1.00 52.98 244 GLY C O 1
ATOM 5445 N N . MET C 1 245 ? 176.562 75.434 83.914 1.00 48.56 245 MET C N 1
ATOM 5446 C CA . MET C 1 245 ? 176.270 75.657 82.530 1.00 47.15 245 MET C CA 1
ATOM 5447 C C . MET C 1 245 ? 176.824 76.969 82.074 1.00 54.69 245 MET C C 1
ATOM 5448 O O . MET C 1 245 ? 177.070 77.160 80.911 1.00 58.14 245 MET C O 1
ATOM 5453 N N . GLY C 1 246 ? 176.951 77.906 82.987 1.00 51.43 246 GLY C N 1
ATOM 5454 C CA . GLY C 1 246 ? 177.415 79.218 82.635 1.00 55.57 246 GLY C CA 1
ATOM 5455 C C . GLY C 1 246 ? 178.888 79.266 82.424 1.00 57.18 246 GLY C C 1
ATOM 5456 O O . GLY C 1 246 ? 179.382 80.086 81.694 1.00 60.56 246 GLY C O 1
ATOM 5457 N N . SER C 1 247 ? 179.584 78.358 83.066 1.00 30.00 247 SER C N 1
ATOM 5458 C CA . SER C 1 247 ? 181.019 78.304 82.957 1.00 30.00 247 SER C CA 1
ATOM 5459 C C . SER C 1 247 ? 181.615 78.000 81.588 1.00 30.00 247 SER C C 1
ATOM 5460 O O . SER C 1 247 ? 180.962 77.998 80.561 1.00 30.00 247 SER C O 1
ATOM 5463 N N . MET D 1 1 ? 170.853 70.247 35.076 1.00 30.00 1 MET D N 1
ATOM 5464 C CA . MET D 1 1 ? 171.241 70.846 36.338 1.00 30.00 1 MET D CA 1
ATOM 5465 C C . MET D 1 1 ? 170.197 71.876 36.725 1.00 30.00 1 MET D C 1
ATOM 5466 O O . MET D 1 1 ? 169.386 72.270 35.897 1.00 30.00 1 MET D O 1
ATOM 5468 N N . PHE D 1 2 ? 170.209 72.306 37.973 1.00 30.00 2 PHE D N 1
ATOM 5469 C CA . PHE D 1 2 ? 169.210 73.267 38.391 1.00 30.00 2 PHE D CA 1
ATOM 5470 C C . PHE D 1 2 ? 169.595 74.640 38.873 1.00 30.00 2 PHE D C 1
ATOM 5471 O O . PHE D 1 2 ? 169.490 75.598 38.134 1.00 30.00 2 PHE D O 1
ATOM 5479 N N . LYS D 1 3 ? 169.968 74.729 40.140 1.00 30.00 3 LYS D N 1
ATOM 5480 C CA . LYS D 1 3 ? 170.245 75.973 40.831 1.00 30.00 3 LYS D CA 1
ATOM 5481 C C . LYS D 1 3 ? 168.831 76.311 41.197 1.00 30.00 3 LYS D C 1
ATOM 5482 O O . LYS D 1 3 ? 167.931 75.793 40.616 1.00 30.00 3 LYS D O 1
ATOM 5484 N N . MET D 1 4 ? 168.616 77.164 42.160 1.00 63.74 4 MET D N 1
ATOM 5485 C CA . MET D 1 4 ? 167.273 77.468 42.608 1.00 61.02 4 MET D CA 1
ATOM 5486 C C . MET D 1 4 ? 166.911 76.219 43.386 1.00 63.50 4 MET D C 1
ATOM 5487 O O . MET D 1 4 ? 167.097 75.106 42.925 1.00 60.69 4 MET D O 1
ATOM 5489 N N . LYS D 1 5 ? 166.407 76.452 44.578 1.00 58.98 5 LYS D N 1
ATOM 5490 C CA . LYS D 1 5 ? 165.971 75.451 45.474 1.00 56.08 5 LYS D CA 1
ATOM 5491 C C . LYS D 1 5 ? 164.664 74.972 44.934 1.00 53.56 5 LYS D C 1
ATOM 5492 O O . LYS D 1 5 ? 163.797 75.753 44.628 1.00 46.15 5 LYS D O 1
ATOM 5498 N N . VAL D 1 6 ? 164.519 73.672 44.816 1.00 44.28 6 VAL D N 1
ATOM 5499 C CA . VAL D 1 6 ? 163.310 73.105 44.299 1.00 41.63 6 VAL D CA 1
ATOM 5500 C C . VAL D 1 6 ? 162.088 73.511 45.070 1.00 40.97 6 VAL D C 1
ATOM 5501 O O . VAL D 1 6 ? 161.036 73.650 44.517 1.00 43.85 6 VAL D O 1
ATOM 5505 N N . GLU D 1 7 ? 162.236 73.687 46.365 1.00 41.77 7 GLU D N 1
ATOM 5506 C CA . GLU D 1 7 ? 161.113 74.051 47.186 1.00 44.86 7 GLU D CA 1
ATOM 5507 C C . GLU D 1 7 ? 160.617 75.457 46.845 1.00 46.07 7 GLU D C 1
ATOM 5508 O O . GLU D 1 7 ? 159.442 75.674 46.762 1.00 42.31 7 GLU D O 1
ATOM 5514 N N . ASP D 1 8 ? 161.531 76.395 46.653 1.00 47.68 8 ASP D N 1
ATOM 5515 C CA . ASP D 1 8 ? 161.139 77.745 46.243 1.00 51.86 8 ASP D CA 1
ATOM 5516 C C . ASP D 1 8 ? 160.481 77.714 44.873 1.00 49.49 8 ASP D C 1
ATOM 5517 O O . ASP D 1 8 ? 159.432 78.337 44.660 1.00 50.71 8 ASP D O 1
ATOM 5522 N N . TYR D 1 9 ? 161.072 76.947 43.947 1.00 50.70 9 TYR D N 1
ATOM 5523 C CA . TYR D 1 9 ? 160.515 76.766 42.613 1.00 50.02 9 TYR D CA 1
ATOM 5524 C C . TYR D 1 9 ? 159.079 76.267 42.670 1.00 53.08 9 TYR D C 1
ATOM 5525 O O . TYR D 1 9 ? 158.220 76.750 41.922 1.00 49.90 9 TYR D O 1
ATOM 5534 N N . PHE D 1 10 ? 158.797 75.304 43.557 1.00 49.90 10 PHE D N 1
ATOM 5535 C CA . PHE D 1 10 ? 157.423 74.854 43.756 1.00 51.56 10 PHE D CA 1
ATOM 5536 C C . PHE D 1 10 ? 156.533 76.004 44.200 1.00 48.56 10 PHE D C 1
ATOM 5537 O O . PHE D 1 10 ? 155.413 76.165 43.707 1.00 50.51 10 PHE D O 1
ATOM 5545 N N . HIS D 1 11 ? 156.997 76.784 45.175 1.00 48.00 11 HIS D N 1
ATOM 5546 C CA . HIS D 1 11 ? 156.185 77.879 45.684 1.00 51.23 11 HIS D CA 1
ATOM 5547 C C . HIS D 1 11 ? 155.953 78.934 44.608 1.00 53.05 11 HIS D C 1
ATOM 5548 O O . HIS D 1 11 ? 154.855 79.491 44.506 1.00 54.27 11 HIS D O 1
ATOM 5555 N N . ASP D 1 12 ? 156.963 79.199 43.778 1.00 49.96 12 ASP D N 1
ATOM 5556 C CA . ASP D 1 12 ? 156.773 80.158 42.694 1.00 54.89 12 ASP D CA 1
ATOM 5557 C C . ASP D 1 12 ? 155.693 79.689 41.730 1.00 57.48 12 ASP D C 1
ATOM 5558 O O . ASP D 1 12 ? 154.870 80.490 41.277 1.00 52.77 12 ASP D O 1
ATOM 5563 N N . ILE D 1 13 ? 155.657 78.385 41.427 1.00 53.72 13 ILE D N 1
ATOM 5564 C CA . ILE D 1 13 ? 154.630 77.870 40.529 1.00 47.43 13 ILE D CA 1
ATOM 5565 C C . ILE D 1 13 ? 153.259 77.978 41.175 1.00 54.94 13 ILE D C 1
ATOM 5566 O O . ILE D 1 13 ? 152.288 78.394 40.530 1.00 59.55 13 ILE D O 1
ATOM 5571 N N . LEU D 1 14 ? 153.149 77.600 42.454 1.00 54.32 14 LEU D N 1
ATOM 5572 C CA . LEU D 1 14 ? 151.849 77.557 43.115 1.00 52.80 14 LEU D CA 1
ATOM 5573 C C . LEU D 1 14 ? 151.236 78.939 43.322 1.00 55.64 14 LEU D C 1
ATOM 5574 O O . LEU D 1 14 ? 150.042 79.027 43.630 1.00 57.56 14 LEU D O 1
ATOM 5579 N N . ARG D 1 15 ? 152.010 80.015 43.174 1.00 57.52 15 ARG D N 1
ATOM 5580 C CA . ARG D 1 15 ? 151.401 81.343 43.160 1.00 61.97 15 ARG D CA 1
ATOM 5581 C C . ARG D 1 15 ? 150.479 81.531 41.964 1.00 60.57 15 ARG D C 1
ATOM 5582 O O . ARG D 1 15 ? 149.591 82.388 42.010 1.00 67.39 15 ARG D O 1
ATOM 5590 N N . GLU D 1 16 ? 150.664 80.746 40.904 1.00 61.61 16 GLU D N 1
ATOM 5591 C CA . GLU D 1 16 ? 149.874 80.849 39.682 1.00 65.16 16 GLU D CA 1
ATOM 5592 C C . GLU D 1 16 ? 149.021 79.619 39.415 1.00 66.41 16 GLU D C 1
ATOM 5593 O O . GLU D 1 16 ? 147.817 79.753 39.151 1.00 61.61 16 GLU D O 1
ATOM 5599 N N . ARG D 1 17 ? 149.609 78.420 39.476 1.00 59.06 17 ARG D N 1
ATOM 5600 C CA . ARG D 1 17 ? 148.970 77.215 38.968 1.00 55.41 17 ARG D CA 1
ATOM 5601 C C . ARG D 1 17 ? 149.420 76.011 39.794 1.00 57.38 17 ARG D C 1
ATOM 5602 O O . ARG D 1 17 ? 150.174 76.135 40.764 1.00 54.04 17 ARG D O 1
ATOM 5610 N N . LYS D 1 18 ? 148.966 74.835 39.389 1.00 58.07 18 LYS D N 1
ATOM 5611 C CA . LYS D 1 18 ? 149.347 73.602 40.058 1.00 56.84 18 LYS D CA 1
ATOM 5612 C C . LYS D 1 18 ? 150.470 72.910 39.300 1.00 59.28 18 LYS D C 1
ATOM 5613 O O . LYS D 1 18 ? 150.697 73.158 38.111 1.00 60.51 18 LYS D O 1
ATOM 5619 N N . ILE D 1 19 ? 151.185 72.039 40.017 1.00 55.78 19 ILE D N 1
ATOM 5620 C CA . ILE D 1 19 ? 152.456 71.498 39.553 1.00 56.97 19 ILE D CA 1
ATOM 5621 C C . ILE D 1 19 ? 152.235 70.100 38.997 1.00 56.42 19 ILE D C 1
ATOM 5622 O O . ILE D 1 19 ? 151.345 69.363 39.436 1.00 57.99 19 ILE D O 1
ATOM 5627 N N . HIS D 1 20 ? 153.037 69.731 38.006 1.00 56.11 20 HIS D N 1
ATOM 5628 C CA . HIS D 1 20 ? 153.021 68.371 37.494 1.00 56.47 20 HIS D CA 1
ATOM 5629 C C . HIS D 1 20 ? 154.429 67.806 37.500 1.00 56.48 20 HIS D C 1
ATOM 5630 O O . HIS D 1 20 ? 155.367 68.457 37.031 1.00 53.69 20 HIS D O 1
ATOM 5637 N N . LEU D 1 21 ? 154.567 66.590 38.023 1.00 58.48 21 LEU D N 1
ATOM 5638 C CA . LEU D 1 21 ? 155.833 65.877 38.034 1.00 56.73 21 LEU D CA 1
ATOM 5639 C C . LEU D 1 21 ? 155.672 64.573 37.270 1.00 57.82 21 LEU D C 1
ATOM 5640 O O . LEU D 1 21 ? 154.612 63.937 37.319 1.00 56.84 21 LEU D O 1
ATOM 5645 N N . THR D 1 22 ? 156.723 64.184 36.562 1.00 54.14 22 THR D N 1
ATOM 5646 C CA . THR D 1 22 ? 156.705 63.014 35.701 1.00 59.19 22 THR D CA 1
ATOM 5647 C C . THR D 1 22 ? 157.562 61.933 36.339 1.00 57.57 22 THR D C 1
ATOM 5648 O O . THR D 1 22 ? 158.769 62.121 36.527 1.00 58.35 22 THR D O 1
ATOM 5652 N N . LEU D 1 23 ? 156.929 60.819 36.684 1.00 62.92 23 LEU D N 1
ATOM 5653 C CA . LEU D 1 23 ? 157.588 59.716 37.372 1.00 60.81 23 LEU D CA 1
ATOM 5654 C C . LEU D 1 23 ? 158.272 58.802 36.364 1.00 60.74 23 LEU D C 1
ATOM 5655 O O . LEU D 1 23 ? 157.628 58.282 35.447 1.00 59.82 23 LEU D O 1
ATOM 5660 N N . ILE D 1 24 ? 159.575 58.610 36.539 1.00 61.30 24 ILE D N 1
ATOM 5661 C CA . ILE D 1 24 ? 160.383 57.789 35.647 1.00 62.15 24 ILE D CA 1
ATOM 5662 C C . ILE D 1 24 ? 161.000 56.655 36.459 1.00 65.36 24 ILE D C 1
ATOM 5663 O O . ILE D 1 24 ? 161.836 56.904 37.339 1.00 63.32 24 ILE D O 1
ATOM 5668 N N . ASP D 1 25 ? 160.595 55.408 36.164 1.00 64.85 25 ASP D N 1
ATOM 5669 C CA . ASP D 1 25 ? 161.335 54.246 36.655 1.00 64.42 25 ASP D CA 1
ATOM 5670 C C . ASP D 1 25 ? 162.523 53.978 35.747 1.00 66.66 25 ASP D C 1
ATOM 5671 O O . ASP D 1 25 ? 162.393 53.562 34.599 1.00 68.63 25 ASP D O 1
ATOM 5676 N N . PRO D 1 26 ? 163.713 54.228 36.269 1.00 67.56 26 PRO D N 1
ATOM 5677 C CA . PRO D 1 26 ? 164.971 54.031 35.530 1.00 67.55 26 PRO D CA 1
ATOM 5678 C C . PRO D 1 26 ? 165.316 52.591 35.220 1.00 73.77 26 PRO D C 1
ATOM 5679 O O . PRO D 1 26 ? 166.335 52.333 34.569 1.00 71.67 26 PRO D O 1
ATOM 5683 N N . GLU D 1 27 ? 164.570 51.656 35.783 1.00 76.78 27 GLU D N 1
ATOM 5684 C CA . GLU D 1 27 ? 164.784 50.240 35.564 1.00 77.63 27 GLU D CA 1
ATOM 5685 C C . GLU D 1 27 ? 164.007 49.734 34.364 1.00 77.68 27 GLU D C 1
ATOM 5686 O O . GLU D 1 27 ? 164.344 48.677 33.826 1.00 77.85 27 GLU D O 1
ATOM 5692 N N . GLU D 1 28 ? 162.995 50.480 33.927 1.00 74.89 28 GLU D N 1
ATOM 5693 C CA . GLU D 1 28 ? 162.126 50.081 32.833 1.00 78.28 28 GLU D CA 1
ATOM 5694 C C . GLU D 1 28 ? 162.523 50.727 31.508 1.00 75.82 28 GLU D C 1
ATOM 5695 O O . GLU D 1 28 ? 161.740 50.697 30.552 1.00 75.15 28 GLU D O 1
ATOM 5701 N N . GLN D 1 29 ? 163.715 51.309 31.433 1.00 71.38 29 GLN D N 1
ATOM 5702 C CA . GLN D 1 29 ? 164.309 51.742 30.171 1.00 70.34 29 GLN D CA 1
ATOM 5703 C C . GLN D 1 29 ? 165.772 52.069 30.446 1.00 70.85 29 GLN D C 1
ATOM 5704 O O . GLN D 1 29 ? 166.271 51.889 31.561 1.00 71.52 29 GLN D O 1
ATOM 5710 N N . THR D 1 30 ? 166.447 52.533 29.428 1.00 69.71 30 THR D N 1
ATOM 5711 C CA . THR D 1 30 ? 167.856 52.879 29.309 1.00 73.05 30 THR D CA 1
ATOM 5712 C C . THR D 1 30 ? 168.054 54.387 29.498 1.00 75.36 30 THR D C 1
ATOM 5713 O O . THR D 1 30 ? 167.149 55.178 29.199 1.00 71.85 30 THR D O 1
ATOM 5717 N N . PRO D 1 31 ? 169.203 54.813 30.043 1.00 72.16 31 PRO D N 1
ATOM 5718 C CA . PRO D 1 31 ? 169.440 56.255 30.226 1.00 73.51 31 PRO D CA 1
ATOM 5719 C C . PRO D 1 31 ? 169.135 57.115 29.008 1.00 77.20 31 PRO D C 1
ATOM 5720 O O . PRO D 1 31 ? 168.388 58.097 29.130 1.00 74.45 31 PRO D O 1
ATOM 5724 N N . GLU D 1 32 ? 169.696 56.784 27.840 1.00 78.06 32 GLU D N 1
ATOM 5725 C CA . GLU D 1 32 ? 169.383 57.555 26.641 1.00 76.72 32 GLU D CA 1
ATOM 5726 C C . GLU D 1 32 ? 167.890 57.563 26.356 1.00 75.20 32 GLU D C 1
ATOM 5727 O O . GLU D 1 32 ? 167.352 58.580 25.903 1.00 73.80 32 GLU D O 1
ATOM 5733 N N . GLU D 1 33 ? 167.203 56.450 26.620 1.00 72.74 33 GLU D N 1
ATOM 5734 C CA . GLU D 1 33 ? 165.758 56.441 26.451 1.00 71.48 33 GLU D CA 1
ATOM 5735 C C . GLU D 1 33 ? 165.091 57.390 27.436 1.00 72.92 33 GLU D C 1
ATOM 5736 O O . GLU D 1 33 ? 164.359 58.295 27.022 1.00 75.69 33 GLU D O 1
ATOM 5742 N N . ALA D 1 34 ? 165.376 57.228 28.736 1.00 72.59 34 ALA D N 1
ATOM 5743 C CA . ALA D 1 34 ? 164.768 58.060 29.775 1.00 72.47 34 ALA D CA 1
ATOM 5744 C C . ALA D 1 34 ? 164.815 59.546 29.434 1.00 71.12 34 ALA D C 1
ATOM 5745 O O . ALA D 1 34 ? 163.887 60.290 29.778 1.00 70.53 34 ALA D O 1
ATOM 5747 N N . VAL D 1 35 ? 165.884 59.996 28.772 1.00 71.47 35 VAL D N 1
ATOM 5748 C CA . VAL D 1 35 ? 165.953 61.383 28.316 1.00 70.83 35 VAL D CA 1
ATOM 5749 C C . VAL D 1 35 ? 164.780 61.699 27.397 1.00 69.43 35 VAL D C 1
ATOM 5750 O O . VAL D 1 35 ? 164.103 62.723 27.554 1.00 72.99 35 VAL D O 1
ATOM 5754 N N . GLU D 1 36 ? 164.530 60.825 26.421 1.00 71.09 36 GLU D N 1
ATOM 5755 C CA . GLU D 1 36 ? 163.445 61.047 25.472 1.00 71.86 36 GLU D CA 1
ATOM 5756 C C . GLU D 1 36 ? 162.095 61.112 26.179 1.00 71.27 36 GLU D C 1
ATOM 5757 O O . GLU D 1 36 ? 161.283 62.005 25.906 1.00 71.02 36 GLU D O 1
ATOM 5763 N N . ILE D 1 37 ? 161.831 60.171 27.094 1.00 71.38 37 ILE D N 1
ATOM 5764 C CA . ILE D 1 37 ? 160.602 60.258 27.882 1.00 69.82 37 ILE D CA 1
ATOM 5765 C C . ILE D 1 37 ? 160.553 61.585 28.635 1.00 69.22 37 ILE D C 1
ATOM 5766 O O . ILE D 1 37 ? 159.488 62.199 28.780 1.00 69.92 37 ILE D O 1
ATOM 5771 N N . ALA D 1 38 ? 161.708 62.069 29.091 1.00 67.51 38 ALA D N 1
ATOM 5772 C CA . ALA D 1 38 ? 161.732 63.312 29.854 1.00 68.54 38 ALA D CA 1
ATOM 5773 C C . ALA D 1 38 ? 161.529 64.521 28.948 1.00 70.03 38 ALA D C 1
ATOM 5774 O O . ALA D 1 38 ? 160.711 65.402 29.245 1.00 69.48 38 ALA D O 1
ATOM 5776 N N . ARG D 1 39 ? 162.272 64.587 27.840 1.00 71.20 39 ARG D N 1
ATOM 5777 C CA . ARG D 1 39 ? 162.097 65.686 26.893 1.00 69.93 39 ARG D CA 1
ATOM 5778 C C . ARG D 1 39 ? 160.666 65.734 26.371 1.00 70.40 39 ARG D C 1
ATOM 5779 O O . ARG D 1 39 ? 160.052 66.806 26.297 1.00 69.34 39 ARG D O 1
ATOM 5787 N N . ALA D 1 40 ? 160.111 64.574 26.015 1.00 70.63 40 ALA D N 1
ATOM 5788 C CA . ALA D 1 40 ? 158.706 64.531 25.633 1.00 68.13 40 ALA D CA 1
ATOM 5789 C C . ALA D 1 40 ? 157.811 64.960 26.783 1.00 70.60 40 ALA D C 1
ATOM 5790 O O . ALA D 1 40 ? 156.732 65.518 26.554 1.00 71.22 40 ALA D O 1
ATOM 5792 N N . ALA D 1 41 ? 158.242 64.715 28.025 1.00 70.07 41 ALA D N 1
ATOM 5793 C CA . ALA D 1 41 ? 157.428 65.088 29.175 1.00 69.01 41 ALA D CA 1
ATOM 5794 C C . ALA D 1 41 ? 157.350 66.602 29.330 1.00 63.55 41 ALA D C 1
ATOM 5795 O O . ALA D 1 41 ? 156.281 67.145 29.634 1.00 60.42 41 ALA D O 1
ATOM 5797 N N . ILE D 1 42 ? 158.467 67.298 29.109 1.00 63.32 42 ILE D N 1
ATOM 5798 C CA . ILE D 1 42 ? 158.502 68.740 29.340 1.00 66.97 42 ILE D CA 1
ATOM 5799 C C . ILE D 1 42 ? 157.765 69.485 28.238 1.00 66.51 42 ILE D C 1
ATOM 5800 O O . ILE D 1 42 ? 156.976 70.398 28.512 1.00 66.76 42 ILE D O 1
ATOM 5805 N N . ARG D 1 43 ? 157.994 69.100 26.975 1.00 65.85 43 ARG D N 1
ATOM 5806 C CA . ARG D 1 43 ? 157.163 69.636 25.901 1.00 67.73 43 ARG D CA 1
ATOM 5807 C C . ARG D 1 43 ? 155.680 69.370 26.141 1.00 67.31 43 ARG D C 1
ATOM 5808 O O . ARG D 1 43 ? 154.837 70.044 25.539 1.00 67.71 43 ARG D O 1
ATOM 5816 N N . GLY D 1 44 ? 155.339 68.423 27.022 1.00 67.28 44 GLY D N 1
ATOM 5817 C CA . GLY D 1 44 ? 153.964 68.297 27.473 1.00 68.99 44 GLY D CA 1
ATOM 5818 C C . GLY D 1 44 ? 153.590 69.261 28.577 1.00 63.73 44 GLY D C 1
ATOM 5819 O O . GLY D 1 44 ? 152.400 69.422 28.869 1.00 62.68 44 GLY D O 1
ATOM 5820 N N . GLY D 1 45 ? 154.579 69.896 29.206 1.00 63.59 45 GLY D N 1
ATOM 5821 C CA . GLY D 1 45 ? 154.339 70.904 30.222 1.00 64.03 45 GLY D CA 1
ATOM 5822 C C . GLY D 1 45 ? 154.631 70.483 31.649 1.00 65.61 45 GLY D C 1
ATOM 5823 O O . GLY D 1 45 ? 154.315 71.246 32.574 1.00 61.36 45 GLY D O 1
ATOM 5824 N N . THR D 1 46 ? 155.214 69.307 31.868 1.00 61.37 46 THR D N 1
ATOM 5825 C CA . THR D 1 46 ? 155.503 68.875 33.226 1.00 61.62 46 THR D CA 1
ATOM 5826 C C . THR D 1 46 ? 156.591 69.749 33.841 1.00 60.58 46 THR D C 1
ATOM 5827 O O . THR D 1 46 ? 157.463 70.282 33.149 1.00 56.65 46 THR D O 1
ATOM 5831 N N . ASP D 1 47 ? 156.544 69.873 35.164 1.00 58.26 47 ASP D N 1
ATOM 5832 C CA . ASP D 1 47 ? 157.403 70.802 35.875 1.00 51.84 47 ASP D CA 1
ATOM 5833 C C . ASP D 1 47 ? 158.672 70.173 36.434 1.00 57.20 47 ASP D C 1
ATOM 5834 O O . ASP D 1 47 ? 159.609 70.907 36.767 1.00 49.18 47 ASP D O 1
ATOM 5839 N N . GLY D 1 48 ? 158.744 68.842 36.516 1.00 54.91 48 GLY D N 1
ATOM 5840 C CA . GLY D 1 48 ? 159.958 68.197 36.985 1.00 52.70 48 GLY D CA 1
ATOM 5841 C C . GLY D 1 48 ? 159.858 66.700 36.804 1.00 54.61 48 GLY D C 1
ATOM 5842 O O . GLY D 1 48 ? 158.782 66.153 36.546 1.00 50.41 48 GLY D O 1
ATOM 5843 N N . ILE D 1 49 ? 161.002 66.039 36.956 1.00 53.15 49 ILE D N 1
ATOM 5844 C CA . ILE D 1 49 ? 161.106 64.590 36.803 1.00 55.57 49 ILE D CA 1
ATOM 5845 C C . ILE D 1 49 ? 161.346 63.959 38.169 1.00 52.95 49 ILE D C 1
ATOM 5846 O O . ILE D 1 49 ? 162.296 64.327 38.874 1.00 52.60 49 ILE D O 1
ATOM 5851 N N . MET D 1 50 ? 160.483 63.018 38.540 1.00 55.38 50 MET D N 1
ATOM 5852 C CA . MET D 1 50 ? 160.671 62.185 39.721 1.00 54.97 50 MET D CA 1
ATOM 5853 C C . MET D 1 50 ? 161.349 60.884 39.308 1.00 56.54 50 MET D C 1
ATOM 5854 O O . MET D 1 50 ? 160.855 60.170 38.430 1.00 57.39 50 MET D O 1
ATOM 5859 N N . LEU D 1 51 ? 162.480 60.583 39.940 1.00 55.78 51 LEU D N 1
ATOM 5860 C CA . LEU D 1 51 ? 163.368 59.504 39.518 1.00 59.20 51 LEU D CA 1
ATOM 5861 C C . LEU D 1 51 ? 163.343 58.410 40.581 1.00 61.42 51 LEU D C 1
ATOM 5862 O O . LEU D 1 51 ? 163.943 58.555 41.652 1.00 53.89 51 LEU D O 1
ATOM 5867 N N . GLY D 1 52 ? 162.649 57.319 40.285 1.00 63.50 52 GLY D N 1
ATOM 5868 C CA . GLY D 1 52 ? 162.639 56.191 41.189 1.00 65.67 52 GLY D CA 1
ATOM 5869 C C . GLY D 1 52 ? 161.321 55.453 41.181 1.00 72.72 52 GLY D C 1
ATOM 5870 O O . GLY D 1 52 ? 160.921 54.888 40.157 1.00 71.76 52 GLY D O 1
ATOM 5871 N N . GLY D 1 53 ? 160.631 55.472 42.320 1.00 76.50 53 GLY D N 1
ATOM 5872 C CA . GLY D 1 53 ? 159.477 54.629 42.535 1.00 78.86 53 GLY D CA 1
ATOM 5873 C C . GLY D 1 53 ? 159.789 53.159 42.716 1.00 84.65 53 GLY D C 1
ATOM 5874 O O . GLY D 1 53 ? 158.856 52.364 42.883 1.00 89.42 53 GLY D O 1
ATOM 5875 N N . SER D 1 54 ? 161.062 52.774 42.699 1.00 83.19 54 SER D N 1
ATOM 5876 C CA . SER D 1 54 ? 161.476 51.369 42.737 1.00 88.44 54 SER D CA 1
ATOM 5877 C C . SER D 1 54 ? 162.443 51.152 43.932 1.00 88.87 54 SER D C 1
ATOM 5878 O O . SER D 1 54 ? 162.891 52.164 44.471 1.00 85.05 54 SER D O 1
ATOM 5881 N N . THR D 1 55 ? 162.853 49.939 44.313 1.00 89.36 55 THR D N 1
ATOM 5882 C CA . THR D 1 55 ? 162.535 48.668 43.696 1.00 89.90 55 THR D CA 1
ATOM 5883 C C . THR D 1 55 ? 163.598 48.528 42.629 1.00 90.85 55 THR D C 1
ATOM 5884 O O . THR D 1 55 ? 163.325 48.023 41.563 1.00 90.77 55 THR D O 1
ATOM 5888 N N . THR D 1 56 ? 164.819 48.982 42.922 1.00 92.28 56 THR D N 1
ATOM 5889 C CA . THR D 1 56 ? 165.879 49.004 41.933 1.00 89.96 56 THR D CA 1
ATOM 5890 C C . THR D 1 56 ? 167.365 48.775 42.217 1.00 89.78 56 THR D C 1
ATOM 5891 O O . THR D 1 56 ? 167.809 48.573 43.334 1.00 87.75 56 THR D O 1
ATOM 5893 N N . ASP D 1 57 ? 168.121 48.819 41.122 1.00 89.80 57 ASP D N 1
ATOM 5894 C CA . ASP D 1 57 ? 169.559 48.699 41.114 1.00 86.14 57 ASP D CA 1
ATOM 5895 C C . ASP D 1 57 ? 169.889 50.157 41.161 1.00 87.64 57 ASP D C 1
ATOM 5896 O O . ASP D 1 57 ? 169.105 50.965 40.690 1.00 87.11 57 ASP D O 1
ATOM 5901 N N . SER D 1 58 ? 171.027 50.521 41.716 1.00 86.72 58 SER D N 1
ATOM 5902 C CA . SER D 1 58 ? 171.359 51.938 41.804 1.00 84.81 58 SER D CA 1
ATOM 5903 C C . SER D 1 58 ? 172.416 52.392 40.801 1.00 83.39 58 SER D C 1
ATOM 5904 O O . SER D 1 58 ? 172.652 53.600 40.683 1.00 79.48 58 SER D O 1
ATOM 5907 N N . SER D 1 59 ? 173.067 51.469 40.087 1.00 83.07 59 SER D N 1
ATOM 5908 C CA . SER D 1 59 ? 173.849 51.887 38.928 1.00 79.98 59 SER D CA 1
ATOM 5909 C C . SER D 1 59 ? 172.931 52.415 37.838 1.00 79.25 59 SER D C 1
ATOM 5910 O O . SER D 1 59 ? 173.290 53.349 37.113 1.00 78.64 59 SER D O 1
ATOM 5913 N N . GLU D 1 60 ? 171.729 51.845 37.726 1.00 78.97 60 GLU D N 1
ATOM 5914 C CA . GLU D 1 60 ? 170.751 52.364 36.780 1.00 78.54 60 GLU D CA 1
ATOM 5915 C C . GLU D 1 60 ? 170.360 53.806 37.102 1.00 77.64 60 GLU D C 1
ATOM 5916 O O . GLU D 1 60 ? 170.052 54.579 36.185 1.00 76.93 60 GLU D O 1
ATOM 5922 N N . LEU D 1 61 ? 170.368 54.198 38.385 1.00 77.44 61 LEU D N 1
ATOM 5923 C CA . LEU D 1 61 ? 169.928 55.564 38.699 1.00 75.09 61 LEU D CA 1
ATOM 5924 C C . LEU D 1 61 ? 171.004 56.575 38.398 1.00 71.79 61 LEU D C 1
ATOM 5925 O O . LEU D 1 61 ? 170.795 57.513 37.610 1.00 76.97 61 LEU D O 1
ATOM 5930 N N . ASP D 1 62 ? 172.167 56.369 39.020 1.00 68.10 62 ASP D N 1
ATOM 5931 C CA . ASP D 1 62 ? 173.273 57.283 38.818 1.00 70.70 62 ASP D CA 1
ATOM 5932 C C . ASP D 1 62 ? 173.508 57.529 37.339 1.00 73.87 62 ASP D C 1
ATOM 5933 O O . ASP D 1 62 ? 173.873 58.645 36.937 1.00 71.48 62 ASP D O 1
ATOM 5938 N N . ASN D 1 63 ? 173.234 56.525 36.504 1.00 74.03 63 ASN D N 1
ATOM 5939 C CA . ASN D 1 63 ? 173.409 56.712 35.072 1.00 74.10 63 ASN D CA 1
ATOM 5940 C C . ASN D 1 63 ? 172.183 57.357 34.428 1.00 71.98 63 ASN D C 1
ATOM 5941 O O . ASN D 1 63 ? 172.331 58.196 33.531 1.00 73.22 63 ASN D O 1
ATOM 5946 N N . THR D 1 64 ? 170.969 57.013 34.874 1.00 70.46 64 THR D N 1
ATOM 5947 C CA . THR D 1 64 ? 169.813 57.774 34.412 1.00 72.73 64 THR D CA 1
ATOM 5948 C C . THR D 1 64 ? 169.833 59.195 34.970 1.00 73.00 64 THR D C 1
ATOM 5949 O O . THR D 1 64 ? 169.422 60.139 34.284 1.00 69.13 64 THR D O 1
ATOM 5953 N N . ALA D 1 65 ? 170.340 59.371 36.193 1.00 70.92 65 ALA D N 1
ATOM 5954 C CA . ALA D 1 65 ? 170.403 60.702 36.786 1.00 72.69 65 ALA D CA 1
ATOM 5955 C C . ALA D 1 65 ? 171.327 61.614 35.989 1.00 70.29 65 ALA D C 1
ATOM 5956 O O . ALA D 1 65 ? 170.945 62.734 35.630 1.00 70.21 65 ALA D O 1
ATOM 5958 N N . ARG D 1 66 ? 172.550 61.152 35.704 1.00 70.63 66 ARG D N 1
ATOM 5959 C CA . ARG D 1 66 ? 173.454 61.912 34.842 1.00 72.49 66 ARG D CA 1
ATOM 5960 C C . ARG D 1 66 ? 172.826 62.168 33.482 1.00 72.86 66 ARG D C 1
ATOM 5961 O O . ARG D 1 66 ? 172.834 63.300 32.987 1.00 74.17 66 ARG D O 1
ATOM 5969 N N . ALA D 1 67 ? 172.291 61.119 32.855 1.00 72.86 67 ALA D N 1
ATOM 5970 C CA . ALA D 1 67 ? 171.682 61.277 31.539 1.00 73.29 67 ALA D CA 1
ATOM 5971 C C . ALA D 1 67 ? 170.565 62.309 31.571 1.00 72.46 67 ALA D C 1
ATOM 5972 O O . ALA D 1 67 ? 170.446 63.134 30.658 1.00 75.62 67 ALA D O 1
ATOM 5974 N N . LEU D 1 68 ? 169.745 62.292 32.620 1.00 68.08 68 LEU D N 1
ATOM 5975 C CA . LEU D 1 68 ? 168.684 63.285 32.705 1.00 71.88 68 LEU D CA 1
ATOM 5976 C C . LEU D 1 68 ? 169.244 64.680 32.946 1.00 72.68 68 LEU D C 1
ATOM 5977 O O . LEU D 1 68 ? 168.748 65.655 32.372 1.00 71.94 68 LEU D O 1
ATOM 5982 N N . ARG D 1 69 ? 170.308 64.789 33.738 1.00 71.03 69 ARG D N 1
ATOM 5983 C CA . ARG D 1 69 ? 170.763 66.094 34.195 1.00 69.59 69 ARG D CA 1
ATOM 5984 C C . ARG D 1 69 ? 171.476 66.879 33.101 1.00 73.18 69 ARG D C 1
ATOM 5985 O O . ARG D 1 69 ? 171.201 68.071 32.912 1.00 69.52 69 ARG D O 1
ATOM 5993 N N . GLU D 1 70 ? 172.390 66.241 32.375 1.00 71.92 70 GLU D N 1
ATOM 5994 C CA . GLU D 1 70 ? 173.125 66.922 31.317 1.00 73.97 70 GLU D CA 1
ATOM 5995 C C . GLU D 1 70 ? 172.296 67.114 30.047 1.00 75.01 70 GLU D C 1
ATOM 5996 O O . GLU D 1 70 ? 172.852 67.504 29.015 1.00 78.73 70 GLU D O 1
ATOM 6002 N N . ASN D 1 71 ? 170.986 66.868 30.100 1.00 72.19 71 ASN D N 1
ATOM 6003 C CA . ASN D 1 71 ? 170.110 67.049 28.953 1.00 73.62 71 ASN D CA 1
ATOM 6004 C C . ASN D 1 71 ? 168.920 67.951 29.224 1.00 73.86 71 ASN D C 1
ATOM 6005 O O . ASN D 1 71 ? 168.144 68.211 28.295 1.00 76.70 71 ASN D O 1
ATOM 6010 N N . ILE D 1 72 ? 168.725 68.412 30.458 1.00 69.56 72 ILE D N 1
ATOM 6011 C CA . ILE D 1 72 ? 167.412 68.881 30.874 1.00 69.22 72 ILE D CA 1
ATOM 6012 C C . ILE D 1 72 ? 167.571 69.987 31.903 1.00 68.34 72 ILE D C 1
ATOM 6013 O O . ILE D 1 72 ? 168.626 70.136 32.526 1.00 70.40 72 ILE D O 1
ATOM 6018 N N . ASP D 1 73 ? 166.507 70.771 32.084 1.00 67.00 73 ASP D N 1
ATOM 6019 C CA . ASP D 1 73 ? 166.568 71.992 32.876 1.00 64.73 73 ASP D CA 1
ATOM 6020 C C . ASP D 1 73 ? 165.364 72.133 33.797 1.00 66.86 73 ASP D C 1
ATOM 6021 O O . ASP D 1 73 ? 165.080 73.237 34.270 1.00 69.59 73 ASP D O 1
ATOM 6026 N N . VAL D 1 74 ? 164.641 71.044 34.040 1.00 63.80 74 VAL D N 1
ATOM 6027 C CA . VAL D 1 74 ? 163.666 70.980 35.125 1.00 61.12 74 VAL D CA 1
ATOM 6028 C C . VAL D 1 74 ? 164.321 70.211 36.272 1.00 61.66 74 VAL D C 1
ATOM 6029 O O . VAL D 1 74 ? 165.365 69.567 36.063 1.00 51.41 74 VAL D O 1
ATOM 6033 N N . PRO D 1 75 ? 163.780 70.272 37.494 1.00 55.76 75 PRO D N 1
ATOM 6034 C CA . PRO D 1 75 ? 164.431 69.585 38.615 1.00 58.43 75 PRO D CA 1
ATOM 6035 C C . PRO D 1 75 ? 164.323 68.073 38.501 1.00 51.23 75 PRO D C 1
ATOM 6036 O O . PRO D 1 75 ? 163.294 67.529 38.093 1.00 50.64 75 PRO D O 1
ATOM 6040 N N . ILE D 1 76 ? 165.405 67.398 38.873 1.00 55.69 76 ILE D N 1
ATOM 6041 C CA . ILE D 1 76 ? 165.424 65.946 39.036 1.00 53.55 76 ILE D CA 1
ATOM 6042 C C . ILE D 1 76 ? 165.277 65.645 40.520 1.00 51.81 76 ILE D C 1
ATOM 6043 O O . ILE D 1 76 ? 166.149 66.015 41.317 1.00 52.44 76 ILE D O 1
ATOM 6048 N N . ILE D 1 77 ? 164.188 64.967 40.891 1.00 47.90 77 ILE D N 1
ATOM 6049 C CA . ILE D 1 77 ? 163.833 64.718 42.288 1.00 49.88 77 ILE D CA 1
ATOM 6050 C C . ILE D 1 77 ? 163.823 63.212 42.537 1.00 50.26 77 ILE D C 1
ATOM 6051 O O . ILE D 1 77 ? 163.020 62.490 41.938 1.00 52.20 77 ILE D O 1
ATOM 6056 N N . LEU D 1 78 ? 164.682 62.748 43.443 1.00 49.57 78 LEU D N 1
ATOM 6057 C CA . LEU D 1 78 ? 164.653 61.344 43.856 1.00 48.00 78 LEU D CA 1
ATOM 6058 C C . LEU D 1 78 ? 163.427 61.042 44.703 1.00 50.50 78 LEU D C 1
ATOM 6059 O O . LEU D 1 78 ? 163.099 61.785 45.631 1.00 48.07 78 LEU D O 1
ATOM 6064 N N . PHE D 1 79 ? 162.761 59.935 44.377 1.00 47.03 79 PHE D N 1
ATOM 6065 C CA . PHE D 1 79 ? 161.553 59.461 45.045 1.00 52.23 79 PHE D CA 1
ATOM 6066 C C . PHE D 1 79 ? 161.902 58.054 45.515 1.00 54.49 79 PHE D C 1
ATOM 6067 O O . PHE D 1 79 ? 161.519 57.063 44.878 1.00 51.77 79 PHE D O 1
ATOM 6075 N N . PRO D 1 80 ? 162.661 57.932 46.607 1.00 52.82 80 PRO D N 1
ATOM 6076 C CA . PRO D 1 80 ? 163.376 56.677 46.878 1.00 60.14 80 PRO D CA 1
ATOM 6077 C C . PRO D 1 80 ? 162.441 55.567 47.344 1.00 58.27 80 PRO D C 1
ATOM 6078 O O . PRO D 1 80 ? 161.670 55.733 48.292 1.00 57.82 80 PRO D O 1
ATOM 6082 N N . GLY D 1 81 ? 162.506 54.435 46.657 1.00 63.57 81 GLY D N 1
ATOM 6083 C CA . GLY D 1 81 ? 161.863 53.244 47.159 1.00 70.27 81 GLY D CA 1
ATOM 6084 C C . GLY D 1 81 ? 162.693 52.470 48.154 1.00 71.43 81 GLY D C 1
ATOM 6085 O O . GLY D 1 81 ? 162.233 51.449 48.679 1.00 70.53 81 GLY D O 1
ATOM 6086 N N . ASN D 1 82 ? 163.918 52.927 48.404 1.00 69.02 82 ASN D N 1
ATOM 6087 C CA . ASN D 1 82 ? 164.797 52.402 49.446 1.00 69.84 82 ASN D CA 1
ATOM 6088 C C . ASN D 1 82 ? 165.984 53.351 49.556 1.00 70.55 82 ASN D C 1
ATOM 6089 O O . ASN D 1 82 ? 166.037 54.387 48.886 1.00 69.79 82 ASN D O 1
ATOM 6094 N N . THR D 1 83 ? 166.946 52.989 50.412 1.00 69.80 83 THR D N 1
ATOM 6095 C CA . THR D 1 83 ? 168.194 53.743 50.486 1.00 71.32 83 THR D CA 1
ATOM 6096 C C . THR D 1 83 ? 168.935 53.725 49.158 1.00 75.94 83 THR D C 1
ATOM 6097 O O . THR D 1 83 ? 169.823 54.559 48.933 1.00 70.53 83 THR D O 1
ATOM 6101 N N . THR D 1 84 ? 168.575 52.791 48.276 1.00 76.29 84 THR D N 1
ATOM 6102 C CA . THR D 1 84 ? 169.137 52.693 46.937 1.00 80.52 84 THR D CA 1
ATOM 6103 C C . THR D 1 84 ? 168.837 53.910 46.070 1.00 79.81 84 THR D C 1
ATOM 6104 O O . THR D 1 84 ? 169.321 53.970 44.934 1.00 80.81 84 THR D O 1
ATOM 6108 N N . GLY D 1 85 ? 168.048 54.865 46.559 1.00 74.71 85 GLY D N 1
ATOM 6109 C CA . GLY D 1 85 ? 167.591 55.950 45.716 1.00 74.67 85 GLY D CA 1
ATOM 6110 C C . GLY D 1 85 ? 168.298 57.272 45.921 1.00 69.07 85 GLY D C 1
ATOM 6111 O O . GLY D 1 85 ? 167.683 58.327 45.751 1.00 68.42 85 GLY D O 1
ATOM 6112 N N . VAL D 1 86 ? 169.580 57.245 46.276 1.00 67.91 86 VAL D N 1
ATOM 6113 C CA . VAL D 1 86 ? 170.354 58.464 46.489 1.00 66.09 86 VAL D CA 1
ATOM 6114 C C . VAL D 1 86 ? 171.444 58.529 45.427 1.00 66.75 86 VAL D C 1
ATOM 6115 O O . VAL D 1 86 ? 172.334 57.670 45.379 1.00 64.90 86 VAL D O 1
ATOM 6119 N N . SER D 1 87 ? 171.362 59.545 44.569 1.00 65.06 87 SER D N 1
ATOM 6120 C CA . SER D 1 87 ? 172.318 59.770 43.495 1.00 63.78 87 SER D CA 1
ATOM 6121 C C . SER D 1 87 ? 172.707 61.237 43.491 1.00 64.23 87 SER D C 1
ATOM 6122 O O . SER D 1 87 ? 171.837 62.110 43.574 1.00 58.45 87 SER D O 1
ATOM 6125 N N . ARG D 1 88 ? 174.008 61.510 43.386 1.00 63.77 88 ARG D N 1
ATOM 6126 C CA . ARG D 1 88 ? 174.467 62.890 43.452 1.00 65.29 88 ARG D CA 1
ATOM 6127 C C . ARG D 1 88 ? 174.033 63.702 42.243 1.00 66.44 88 ARG D C 1
ATOM 6128 O O . ARG D 1 88 ? 174.086 64.932 42.293 1.00 66.17 88 ARG D O 1
ATOM 6136 N N . TYR D 1 89 ? 173.590 63.054 41.173 1.00 67.33 89 TYR D N 1
ATOM 6137 C CA . TYR D 1 89 ? 173.231 63.755 39.950 1.00 67.57 89 TYR D CA 1
ATOM 6138 C C . TYR D 1 89 ? 171.825 64.323 39.987 1.00 66.22 89 TYR D C 1
ATOM 6139 O O . TYR D 1 89 ? 171.335 64.800 38.959 1.00 66.50 89 TYR D O 1
ATOM 6148 N N . ALA D 1 90 ? 171.168 64.295 41.137 1.00 59.50 90 ALA D N 1
ATOM 6149 C CA . ALA D 1 90 ? 169.819 64.814 41.250 1.00 55.24 90 ALA D CA 1
ATOM 6150 C C . ALA D 1 90 ? 169.845 66.172 41.937 1.00 53.07 90 ALA D C 1
ATOM 6151 O O . ALA D 1 90 ? 170.827 66.550 42.583 1.00 50.28 90 ALA D O 1
ATOM 6153 N N . ASP D 1 91 ? 168.737 66.894 41.789 1.00 49.58 91 ASP D N 1
ATOM 6154 C CA . ASP D 1 91 ? 168.616 68.250 42.313 1.00 53.20 91 ASP D CA 1
ATOM 6155 C C . ASP D 1 91 ? 168.058 68.290 43.729 1.00 52.28 91 ASP D C 1
ATOM 6156 O O . ASP D 1 91 ? 168.349 69.234 44.475 1.00 50.89 91 ASP D O 1
ATOM 6161 N N . ALA D 1 92 ? 167.253 67.298 44.102 1.00 48.86 92 ALA D N 1
ATOM 6162 C CA . ALA D 1 92 ? 166.606 67.256 45.406 1.00 44.62 92 ALA D CA 1
ATOM 6163 C C . ALA D 1 92 ? 166.144 65.825 45.662 1.00 47.38 92 ALA D C 1
ATOM 6164 O O . ALA D 1 92 ? 166.127 64.990 44.757 1.00 47.98 92 ALA D O 1
ATOM 6166 N N . ILE D 1 93 ? 165.749 65.559 46.905 1.00 41.95 93 ILE D N 1
ATOM 6167 C CA . ILE D 1 93 ? 165.211 64.261 47.305 1.00 43.61 93 ILE D CA 1
ATOM 6168 C C . ILE D 1 93 ? 163.987 64.501 48.175 1.00 41.98 93 ILE D C 1
ATOM 6169 O O . ILE D 1 93 ? 164.013 65.361 49.065 1.00 44.73 93 ILE D O 1
ATOM 6174 N N . PHE D 1 94 ? 162.893 63.813 47.866 1.00 40.38 94 PHE D N 1
ATOM 6175 C CA . PHE D 1 94 ? 161.774 63.746 48.802 1.00 41.39 94 PHE D CA 1
ATOM 6176 C C . PHE D 1 94 ? 162.238 62.898 49.979 1.00 45.59 94 PHE D C 1
ATOM 6177 O O . PHE D 1 94 ? 162.264 61.666 49.899 1.00 40.57 94 PHE D O 1
ATOM 6185 N N . PHE D 1 95 ? 162.661 63.556 51.053 1.00 37.50 95 PHE D N 1
ATOM 6186 C CA . PHE D 1 95 ? 163.174 62.871 52.234 1.00 39.48 95 PHE D CA 1
ATOM 6187 C C . PHE D 1 95 ? 161.967 62.497 53.083 1.00 41.77 95 PHE D C 1
ATOM 6188 O O . PHE D 1 95 ? 161.436 63.326 53.822 1.00 39.07 95 PHE D O 1
ATOM 6196 N N . MET D 1 96 ? 161.532 61.237 52.989 1.00 36.23 96 MET D N 1
ATOM 6197 C CA . MET D 1 96 ? 160.166 60.894 53.331 1.00 37.79 96 MET D CA 1
ATOM 6198 C C . MET D 1 96 ? 160.099 59.815 54.403 1.00 39.56 96 MET D C 1
ATOM 6199 O O . MET D 1 96 ? 161.027 59.020 54.586 1.00 36.01 96 MET D O 1
ATOM 6204 N N . SER D 1 97 ? 158.982 59.819 55.118 1.00 34.87 97 SER D N 1
ATOM 6205 C CA . SER D 1 97 ? 158.646 58.797 56.093 1.00 36.95 97 SER D CA 1
ATOM 6206 C C . SER D 1 97 ? 157.365 58.115 55.650 1.00 38.18 97 SER D C 1
ATOM 6207 O O . SER D 1 97 ? 156.356 58.780 55.404 1.00 33.58 97 SER D O 1
ATOM 6210 N N . LEU D 1 98 ? 157.413 56.788 55.539 1.00 36.51 98 LEU D N 1
ATOM 6211 C CA . LEU D 1 98 ? 156.242 55.996 55.182 1.00 31.42 98 LEU D CA 1
ATOM 6212 C C . LEU D 1 98 ? 155.383 55.879 56.437 1.00 38.68 98 LEU D C 1
ATOM 6213 O O . LEU D 1 98 ? 155.531 54.951 57.242 1.00 33.89 98 LEU D O 1
ATOM 6218 N N . LEU D 1 99 ? 154.453 56.831 56.595 1.00 35.85 99 LEU D N 1
ATOM 6219 C CA . LEU D 1 99 ? 153.821 57.061 57.888 1.00 32.61 99 LEU D CA 1
ATOM 6220 C C . LEU D 1 99 ? 152.960 55.893 58.340 1.00 34.29 99 LEU D C 1
ATOM 6221 O O . LEU D 1 99 ? 152.816 55.670 59.546 1.00 31.68 99 LEU D O 1
ATOM 6226 N N . ASN D 1 100 ? 152.327 55.179 57.419 1.00 33.31 100 ASN D N 1
ATOM 6227 C CA . ASN D 1 100 ? 151.439 54.106 57.834 1.00 34.32 100 ASN D CA 1
ATOM 6228 C C . ASN D 1 100 ? 152.014 52.733 57.480 1.00 38.13 100 ASN D C 1
ATOM 6229 O O . ASN D 1 100 ? 151.268 51.798 57.195 1.00 36.12 100 ASN D O 1
ATOM 6234 N N . SER D 1 101 ? 153.340 52.605 57.522 1.00 32.40 101 SER D N 1
ATOM 6235 C CA . SER D 1 101 ? 153.979 51.299 57.621 1.00 35.58 101 SER D CA 1
ATOM 6236 C C . SER D 1 101 ? 153.865 50.759 59.043 1.00 36.95 101 SER D C 1
ATOM 6237 O O . SER D 1 101 ? 153.933 51.507 60.020 1.00 32.73 101 SER D O 1
ATOM 6240 N N . THR D 1 102 ? 153.689 49.443 59.168 1.00 37.84 102 THR D N 1
ATOM 6241 C CA . THR D 1 102 ? 153.838 48.852 60.488 1.00 33.21 102 THR D CA 1
ATOM 6242 C C . THR D 1 102 ? 155.290 48.508 60.800 1.00 36.00 102 THR D C 1
ATOM 6243 O O . THR D 1 102 ? 155.579 47.989 61.883 1.00 38.13 102 THR D O 1
ATOM 6247 N N . ASN D 1 103 ? 156.209 48.776 59.883 1.00 31.22 103 ASN D N 1
ATOM 6248 C CA . ASN D 1 103 ? 157.599 48.411 60.080 1.00 34.12 103 ASN D CA 1
ATOM 6249 C C . ASN D 1 103 ? 158.438 49.651 60.347 1.00 31.39 103 ASN D C 1
ATOM 6250 O O . ASN D 1 103 ? 158.480 50.548 59.490 1.00 34.18 103 ASN D O 1
ATOM 6255 N N . PRO D 1 104 ? 159.172 49.723 61.462 1.00 32.03 104 PRO D N 1
ATOM 6256 C CA . PRO D 1 104 ? 159.971 50.936 61.722 1.00 32.48 104 PRO D CA 1
ATOM 6257 C C . PRO D 1 104 ? 161.036 51.177 60.680 1.00 34.65 104 PRO D C 1
ATOM 6258 O O . PRO D 1 104 ? 161.440 52.332 60.489 1.00 30.92 104 PRO D O 1
ATOM 6262 N N . TYR D 1 105 ? 161.522 50.126 60.004 1.00 30.85 105 TYR D N 1
ATOM 6263 C CA . TYR D 1 105 ? 162.506 50.351 58.951 1.00 29.22 105 TYR D CA 1
ATOM 6264 C C . TYR D 1 105 ? 161.963 51.309 57.894 1.00 33.13 105 TYR D C 1
ATOM 6265 O O . TYR D 1 105 ? 162.671 52.222 57.456 1.00 36.74 105 TYR D O 1
ATOM 6274 N N . TRP D 1 106 ? 160.702 51.131 57.483 1.00 30.32 106 TRP D N 1
ATOM 6275 C CA . TRP D 1 106 ? 160.136 52.022 56.476 1.00 34.88 106 TRP D CA 1
ATOM 6276 C C . TRP D 1 106 ? 159.657 53.354 57.058 1.00 35.22 106 TRP D C 1
ATOM 6277 O O . TRP D 1 106 ? 159.518 54.332 56.306 1.00 34.99 106 TRP D O 1
ATOM 6288 N N . ILE D 1 107 ? 159.421 53.433 58.369 1.00 34.26 107 ILE D N 1
ATOM 6289 C CA . ILE D 1 107 ? 158.990 54.701 58.952 1.00 32.69 107 ILE D CA 1
ATOM 6290 C C . ILE D 1 107 ? 160.173 55.632 59.167 1.00 34.98 107 ILE D C 1
ATOM 6291 O O . ILE D 1 107 ? 160.091 56.836 58.884 1.00 35.72 107 ILE D O 1
ATOM 6296 N N . ILE D 1 108 ? 161.283 55.103 59.677 1.00 32.10 108 ILE D N 1
ATOM 6297 C CA . ILE D 1 108 ? 162.348 55.952 60.204 1.00 28.18 108 ILE D CA 1
ATOM 6298 C C . ILE D 1 108 ? 163.705 55.282 59.987 1.00 34.63 108 ILE D C 1
ATOM 6299 O O . ILE D 1 108 ? 164.718 55.960 59.796 1.00 34.88 108 ILE D O 1
ATOM 6304 N N . GLY D 1 109 ? 163.742 53.944 59.988 1.00 31.03 109 GLY D N 1
ATOM 6305 C CA . GLY D 1 109 ? 165.028 53.256 59.936 1.00 28.40 109 GLY D CA 1
ATOM 6306 C C . GLY D 1 109 ? 165.809 53.473 58.648 1.00 28.09 109 GLY D C 1
ATOM 6307 O O . GLY D 1 109 ? 167.024 53.706 58.676 1.00 30.48 109 GLY D O 1
ATOM 6308 N N . ALA D 1 110 ? 165.147 53.333 57.498 1.00 29.89 110 ALA D N 1
ATOM 6309 C CA . ALA D 1 110 ? 165.875 53.406 56.234 1.00 33.45 110 ALA D CA 1
ATOM 6310 C C . ALA D 1 110 ? 166.441 54.799 56.022 1.00 35.03 110 ALA D C 1
ATOM 6311 O O . ALA D 1 110 ? 167.560 54.967 55.521 1.00 31.46 110 ALA D O 1
ATOM 6313 N N . GLN D 1 111 ? 165.674 55.808 56.411 1.00 32.22 111 GLN D N 1
ATOM 6314 C CA . GLN D 1 111 ? 166.113 57.187 56.219 1.00 33.94 111 GLN D CA 1
ATOM 6315 C C . GLN D 1 111 ? 167.297 57.526 57.115 1.00 35.38 111 GLN D C 1
ATOM 6316 O O . GLN D 1 111 ? 168.133 58.353 56.737 1.00 34.49 111 GLN D O 1
ATOM 6322 N N . ALA D 1 112 ? 167.414 56.887 58.289 1.00 32.46 112 ALA D N 1
ATOM 6323 C CA . ALA D 1 112 ? 168.578 57.171 59.132 1.00 33.11 112 ALA D CA 1
ATOM 6324 C C . ALA D 1 112 ? 169.865 56.652 58.500 1.00 36.18 112 ALA D C 1
ATOM 6325 O O . ALA D 1 112 ? 170.928 57.283 58.636 1.00 36.58 112 ALA D O 1
ATOM 6327 N N . LEU D 1 113 ? 169.786 55.499 57.823 1.00 34.54 113 LEU D N 1
ATOM 6328 C CA . LEU D 1 113 ? 170.959 54.896 57.205 1.00 38.20 113 LEU D CA 1
ATOM 6329 C C . LEU D 1 113 ? 171.486 55.750 56.056 1.00 34.58 113 LEU D C 1
ATOM 6330 O O . LEU D 1 113 ? 172.697 55.816 55.841 1.00 43.97 113 LEU D O 1
ATOM 6335 N N . GLY D 1 114 ? 170.601 56.394 55.301 1.00 35.81 114 GLY D N 1
ATOM 6336 C CA . GLY D 1 114 ? 171.042 57.224 54.192 1.00 37.62 114 GLY D CA 1
ATOM 6337 C C . GLY D 1 114 ? 171.247 58.696 54.493 1.00 39.15 114 GLY D C 1
ATOM 6338 O O . GLY D 1 114 ? 171.705 59.453 53.621 1.00 40.51 114 GLY D O 1
ATOM 6339 N N . ALA D 1 115 ? 170.934 59.138 55.709 1.00 38.29 115 ALA D N 1
ATOM 6340 C CA . ALA D 1 115 ? 170.985 60.574 55.996 1.00 37.79 115 ALA D CA 1
ATOM 6341 C C . ALA D 1 115 ? 172.400 61.123 55.852 1.00 43.00 115 ALA D C 1
ATOM 6342 O O . ALA D 1 115 ? 172.592 62.218 55.304 1.00 44.69 115 ALA D O 1
ATOM 6344 N N . ALA D 1 116 ? 173.408 60.382 56.330 1.00 36.29 116 ALA D N 1
ATOM 6345 C CA . ALA D 1 116 ? 174.780 60.874 56.217 1.00 37.93 116 ALA D CA 1
ATOM 6346 C C . ALA D 1 116 ? 175.172 61.087 54.757 1.00 48.72 116 ALA D C 1
ATOM 6347 O O . ALA D 1 116 ? 175.865 62.059 54.427 1.00 49.51 116 ALA D O 1
ATOM 6349 N N . THR D 1 117 ? 174.720 60.198 53.867 1.00 49.20 117 THR D N 1
ATOM 6350 C CA . THR D 1 117 ? 175.042 60.339 52.448 1.00 49.12 117 THR D CA 1
ATOM 6351 C C . THR D 1 117 ? 174.358 61.558 51.846 1.00 48.50 117 THR D C 1
ATOM 6352 O O . THR D 1 117 ? 174.950 62.266 51.024 1.00 51.26 117 THR D O 1
ATOM 6356 N N . VAL D 1 118 ? 173.098 61.795 52.212 1.00 46.84 118 VAL D N 1
ATOM 6357 C CA . VAL D 1 118 ? 172.393 62.964 51.705 1.00 50.04 118 VAL D CA 1
ATOM 6358 C C . VAL D 1 118 ? 173.113 64.234 52.132 1.00 47.05 118 VAL D C 1
ATOM 6359 O O . VAL D 1 118 ? 173.307 65.153 51.327 1.00 50.12 118 VAL D O 1
ATOM 6363 N N . LYS D 1 119 ? 173.560 64.287 53.391 1.00 44.93 119 LYS D N 1
ATOM 6364 C CA . LYS D 1 119 ? 174.343 65.431 53.850 1.00 52.11 119 LYS D CA 1
ATOM 6365 C C . LYS D 1 119 ? 175.650 65.557 53.078 1.00 53.86 119 LYS D C 1
ATOM 6366 O O . LYS D 1 119 ? 176.015 66.652 52.638 1.00 50.89 119 LYS D O 1
ATOM 6372 N N . LYS D 1 120 ? 176.378 64.451 52.914 1.00 53.66 120 LYS D N 1
ATOM 6373 C CA . LYS D 1 120 ? 177.643 64.513 52.191 1.00 54.55 120 LYS D CA 1
ATOM 6374 C C . LYS D 1 120 ? 177.447 65.086 50.791 1.00 55.30 120 LYS D C 1
ATOM 6375 O O . LYS D 1 120 ? 178.211 65.953 50.356 1.00 52.15 120 LYS D O 1
ATOM 6381 N N . MET D 1 121 ? 176.395 64.651 50.094 1.00 53.67 121 MET D N 1
ATOM 6382 C CA . MET D 1 121 ? 176.151 65.066 48.720 1.00 56.72 121 MET D CA 1
ATOM 6383 C C . MET D 1 121 ? 175.563 66.468 48.587 1.00 59.18 121 MET D C 1
ATOM 6384 O O . MET D 1 121 ? 175.491 66.985 47.466 1.00 59.07 121 MET D O 1
ATOM 6389 N N . GLY D 1 122 ? 175.129 67.089 49.678 1.00 53.49 122 GLY D N 1
ATOM 6390 C CA . GLY D 1 122 ? 174.528 68.405 49.587 1.00 56.66 122 GLY D CA 1
ATOM 6391 C C . GLY D 1 122 ? 173.245 68.452 48.789 1.00 56.81 122 GLY D C 1
ATOM 6392 O O . GLY D 1 122 ? 172.868 69.519 48.298 1.00 58.59 122 GLY D O 1
ATOM 6393 N N . ILE D 1 123 ? 172.561 67.320 48.647 1.00 48.66 123 ILE D N 1
ATOM 6394 C CA . ILE D 1 123 ? 171.294 67.271 47.924 1.00 49.02 123 ILE D CA 1
ATOM 6395 C C . ILE D 1 123 ? 170.198 67.920 48.759 1.00 52.59 123 ILE D C 1
ATOM 6396 O O . ILE D 1 123 ? 170.062 67.642 49.959 1.00 51.53 123 ILE D O 1
ATOM 6401 N N . GLU D 1 124 ? 169.397 68.786 48.125 1.00 50.79 124 GLU D N 1
ATOM 6402 C CA . GLU D 1 124 ? 168.279 69.424 48.817 1.00 49.07 124 GLU D CA 1
ATOM 6403 C C . GLU D 1 124 ? 167.274 68.385 49.295 1.00 46.96 124 GLU D C 1
ATOM 6404 O O . GLU D 1 124 ? 166.771 67.583 48.505 1.00 48.07 124 GLU D O 1
ATOM 6410 N N . ALA D 1 125 ? 166.951 68.424 50.585 1.00 47.39 125 ALA D N 1
ATOM 6411 C CA . ALA D 1 125 ? 166.077 67.425 51.194 1.00 44.28 125 ALA D CA 1
ATOM 6412 C C . ALA D 1 125 ? 164.739 68.079 51.501 1.00 42.57 125 ALA D C 1
ATOM 6413 O O . ALA D 1 125 ? 164.652 68.973 52.357 1.00 40.72 125 ALA D O 1
ATOM 6415 N N . LEU D 1 126 ? 163.700 67.631 50.797 1.00 39.65 126 LEU D N 1
ATOM 6416 C CA . LEU D 1 126 ? 162.347 68.104 51.038 1.00 39.78 126 LEU D CA 1
ATOM 6417 C C . LEU D 1 126 ? 161.653 67.215 52.064 1.00 40.80 126 LEU D C 1
ATOM 6418 O O . LEU D 1 126 ? 161.470 66.017 51.804 1.00 38.80 126 LEU D O 1
ATOM 6423 N N . PRO D 1 127 ? 161.265 67.742 53.228 1.00 40.97 127 PRO D N 1
ATOM 6424 C CA . PRO D 1 127 ? 160.676 66.888 54.277 1.00 36.97 127 PRO D CA 1
ATOM 6425 C C . PRO D 1 127 ? 159.257 66.475 53.918 1.00 41.90 127 PRO D C 1
ATOM 6426 O O . PRO D 1 127 ? 158.386 67.327 53.752 1.00 38.63 127 PRO D O 1
ATOM 6430 N N . MET D 1 128 ? 159.014 65.158 53.832 1.00 37.21 128 MET D N 1
ATOM 6431 C CA . MET D 1 128 ? 157.745 64.695 53.283 1.00 38.75 128 MET D CA 1
ATOM 6432 C C . MET D 1 128 ? 157.119 63.568 54.096 1.00 39.80 128 MET D C 1
ATOM 6433 O O . MET D 1 128 ? 157.787 62.587 54.429 1.00 33.75 128 MET D O 1
ATOM 6438 N N . GLY D 1 129 ? 155.827 63.699 54.374 1.00 39.80 129 GLY D N 1
ATOM 6439 C CA . GLY D 1 129 ? 155.038 62.619 54.912 1.00 36.35 129 GLY D CA 1
ATOM 6440 C C . GLY D 1 129 ? 154.342 61.836 53.818 1.00 38.97 129 GLY D C 1
ATOM 6441 O O . GLY D 1 129 ? 153.584 62.399 53.029 1.00 39.66 129 GLY D O 1
ATOM 6442 N N . TYR D 1 130 ? 154.574 60.527 53.772 1.00 40.07 130 TYR D N 1
ATOM 6443 C CA . TYR D 1 130 ? 154.136 59.684 52.670 1.00 34.31 130 TYR D CA 1
ATOM 6444 C C . TYR D 1 130 ? 153.096 58.712 53.216 1.00 43.19 130 TYR D C 1
ATOM 6445 O O . TYR D 1 130 ? 153.382 57.944 54.144 1.00 38.53 130 TYR D O 1
ATOM 6454 N N . LEU D 1 131 ? 151.875 58.782 52.683 1.00 39.04 131 LEU D N 1
ATOM 6455 C CA . LEU D 1 131 ? 150.743 58.057 53.249 1.00 35.05 131 LEU D CA 1
ATOM 6456 C C . LEU D 1 131 ? 150.090 57.206 52.167 1.00 44.32 131 LEU D C 1
ATOM 6457 O O . LEU D 1 131 ? 149.526 57.736 51.203 1.00 38.54 131 LEU D O 1
ATOM 6462 N N . VAL D 1 132 ? 150.153 55.887 52.337 1.00 40.05 132 VAL D N 1
ATOM 6463 C CA . VAL D 1 132 ? 149.645 54.966 51.329 1.00 37.79 132 VAL D CA 1
ATOM 6464 C C . VAL D 1 132 ? 148.138 54.828 51.515 1.00 37.76 132 VAL D C 1
ATOM 6465 O O . VAL D 1 132 ? 147.660 54.494 52.601 1.00 38.46 132 VAL D O 1
ATOM 6469 N N . VAL D 1 133 ? 147.382 55.102 50.458 1.00 42.13 133 VAL D N 1
ATOM 6470 C CA . VAL D 1 133 ? 145.937 54.912 50.461 1.00 37.64 133 VAL D CA 1
ATOM 6471 C C . VAL D 1 133 ? 145.622 53.647 49.677 1.00 39.15 133 VAL D C 1
ATOM 6472 O O . VAL D 1 133 ? 146.287 53.337 48.692 1.00 42.05 133 VAL D O 1
ATOM 6476 N N . GLU D 1 134 ? 144.589 52.923 50.099 1.00 45.02 134 GLU D N 1
ATOM 6477 C CA . GLU D 1 134 ? 144.170 51.720 49.372 1.00 50.11 134 GLU D CA 1
ATOM 6478 C C . GLU D 1 134 ? 143.914 52.068 47.905 1.00 51.90 134 GLU D C 1
ATOM 6479 O O . GLU D 1 134 ? 143.490 53.187 47.593 1.00 52.59 134 GLU D O 1
ATOM 6485 N N . PRO D 1 135 ? 144.201 51.125 46.992 1.00 54.75 135 PRO D N 1
ATOM 6486 C CA . PRO D 1 135 ? 144.722 49.777 47.275 1.00 52.01 135 PRO D CA 1
ATOM 6487 C C . PRO D 1 135 ? 146.208 49.792 47.655 1.00 51.54 135 PRO D C 1
ATOM 6488 O O . PRO D 1 135 ? 146.655 48.893 48.367 1.00 48.96 135 PRO D O 1
ATOM 6492 N N . GLY D 1 136 ? 146.948 50.810 47.197 1.00 50.23 136 GLY D N 1
ATOM 6493 C CA . GLY D 1 136 ? 148.293 51.077 47.655 1.00 45.76 136 GLY D CA 1
ATOM 6494 C C . GLY D 1 136 ? 149.393 50.550 46.761 1.00 45.62 136 GLY D C 1
ATOM 6495 O O . GLY D 1 136 ? 150.549 50.941 46.933 1.00 45.47 136 GLY D O 1
ATOM 6496 N N . GLY D 1 137 ? 149.073 49.659 45.834 1.00 48.45 137 GLY D N 1
ATOM 6497 C CA . GLY D 1 137 ? 150.064 49.217 44.881 1.00 48.73 137 GLY D CA 1
ATOM 6498 C C . GLY D 1 137 ? 151.191 48.401 45.501 1.00 50.69 137 GLY D C 1
ATOM 6499 O O . GLY D 1 137 ? 151.080 47.838 46.599 1.00 51.73 137 GLY D O 1
ATOM 6500 N N . THR D 1 138 ? 152.296 48.344 44.755 1.00 47.22 138 THR D N 1
ATOM 6501 C CA . THR D 1 138 ? 153.448 47.546 45.167 1.00 52.09 138 THR D CA 1
ATOM 6502 C C . THR D 1 138 ? 154.163 48.168 46.363 1.00 49.03 138 THR D C 1
ATOM 6503 O O . THR D 1 138 ? 154.625 47.451 47.262 1.00 40.87 138 THR D O 1
ATOM 6507 N N . VAL D 1 139 ? 154.277 49.500 46.385 1.00 46.62 139 VAL D N 1
ATOM 6508 C CA . VAL D 1 139 ? 154.940 50.168 47.503 1.00 42.67 139 VAL D CA 1
ATOM 6509 C C . VAL D 1 139 ? 154.205 49.873 48.801 1.00 40.94 139 VAL D C 1
ATOM 6510 O O . VAL D 1 139 ? 154.822 49.679 49.854 1.00 45.89 139 VAL D O 1
ATOM 6514 N N . GLY D 1 140 ? 152.877 49.820 48.750 1.00 39.48 140 GLY D N 1
ATOM 6515 C CA . GLY D 1 140 ? 152.127 49.536 49.952 1.00 41.00 140 GLY D CA 1
ATOM 6516 C C . GLY D 1 140 ? 152.289 48.114 50.434 1.00 42.15 140 GLY D C 1
ATOM 6517 O O . GLY D 1 140 ? 152.086 47.846 51.621 1.00 42.72 140 GLY D O 1
ATOM 6518 N N . TRP D 1 141 ? 152.645 47.197 49.535 1.00 42.11 141 TRP D N 1
ATOM 6519 C CA . TRP D 1 141 ? 152.885 45.812 49.927 1.00 38.17 141 TRP D CA 1
ATOM 6520 C C . TRP D 1 141 ? 154.303 45.640 50.454 1.00 37.75 141 TRP D C 1
ATOM 6521 O O . TRP D 1 141 ? 154.500 45.172 51.581 1.00 44.10 141 TRP D O 1
ATOM 6532 N N . VAL D 1 142 ? 155.288 46.049 49.654 1.00 39.69 142 VAL D N 1
ATOM 6533 C CA . VAL D 1 142 ? 156.700 45.975 50.031 1.00 41.62 142 VAL D CA 1
ATOM 6534 C C . VAL D 1 142 ? 156.959 46.705 51.346 1.00 44.97 142 VAL D C 1
ATOM 6535 O O . VAL D 1 142 ? 157.649 46.187 52.239 1.00 36.66 142 VAL D O 1
ATOM 6539 N N . GLY D 1 143 ? 156.430 47.935 51.472 1.00 38.70 143 GLY D N 1
ATOM 6540 C CA . GLY D 1 143 ? 156.580 48.772 52.642 1.00 38.70 143 GLY D CA 1
ATOM 6541 C C . GLY D 1 143 ? 155.719 48.417 53.830 1.00 40.07 143 GLY D C 1
ATOM 6542 O O . GLY D 1 143 ? 155.614 49.229 54.754 1.00 35.65 143 GLY D O 1
ATOM 6543 N N . ASP D 1 144 ? 155.093 47.233 53.842 1.00 42.85 144 ASP D N 1
ATOM 6544 C CA . ASP D 1 144 ? 154.401 46.712 55.026 1.00 42.86 144 ASP D CA 1
ATOM 6545 C C . ASP D 1 144 ? 153.366 47.695 55.577 1.00 42.45 144 ASP D C 1
ATOM 6546 O O . ASP D 1 144 ? 153.314 47.959 56.779 1.00 38.42 144 ASP D O 1
ATOM 6551 N N . THR D 1 145 ? 152.520 48.230 54.699 1.00 41.21 145 THR D N 1
ATOM 6552 C CA . THR D 1 145 ? 151.601 49.276 55.120 1.00 41.89 145 THR D CA 1
ATOM 6553 C C . THR D 1 145 ? 150.228 48.720 55.487 1.00 44.79 145 THR D C 1
ATOM 6554 O O . THR D 1 145 ? 149.860 47.588 55.151 1.00 42.86 145 THR D O 1
ATOM 6558 N N . LYS D 1 146 ? 149.478 49.531 56.233 1.00 42.29 146 LYS D N 1
ATOM 6559 C CA . LYS D 1 146 ? 148.032 49.373 56.335 1.00 39.18 146 LYS D CA 1
ATOM 6560 C C . LYS D 1 146 ? 147.445 50.505 55.503 1.00 43.59 146 LYS D C 1
ATOM 6561 O O . LYS D 1 146 ? 147.306 51.640 55.992 1.00 42.39 146 LYS D O 1
ATOM 6567 N N . PRO D 1 147 ? 147.144 50.277 54.225 1.00 45.33 147 PRO D N 1
ATOM 6568 C CA . PRO D 1 147 ? 146.726 51.392 53.368 1.00 43.53 147 PRO D CA 1
ATOM 6569 C C . PRO D 1 147 ? 145.508 52.079 53.947 1.00 42.78 147 PRO D C 1
ATOM 6570 O O . PRO D 1 147 ? 144.645 51.444 54.556 1.00 39.05 147 PRO D O 1
ATOM 6574 N N . VAL D 1 148 ? 145.492 53.404 53.847 1.00 41.05 148 VAL D N 1
ATOM 6575 C CA . VAL D 1 148 ? 144.307 54.089 54.355 1.00 41.66 148 VAL D CA 1
ATOM 6576 C C . VAL D 1 148 ? 143.115 53.689 53.499 1.00 41.09 148 VAL D C 1
ATOM 6577 O O . VAL D 1 148 ? 143.226 53.669 52.255 1.00 46.02 148 VAL D O 1
ATOM 6581 N N . PRO D 1 149 ? 141.984 53.317 54.095 1.00 47.38 149 PRO D N 1
ATOM 6582 C CA . PRO D 1 149 ? 140.803 52.977 53.292 1.00 52.63 149 PRO D CA 1
ATOM 6583 C C . PRO D 1 149 ? 140.167 54.230 52.706 1.00 52.77 149 PRO D C 1
ATOM 6584 O O . PRO D 1 149 ? 140.220 55.312 53.295 1.00 50.37 149 PRO D O 1
ATOM 6588 N N . ARG D 1 150 ? 139.535 54.059 51.541 1.00 56.49 150 ARG D N 1
ATOM 6589 C CA . ARG D 1 150 ? 139.007 55.196 50.792 1.00 57.49 150 ARG D CA 1
ATOM 6590 C C . ARG D 1 150 ? 137.847 55.874 51.509 1.00 57.25 150 ARG D C 1
ATOM 6591 O O . ARG D 1 150 ? 137.616 57.071 51.313 1.00 52.79 150 ARG D O 1
ATOM 6599 N N . ASN D 1 151 ? 137.108 55.141 52.330 1.00 55.11 151 ASN D N 1
ATOM 6600 C CA . ASN D 1 151 ? 135.976 55.697 53.051 1.00 57.08 151 ASN D CA 1
ATOM 6601 C C . ASN D 1 151 ? 136.345 56.200 54.444 1.00 52.25 151 ASN D C 1
ATOM 6602 O O . ASN D 1 151 ? 135.450 56.421 55.268 1.00 50.35 151 ASN D O 1
ATOM 6607 N N . LYS D 1 152 ? 137.632 56.381 54.732 1.00 53.53 152 LYS D N 1
ATOM 6608 C CA . LYS D 1 152 ? 138.088 56.862 56.038 1.00 52.45 152 LYS D CA 1
ATOM 6609 C C . LYS D 1 152 ? 138.992 58.083 55.872 1.00 54.62 152 LYS D C 1
ATOM 6610 O O . LYS D 1 152 ? 140.160 58.067 56.274 1.00 53.12 152 LYS D O 1
ATOM 6616 N N . PRO D 1 153 ? 138.480 59.175 55.288 1.00 55.39 153 PRO 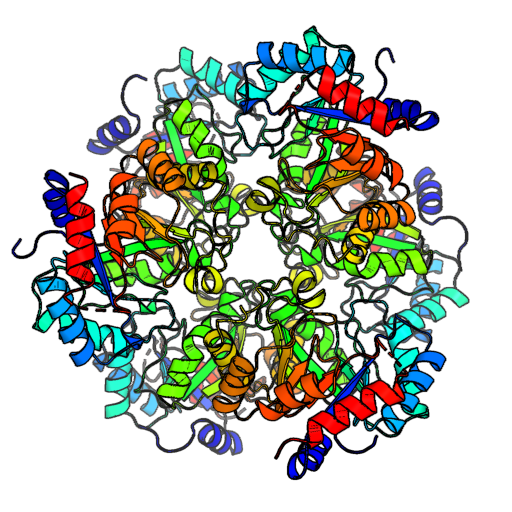D N 1
ATOM 6617 C CA . PRO D 1 153 ? 139.339 60.357 55.091 1.00 47.93 153 PRO D CA 1
ATOM 6618 C C . PRO D 1 153 ? 139.781 61.021 56.387 1.00 45.99 153 PRO D C 1
ATOM 6619 O O . PRO D 1 153 ? 140.779 61.756 56.376 1.00 44.74 153 PRO D O 1
ATOM 6623 N N . ASP D 1 154 ? 139.069 60.807 57.497 1.00 46.04 154 ASP D N 1
ATOM 6624 C CA . ASP D 1 154 ? 139.524 61.350 58.770 1.00 44.92 154 ASP D CA 1
ATOM 6625 C C . ASP D 1 154 ? 140.872 60.761 59.168 1.00 46.67 154 ASP D C 1
ATOM 6626 O O . ASP D 1 154 ? 141.711 61.453 59.758 1.00 43.64 154 ASP D O 1
ATOM 6631 N N . ILE D 1 155 ? 141.099 59.482 58.852 1.00 47.33 155 ILE D N 1
ATOM 6632 C CA . ILE D 1 155 ? 142.390 58.862 59.136 1.00 43.95 155 ILE D CA 1
ATOM 6633 C C . ILE D 1 155 ? 143.502 59.612 58.423 1.00 43.50 155 ILE D C 1
ATOM 6634 O O . ILE D 1 155 ? 144.515 59.980 59.031 1.00 44.93 155 ILE D O 1
ATOM 6639 N N . ALA D 1 156 ? 143.340 59.832 57.114 1.00 41.34 156 ALA D N 1
ATOM 6640 C CA . ALA D 1 156 ? 144.377 60.522 56.349 1.00 44.24 156 ALA D CA 1
ATOM 6641 C C . ALA D 1 156 ? 144.601 61.935 56.873 1.00 43.86 156 ALA D C 1
ATOM 6642 O O . ALA D 1 156 ? 145.735 62.428 56.906 1.00 45.11 156 ALA D O 1
ATOM 6644 N N . ALA D 1 157 ? 143.528 62.600 57.284 1.00 44.41 157 ALA D N 1
ATOM 6645 C CA . ALA D 1 157 ? 143.655 63.961 57.788 1.00 45.34 157 ALA D CA 1
ATOM 6646 C C . ALA D 1 157 ? 144.338 63.981 59.148 1.00 43.88 157 ALA D C 1
ATOM 6647 O O . ALA D 1 157 ? 145.060 64.933 59.464 1.00 37.64 157 ALA D O 1
ATOM 6649 N N . ALA D 1 158 ? 144.139 62.933 59.956 1.00 43.48 158 ALA D N 1
ATOM 6650 C CA . ALA D 1 158 ? 144.848 62.838 61.228 1.00 42.64 158 ALA D CA 1
ATOM 6651 C C . ALA D 1 158 ? 146.351 62.727 61.006 1.00 39.55 158 ALA D C 1
ATOM 6652 O O . ALA D 1 158 ? 147.136 63.394 61.691 1.00 41.83 158 ALA D O 1
ATOM 6654 N N . TYR D 1 159 ? 146.770 61.925 60.023 1.00 39.37 159 TYR D N 1
ATOM 6655 C CA . TYR D 1 159 ? 148.197 61.797 59.730 1.00 38.69 159 TYR D CA 1
ATOM 6656 C C . TYR D 1 159 ? 148.753 63.042 59.041 1.00 40.68 159 TYR D C 1
ATOM 6657 O O . TYR D 1 159 ? 149.928 63.384 59.224 1.00 37.28 159 TYR D O 1
ATOM 6666 N N . ALA D 1 160 ? 147.952 63.690 58.193 1.00 39.24 160 ALA D N 1
ATOM 6667 C CA . ALA D 1 160 ? 148.380 64.951 57.596 1.00 41.64 160 ALA D CA 1
ATOM 6668 C C . ALA D 1 160 ? 148.739 65.963 58.676 1.00 33.98 160 ALA D C 1
ATOM 6669 O O . ALA D 1 160 ? 149.830 66.541 58.661 1.00 37.08 160 ALA D O 1
ATOM 6671 N N . MET D 1 161 ? 147.840 66.159 59.646 1.00 39.81 161 MET D N 1
ATOM 6672 C CA . MET D 1 161 ? 148.084 67.116 60.723 1.00 38.45 161 MET D CA 1
ATOM 6673 C C . MET D 1 161 ? 149.279 66.700 61.570 1.00 41.80 161 MET D C 1
ATOM 6674 O O . MET D 1 161 ? 150.073 67.545 62.010 1.00 34.96 161 MET D O 1
ATOM 6679 N N . GLU D 1 162 ? 149.417 65.397 61.830 1.00 37.31 162 GLU D N 1
ATOM 6680 C CA . GLU D 1 162 ? 150.557 64.956 62.624 1.00 37.73 162 GLU D CA 1
ATOM 6681 C C . GLU D 1 162 ? 151.863 65.250 61.906 1.00 32.68 162 GLU D C 1
ATOM 6682 O O . GLU D 1 162 ? 152.829 65.709 62.523 1.00 37.60 162 GLU D O 1
ATOM 6688 N N . ALA D 1 163 ? 151.914 65.003 60.604 1.00 31.10 163 ALA D N 1
ATOM 6689 C CA . ALA D 1 163 ? 153.156 65.229 59.881 1.00 34.23 163 ALA D CA 1
ATOM 6690 C C . ALA D 1 163 ? 153.474 66.723 59.793 1.00 37.00 163 ALA D C 1
ATOM 6691 O O . ALA D 1 163 ? 154.643 67.125 59.851 1.00 34.33 163 ALA D O 1
ATOM 6693 N N . GLU D 1 164 ? 152.448 67.560 59.686 1.00 35.74 164 GLU D N 1
ATOM 6694 C CA . GLU D 1 164 ? 152.684 69.005 59.731 1.00 39.84 164 GLU D CA 1
ATOM 6695 C C . GLU D 1 164 ? 153.311 69.404 61.063 1.00 34.94 164 GLU D C 1
ATOM 6696 O O . GLU D 1 164 ? 154.353 70.075 61.102 1.00 35.34 164 GLU D O 1
ATOM 6702 N N . PHE D 1 165 ? 152.723 68.928 62.161 1.00 32.04 165 PHE D N 1
ATOM 6703 C CA . PHE D 1 165 ? 153.236 69.205 63.501 1.00 35.20 165 PHE D CA 1
ATOM 6704 C C . PHE D 1 165 ? 154.653 68.692 63.712 1.00 33.46 165 PHE D C 1
ATOM 6705 O O . PHE D 1 165 ? 155.388 69.257 64.526 1.00 32.78 165 PHE D O 1
ATOM 6713 N N . LEU D 1 166 ? 155.038 67.592 63.048 1.00 33.08 166 LEU D N 1
ATOM 6714 C CA . LEU D 1 166 ? 156.408 67.087 63.149 1.00 32.14 166 LEU D CA 1
ATOM 6715 C C . LEU D 1 166 ? 157.384 67.828 62.250 1.00 33.30 166 LEU D C 1
ATOM 6716 O O . LEU D 1 166 ? 158.593 67.590 62.341 1.00 30.46 166 LEU D O 1
ATOM 6721 N N . GLY D 1 167 ? 156.900 68.714 61.390 1.00 37.70 167 GLY D N 1
ATOM 6722 C CA . GLY D 1 167 ? 157.772 69.544 60.588 1.00 37.26 167 GLY D CA 1
ATOM 6723 C C . GLY D 1 167 ? 157.872 69.170 59.133 1.00 35.52 167 GLY D C 1
ATOM 6724 O O . GLY D 1 167 ? 158.689 69.762 58.419 1.00 33.27 167 GLY D O 1
ATOM 6725 N N . MET D 1 168 ? 157.096 68.190 58.671 1.00 36.37 168 MET D N 1
ATOM 6726 C CA . MET D 1 168 ? 157.143 67.819 57.261 1.00 36.20 168 MET D CA 1
ATOM 6727 C C . MET D 1 168 ? 156.287 68.805 56.478 1.00 38.43 168 MET D C 1
ATOM 6728 O O . MET D 1 168 ? 155.116 69.019 56.805 1.00 45.59 168 MET D O 1
ATOM 6733 N N . ARG D 1 169 ? 156.873 69.409 55.462 1.00 39.17 169 ARG D N 1
ATOM 6734 C CA . ARG D 1 169 ? 156.240 70.499 54.733 1.00 44.86 169 ARG D CA 1
ATOM 6735 C C . ARG D 1 169 ? 155.583 70.037 53.449 1.00 46.34 169 ARG D C 1
ATOM 6736 O O . ARG D 1 169 ? 154.987 70.855 52.746 1.00 45.44 169 ARG D O 1
ATOM 6744 N N . LEU D 1 170 ? 155.689 68.749 53.132 1.00 37.94 170 LEU D N 1
ATOM 6745 C CA . LEU D 1 170 ? 155.094 68.141 51.959 1.00 36.95 170 LEU D CA 1
ATOM 6746 C C . LEU D 1 170 ? 154.360 66.894 52.419 1.00 44.94 170 LEU D C 1
ATOM 6747 O O . LEU D 1 170 ? 154.858 66.160 53.280 1.00 42.46 170 LEU D O 1
ATOM 6752 N N . PHE D 1 171 ? 153.162 66.678 51.888 1.00 40.58 171 PHE D N 1
ATOM 6753 C CA . PHE D 1 171 ? 152.364 65.523 52.260 1.00 42.60 171 PHE D CA 1
ATOM 6754 C C . PHE D 1 171 ? 151.843 64.855 51.000 1.00 47.53 171 PHE D C 1
ATOM 6755 O O . PHE D 1 171 ? 151.292 65.527 50.125 1.00 47.41 171 PHE D O 1
ATOM 6763 N N . TYR D 1 172 ? 152.006 63.530 50.916 1.00 41.74 172 TYR D N 1
ATOM 6764 C CA . TYR D 1 172 ? 151.872 62.800 49.662 1.00 40.69 172 TYR D CA 1
ATOM 6765 C C . TYR D 1 172 ? 150.857 61.676 49.853 1.00 46.39 172 TYR D C 1
ATOM 6766 O O . TYR D 1 172 ? 151.083 60.743 50.640 1.00 43.33 172 TYR D O 1
ATOM 6775 N N . LEU D 1 173 ? 149.731 61.784 49.143 1.00 45.69 173 LEU D N 1
ATOM 6776 C CA . LEU D 1 173 ? 148.667 60.791 49.177 1.00 45.32 173 LEU D CA 1
ATOM 6777 C C . LEU D 1 173 ? 148.885 59.841 48.010 1.00 50.59 173 LEU D C 1
ATOM 6778 O O . LEU D 1 173 ? 148.735 60.225 46.848 1.00 49.50 173 LEU D O 1
ATOM 6783 N N . GLU D 1 174 ? 149.236 58.598 48.319 1.00 49.15 174 GLU D N 1
ATOM 6784 C CA . GLU D 1 174 ? 149.737 57.658 47.326 1.00 49.29 174 GLU D CA 1
ATOM 6785 C C . GLU D 1 174 ? 148.760 56.501 47.219 1.00 50.30 174 GLU D C 1
ATOM 6786 O O . GLU D 1 174 ? 148.615 55.714 48.161 1.00 46.19 174 GLU D O 1
ATOM 6792 N N . ALA D 1 175 ? 148.070 56.422 46.091 1.00 52.24 175 ALA D N 1
ATOM 6793 C CA . ALA D 1 175 ? 147.212 55.283 45.816 1.00 52.84 175 ALA D CA 1
ATOM 6794 C C . ALA D 1 175 ? 147.980 54.124 45.195 1.00 51.84 175 ALA D C 1
ATOM 6795 O O . ALA D 1 175 ? 147.455 53.008 45.145 1.00 52.52 175 ALA D O 1
ATOM 6797 N N . GLY D 1 176 ? 149.206 54.364 44.733 1.00 52.37 176 GLY D N 1
ATOM 6798 C CA . GLY D 1 176 ? 150.050 53.321 44.181 1.00 54.25 176 GLY D CA 1
ATOM 6799 C C . GLY D 1 176 ? 150.175 53.383 42.671 1.00 56.16 176 GLY D C 1
ATOM 6800 O O . GLY D 1 176 ? 149.174 53.562 41.973 1.00 56.18 176 GLY D O 1
ATOM 6801 N N . SER D 1 177 ? 151.391 53.241 42.153 1.00 52.20 177 SER D N 1
ATOM 6802 C CA . SER D 1 177 ? 151.587 53.220 40.711 1.00 56.68 177 SER D CA 1
ATOM 6803 C C . SER D 1 177 ? 150.787 52.084 40.102 1.00 61.73 177 SER D C 1
ATOM 6804 O O . SER D 1 177 ? 151.018 50.916 40.421 1.00 61.22 177 SER D O 1
ATOM 6807 N N . GLY D 1 178 ? 149.842 52.429 39.230 1.00 59.89 178 GLY D N 1
ATOM 6808 C CA . GLY D 1 178 ? 148.994 51.450 38.586 1.00 60.11 178 GLY D CA 1
ATOM 6809 C C . GLY D 1 178 ? 147.663 51.230 39.261 1.00 61.24 178 GLY D C 1
ATOM 6810 O O . GLY D 1 178 ? 146.905 50.357 38.820 1.00 61.09 178 GLY D O 1
ATOM 6811 N N . ALA D 1 179 ? 147.361 51.990 40.310 1.00 65.04 179 ALA D N 1
ATOM 6812 C CA . ALA D 1 179 ? 146.095 51.849 41.010 1.00 62.30 179 ALA D CA 1
ATOM 6813 C C . ALA D 1 179 ? 144.941 52.038 40.030 1.00 67.61 179 ALA D C 1
ATOM 6814 O O . ALA D 1 179 ? 145.036 52.863 39.114 1.00 68.52 179 ALA D O 1
ATOM 6816 N N . PRO D 1 180 ? 143.847 51.289 40.179 1.00 71.84 180 PRO D N 1
ATOM 6817 C CA . PRO D 1 180 ? 142.740 51.451 39.221 1.00 70.18 180 PRO D CA 1
ATOM 6818 C C . PRO D 1 180 ? 142.092 52.822 39.310 1.00 70.82 180 PRO D C 1
ATOM 6819 O O . PRO D 1 180 ? 141.712 53.398 38.279 1.00 72.75 180 PRO D O 1
ATOM 6823 N N . GLU D 1 181 ? 141.990 53.376 40.522 1.00 70.37 181 GLU D N 1
ATOM 6824 C CA . GLU D 1 181 ? 141.301 54.637 40.772 1.00 67.97 181 GLU D CA 1
ATOM 6825 C C . GLU D 1 181 ? 142.118 55.490 41.738 1.00 68.47 181 GLU D C 1
ATOM 6826 O O . GLU D 1 181 ? 142.750 54.973 42.667 1.00 61.14 181 GLU D O 1
ATOM 6832 N N . HIS D 1 182 ? 142.085 56.808 41.516 1.00 65.57 182 HIS D N 1
ATOM 6833 C CA . HIS D 1 182 ? 142.892 57.742 42.285 1.00 60.26 182 HIS D CA 1
ATOM 6834 C C . HIS D 1 182 ? 142.265 58.008 43.652 1.00 60.07 182 HIS D C 1
ATOM 6835 O O . HIS D 1 182 ? 141.112 57.665 43.912 1.00 63.00 182 HIS D O 1
ATOM 6842 N N . VAL D 1 183 ? 143.043 58.650 44.523 1.00 60.02 183 VAL D N 1
ATOM 6843 C CA . VAL D 1 183 ? 142.640 58.987 45.891 1.00 57.06 183 VAL D CA 1
ATOM 6844 C C . VAL D 1 183 ? 141.269 59.660 45.889 1.00 58.78 183 VAL D C 1
ATOM 6845 O O . VAL D 1 183 ? 140.997 60.506 45.029 1.00 59.69 183 VAL D O 1
ATOM 6849 N N . PRO D 1 184 ? 140.373 59.299 46.806 1.00 59.79 184 PRO D N 1
ATOM 6850 C CA . PRO D 1 184 ? 139.036 59.911 46.829 1.00 58.77 184 PRO D CA 1
ATOM 6851 C C . PRO D 1 184 ? 139.085 61.426 46.984 1.00 60.95 184 PRO D C 1
ATOM 6852 O O . PRO D 1 184 ? 139.791 61.959 47.845 1.00 59.15 184 PRO D O 1
ATOM 6856 N N . GLU D 1 185 ? 138.293 62.115 46.152 1.00 64.12 185 GLU D N 1
ATOM 6857 C CA . GLU D 1 185 ? 138.263 63.575 46.170 1.00 60.10 185 GLU D CA 1
ATOM 6858 C C . GLU D 1 185 ? 137.910 64.099 47.551 1.00 58.22 185 GLU D C 1
ATOM 6859 O O . GLU D 1 185 ? 138.448 65.120 47.994 1.00 57.22 185 GLU D O 1
ATOM 6865 N N . GLU D 1 186 ? 137.004 63.415 48.250 1.00 59.70 186 GLU D N 1
ATOM 6866 C CA . GLU D 1 186 ? 136.693 63.825 49.611 1.00 59.45 186 GLU D CA 1
ATOM 6867 C C . GLU D 1 186 ? 137.927 63.754 50.505 1.00 61.30 186 GLU D C 1
ATOM 6868 O O . GLU D 1 186 ? 138.045 64.524 51.466 1.00 60.13 186 GLU D O 1
ATOM 6874 N N . MET D 1 187 ? 138.856 62.844 50.204 1.00 59.26 187 MET D N 1
ATOM 6875 C CA . MET D 1 187 ? 140.019 62.675 51.066 1.00 58.75 187 MET D CA 1
ATOM 6876 C C . MET D 1 187 ? 141.049 63.752 50.792 1.00 53.55 187 MET D C 1
ATOM 6877 O O . MET D 1 187 ? 141.576 64.365 51.726 1.00 50.41 187 MET D O 1
ATOM 6882 N N . ILE D 1 188 ? 141.348 63.978 49.509 1.00 55.03 188 ILE D N 1
ATOM 6883 C CA . ILE D 1 188 ? 142.241 65.061 49.108 1.00 55.69 188 ILE D CA 1
ATOM 6884 C C . ILE D 1 188 ? 141.760 66.386 49.678 1.00 55.34 188 ILE D C 1
ATOM 6885 O O . ILE D 1 188 ? 142.552 67.192 50.182 1.00 55.03 188 ILE D O 1
ATOM 6890 N N . ALA D 1 189 ? 140.450 66.621 49.631 1.00 53.75 189 ALA D N 1
ATOM 6891 C CA . ALA D 1 189 ? 139.914 67.909 50.048 1.00 57.41 189 ALA D CA 1
ATOM 6892 C C . ALA D 1 189 ? 140.006 68.086 51.557 1.00 59.03 189 ALA D C 1
ATOM 6893 O O . ALA D 1 189 ? 140.342 69.174 52.042 1.00 56.07 189 ALA D O 1
ATOM 6895 N N . LEU D 1 190 ? 139.701 67.030 52.315 1.00 59.09 190 LEU D N 1
ATOM 6896 C CA . LEU D 1 190 ? 139.783 67.108 53.768 1.00 53.65 190 LEU D CA 1
ATOM 6897 C C . LEU D 1 190 ? 141.225 67.275 54.225 1.00 55.63 190 LEU D C 1
ATOM 6898 O O . LEU D 1 190 ? 141.498 68.024 55.169 1.00 57.84 190 LEU D O 1
ATOM 6903 N N . VAL D 1 191 ? 142.162 66.587 53.572 1.00 53.71 191 VAL D N 1
ATOM 6904 C CA . VAL D 1 191 ? 143.573 66.788 53.892 1.00 55.85 191 VAL D CA 1
ATOM 6905 C C . VAL D 1 191 ? 143.967 68.243 53.645 1.00 55.37 191 VAL D C 1
ATOM 6906 O O . VAL D 1 191 ? 144.580 68.887 54.507 1.00 56.13 191 VAL D O 1
ATOM 6910 N N . LYS D 1 192 ? 143.603 68.789 52.477 1.00 55.76 192 LYS D N 1
ATOM 6911 C CA . LYS D 1 192 ? 143.930 70.187 52.179 1.00 55.19 192 LYS D CA 1
ATOM 6912 C C . LYS D 1 192 ? 143.344 71.146 53.207 1.00 52.20 192 LYS D C 1
ATOM 6913 O O . LYS D 1 192 ? 143.975 72.150 53.551 1.00 55.92 192 LYS D O 1
ATOM 6919 N N . ARG D 1 193 ? 142.149 70.861 53.716 1.00 55.00 193 ARG D N 1
ATOM 6920 C CA . ARG D 1 193 ? 141.560 71.744 54.711 1.00 56.88 193 ARG D CA 1
ATOM 6921 C C . ARG D 1 193 ? 142.299 71.700 56.043 1.00 58.42 193 ARG D C 1
ATOM 6922 O O . ARG D 1 193 ? 142.190 72.646 56.830 1.00 52.52 193 ARG D O 1
ATOM 6930 N N . CYS D 1 194 ? 143.086 70.652 56.297 1.00 54.73 194 CYS D N 1
ATOM 6931 C CA . CYS D 1 194 ? 143.588 70.388 57.639 1.00 55.90 194 CYS D CA 1
ATOM 6932 C C . CYS D 1 194 ? 145.033 70.813 57.872 1.00 55.17 194 CYS D C 1
ATOM 6933 O O . CYS D 1 194 ? 145.398 71.080 59.023 1.00 58.42 194 CYS D O 1
ATOM 6936 N N . THR D 1 195 ? 145.859 70.889 56.830 1.00 53.85 195 THR D N 1
ATOM 6937 C CA . THR D 1 195 ? 147.226 71.373 56.964 1.00 54.07 195 THR D CA 1
ATOM 6938 C C . THR D 1 195 ? 147.490 72.475 55.946 1.00 50.39 195 THR D C 1
ATOM 6939 O O . THR D 1 195 ? 146.670 72.752 55.069 1.00 52.53 195 THR D O 1
ATOM 6943 N N . ASP D 1 196 ? 148.682 73.066 56.046 1.00 46.69 196 ASP D N 1
ATOM 6944 C CA . ASP D 1 196 ? 149.159 74.066 55.096 1.00 51.81 196 ASP D CA 1
ATOM 6945 C C . ASP D 1 196 ? 150.369 73.587 54.313 1.00 50.77 196 ASP D C 1
ATOM 6946 O O . ASP D 1 196 ? 151.089 74.402 53.727 1.00 51.46 196 ASP D O 1
ATOM 6951 N N . GLN D 1 197 ? 150.599 72.281 54.291 1.00 46.49 197 GLN D N 1
ATOM 6952 C CA . GLN D 1 197 ? 151.695 71.695 53.540 1.00 42.53 197 GLN D CA 1
ATOM 6953 C C . GLN D 1 197 ? 151.383 71.700 52.049 1.00 41.64 197 GLN D C 1
ATOM 6954 O O . GLN D 1 197 ? 150.227 71.778 51.627 1.00 47.02 197 GLN D O 1
ATOM 6960 N N . ILE D 1 198 ? 152.437 71.582 51.248 1.00 38.43 198 ILE D N 1
ATOM 6961 C CA . ILE D 1 198 ? 152.280 71.217 49.845 1.00 44.62 198 ILE D CA 1
ATOM 6962 C C . ILE D 1 198 ? 151.669 69.822 49.767 1.00 50.10 198 ILE D C 1
ATOM 6963 O O . ILE D 1 198 ? 152.256 68.845 50.253 1.00 47.80 198 ILE D O 1
ATOM 6968 N N . LEU D 1 199 ? 150.487 69.719 49.148 1.00 48.72 199 LEU D N 1
ATOM 6969 C CA . LEU D 1 199 ? 149.728 68.472 49.088 1.00 48.31 199 LEU D CA 1
ATOM 6970 C C . LEU D 1 199 ? 149.958 67.795 47.741 1.00 52.52 199 LEU D C 1
ATOM 6971 O O . LEU D 1 199 ? 149.546 68.316 46.700 1.00 51.28 199 LEU D O 1
ATOM 6976 N N . ILE D 1 200 ? 150.594 66.624 47.762 1.00 45.12 200 ILE D N 1
ATOM 6977 C CA . ILE D 1 200 ? 150.909 65.876 46.548 1.00 49.33 200 ILE D CA 1
ATOM 6978 C C . ILE D 1 200 ? 149.996 64.658 46.467 1.00 49.76 200 ILE D C 1
ATOM 6979 O O . ILE D 1 200 ? 149.672 64.037 47.491 1.00 45.78 200 ILE D O 1
ATOM 6984 N N . VAL D 1 201 ? 149.581 64.316 45.244 1.00 49.98 201 VAL D N 1
ATOM 6985 C CA . VAL D 1 201 ? 148.687 63.189 44.991 1.00 52.86 201 VAL D CA 1
ATOM 6986 C C . VAL D 1 201 ? 149.218 62.411 43.798 1.00 52.57 201 VAL D C 1
ATOM 6987 O O . VAL D 1 201 ? 149.548 63.004 42.768 1.00 45.49 201 VAL D O 1
ATOM 6991 N N . GLY D 1 202 ? 149.300 61.082 43.936 1.00 47.49 202 GLY D N 1
ATOM 6992 C CA . GLY D 1 202 ? 149.830 60.248 42.876 1.00 50.32 202 GLY D CA 1
ATOM 6993 C C . GLY D 1 202 ? 149.152 58.893 42.848 1.00 54.74 202 GLY D C 1
ATOM 6994 O O . GLY D 1 202 ? 148.412 58.521 43.762 1.00 53.40 202 GLY D O 1
ATOM 6995 N N . GLY D 1 203 ? 149.407 58.159 41.767 1.00 58.49 203 GLY D N 1
ATOM 6996 C CA . GLY D 1 203 ? 148.858 56.828 41.600 1.00 56.68 203 GLY D CA 1
ATOM 6997 C C . GLY D 1 203 ? 147.449 56.765 41.037 1.00 58.54 203 GLY D C 1
ATOM 6998 O O . GLY D 1 203 ? 146.486 57.185 41.684 1.00 53.83 203 GLY D O 1
ATOM 6999 N N . GLY D 1 204 ? 147.307 56.199 39.841 1.00 63.56 204 GLY D N 1
ATOM 7000 C CA . GLY D 1 204 ? 145.993 56.052 39.248 1.00 63.29 204 GLY D CA 1
ATOM 7001 C C . GLY D 1 204 ? 145.476 57.299 38.570 1.00 66.31 204 GLY D C 1
ATOM 7002 O O . GLY D 1 204 ? 144.263 57.540 38.571 1.00 66.04 204 GLY D O 1
ATOM 7003 N N . ILE D 1 205 ? 146.362 58.103 37.992 1.00 63.22 205 ILE D N 1
ATOM 7004 C CA . ILE D 1 205 ? 145.997 59.347 37.325 1.00 61.72 205 ILE D CA 1
ATOM 7005 C C . ILE D 1 205 ? 146.318 59.153 35.848 1.00 62.28 205 ILE D C 1
ATOM 7006 O O . ILE D 1 205 ? 147.484 59.213 35.444 1.00 61.42 205 ILE D O 1
ATOM 7011 N N . ARG D 1 206 ? 145.284 58.879 35.048 1.00 65.87 206 ARG D N 1
ATOM 7012 C CA . ARG D 1 206 ? 145.413 58.526 33.638 1.00 69.90 206 ARG D CA 1
ATOM 7013 C C . ARG D 1 206 ? 145.107 59.696 32.715 1.00 69.96 206 ARG D C 1
ATOM 7014 O O . ARG D 1 206 ? 145.959 60.154 31.953 1.00 72.35 206 ARG D O 1
ATOM 7022 N N . SER D 1 207 ? 143.868 60.143 32.750 1.00 67.68 207 SER D N 1
ATOM 7023 C CA . SER D 1 207 ? 143.291 61.045 31.778 1.00 74.13 207 SER D CA 1
ATOM 7024 C C . SER D 1 207 ? 143.472 62.489 32.220 1.00 75.29 207 SER D C 1
ATOM 7025 O O . SER D 1 207 ? 143.869 62.778 33.351 1.00 70.94 207 SER D O 1
ATOM 7028 N N . GLY D 1 208 ? 143.184 63.406 31.297 1.00 78.23 208 GLY D N 1
ATOM 7029 C CA . GLY D 1 208 ? 143.080 64.796 31.687 1.00 74.80 208 GLY D CA 1
ATOM 7030 C C . GLY D 1 208 ? 142.009 65.005 32.733 1.00 72.35 208 GLY D C 1
ATOM 7031 O O . GLY D 1 208 ? 142.147 65.869 33.600 1.00 73.46 208 GLY D O 1
ATOM 7032 N N . GLU D 1 209 ? 140.935 64.208 32.677 1.00 71.90 209 GLU D N 1
ATOM 7033 C CA . GLU D 1 209 ? 139.863 64.332 33.657 1.00 71.45 209 GLU D CA 1
ATOM 7034 C C . GLU D 1 209 ? 140.280 63.783 35.014 1.00 74.44 209 GLU D C 1
ATOM 7035 O O . GLU D 1 209 ? 139.838 64.297 36.049 1.00 75.19 209 GLU D O 1
ATOM 7041 N N . ASP D 1 210 ? 141.111 62.737 35.032 1.00 72.63 210 ASP D N 1
ATOM 7042 C CA . ASP D 1 210 ? 141.744 62.315 36.278 1.00 73.57 210 ASP D CA 1
ATOM 7043 C C . ASP D 1 210 ? 142.496 63.481 36.909 1.00 68.13 210 ASP D C 1
ATOM 7044 O O . ASP D 1 210 ? 142.171 63.928 38.014 1.00 67.17 210 ASP D O 1
ATOM 7049 N N . ALA D 1 211 ? 143.501 63.996 36.197 1.00 67.55 211 ALA D N 1
ATOM 7050 C CA . ALA D 1 211 ? 144.306 65.103 36.699 1.00 69.09 211 ALA D CA 1
ATOM 7051 C C . ALA D 1 211 ? 143.485 66.355 36.972 1.00 71.00 211 ALA D C 1
ATOM 7052 O O . ALA D 1 211 ? 143.951 67.241 37.698 1.00 69.72 211 ALA D O 1
ATOM 7054 N N . ALA D 1 212 ? 142.285 66.457 36.397 1.00 71.07 212 ALA D N 1
ATOM 7055 C CA . ALA D 1 212 ? 141.425 67.604 36.662 1.00 71.12 212 ALA D CA 1
ATOM 7056 C C . ALA D 1 212 ? 140.741 67.483 38.017 1.00 69.85 212 ALA D C 1
ATOM 7057 O O . ALA D 1 212 ? 140.549 68.486 38.716 1.00 64.85 212 ALA D O 1
ATOM 7059 N N . ARG D 1 213 ? 140.380 66.261 38.408 1.00 68.51 213 ARG D N 1
ATOM 7060 C CA . ARG D 1 213 ? 139.591 66.070 39.618 1.00 68.96 213 ARG D CA 1
ATOM 7061 C C . ARG D 1 213 ? 140.458 66.034 40.872 1.00 65.82 213 ARG D C 1
ATOM 7062 O O . ARG D 1 213 ? 140.041 66.521 41.929 1.00 65.27 213 ARG D O 1
ATOM 7070 N N . VAL D 1 214 ? 141.663 65.468 40.784 1.00 67.51 214 VAL D N 1
ATOM 7071 C CA . VAL D 1 214 ? 142.540 65.442 41.952 1.00 65.19 214 VAL D CA 1
ATOM 7072 C C . VAL D 1 214 ? 143.068 66.842 42.242 1.00 62.49 214 VAL D C 1
ATOM 7073 O O . VAL D 1 214 ? 143.015 67.317 43.383 1.00 60.36 214 VAL D O 1
ATOM 7077 N N . ALA D 1 215 ? 143.558 67.534 41.206 1.00 61.22 215 ALA D N 1
ATOM 7078 C CA . ALA D 1 215 ? 143.928 68.936 41.359 1.00 64.30 215 ALA D CA 1
ATOM 7079 C C . ALA D 1 215 ? 142.724 69.785 41.740 1.00 58.75 215 ALA D C 1
ATOM 7080 O O . ALA D 1 215 ? 142.866 70.769 42.474 1.00 62.53 215 ALA D O 1
ATOM 7082 N N . GLY D 1 216 ? 141.532 69.411 41.272 1.00 60.87 216 GLY D N 1
ATOM 7083 C CA . GLY D 1 216 ? 140.338 70.149 41.634 1.00 60.05 216 GLY D CA 1
ATOM 7084 C C . GLY D 1 216 ? 139.968 70.004 43.092 1.00 61.40 216 GLY D C 1
ATOM 7085 O O . GLY D 1 216 ? 139.458 70.950 43.702 1.00 61.31 216 GLY D O 1
ATOM 7086 N N . ALA D 1 217 ? 140.228 68.832 43.678 1.00 59.36 217 ALA D N 1
ATOM 7087 C CA . ALA D 1 217 ? 139.833 68.572 45.057 1.00 61.72 217 ALA D CA 1
ATOM 7088 C C . ALA D 1 217 ? 140.767 69.212 46.078 1.00 58.25 217 ALA D C 1
ATOM 7089 O O . ALA D 1 217 ? 140.386 69.334 47.248 1.00 57.84 217 ALA D O 1
ATOM 7091 N N . GLY D 1 218 ? 141.969 69.623 45.675 1.00 57.73 218 GLY D N 1
ATOM 7092 C CA . GLY D 1 218 ? 142.857 70.296 46.601 1.00 55.92 218 GLY D CA 1
ATOM 7093 C C . GLY D 1 218 ? 144.335 70.053 46.380 1.00 57.75 218 GLY D C 1
ATOM 7094 O O . GLY D 1 218 ? 145.167 70.696 47.029 1.00 59.15 218 GLY D O 1
ATOM 7095 N N . ALA D 1 219 ? 144.678 69.154 45.457 1.00 55.53 219 ALA D N 1
ATOM 7096 C CA . ALA D 1 219 ? 146.074 68.785 45.248 1.00 54.68 219 ALA D CA 1
ATOM 7097 C C . ALA D 1 219 ? 146.900 69.966 44.753 1.00 57.88 219 ALA D C 1
ATOM 7098 O O . ALA D 1 219 ? 146.492 70.689 43.839 1.00 57.33 219 ALA D O 1
ATOM 7100 N N . ASP D 1 220 ? 148.082 70.145 45.346 1.00 56.41 220 ASP D N 1
ATOM 7101 C CA . ASP D 1 220 ? 149.038 71.136 44.865 1.00 53.85 220 ASP D CA 1
ATOM 7102 C C . ASP D 1 220 ? 149.935 70.592 43.771 1.00 55.75 220 ASP D C 1
ATOM 7103 O O . ASP D 1 220 ? 150.340 71.350 42.877 1.00 53.21 220 ASP D O 1
ATOM 7108 N N . VAL D 1 221 ? 150.271 69.304 43.843 1.00 49.77 221 VAL D N 1
ATOM 7109 C CA . VAL D 1 221 ? 151.150 68.641 42.890 1.00 52.40 221 VAL D CA 1
ATOM 7110 C C . VAL D 1 221 ? 150.460 67.373 42.412 1.00 52.33 221 VAL D C 1
ATOM 7111 O O . VAL D 1 221 ? 149.841 66.655 43.207 1.00 49.90 221 VAL D O 1
ATOM 7115 N N . VAL D 1 222 ? 150.558 67.104 41.114 1.00 53.70 222 VAL D N 1
ATOM 7116 C CA . VAL D 1 222 ? 150.032 65.884 40.517 1.00 53.75 222 VAL D CA 1
ATOM 7117 C C . VAL D 1 222 ? 151.197 65.113 39.915 1.00 54.89 222 VAL D C 1
ATOM 7118 O O . VAL D 1 222 ? 152.007 65.678 39.168 1.00 54.93 222 VAL D O 1
ATOM 7122 N N . VAL D 1 223 ? 151.294 63.831 40.266 1.00 58.33 223 VAL D N 1
ATOM 7123 C CA . VAL D 1 223 ? 152.325 62.936 39.754 1.00 57.72 223 VAL D CA 1
ATOM 7124 C C . VAL D 1 223 ? 151.656 61.925 38.838 1.00 52.79 223 VAL D C 1
ATOM 7125 O O . VAL D 1 223 ? 150.572 61.418 39.144 1.00 54.55 223 VAL D O 1
ATOM 7129 N N . THR D 1 224 ? 152.281 61.675 37.692 1.00 57.41 224 THR D N 1
ATOM 7130 C CA . THR D 1 224 ? 151.869 60.627 36.774 1.00 54.87 224 THR D CA 1
ATOM 7131 C C . THR D 1 224 ? 153.123 59.993 36.207 1.00 59.29 224 THR D C 1
ATOM 7132 O O . THR D 1 224 ? 154.196 60.603 36.199 1.00 56.91 224 THR D O 1
ATOM 7136 N N . GLY D 1 225 ? 152.979 58.752 35.749 1.00 60.20 225 GLY D N 1
ATOM 7137 C CA . GLY D 1 225 ? 154.080 58.042 35.128 1.00 63.69 225 GLY D CA 1
ATOM 7138 C C . GLY D 1 225 ? 154.389 58.567 33.741 1.00 71.34 225 GLY D C 1
ATOM 7139 O O . GLY D 1 225 ? 153.783 58.144 32.754 1.00 75.95 225 GLY D O 1
ATOM 7140 N N . LYS D 1 237 ? 150.488 61.954 26.481 1.00 89.93 237 LYS D N 1
ATOM 7141 C CA . LYS D 1 237 ? 149.701 61.849 27.710 1.00 87.47 237 LYS D CA 1
ATOM 7142 C C . LYS D 1 237 ? 149.757 63.141 28.531 1.00 82.50 237 LYS D C 1
ATOM 7143 O O . LYS D 1 237 ? 148.718 63.694 28.915 1.00 78.32 237 LYS D O 1
ATOM 7145 N N . ILE D 1 238 ? 150.978 63.618 28.813 1.00 80.90 238 ILE D N 1
ATOM 7146 C CA . ILE D 1 238 ? 151.178 64.640 29.839 1.00 78.77 238 ILE D CA 1
ATOM 7147 C C . ILE D 1 238 ? 150.521 65.954 29.440 1.00 80.38 238 ILE D C 1
ATOM 7148 O O . ILE D 1 238 ? 149.970 66.662 30.291 1.00 79.69 238 ILE D O 1
ATOM 7153 N N . ARG D 1 239 ? 150.596 66.318 28.152 1.00 81.30 239 ARG D N 1
ATOM 7154 C CA . ARG D 1 239 ? 149.873 67.463 27.600 1.00 78.29 239 ARG D CA 1
ATOM 7155 C C . ARG D 1 239 ? 148.458 67.513 28.158 1.00 80.87 239 ARG D C 1
ATOM 7156 O O . ARG D 1 239 ? 148.051 68.507 28.770 1.00 77.21 239 ARG D O 1
ATOM 7158 N N . GLU D 1 240 ? 147.735 66.402 27.998 1.00 80.39 240 GLU D N 1
ATOM 7159 C CA . GLU D 1 240 ? 146.348 66.325 28.424 1.00 80.24 240 GLU D CA 1
ATOM 7160 C C . GLU D 1 240 ? 146.233 66.383 29.937 1.00 80.72 240 GLU D C 1
ATOM 7161 O O . GLU D 1 240 ? 145.279 66.971 30.467 1.00 81.10 240 GLU D O 1
ATOM 7167 N N . ILE D 1 241 ? 147.194 65.782 30.641 1.00 78.81 241 ILE D N 1
ATOM 7168 C CA . ILE D 1 241 ? 147.246 65.892 32.094 1.00 76.64 241 ILE D CA 1
ATOM 7169 C C . ILE D 1 241 ? 147.345 67.357 32.504 1.00 74.08 241 ILE D C 1
ATOM 7170 O O . ILE D 1 241 ? 146.610 67.828 33.382 1.00 74.13 241 ILE D O 1
ATOM 7175 N N . VAL D 1 242 ? 148.233 68.108 31.846 1.00 74.46 242 VAL D N 1
ATOM 7176 C CA . VAL D 1 242 ? 148.499 69.484 32.257 1.00 75.26 242 VAL D CA 1
ATOM 7177 C C . VAL D 1 242 ? 147.302 70.387 31.969 1.00 76.93 242 VAL D C 1
ATOM 7178 O O . VAL D 1 242 ? 146.914 71.207 32.812 1.00 75.64 242 VAL D O 1
ATOM 7182 N N . GLU D 1 243 ? 146.705 70.270 30.774 1.00 79.19 243 GLU D N 1
ATOM 7183 C CA . GLU D 1 243 ? 145.527 71.083 30.474 1.00 79.32 243 GLU D CA 1
ATOM 7184 C C . GLU D 1 243 ? 144.358 70.695 31.368 1.00 77.14 243 GLU D C 1
ATOM 7185 O O . GLU D 1 243 ? 143.584 71.561 31.792 1.00 77.95 243 GLU D O 1
ATOM 7191 N N . GLY D 1 244 ? 144.218 69.400 31.666 1.00 75.33 244 GLY D N 1
ATOM 7192 C CA . GLY D 1 244 ? 143.203 68.975 32.614 1.00 74.68 244 GLY D CA 1
ATOM 7193 C C . GLY D 1 244 ? 143.292 69.705 33.938 1.00 74.55 244 GLY D C 1
ATOM 7194 O O . GLY D 1 244 ? 142.269 70.008 34.559 1.00 73.65 244 GLY D O 1
ATOM 7195 N N . MET D 1 245 ? 144.513 69.981 34.354 1.00 75.56 245 MET D N 1
ATOM 7196 C CA . MET D 1 245 ? 144.735 70.626 35.624 1.00 74.82 245 MET D CA 1
ATOM 7197 C C . MET D 1 245 ? 144.392 72.100 35.657 1.00 76.33 245 MET D C 1
ATOM 7198 O O . MET D 1 245 ? 145.012 72.870 36.366 1.00 76.15 245 MET D O 1
ATOM 7203 N N . GLY D 1 246 ? 143.380 72.473 34.894 1.00 77.90 246 GLY D N 1
ATOM 7204 C CA . GLY D 1 246 ? 142.905 73.843 34.842 1.00 71.98 246 GLY D CA 1
ATOM 7205 C C . GLY D 1 246 ? 141.522 73.859 34.247 1.00 70.79 246 GLY D C 1
ATOM 7206 O O . GLY D 1 246 ? 141.416 73.756 33.067 1.00 68.26 246 GLY D O 1
ATOM 7207 N N . SER D 1 247 ? 140.463 73.970 35.036 1.00 30.00 247 SER D N 1
ATOM 7208 C CA . SER D 1 247 ? 140.532 74.053 36.485 1.00 30.00 247 SER D CA 1
ATOM 7209 C C . SER D 1 247 ? 141.335 75.262 37.006 1.00 30.00 247 SER D C 1
ATOM 7210 O O . SER D 1 247 ? 140.981 75.883 38.014 1.00 30.00 247 SER D O 1
ATOM 7213 N N . PHE E 1 2 ? 124.225 54.112 90.195 1.00 30.00 2 PHE E N 1
ATOM 7214 C CA . PHE E 1 2 ? 124.183 52.678 89.933 1.00 30.00 2 PHE E CA 1
ATOM 7215 C C . PHE E 1 2 ? 124.941 52.017 91.029 1.00 30.00 2 PHE E C 1
ATOM 7216 O O . PHE E 1 2 ? 126.142 51.904 90.946 1.00 30.00 2 PHE E O 1
ATOM 7224 N N . LYS E 1 3 ? 124.250 51.587 92.065 1.00 91.23 3 LYS E N 1
ATOM 7225 C CA . LYS E 1 3 ? 124.902 50.991 93.223 1.00 80.72 3 LYS E CA 1
ATOM 7226 C C . LYS E 1 3 ? 125.416 49.571 93.114 1.00 76.54 3 LYS E C 1
ATOM 7227 O O . LYS E 1 3 ? 126.411 49.232 93.730 1.00 73.92 3 LYS E O 1
ATOM 7229 N N . MET E 1 4 ? 124.742 48.744 92.344 1.00 74.83 4 MET E N 1
ATOM 7230 C CA . MET E 1 4 ? 125.163 47.369 92.225 1.00 69.65 4 MET E CA 1
ATOM 7231 C C . MET E 1 4 ? 126.256 47.169 91.190 1.00 67.09 4 MET E C 1
ATOM 7232 O O . MET E 1 4 ? 126.475 48.020 90.375 1.00 63.41 4 MET E O 1
ATOM 7237 N N . LYS E 1 5 ? 126.935 46.030 91.253 1.00 65.93 5 LYS E N 1
ATOM 7238 C CA . LYS E 1 5 ? 128.005 45.694 90.329 1.00 60.19 5 LYS E CA 1
ATOM 7239 C C . LYS E 1 5 ? 127.396 45.487 88.984 1.00 58.60 5 LYS E C 1
ATOM 7240 O O . LYS E 1 5 ? 126.355 44.886 88.884 1.00 62.44 5 LYS E O 1
ATOM 7246 N N . VAL E 1 6 ? 128.040 45.993 87.946 1.00 55.32 6 VAL E N 1
ATOM 7247 C CA . VAL E 1 6 ? 127.505 45.904 86.589 1.00 54.11 6 VAL E CA 1
ATOM 7248 C C . VAL E 1 6 ? 127.463 44.459 86.107 1.00 56.56 6 VAL E C 1
ATOM 7249 O O . VAL E 1 6 ? 126.564 44.077 85.347 1.00 55.26 6 VAL E O 1
ATOM 7253 N N . GLU E 1 7 ? 128.422 43.634 86.534 1.00 55.89 7 GLU E N 1
ATOM 7254 C CA . GLU E 1 7 ? 128.429 42.238 86.100 1.00 56.85 7 GLU E CA 1
ATOM 7255 C C . GLU E 1 7 ? 127.275 41.454 86.725 1.00 55.39 7 GLU E C 1
ATOM 7256 O O . GLU E 1 7 ? 126.630 40.650 86.045 1.00 56.14 7 GLU E O 1
ATOM 7262 N N . ASP E 1 8 ? 126.997 41.683 88.012 1.00 57.19 8 ASP E N 1
ATOM 7263 C CA . ASP E 1 8 ? 125.823 41.081 88.648 1.00 62.93 8 ASP E CA 1
ATOM 7264 C C . ASP E 1 8 ? 124.548 41.516 87.942 1.00 62.22 8 ASP E C 1
ATOM 7265 O O . ASP E 1 8 ? 123.711 40.694 87.549 1.00 59.87 8 ASP E O 1
ATOM 7270 N N . TYR E 1 9 ? 124.380 42.824 87.809 1.00 63.51 9 TYR E N 1
ATOM 7271 C CA . TYR E 1 9 ? 123.351 43.420 86.976 1.00 62.03 9 TYR E CA 1
ATOM 7272 C C . TYR E 1 9 ? 123.156 42.686 85.652 1.00 61.22 9 TYR E C 1
ATOM 7273 O O . TYR E 1 9 ? 122.031 42.315 85.294 1.00 59.07 9 TYR E O 1
ATOM 7282 N N . PHE E 1 10 ? 124.249 42.462 84.914 1.00 60.57 10 PHE E N 1
ATOM 7283 C CA . PHE E 1 10 ? 124.154 41.769 83.629 1.00 59.65 10 PHE E CA 1
ATOM 7284 C C . PHE E 1 10 ? 123.545 40.380 83.789 1.00 61.49 10 PHE E C 1
ATOM 7285 O O . PHE E 1 10 ? 122.682 39.973 83.002 1.00 60.09 10 PHE E O 1
ATOM 7293 N N . HIS E 1 11 ? 123.999 39.628 84.791 1.00 57.74 11 HIS E N 1
ATOM 7294 C CA . HIS E 1 11 ? 123.514 38.263 84.944 1.00 63.75 11 HIS E CA 1
ATOM 7295 C C . HIS E 1 11 ? 122.039 38.228 85.324 1.00 66.05 11 HIS E C 1
ATOM 7296 O O . HIS E 1 11 ? 121.321 37.309 84.915 1.00 70.14 11 HIS E O 1
ATOM 7303 N N . ASP E 1 12 ? 121.566 39.220 86.083 1.00 64.72 12 ASP E N 1
ATOM 7304 C CA . ASP E 1 12 ? 120.143 39.298 86.387 1.00 63.09 12 ASP E CA 1
ATOM 7305 C C . ASP E 1 12 ? 119.320 39.462 85.113 1.00 64.67 12 ASP E C 1
ATOM 7306 O O . ASP E 1 12 ? 118.316 38.769 84.915 1.00 69.73 12 ASP E O 1
ATOM 7311 N N . ILE E 1 13 ? 119.748 40.357 84.222 1.00 63.23 13 ILE E N 1
ATOM 7312 C CA . ILE E 1 13 ? 119.001 40.593 82.990 1.00 61.29 13 ILE E CA 1
ATOM 7313 C C . ILE E 1 13 ? 118.900 39.315 82.173 1.00 66.81 13 ILE E C 1
ATOM 7314 O O . ILE E 1 13 ? 117.849 39.008 81.598 1.00 67.51 13 ILE E O 1
ATOM 7319 N N . LEU E 1 14 ? 119.986 38.547 82.113 1.00 65.96 14 LEU E N 1
ATOM 7320 C CA . LEU E 1 14 ? 120.047 37.412 81.204 1.00 66.17 14 LEU E CA 1
ATOM 7321 C C . LEU E 1 14 ? 119.328 36.180 81.733 1.00 63.91 14 LEU E C 1
ATOM 7322 O O . LEU E 1 14 ? 119.180 35.207 80.987 1.00 64.94 14 LEU E O 1
ATOM 7327 N N . ARG E 1 15 ? 118.871 36.207 82.987 1.00 65.04 15 ARG E N 1
ATOM 7328 C CA . ARG E 1 15 ? 117.978 35.169 83.486 1.00 67.37 15 ARG E CA 1
ATOM 7329 C C . ARG E 1 15 ? 116.602 35.234 82.837 1.00 66.03 15 ARG E C 1
ATOM 7330 O O . ARG E 1 15 ? 115.855 34.254 82.904 1.00 65.89 15 ARG E O 1
ATOM 7338 N N . GLU E 1 16 ? 116.257 36.351 82.195 1.00 67.87 16 GLU E N 1
ATOM 7339 C CA . GLU E 1 16 ? 114.972 36.466 81.513 1.00 64.17 16 GLU E CA 1
ATOM 7340 C C . GLU E 1 16 ? 115.090 36.907 80.062 1.00 65.12 16 GLU E C 1
ATOM 7341 O O . GLU E 1 16 ? 114.396 36.355 79.206 1.00 67.64 16 GLU E O 1
ATOM 7347 N N . ARG E 1 17 ? 115.951 37.878 79.754 1.00 63.36 17 ARG E N 1
ATOM 7348 C CA . ARG E 1 17 ? 116.071 38.388 78.393 1.00 63.55 17 ARG E CA 1
ATOM 7349 C C . ARG E 1 17 ? 117.530 38.718 78.101 1.00 64.45 17 ARG E C 1
ATOM 7350 O O . ARG E 1 17 ? 118.420 38.494 78.926 1.00 64.02 17 ARG E O 1
ATOM 7358 N N . LYS E 1 18 ? 117.770 39.271 76.918 1.00 61.35 18 LYS E N 1
ATOM 7359 C CA . LYS E 1 18 ? 119.102 39.668 76.495 1.00 61.59 18 LYS E CA 1
ATOM 7360 C C . LYS E 1 18 ? 119.313 41.157 76.765 1.00 62.21 18 LYS E C 1
ATOM 7361 O O . LYS E 1 18 ? 118.410 41.867 77.220 1.00 61.57 18 LYS E O 1
ATOM 7367 N N . ILE E 1 19 ? 120.528 41.636 76.491 1.00 59.97 19 ILE E N 1
ATOM 7368 C CA . ILE E 1 19 ? 120.972 42.947 76.955 1.00 59.87 19 ILE E CA 1
ATOM 7369 C C . ILE E 1 19 ? 121.261 43.843 75.761 1.00 58.57 19 ILE E C 1
ATOM 7370 O O . ILE E 1 19 ? 121.822 43.394 74.754 1.00 56.20 19 ILE E O 1
ATOM 7375 N N . HIS E 1 20 ? 120.886 45.116 75.876 1.00 57.58 20 HIS E N 1
ATOM 7376 C CA . HIS E 1 20 ? 121.251 46.121 74.886 1.00 61.17 20 HIS E CA 1
ATOM 7377 C C . HIS E 1 20 ? 122.087 47.216 75.528 1.00 58.31 20 HIS E C 1
ATOM 7378 O O . HIS E 1 20 ? 121.763 47.702 76.612 1.00 57.97 20 HIS E O 1
ATOM 7385 N N . LEU E 1 21 ? 123.148 47.620 74.842 1.00 57.30 21 LEU E N 1
ATOM 7386 C CA . LEU E 1 21 ? 124.005 48.703 75.299 1.00 58.91 21 LEU E CA 1
ATOM 7387 C C . LEU E 1 21 ? 124.098 49.752 74.205 1.00 55.52 21 LEU E C 1
ATOM 7388 O O . LEU E 1 21 ? 124.295 49.417 73.032 1.00 57.72 21 LEU E O 1
ATOM 7393 N N . THR E 1 22 ? 123.947 51.013 74.591 1.00 59.52 22 THR E N 1
ATOM 7394 C CA . THR E 1 22 ? 124.059 52.138 73.672 1.00 61.16 22 THR E CA 1
ATOM 7395 C C . THR E 1 22 ? 125.450 52.738 73.784 1.00 56.04 22 THR E C 1
ATOM 7396 O O . THR E 1 22 ? 125.885 53.109 74.879 1.00 57.65 22 THR E O 1
ATOM 7400 N N . LEU E 1 23 ? 126.138 52.831 72.655 1.00 55.26 23 LEU E N 1
ATOM 7401 C CA . LEU E 1 23 ? 127.479 53.386 72.607 1.00 58.22 23 LEU E CA 1
ATOM 7402 C C . LEU E 1 23 ? 127.401 54.876 72.305 1.00 54.51 23 LEU E C 1
ATOM 7403 O O . LEU E 1 23 ? 126.740 55.284 71.347 1.00 57.37 23 LEU E O 1
ATOM 7408 N N . ILE E 1 24 ? 128.062 55.681 73.132 1.00 58.04 24 ILE E N 1
ATOM 7409 C CA . ILE E 1 24 ? 128.138 57.130 72.951 1.00 60.45 24 ILE E CA 1
ATOM 7410 C C . ILE E 1 24 ? 129.609 57.514 72.881 1.00 63.46 24 ILE E C 1
ATOM 7411 O O . ILE E 1 24 ? 130.380 57.201 73.799 1.00 61.97 24 ILE E O 1
ATOM 7416 N N . ASP E 1 25 ? 129.998 58.186 71.793 1.00 65.33 25 ASP E N 1
ATOM 7417 C CA . ASP E 1 25 ? 131.343 58.736 71.661 1.00 66.91 25 ASP E CA 1
ATOM 7418 C C . ASP E 1 25 ? 131.332 60.177 72.156 1.00 70.57 25 ASP E C 1
ATOM 7419 O O . ASP E 1 25 ? 130.686 61.028 71.528 1.00 72.74 25 ASP E O 1
ATOM 7424 N N . PRO E 1 26 ? 132.045 60.508 73.237 1.00 71.94 26 PRO E N 1
ATOM 7425 C CA . PRO E 1 26 ? 131.949 61.864 73.809 1.00 72.13 26 PRO E CA 1
ATOM 7426 C C . PRO E 1 26 ? 132.491 62.988 72.926 1.00 76.19 26 PRO E C 1
ATOM 7427 O O . PRO E 1 26 ? 132.370 64.167 73.283 1.00 74.00 26 PRO E O 1
ATOM 7431 N N . GLU E 1 27 ? 133.077 62.656 71.775 1.00 77.89 27 GLU E N 1
ATOM 7432 C CA . GLU E 1 27 ? 133.599 63.670 70.865 1.00 79.28 27 GLU E CA 1
ATOM 7433 C C . GLU E 1 27 ? 132.591 64.095 69.803 1.00 80.71 27 GLU E C 1
ATOM 7434 O O . GLU E 1 27 ? 132.810 65.112 69.137 1.00 84.53 27 GLU E O 1
ATOM 7440 N N . GLU E 1 28 ? 131.488 63.363 69.643 1.00 79.57 28 GLU E N 1
ATOM 7441 C CA . GLU E 1 28 ? 130.500 63.659 68.612 1.00 79.66 28 GLU E CA 1
ATOM 7442 C C . GLU E 1 28 ? 129.425 64.642 69.063 1.00 76.41 28 GLU E C 1
ATOM 7443 O O . GLU E 1 28 ? 128.640 65.103 68.228 1.00 73.78 28 GLU E O 1
ATOM 7449 N N . GLN E 1 29 ? 129.366 64.975 70.349 1.00 75.36 29 GLN E N 1
ATOM 7450 C CA . GLN E 1 29 ? 128.321 65.847 70.862 1.00 74.67 29 GLN E CA 1
ATOM 7451 C C . GLN E 1 29 ? 128.811 66.496 72.146 1.00 76.59 29 GLN E C 1
ATOM 7452 O O . GLN E 1 29 ? 129.829 66.100 72.721 1.00 75.17 29 GLN E O 1
ATOM 7458 N N . THR E 1 30 ? 128.074 67.509 72.584 1.00 76.43 30 THR E N 1
ATOM 7459 C CA . THR E 1 30 ? 128.366 68.161 73.846 1.00 74.65 30 THR E CA 1
ATOM 7460 C C . THR E 1 30 ? 127.878 67.288 74.995 1.00 70.91 30 THR E C 1
ATOM 7461 O O . THR E 1 30 ? 127.029 66.415 74.803 1.00 72.60 30 THR E O 1
ATOM 7465 N N . PRO E 1 31 ? 128.424 67.485 76.198 1.00 67.66 31 PRO E N 1
ATOM 7466 C CA . PRO E 1 31 ? 127.935 66.724 77.362 1.00 69.78 31 PRO E CA 1
ATOM 7467 C C . PRO E 1 31 ? 126.425 66.765 77.558 1.00 73.97 31 PRO E C 1
ATOM 7468 O O . PRO E 1 31 ? 125.828 65.728 77.879 1.00 72.66 31 PRO E O 1
ATOM 7472 N N . GLU E 1 32 ? 125.778 67.919 77.374 1.00 72.76 32 GLU E N 1
ATOM 7473 C CA . GLU E 1 32 ? 124.330 67.935 77.555 1.00 74.20 32 GLU E CA 1
ATOM 7474 C C . GLU E 1 32 ? 123.599 67.366 76.345 1.00 72.85 32 GLU E C 1
ATOM 7475 O O . GLU E 1 32 ? 122.487 66.849 76.493 1.00 73.29 32 GLU E O 1
ATOM 7481 N N . GLU E 1 33 ? 124.201 67.437 75.155 1.00 71.09 33 GLU E N 1
ATOM 7482 C CA . GLU E 1 33 ? 123.636 66.729 74.010 1.00 73.80 33 GLU E CA 1
ATOM 7483 C C . GLU E 1 33 ? 123.719 65.218 74.204 1.00 75.46 33 GLU E C 1
ATOM 7484 O O . GLU E 1 33 ? 122.825 64.479 73.775 1.00 74.86 33 GLU E O 1
ATOM 7490 N N . ALA E 1 34 ? 124.786 64.741 74.851 1.00 74.05 34 ALA E N 1
ATOM 7491 C CA . ALA E 1 34 ? 124.927 63.306 75.082 1.00 73.52 34 ALA E CA 1
ATOM 7492 C C . ALA E 1 34 ? 123.868 62.796 76.055 1.00 73.84 34 ALA E C 1
ATOM 7493 O O . ALA E 1 34 ? 123.299 61.716 75.849 1.00 72.68 34 ALA E O 1
ATOM 7495 N N . VAL E 1 35 ? 123.584 63.561 77.115 1.00 73.92 35 VAL E N 1
ATOM 7496 C CA . VAL E 1 35 ? 122.515 63.188 78.040 1.00 73.03 35 VAL E CA 1
ATOM 7497 C C . VAL E 1 35 ? 121.182 63.087 77.313 1.00 74.76 35 VAL E C 1
ATOM 7498 O O . VAL E 1 35 ? 120.334 62.256 77.664 1.00 76.41 35 VAL E O 1
ATOM 7502 N N . GLU E 1 36 ? 120.970 63.920 76.292 1.00 76.71 36 GLU E N 1
ATOM 7503 C CA . GLU E 1 36 ? 119.738 63.827 75.513 1.00 77.36 36 GLU E CA 1
ATOM 7504 C C . GLU E 1 36 ? 119.662 62.501 74.776 1.00 74.49 36 GLU E C 1
ATOM 7505 O O . GLU E 1 36 ? 118.642 61.804 74.829 1.00 74.98 36 GLU E O 1
ATOM 7511 N N . ILE E 1 37 ? 120.739 62.138 74.078 1.00 73.57 37 ILE E N 1
ATOM 7512 C CA . ILE E 1 37 ? 120.791 60.840 73.415 1.00 73.12 37 ILE E CA 1
ATOM 7513 C C . ILE E 1 37 ? 120.665 59.720 74.438 1.00 70.94 37 ILE E C 1
ATOM 7514 O O . ILE E 1 37 ? 119.996 58.709 74.194 1.00 69.31 37 ILE E O 1
ATOM 7519 N N . ALA E 1 38 ? 121.286 59.895 75.607 1.00 69.23 38 ALA E N 1
ATOM 7520 C CA . ALA E 1 38 ? 121.200 58.893 76.662 1.00 72.36 38 ALA E CA 1
ATOM 7521 C C . ALA E 1 38 ? 119.750 58.616 77.040 1.00 72.81 38 ALA E C 1
ATOM 7522 O O . ALA E 1 38 ? 119.285 57.471 76.975 1.00 69.14 38 ALA E O 1
ATOM 7524 N N . ARG E 1 39 ? 119.018 59.668 77.432 1.00 71.93 39 ARG E N 1
ATOM 7525 C CA . ARG E 1 39 ? 117.641 59.512 77.899 1.00 71.93 39 ARG E CA 1
ATOM 7526 C C . ARG E 1 39 ? 116.751 58.890 76.836 1.00 70.24 39 ARG E C 1
ATOM 7527 O O . ARG E 1 39 ? 115.914 58.030 77.140 1.00 66.76 39 ARG E O 1
ATOM 7535 N N . ALA E 1 40 ? 116.896 59.341 75.589 1.00 69.08 40 ALA E N 1
ATOM 7536 C CA . ALA E 1 40 ? 116.065 58.819 74.513 1.00 70.77 40 ALA E CA 1
ATOM 7537 C C . ALA E 1 40 ? 116.241 57.315 74.370 1.00 72.77 40 ALA E C 1
ATOM 7538 O O . ALA E 1 40 ? 115.259 56.577 74.228 1.00 73.81 40 ALA E O 1
ATOM 7540 N N . ALA E 1 41 ? 117.487 56.840 74.438 1.00 74.05 41 ALA E N 1
ATOM 7541 C CA . ALA E 1 41 ? 117.742 55.408 74.329 1.00 70.91 41 ALA E CA 1
ATOM 7542 C C . ALA E 1 41 ? 117.274 54.653 75.568 1.00 70.80 41 ALA E C 1
ATOM 7543 O O . ALA E 1 41 ? 116.919 53.472 75.473 1.00 69.48 41 ALA E O 1
ATOM 7545 N N . ILE E 1 42 ? 117.276 55.303 76.735 1.00 68.49 42 ILE E N 1
ATOM 7546 C CA . ILE E 1 42 ? 116.743 54.669 77.938 1.00 70.32 42 ILE E CA 1
ATOM 7547 C C . ILE E 1 42 ? 115.227 54.558 77.850 1.00 72.64 42 ILE E C 1
ATOM 7548 O O . ILE E 1 42 ? 114.656 53.480 78.062 1.00 71.32 42 ILE E O 1
ATOM 7553 N N . ARG E 1 43 ? 114.550 55.678 77.561 1.00 74.85 43 ARG E N 1
ATOM 7554 C CA . ARG E 1 43 ? 113.126 55.619 77.241 1.00 74.78 43 ARG E CA 1
ATOM 7555 C C . ARG E 1 43 ? 112.864 54.520 76.224 1.00 75.04 43 ARG E C 1
ATOM 7556 O O . ARG E 1 43 ? 111.890 53.765 76.336 1.00 73.16 43 ARG E O 1
ATOM 7564 N N . GLY E 1 44 ? 113.753 54.396 75.246 1.00 73.33 44 GLY E N 1
ATOM 7565 C CA . GLY E 1 44 ? 113.707 53.376 74.233 1.00 74.35 44 GLY E CA 1
ATOM 7566 C C . GLY E 1 44 ? 114.060 51.975 74.671 1.00 72.91 44 GLY E C 1
ATOM 7567 O O . GLY E 1 44 ? 113.971 51.041 73.866 1.00 72.73 44 GLY E O 1
ATOM 7568 N N . GLY E 1 45 ? 114.473 51.796 75.922 1.00 71.23 45 GLY E N 1
ATOM 7569 C CA . GLY E 1 45 ? 114.679 50.474 76.473 1.00 70.97 45 GLY E CA 1
ATOM 7570 C C . GLY E 1 45 ? 116.106 49.972 76.492 1.00 70.01 45 GLY E C 1
ATOM 7571 O O . GLY E 1 45 ? 116.323 48.806 76.845 1.00 68.55 45 GLY E O 1
ATOM 7572 N N . THR E 1 46 ? 117.087 50.797 76.129 1.00 70.90 46 THR E N 1
ATOM 7573 C CA . THR E 1 46 ? 118.469 50.343 76.209 1.00 67.71 46 THR E CA 1
ATOM 7574 C C . THR E 1 46 ? 118.834 50.065 77.663 1.00 65.18 46 THR E C 1
ATOM 7575 O O . THR E 1 46 ? 118.230 50.604 78.596 1.00 61.86 46 THR E O 1
ATOM 7579 N N . ASP E 1 47 ? 119.813 49.182 77.854 1.00 63.57 47 ASP E N 1
ATOM 7580 C CA . ASP E 1 47 ? 120.136 48.719 79.193 1.00 61.40 47 ASP E CA 1
ATOM 7581 C C . ASP E 1 47 ? 121.322 49.432 79.827 1.00 59.99 47 ASP E C 1
ATOM 7582 O O . ASP E 1 47 ? 121.469 49.385 81.055 1.00 54.27 47 ASP E O 1
ATOM 7587 N N . GLY E 1 48 ? 122.148 50.102 79.037 1.00 60.90 48 GLY E N 1
ATOM 7588 C CA . GLY E 1 48 ? 123.278 50.822 79.590 1.00 55.99 48 GLY E CA 1
ATOM 7589 C C . GLY E 1 48 ? 123.993 51.580 78.499 1.00 55.68 48 GLY E C 1
ATOM 7590 O O . GLY E 1 48 ? 123.776 51.359 77.302 1.00 57.60 48 GLY E O 1
ATOM 7591 N N . ILE E 1 49 ? 124.868 52.478 78.933 1.00 51.87 49 ILE E N 1
ATOM 7592 C CA . ILE E 1 49 ? 125.602 53.350 78.030 1.00 57.57 49 ILE E CA 1
ATOM 7593 C C . ILE E 1 49 ? 127.067 52.942 78.059 1.00 52.20 49 ILE E C 1
ATOM 7594 O O . ILE E 1 49 ? 127.697 52.917 79.125 1.00 54.12 49 ILE E O 1
ATOM 7599 N N . MET E 1 50 ? 127.596 52.602 76.893 1.00 53.31 50 MET E N 1
ATOM 7600 C CA . MET E 1 50 ? 129.029 52.441 76.712 1.00 55.78 50 MET E CA 1
ATOM 7601 C C . MET E 1 50 ? 129.611 53.778 76.275 1.00 56.60 50 MET E C 1
ATOM 7602 O O . MET E 1 50 ? 129.062 54.450 75.398 1.00 52.65 50 MET E O 1
ATOM 7607 N N . LEU E 1 51 ? 130.725 54.155 76.896 1.00 57.99 51 LEU E N 1
ATOM 7608 C CA . LEU E 1 51 ? 131.312 55.489 76.773 1.00 57.91 51 LEU E CA 1
ATOM 7609 C C . LEU E 1 51 ? 132.753 55.334 76.298 1.00 56.58 51 LEU E C 1
ATOM 7610 O O . LEU E 1 51 ? 133.637 54.949 77.071 1.00 53.64 51 LEU E O 1
ATOM 7615 N N . GLY E 1 52 ? 132.976 55.620 75.023 1.00 59.81 52 GLY E N 1
ATOM 7616 C CA . GLY E 1 52 ? 134.293 55.595 74.426 1.00 61.35 52 GLY E CA 1
ATOM 7617 C C . GLY E 1 52 ? 134.169 55.495 72.922 1.00 66.76 52 GLY E C 1
ATOM 7618 O O . GLY E 1 52 ? 133.327 56.166 72.319 1.00 70.34 52 GLY E O 1
ATOM 7619 N N . GLY E 1 53 ? 134.994 54.651 72.302 1.00 72.50 53 GLY E N 1
ATOM 7620 C CA . GLY E 1 53 ? 134.853 54.288 70.902 1.00 76.60 53 GLY E CA 1
ATOM 7621 C C . GLY E 1 53 ? 136.040 54.681 70.047 1.00 83.95 53 GLY E C 1
ATOM 7622 O O . GLY E 1 53 ? 136.297 54.040 69.021 1.00 88.51 53 GLY E O 1
ATOM 7623 N N . SER E 1 54 ? 136.757 55.730 70.442 1.00 81.73 54 SER E N 1
ATOM 7624 C CA . SER E 1 54 ? 137.977 56.140 69.765 1.00 82.49 54 SER E CA 1
ATOM 7625 C C . SER E 1 54 ? 138.848 56.872 70.773 1.00 84.27 54 SER E C 1
ATOM 7626 O O . SER E 1 54 ? 138.432 57.134 71.906 1.00 82.06 54 SER E O 1
ATOM 7629 N N . THR E 1 55 ? 140.072 57.192 70.353 1.00 83.20 55 THR E N 1
ATOM 7630 C CA . THR E 1 55 ? 141.008 57.909 71.213 1.00 84.54 55 THR E CA 1
ATOM 7631 C C . THR E 1 55 ? 140.718 59.405 71.109 1.00 84.69 55 THR E C 1
ATOM 7632 O O . THR E 1 55 ? 140.882 60.012 70.043 1.00 83.87 55 THR E O 1
ATOM 7636 N N . THR E 1 56 ? 140.264 59.992 72.214 1.00 83.23 56 THR E N 1
ATOM 7637 C CA . THR E 1 56 ? 139.897 61.399 72.276 1.00 83.48 56 THR E CA 1
ATOM 7638 C C . THR E 1 56 ? 140.397 61.970 73.599 1.00 80.49 56 THR E C 1
ATOM 7639 O O . THR E 1 56 ? 140.696 61.230 74.541 1.00 79.35 56 THR E O 1
ATOM 7643 N N . ASP E 1 57 ? 140.524 63.298 73.645 1.00 84.50 57 ASP E N 1
ATOM 7644 C CA . ASP E 1 57 ? 140.857 63.995 74.881 1.00 79.78 57 ASP E CA 1
ATOM 7645 C C . ASP E 1 57 ? 140.003 63.492 76.039 1.00 79.95 57 ASP E C 1
ATOM 7646 O O . ASP E 1 57 ? 138.784 63.344 75.916 1.00 78.55 57 ASP E O 1
ATOM 7651 N N . SER E 1 58 ? 140.658 63.228 77.168 1.00 76.93 58 SER E N 1
ATOM 7652 C CA . SER E 1 58 ? 139.976 62.679 78.329 1.00 73.28 58 SER E CA 1
ATOM 7653 C C . SER E 1 58 ? 139.200 63.725 79.117 1.00 75.77 58 SER E C 1
ATOM 7654 O O . SER E 1 58 ? 138.351 63.357 79.937 1.00 71.17 58 SER E O 1
ATOM 7657 N N . SER E 1 59 ? 139.474 65.014 78.909 1.00 75.99 59 SER E N 1
ATOM 7658 C CA . SER E 1 59 ? 138.613 66.028 79.504 1.00 73.99 59 SER E CA 1
ATOM 7659 C C . SER E 1 59 ? 137.240 66.018 78.842 1.00 71.38 59 SER E C 1
ATOM 7660 O O . SER E 1 59 ? 136.213 66.130 79.523 1.00 67.47 59 SER E O 1
ATOM 7663 N N . GLU E 1 60 ? 137.206 65.881 77.514 1.00 72.27 60 GLU E N 1
ATOM 7664 C CA . GLU E 1 60 ? 135.964 65.550 76.822 1.00 72.98 60 GLU E CA 1
ATOM 7665 C C . GLU E 1 60 ? 135.263 64.374 77.492 1.00 75.67 60 GLU E C 1
ATOM 7666 O O . GLU E 1 60 ? 134.065 64.432 77.789 1.00 74.13 60 GLU E O 1
ATOM 7672 N N . LEU E 1 61 ? 136.009 63.297 77.745 1.00 72.88 61 LEU E N 1
ATOM 7673 C CA . LEU E 1 61 ? 135.423 62.084 78.305 1.00 69.87 61 LEU E CA 1
ATOM 7674 C C . LEU E 1 61 ? 134.887 62.332 79.707 1.00 67.34 61 LEU E C 1
ATOM 7675 O O . LEU E 1 61 ? 133.755 61.952 80.023 1.00 69.55 61 LEU E O 1
ATOM 7680 N N . ASP E 1 62 ? 135.694 62.958 80.566 1.00 68.63 62 ASP E N 1
ATOM 7681 C CA . ASP E 1 62 ? 135.285 63.175 81.951 1.00 70.39 62 ASP E CA 1
ATOM 7682 C C . ASP E 1 62 ? 133.971 63.944 82.031 1.00 71.65 62 ASP E C 1
ATOM 7683 O O . ASP E 1 62 ? 133.076 63.595 82.810 1.00 70.86 62 ASP E O 1
ATOM 7688 N N . ASN E 1 63 ? 133.837 65.003 81.237 1.00 71.91 63 ASN E N 1
ATOM 7689 C CA . ASN E 1 63 ? 132.648 65.837 81.358 1.00 73.20 63 ASN E CA 1
ATOM 7690 C C . ASN E 1 63 ? 131.422 65.141 80.781 1.00 73.11 63 ASN E C 1
ATOM 7691 O O . ASN E 1 63 ? 130.318 65.269 81.325 1.00 68.69 63 ASN E O 1
ATOM 7696 N N . THR E 1 64 ? 131.590 64.392 79.688 1.00 71.72 64 THR E N 1
ATOM 7697 C CA . THR E 1 64 ? 130.471 63.605 79.179 1.00 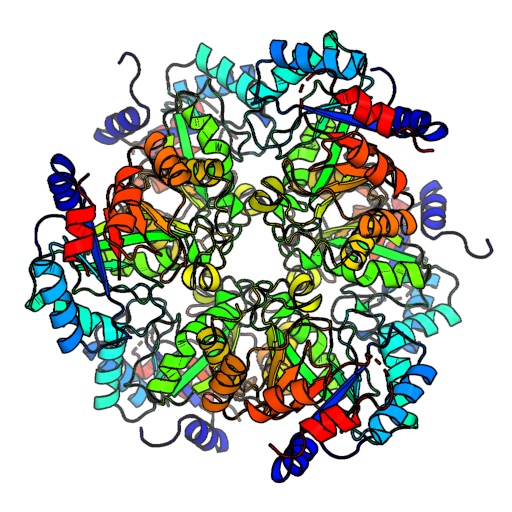69.58 64 THR E CA 1
ATOM 7698 C C . THR E 1 64 ? 130.074 62.524 80.175 1.00 71.09 64 THR E C 1
ATOM 7699 O O . THR E 1 64 ? 128.883 62.270 80.386 1.00 71.37 64 THR E O 1
ATOM 7703 N N . ALA E 1 65 ? 131.054 61.894 80.817 1.00 70.89 65 ALA E N 1
ATOM 7704 C CA . ALA E 1 65 ? 130.729 60.982 81.901 1.00 69.45 65 ALA E CA 1
ATOM 7705 C C . ALA E 1 65 ? 130.115 61.723 83.082 1.00 72.04 65 ALA E C 1
ATOM 7706 O O . ALA E 1 65 ? 129.354 61.129 83.857 1.00 72.47 65 ALA E O 1
ATOM 7708 N N . ARG E 1 66 ? 130.423 63.017 83.231 1.00 73.37 66 ARG E N 1
ATOM 7709 C CA . ARG E 1 66 ? 129.918 63.809 84.350 1.00 75.77 66 ARG E CA 1
ATOM 7710 C C . ARG E 1 66 ? 128.410 63.937 84.274 1.00 70.55 66 ARG E C 1
ATOM 7711 O O . ARG E 1 66 ? 127.694 63.382 85.114 1.00 70.14 66 ARG E O 1
ATOM 7719 N N . ALA E 1 67 ? 127.934 64.679 83.273 1.00 71.26 67 ALA E N 1
ATOM 7720 C CA . ALA E 1 67 ? 126.504 64.865 83.085 1.00 72.99 67 ALA E CA 1
ATOM 7721 C C . ALA E 1 67 ? 125.771 63.530 83.108 1.00 73.28 67 ALA E C 1
ATOM 7722 O O . ALA E 1 67 ? 124.751 63.377 83.789 1.00 72.38 67 ALA E O 1
ATOM 7724 N N . LEU E 1 68 ? 126.331 62.529 82.419 1.00 73.77 68 LEU E N 1
ATOM 7725 C CA . LEU E 1 68 ? 125.655 61.241 82.285 1.00 70.06 68 LEU E CA 1
ATOM 7726 C C . LEU E 1 68 ? 125.376 60.594 83.637 1.00 71.25 68 LEU E C 1
ATOM 7727 O O . LEU E 1 68 ? 124.328 59.967 83.821 1.00 73.62 68 LEU E O 1
ATOM 7732 N N . ARG E 1 69 ? 126.288 60.739 84.600 1.00 71.65 69 ARG E N 1
ATOM 7733 C CA . ARG E 1 69 ? 126.147 59.991 85.848 1.00 72.52 69 ARG E CA 1
ATOM 7734 C C . ARG E 1 69 ? 124.943 60.465 86.656 1.00 76.71 69 ARG E C 1
ATOM 7735 O O . ARG E 1 69 ? 124.150 59.649 87.143 1.00 74.85 69 ARG E O 1
ATOM 7743 N N . GLU E 1 70 ? 124.790 61.777 86.816 1.00 77.25 70 GLU E N 1
ATOM 7744 C CA . GLU E 1 70 ? 123.734 62.327 87.660 1.00 77.82 70 GLU E CA 1
ATOM 7745 C C . GLU E 1 70 ? 122.516 62.755 86.852 1.00 75.97 70 GLU E C 1
ATOM 7746 O O . GLU E 1 70 ? 121.839 63.727 87.187 1.00 78.03 70 GLU E O 1
ATOM 7752 N N . ASN E 1 71 ? 122.217 62.025 85.781 1.00 76.51 71 ASN E N 1
ATOM 7753 C CA . ASN E 1 71 ? 121.008 62.245 84.999 1.00 75.28 71 ASN E CA 1
ATOM 7754 C C . ASN E 1 71 ? 120.293 60.922 84.741 1.00 79.26 71 ASN E C 1
ATOM 7755 O O . ASN E 1 71 ? 119.065 60.891 84.604 1.00 82.49 71 ASN E O 1
ATOM 7760 N N . ILE E 1 72 ? 121.050 59.825 84.669 1.00 76.03 72 ILE E N 1
ATOM 7761 C CA . ILE E 1 72 ? 120.502 58.529 84.296 1.00 74.57 72 ILE E CA 1
ATOM 7762 C C . ILE E 1 72 ? 120.775 57.524 85.406 1.00 69.34 72 ILE E C 1
ATOM 7763 O O . ILE E 1 72 ? 121.639 57.717 86.263 1.00 70.99 72 ILE E O 1
ATOM 7768 N N . ASP E 1 73 ? 120.017 56.435 85.379 1.00 69.77 73 ASP E N 1
ATOM 7769 C CA . ASP E 1 73 ? 120.168 55.374 86.361 1.00 74.12 73 ASP E CA 1
ATOM 7770 C C . ASP E 1 73 ? 120.615 54.052 85.751 1.00 70.96 73 ASP E C 1
ATOM 7771 O O . ASP E 1 73 ? 120.728 53.062 86.482 1.00 73.06 73 ASP E O 1
ATOM 7776 N N . VAL E 1 74 ? 120.862 54.005 84.445 1.00 68.70 74 VAL E N 1
ATOM 7777 C CA . VAL E 1 74 ? 121.483 52.851 83.799 1.00 67.15 74 VAL E CA 1
ATOM 7778 C C . VAL E 1 74 ? 122.990 52.964 84.012 1.00 65.75 74 VAL E C 1
ATOM 7779 O O . VAL E 1 74 ? 123.491 54.070 84.258 1.00 64.68 74 VAL E O 1
ATOM 7783 N N . PRO E 1 75 ? 123.750 51.872 83.926 1.00 67.56 75 PRO E N 1
ATOM 7784 C CA . PRO E 1 75 ? 125.195 51.966 84.164 1.00 62.24 75 PRO E CA 1
ATOM 7785 C C . PRO E 1 75 ? 125.921 52.679 83.035 1.00 55.18 75 PRO E C 1
ATOM 7786 O O . PRO E 1 75 ? 125.530 52.617 81.865 1.00 54.18 75 PRO E O 1
ATOM 7790 N N . ILE E 1 76 ? 127.005 53.352 83.407 1.00 54.69 76 ILE E N 1
ATOM 7791 C CA . ILE E 1 76 ? 127.950 53.930 82.458 1.00 56.57 76 ILE E CA 1
ATOM 7792 C C . ILE E 1 76 ? 129.176 53.027 82.419 1.00 51.51 76 ILE E C 1
ATOM 7793 O O . ILE E 1 76 ? 129.824 52.807 83.449 1.00 51.35 76 ILE E O 1
ATOM 7798 N N . ILE E 1 77 ? 129.507 52.508 81.240 1.00 52.57 77 ILE E N 1
ATOM 7799 C CA . ILE E 1 77 ? 130.563 51.509 81.101 1.00 51.82 77 ILE E CA 1
ATOM 7800 C C . ILE E 1 77 ? 131.635 52.052 80.165 1.00 52.31 77 ILE E C 1
ATOM 7801 O O . ILE E 1 77 ? 131.373 52.285 78.978 1.00 50.69 77 ILE E O 1
ATOM 7806 N N . LEU E 1 78 ? 132.843 52.228 80.691 1.00 51.70 78 LEU E N 1
ATOM 7807 C CA . LEU E 1 78 ? 133.946 52.699 79.867 1.00 52.03 78 LEU E CA 1
ATOM 7808 C C . LEU E 1 78 ? 134.302 51.669 78.799 1.00 52.37 78 LEU E C 1
ATOM 7809 O O . LEU E 1 78 ? 134.522 50.485 79.094 1.00 52.07 78 LEU E O 1
ATOM 7814 N N . PHE E 1 79 ? 134.348 52.129 77.550 1.00 50.04 79 PHE E N 1
ATOM 7815 C CA . PHE E 1 79 ? 134.730 51.322 76.395 1.00 52.63 79 PHE E CA 1
ATOM 7816 C C . PHE E 1 79 ? 135.999 51.930 75.808 1.00 54.34 79 PHE E C 1
ATOM 7817 O O . PHE E 1 79 ? 135.973 52.524 74.722 1.00 54.62 79 PHE E O 1
ATOM 7825 N N . PRO E 1 80 ? 137.136 51.764 76.485 1.00 57.46 80 PRO E N 1
ATOM 7826 C CA . PRO E 1 80 ? 138.307 52.596 76.179 1.00 55.90 80 PRO E CA 1
ATOM 7827 C C . PRO E 1 80 ? 138.957 52.216 74.856 1.00 55.93 80 PRO E C 1
ATOM 7828 O O . PRO E 1 80 ? 139.134 51.037 74.545 1.00 59.21 80 PRO E O 1
ATOM 7832 N N . GLY E 1 81 ? 139.310 53.238 74.073 1.00 58.57 81 GLY E N 1
ATOM 7833 C CA . GLY E 1 81 ? 140.111 53.091 72.877 1.00 60.16 81 GLY E CA 1
ATOM 7834 C C . GLY E 1 81 ? 141.591 53.360 73.067 1.00 62.54 81 GLY E C 1
ATOM 7835 O O . GLY E 1 81 ? 142.369 53.182 72.125 1.00 64.80 81 GLY E O 1
ATOM 7836 N N . ASN E 1 82 ? 141.998 53.791 74.255 1.00 63.36 82 ASN E N 1
ATOM 7837 C CA . ASN E 1 82 ? 143.392 54.037 74.621 1.00 61.43 82 ASN E CA 1
ATOM 7838 C C . ASN E 1 82 ? 143.401 54.265 76.130 1.00 57.97 82 ASN E C 1
ATOM 7839 O O . ASN E 1 82 ? 142.353 54.219 76.780 1.00 57.21 82 ASN E O 1
ATOM 7844 N N . THR E 1 83 ? 144.589 54.504 76.693 1.00 56.69 83 THR E N 1
ATOM 7845 C CA . THR E 1 83 ? 144.660 54.783 78.127 1.00 61.12 83 THR E CA 1
ATOM 7846 C C . THR E 1 83 ? 143.914 56.058 78.504 1.00 62.21 83 THR E C 1
ATOM 7847 O O . THR E 1 83 ? 143.603 56.257 79.685 1.00 60.59 83 THR E O 1
ATOM 7851 N N . THR E 1 84 ? 143.626 56.926 77.530 1.00 61.53 84 THR E N 1
ATOM 7852 C CA . THR E 1 84 ? 142.808 58.107 77.786 1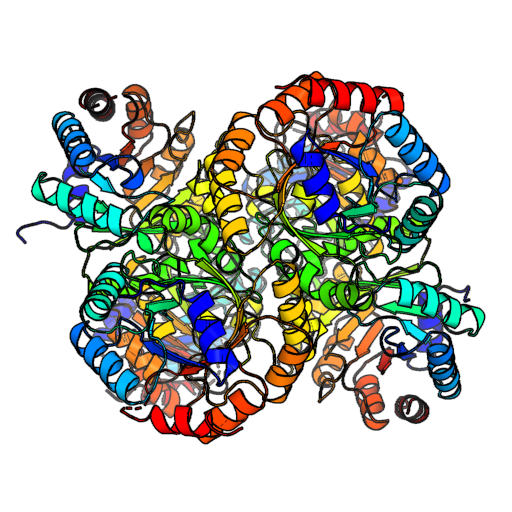.00 67.14 84 THR E CA 1
ATOM 7853 C C . THR E 1 84 ? 141.387 57.751 78.199 1.00 67.42 84 THR E C 1
ATOM 7854 O O . THR E 1 84 ? 140.664 58.630 78.683 1.00 66.52 84 THR E O 1
ATOM 7858 N N . GLY E 1 85 ? 140.985 56.487 78.045 1.00 63.56 85 GLY E N 1
ATOM 7859 C CA . GLY E 1 85 ? 139.601 56.082 78.178 1.00 59.51 85 GLY E CA 1
ATOM 7860 C C . GLY E 1 85 ? 139.102 55.774 79.575 1.00 60.98 85 GLY E C 1
ATOM 7861 O O . GLY E 1 85 ? 138.022 55.194 79.714 1.00 62.94 85 GLY E O 1
ATOM 7862 N N . VAL E 1 86 ? 139.836 56.171 80.613 1.00 59.50 86 VAL E N 1
ATOM 7863 C CA . VAL E 1 86 ? 139.509 55.821 81.994 1.00 57.42 86 VAL E CA 1
ATOM 7864 C C . VAL E 1 86 ? 139.104 57.076 82.755 1.00 62.23 86 VAL E C 1
ATOM 7865 O O . VAL E 1 86 ? 139.888 58.027 82.857 1.00 63.31 86 VAL E O 1
ATOM 7869 N N . SER E 1 87 ? 137.894 57.060 83.320 1.00 61.91 87 SER E N 1
ATOM 7870 C CA . SER E 1 87 ? 137.380 58.157 84.126 1.00 61.45 87 SER E CA 1
ATOM 7871 C C . SER E 1 87 ? 136.774 57.634 85.417 1.00 62.34 87 SER E C 1
ATOM 7872 O O . SER E 1 87 ? 136.158 56.568 85.451 1.00 58.13 87 SER E O 1
ATOM 7875 N N . ARG E 1 88 ? 136.939 58.426 86.475 1.00 63.10 88 ARG E N 1
ATOM 7876 C CA . ARG E 1 88 ? 136.384 58.132 87.789 1.00 62.51 88 ARG E CA 1
ATOM 7877 C C . ARG E 1 88 ? 134.862 58.061 87.786 1.00 65.44 88 ARG E C 1
ATOM 7878 O O . ARG E 1 88 ? 134.281 57.568 88.759 1.00 64.36 88 ARG E O 1
ATOM 7886 N N . TYR E 1 89 ? 134.213 58.519 86.713 1.00 67.06 89 TYR E N 1
ATOM 7887 C CA . TYR E 1 89 ? 132.772 58.756 86.656 1.00 68.40 89 TYR E CA 1
ATOM 7888 C C . TYR E 1 89 ? 131.931 57.535 86.325 1.00 68.77 89 TYR E C 1
ATOM 7889 O O . TYR E 1 89 ? 130.753 57.481 86.704 1.00 72.28 89 TYR E O 1
ATOM 7898 N N . ALA E 1 90 ? 132.468 56.605 85.551 1.00 65.31 90 ALA E N 1
ATOM 7899 C CA . ALA E 1 90 ? 131.662 55.484 85.119 1.00 57.38 90 ALA E CA 1
ATOM 7900 C C . ALA E 1 90 ? 131.502 54.491 86.259 1.00 57.85 90 ALA E C 1
ATOM 7901 O O . ALA E 1 90 ? 132.203 54.544 87.276 1.00 55.83 90 ALA E O 1
ATOM 7903 N N . ASP E 1 91 ? 130.541 53.589 86.083 1.00 54.18 91 ASP E N 1
ATOM 7904 C CA . ASP E 1 91 ? 130.336 52.514 87.036 1.00 54.22 91 ASP E CA 1
ATOM 7905 C C . ASP E 1 91 ? 131.268 51.342 86.775 1.00 51.75 91 ASP E C 1
ATOM 7906 O O . ASP E 1 91 ? 131.602 50.608 87.711 1.00 53.66 91 ASP E O 1
ATOM 7911 N N . ALA E 1 92 ? 131.689 51.148 85.528 1.00 48.48 92 ALA E N 1
ATOM 7912 C CA . ALA E 1 92 ? 132.534 50.007 85.200 1.00 53.48 92 ALA E CA 1
ATOM 7913 C C . ALA E 1 92 ? 133.324 50.308 83.936 1.00 48.86 92 ALA E C 1
ATOM 7914 O O . ALA E 1 92 ? 133.064 51.285 83.229 1.00 52.87 92 ALA E O 1
ATOM 7916 N N . ILE E 1 93 ? 134.296 49.442 83.661 1.00 47.09 93 ILE E N 1
ATOM 7917 C CA . ILE E 1 93 ? 135.115 49.531 82.461 1.00 49.25 93 ILE E CA 1
ATOM 7918 C C . ILE E 1 93 ? 135.263 48.130 81.883 1.00 48.01 93 ILE E C 1
ATOM 7919 O O . ILE E 1 93 ? 135.428 47.153 82.622 1.00 46.66 93 ILE E O 1
ATOM 7924 N N . PHE E 1 94 ? 135.144 48.030 80.560 1.00 47.06 94 PHE E N 1
ATOM 7925 C CA . PHE E 1 94 ? 135.483 46.806 79.846 1.00 47.06 94 PHE E CA 1
ATOM 7926 C C . PHE E 1 94 ? 137.002 46.763 79.783 1.00 45.77 94 PHE E C 1
ATOM 7927 O O . PHE E 1 94 ? 137.618 47.428 78.938 1.00 43.07 94 PHE E O 1
ATOM 7935 N N . PHE E 1 95 ? 137.613 46.038 80.722 1.00 38.41 95 PHE E N 1
ATOM 7936 C CA . PHE E 1 95 ? 139.072 45.913 80.776 1.00 39.28 95 PHE E CA 1
ATOM 7937 C C . PHE E 1 95 ? 139.471 44.865 79.750 1.00 40.80 95 PHE E C 1
ATOM 7938 O O . PHE E 1 95 ? 139.370 43.648 79.988 1.00 40.62 95 PHE E O 1
ATOM 7946 N N . MET E 1 96 ? 139.899 45.330 78.588 1.00 33.75 96 MET E N 1
ATOM 7947 C CA . MET E 1 96 ? 139.921 44.486 77.407 1.00 42.90 96 MET E CA 1
ATOM 7948 C C . MET E 1 96 ? 141.313 44.368 76.803 1.00 41.87 96 MET E C 1
ATOM 7949 O O . MET E 1 96 ? 142.141 45.274 76.908 1.00 44.66 96 MET E O 1
ATOM 7954 N N . SER E 1 97 ? 141.544 43.225 76.165 1.00 40.26 97 SER E N 1
ATOM 7955 C CA . SER E 1 97 ? 142.710 42.970 75.335 1.00 38.41 97 SER E CA 1
ATOM 7956 C C . SER E 1 97 ? 142.230 42.838 73.899 1.00 38.76 97 SER E C 1
ATOM 7957 O O . SER E 1 97 ? 141.276 42.100 73.631 1.00 43.23 97 SER E O 1
ATOM 7960 N N . LEU E 1 98 ? 142.858 43.581 72.986 1.00 29.83 98 LEU E N 1
ATOM 7961 C CA . LEU E 1 98 ? 142.587 43.468 71.553 1.00 36.00 98 LEU E CA 1
ATOM 7962 C C . LEU E 1 98 ? 143.331 42.233 71.034 1.00 38.27 98 LEU E C 1
ATOM 7963 O O . LEU E 1 98 ? 144.496 42.287 70.639 1.00 34.67 98 LEU E O 1
ATOM 7968 N N . LEU E 1 99 ? 142.624 41.102 71.017 1.00 38.25 99 LEU E N 1
ATOM 7969 C CA . LEU E 1 99 ? 143.285 39.802 70.897 1.00 35.52 99 LEU E CA 1
ATOM 7970 C C . LEU E 1 99 ? 143.981 39.620 69.558 1.00 33.78 99 LEU E C 1
ATOM 7971 O O . LEU E 1 99 ? 145.059 39.018 69.498 1.00 38.55 99 LEU E O 1
ATOM 7976 N N . ASN E 1 100 ? 143.382 40.091 68.463 1.00 30.51 100 ASN E N 1
ATOM 7977 C CA . ASN E 1 100 ? 143.996 39.902 67.155 1.00 33.32 100 ASN E CA 1
ATOM 7978 C C . ASN E 1 100 ? 144.671 41.170 66.619 1.00 40.16 100 ASN E C 1
ATOM 7979 O O . ASN E 1 100 ? 144.732 41.380 65.403 1.00 38.42 100 ASN E O 1
ATOM 7984 N N . SER E 1 101 ? 145.202 42.006 67.501 1.00 38.21 101 SER E N 1
ATOM 7985 C CA . SER E 1 101 ? 146.201 42.971 67.068 1.00 33.95 101 SER E CA 1
ATOM 7986 C C . SER E 1 101 ? 147.537 42.276 66.845 1.00 34.63 101 SER E C 1
ATOM 7987 O O . SER E 1 101 ? 147.883 41.309 67.540 1.00 33.24 101 SER E O 1
ATOM 7990 N N . THR E 1 102 ? 148.282 42.744 65.839 1.00 33.73 102 THR E N 1
ATOM 7991 C CA . THR E 1 102 ? 149.680 42.353 65.704 1.00 34.52 102 THR E CA 1
ATOM 7992 C C . THR E 1 102 ? 150.621 43.197 66.565 1.00 35.79 102 THR E C 1
ATOM 7993 O O . THR E 1 102 ? 151.820 42.911 66.599 1.00 40.98 102 THR E O 1
ATOM 7997 N N . ASN E 1 103 ? 150.116 44.207 67.272 1.00 36.07 103 ASN E N 1
ATOM 7998 C CA . ASN E 1 103 ? 150.954 45.130 68.035 1.00 32.10 103 ASN E CA 1
ATOM 7999 C C . ASN E 1 103 ? 150.820 44.855 69.521 1.00 27.98 103 ASN E C 1
ATOM 8000 O O . ASN E 1 103 ? 149.703 44.907 70.056 1.00 32.88 103 ASN E O 1
ATOM 8005 N N . PRO E 1 104 ? 151.915 44.584 70.229 1.00 29.89 104 PRO E N 1
ATOM 8006 C CA . PRO E 1 104 ? 151.801 44.307 71.672 1.00 28.91 104 PRO E CA 1
ATOM 8007 C C . PRO E 1 104 ? 151.172 45.432 72.461 1.00 30.79 104 PRO E C 1
ATOM 8008 O O . PRO E 1 104 ? 150.553 45.183 73.508 1.00 28.95 104 PRO E O 1
ATOM 8012 N N . TYR E 1 105 ? 151.340 46.682 72.021 1.00 28.66 105 TYR E N 1
ATOM 8013 C CA . TYR E 1 105 ? 150.716 47.775 72.756 1.00 29.08 105 TYR E CA 1
ATOM 8014 C C . TYR E 1 105 ? 149.212 47.557 72.920 1.00 28.06 105 TYR E C 1
ATOM 8015 O O . TYR E 1 105 ? 148.659 47.765 74.007 1.00 29.06 105 TYR E O 1
ATOM 8024 N N . TRP E 1 106 ? 148.523 47.183 71.838 1.00 28.72 106 TRP E N 1
ATOM 8025 C CA . TRP E 1 106 ? 147.071 47.017 71.912 1.00 31.43 106 TRP E CA 1
ATOM 8026 C C . TRP E 1 106 ? 146.648 45.666 72.486 1.00 33.93 106 TRP E C 1
ATOM 8027 O O . TRP E 1 106 ? 145.514 45.542 72.954 1.00 33.82 106 TRP E O 1
ATOM 8038 N N . ILE E 1 107 ? 147.515 44.652 72.452 1.00 32.60 107 ILE E N 1
ATOM 8039 C CA . ILE E 1 107 ? 147.193 43.394 73.139 1.00 31.64 107 ILE E CA 1
ATOM 8040 C C . ILE E 1 107 ? 147.308 43.570 74.644 1.00 29.81 107 ILE E C 1
ATOM 8041 O O . ILE E 1 107 ? 146.394 43.221 75.398 1.00 33.54 107 ILE E O 1
ATOM 8046 N N . ILE E 1 108 ? 148.426 44.131 75.105 1.00 34.39 108 ILE E N 1
ATOM 8047 C CA . ILE E 1 108 ? 148.793 44.038 76.512 1.00 31.97 108 ILE E CA 1
ATOM 8048 C C . ILE E 1 108 ? 149.438 45.314 77.055 1.00 35.41 108 ILE E C 1
ATOM 8049 O O . ILE E 1 108 ? 149.390 45.578 78.259 1.00 37.69 108 ILE E O 1
ATOM 8054 N N . GLY E 1 109 ? 150.069 46.114 76.196 1.00 32.80 109 GLY E N 1
ATOM 8055 C CA . GLY E 1 109 ? 150.873 47.213 76.710 1.00 31.19 109 GLY E CA 1
ATOM 8056 C C . GLY E 1 109 ? 150.051 48.388 77.222 1.00 32.64 109 GLY E C 1
ATOM 8057 O O . GLY E 1 109 ? 150.362 48.954 78.270 1.00 31.21 109 GLY E O 1
ATOM 8058 N N . ALA E 1 110 ? 148.992 48.768 76.494 1.00 31.42 110 ALA E N 1
ATOM 8059 C CA . ALA E 1 110 ? 148.176 49.908 76.913 1.00 36.82 110 ALA E CA 1
ATOM 8060 C C . ALA E 1 110 ? 147.459 49.609 78.221 1.00 39.19 110 ALA E C 1
ATOM 8061 O O . ALA E 1 110 ? 147.329 50.482 79.086 1.00 37.14 110 ALA E O 1
ATOM 8063 N N . GLN E 1 111 ? 146.999 48.369 78.395 1.00 34.32 111 GLN E N 1
ATOM 8064 C CA . GLN E 1 111 ? 146.320 48.024 79.635 1.00 34.52 111 GLN E CA 1
ATOM 8065 C C . GLN E 1 111 ? 147.275 48.021 80.823 1.00 35.01 111 GLN E C 1
ATOM 8066 O O . GLN E 1 111 ? 146.857 48.303 81.952 1.00 37.47 111 GLN E O 1
ATOM 8072 N N . ALA E 1 112 ? 148.546 47.679 80.605 1.00 35.12 112 ALA E N 1
ATOM 8073 C CA . ALA E 1 112 ? 149.510 47.721 81.700 1.00 34.09 112 ALA E CA 1
ATOM 8074 C C . ALA E 1 112 ? 149.769 49.153 82.154 1.00 30.46 112 ALA E C 1
ATOM 8075 O O . ALA E 1 112 ? 149.923 49.406 83.353 1.00 34.70 112 ALA E O 1
ATOM 8077 N N . LEU E 1 113 ? 149.857 50.091 81.202 1.00 32.75 113 LEU E N 1
ATOM 8078 C CA . LEU E 1 113 ? 150.091 51.493 81.550 1.00 38.76 113 LEU E CA 1
ATOM 8079 C C . LEU E 1 113 ? 148.916 52.073 82.324 1.00 39.56 113 LEU E C 1
ATOM 8080 O O . LEU E 1 113 ? 149.108 52.899 83.220 1.00 46.88 113 LEU E O 1
ATOM 8085 N N . GLY E 1 114 ? 147.696 51.633 82.014 1.00 42.63 114 GLY E N 1
ATOM 8086 C CA . GLY E 1 114 ? 146.516 52.168 82.664 1.00 40.25 114 GLY E CA 1
ATOM 8087 C C . GLY E 1 114 ? 146.047 51.446 83.907 1.00 42.88 114 GLY E C 1
ATOM 8088 O O . GLY E 1 114 ? 145.155 51.962 84.593 1.00 41.20 114 GLY E O 1
ATOM 8089 N N . ALA E 1 115 ? 146.647 50.291 84.236 1.00 35.58 115 ALA E N 1
ATOM 8090 C CA . ALA E 1 115 ? 146.111 49.438 85.298 1.00 40.72 115 ALA E CA 1
ATOM 8091 C C . ALA E 1 115 ? 146.165 50.129 86.650 1.00 40.99 115 ALA E C 1
ATOM 8092 O O . ALA E 1 115 ? 145.182 50.113 87.402 1.00 40.65 115 ALA E O 1
ATOM 8094 N N . ALA E 1 116 ? 147.322 50.712 86.993 1.00 38.94 116 ALA E N 1
ATOM 8095 C CA . ALA E 1 116 ? 147.453 51.415 88.266 1.00 44.00 116 ALA E CA 1
ATOM 8096 C C . ALA E 1 116 ? 146.389 52.494 88.409 1.00 42.33 116 ALA E C 1
ATOM 8097 O O . ALA E 1 116 ? 145.901 52.752 89.514 1.00 45.38 116 ALA E O 1
ATOM 8099 N N . THR E 1 117 ? 146.001 53.116 87.297 1.00 44.18 117 THR E N 1
ATOM 8100 C CA . THR E 1 117 ? 144.990 54.170 87.357 1.00 50.09 117 THR E CA 1
ATOM 8101 C C . THR E 1 117 ? 143.605 53.583 87.597 1.00 49.89 117 THR E C 1
ATOM 8102 O O . THR E 1 117 ? 142.843 54.087 88.432 1.00 49.21 117 THR E O 1
ATOM 8106 N N . VAL E 1 118 ? 143.268 52.514 86.871 1.00 45.29 118 VAL E N 1
ATOM 8107 C CA . VAL E 1 118 ? 142.023 51.794 87.117 1.00 45.61 118 VAL E CA 1
ATOM 8108 C C . VAL E 1 118 ? 141.943 51.348 88.571 1.00 44.86 118 VAL E C 1
ATOM 8109 O O . VAL E 1 118 ? 140.898 51.476 89.220 1.00 48.71 118 VAL E O 1
ATOM 8113 N N . LYS E 1 119 ? 143.059 50.873 89.125 1.00 46.85 119 LYS E N 1
ATOM 8114 C CA . LYS E 1 119 ? 143.046 50.383 90.498 1.00 47.84 119 LYS E CA 1
ATOM 8115 C C . LYS E 1 119 ? 142.882 51.521 91.493 1.00 50.87 119 LYS E C 1
ATOM 8116 O O . LYS E 1 119 ? 142.214 51.356 92.520 1.00 55.34 119 LYS E O 1
ATOM 8122 N N . LYS E 1 120 ? 143.490 52.679 91.219 1.00 51.97 120 LYS E N 1
ATOM 8123 C CA . LYS E 1 120 ? 143.326 53.820 92.118 1.00 52.70 120 LYS E CA 1
ATOM 8124 C C . LYS E 1 120 ? 141.881 54.304 92.137 1.00 54.70 120 LYS E C 1
ATOM 8125 O O . LYS E 1 120 ? 141.314 54.548 93.208 1.00 63.81 120 LYS E O 1
ATOM 8131 N N . MET E 1 121 ? 141.263 54.435 90.965 1.00 54.97 121 MET E N 1
ATOM 8132 C CA . MET E 1 121 ? 139.895 54.931 90.884 1.00 53.65 121 MET E CA 1
ATOM 8133 C C . MET E 1 121 ? 138.861 53.927 91.375 1.00 54.61 121 MET E C 1
ATOM 8134 O O . MET E 1 121 ? 137.679 54.274 91.417 1.00 56.37 121 MET E O 1
ATOM 8139 N N . GLY E 1 122 ? 139.262 52.707 91.731 1.00 56.48 122 GLY E N 1
ATOM 8140 C CA . GLY E 1 122 ? 138.358 51.710 92.280 1.00 53.38 122 GLY E CA 1
ATOM 8141 C C . GLY E 1 122 ? 137.244 51.252 91.360 1.00 53.51 122 GLY E C 1
ATOM 8142 O O . GLY E 1 122 ? 136.315 50.570 91.803 1.00 56.58 122 GLY E O 1
ATOM 8143 N N . ILE E 1 123 ? 137.333 51.612 90.077 1.00 49.94 123 ILE E N 1
ATOM 8144 C CA . ILE E 1 123 ? 136.326 51.218 89.100 1.00 52.35 123 ILE E CA 1
ATOM 8145 C C . ILE E 1 123 ? 136.260 49.698 88.985 1.00 53.92 123 ILE E C 1
ATOM 8146 O O . ILE E 1 123 ? 137.288 49.014 88.923 1.00 54.93 123 ILE E O 1
ATOM 8151 N N . GLU E 1 124 ? 135.038 49.164 88.952 1.00 54.17 124 GLU E N 1
ATOM 8152 C CA . GLU E 1 124 ? 134.835 47.749 88.668 1.00 49.58 124 GLU E CA 1
ATOM 8153 C C . GLU E 1 124 ? 135.285 47.442 87.249 1.00 48.20 124 GLU E C 1
ATOM 8154 O O . GLU E 1 124 ? 134.865 48.102 86.295 1.00 49.21 124 GLU E O 1
ATOM 8160 N N . ALA E 1 125 ? 136.142 46.433 87.108 1.00 49.60 125 ALA E N 1
ATOM 8161 C CA . ALA E 1 125 ? 136.753 46.100 85.829 1.00 47.37 125 ALA E CA 1
ATOM 8162 C C . ALA E 1 125 ? 136.261 44.731 85.392 1.00 45.15 125 ALA E C 1
ATOM 8163 O O . ALA E 1 125 ? 136.390 43.750 86.137 1.00 49.63 125 ALA E O 1
ATOM 8165 N N . LEU E 1 126 ? 135.695 44.670 84.191 1.00 40.84 126 LEU E N 1
ATOM 8166 C CA . LEU E 1 126 ? 135.161 43.435 83.659 1.00 43.38 126 LEU E CA 1
ATOM 8167 C C . LEU E 1 126 ? 136.110 42.881 82.615 1.00 44.95 126 LEU E C 1
ATOM 8168 O O . LEU E 1 126 ? 136.348 43.545 81.591 1.00 39.61 126 LEU E O 1
ATOM 8173 N N . PRO E 1 127 ? 136.672 41.693 82.838 1.00 40.11 127 PRO E N 1
ATOM 8174 C CA . PRO E 1 127 ? 137.721 41.173 81.946 1.00 36.88 127 PRO E CA 1
ATOM 8175 C C . PRO E 1 127 ? 137.124 40.701 80.636 1.00 41.32 127 PRO E C 1
ATOM 8176 O O . PRO E 1 127 ? 136.273 39.807 80.614 1.00 42.53 127 PRO E O 1
ATOM 8180 N N . MET E 1 128 ? 137.620 41.259 79.538 1.00 35.90 128 MET E N 1
ATOM 8181 C CA . MET E 1 128 ? 137.015 41.044 78.236 1.00 41.57 128 MET E CA 1
ATOM 8182 C C . MET E 1 128 ? 138.067 40.766 77.171 1.00 43.87 128 MET E C 1
ATOM 8183 O O . MET E 1 128 ? 139.052 41.511 77.053 1.00 45.00 128 MET E O 1
ATOM 8188 N N . GLY E 1 129 ? 137.826 39.741 76.372 1.00 41.04 129 GLY E N 1
ATOM 8189 C CA . GLY E 1 129 ? 138.576 39.543 75.148 1.00 41.54 129 GLY E CA 1
ATOM 8190 C C . GLY E 1 129 ? 137.855 40.244 74.018 1.00 41.77 129 GLY E C 1
ATOM 8191 O O . GLY E 1 129 ? 136.653 40.050 73.819 1.00 43.54 129 GLY E O 1
ATOM 8192 N N . TYR E 1 130 ? 138.589 41.069 73.288 1.00 39.60 130 TYR E N 1
ATOM 8193 C CA . TYR E 1 130 ? 138.012 41.920 72.265 1.00 40.97 130 TYR E CA 1
ATOM 8194 C C . TYR E 1 130 ? 138.570 41.463 70.928 1.00 37.15 130 TYR E C 1
ATOM 8195 O O . TYR E 1 130 ? 139.787 41.508 70.711 1.00 40.66 130 TYR E O 1
ATOM 8204 N N . LEU E 1 131 ? 137.691 41.008 70.040 1.00 39.92 131 LEU E N 1
ATOM 8205 C CA . LEU E 1 131 ? 138.115 40.355 68.806 1.00 41.20 131 LEU E CA 1
ATOM 8206 C C . LEU E 1 131 ? 137.465 41.050 67.625 1.00 40.50 131 LEU E C 1
ATOM 8207 O O . LEU E 1 131 ? 136.235 41.130 67.551 1.00 44.96 131 LEU E O 1
ATOM 8212 N N . VAL E 1 132 ? 138.283 41.525 66.698 1.00 39.94 132 VAL E N 1
ATOM 8213 C CA . VAL E 1 132 ? 137.815 42.326 65.573 1.00 45.10 132 VAL E CA 1
ATOM 8214 C C . VAL E 1 132 ? 137.545 41.407 64.390 1.00 44.47 132 VAL E C 1
ATOM 8215 O O . VAL E 1 132 ? 138.435 40.672 63.948 1.00 41.76 132 VAL E O 1
ATOM 8219 N N . VAL E 1 133 ? 136.323 41.466 63.867 1.00 44.27 133 VAL E N 1
ATOM 8220 C CA . VAL E 1 133 ? 135.899 40.682 62.715 1.00 43.35 133 VAL E CA 1
ATOM 8221 C C . VAL E 1 133 ? 135.857 41.606 61.510 1.00 48.84 133 VAL E C 1
ATOM 8222 O O . VAL E 1 133 ? 135.519 42.789 61.633 1.00 46.24 133 VAL E O 1
ATOM 8226 N N . GLU E 1 134 ? 136.186 41.079 60.334 1.00 46.40 134 GLU E N 1
ATOM 8227 C CA . GLU E 1 134 ? 136.138 41.923 59.147 1.00 51.67 134 GLU E CA 1
ATOM 8228 C C . GLU E 1 134 ? 134.712 42.487 58.953 1.00 53.21 134 GLU E C 1
ATOM 8229 O O . GLU E 1 134 ? 133.726 41.829 59.277 1.00 51.84 134 GLU E O 1
ATOM 8235 N N . PRO E 1 135 ? 134.601 43.737 58.472 1.00 53.22 135 PRO E N 1
ATOM 8236 C CA . PRO E 1 135 ? 135.691 44.588 58.008 1.00 48.70 135 PRO E CA 1
ATOM 8237 C C . PRO E 1 135 ? 136.460 45.281 59.138 1.00 48.85 135 PRO E C 1
ATOM 8238 O O . PRO E 1 135 ? 137.595 45.688 58.926 1.00 49.49 135 PRO E O 1
ATOM 8242 N N . GLY E 1 136 ? 135.856 45.420 60.314 1.00 47.08 136 GLY E N 1
ATOM 8243 C CA . GLY E 1 136 ? 136.574 45.843 61.487 1.00 43.47 136 GLY E CA 1
ATOM 8244 C C . GLY E 1 136 ? 136.582 47.337 61.749 1.00 50.21 136 GLY E C 1
ATOM 8245 O O . GLY E 1 136 ? 136.792 47.740 62.899 1.00 47.52 136 GLY E O 1
ATOM 8246 N N . GLY E 1 137 ? 136.392 48.169 60.719 1.00 46.93 137 GLY E N 1
ATOM 8247 C CA . GLY E 1 137 ? 136.217 49.588 60.964 1.00 50.96 137 GLY E CA 1
ATOM 8248 C C . GLY E 1 137 ? 137.494 50.313 61.380 1.00 51.17 137 GLY E C 1
ATOM 8249 O O . GLY E 1 137 ? 138.617 49.844 61.168 1.00 52.02 137 GLY E O 1
ATOM 8250 N N . THR E 1 138 ? 137.295 51.496 61.979 1.00 50.27 138 THR E N 1
ATOM 8251 C CA . THR E 1 138 ? 138.424 52.334 62.380 1.00 48.02 138 THR E CA 1
ATOM 8252 C C . THR E 1 138 ? 139.268 51.660 63.456 1.00 45.50 138 THR E C 1
ATOM 8253 O O . THR E 1 138 ? 140.501 51.684 63.385 1.00 44.62 138 THR E O 1
ATOM 8257 N N . VAL E 1 139 ? 138.622 51.060 64.460 1.00 48.91 139 VAL E N 1
ATOM 8258 C CA . VAL E 1 139 ? 139.359 50.388 65.529 1.00 48.34 139 VAL E CA 1
ATOM 8259 C C . VAL E 1 139 ? 140.220 49.259 64.964 1.00 45.51 139 VAL E C 1
ATOM 8260 O O . VAL E 1 139 ? 141.366 49.070 65.382 1.00 43.29 139 VAL E O 1
ATOM 8264 N N . GLY E 1 140 ? 139.695 48.512 63.992 1.00 45.02 140 GLY E N 1
ATOM 8265 C CA . GLY E 1 140 ? 140.488 47.464 63.373 1.00 46.94 140 GLY E CA 1
ATOM 8266 C C . GLY E 1 140 ? 141.709 48.002 62.657 1.00 47.48 140 GLY E C 1
ATOM 8267 O O . GLY E 1 140 ? 142.752 47.340 62.616 1.00 42.94 140 GLY E O 1
ATOM 8268 N N . TRP E 1 141 ? 141.606 49.213 62.098 1.00 45.92 141 TRP E N 1
ATOM 8269 C CA . TRP E 1 141 ? 142.726 49.815 61.381 1.00 42.96 141 TRP E CA 1
ATOM 8270 C C . TRP E 1 141 ? 143.723 50.430 62.353 1.00 38.98 141 TRP E C 1
ATOM 8271 O O . TRP E 1 141 ? 144.933 50.235 62.214 1.00 37.78 141 TRP E O 1
ATOM 8282 N N . VAL E 1 142 ? 143.229 51.182 63.340 1.00 43.87 142 VAL E N 1
ATOM 8283 C CA . VAL E 1 142 ? 144.126 51.846 64.277 1.00 42.79 142 VAL E CA 1
ATOM 8284 C C . VAL E 1 142 ? 144.780 50.835 65.209 1.00 42.17 142 VAL E C 1
ATOM 8285 O O . VAL E 1 142 ? 145.934 51.016 65.623 1.00 39.33 142 VAL E O 1
ATOM 8289 N N . GLY E 1 143 ? 144.067 49.768 65.560 1.00 43.07 143 GLY E N 1
ATOM 8290 C CA . GLY E 1 143 ? 144.598 48.777 66.480 1.00 35.91 143 GLY E CA 1
ATOM 8291 C C . GLY E 1 143 ? 145.451 47.716 65.817 1.00 37.82 143 GLY E C 1
ATOM 8292 O O . GLY E 1 143 ? 145.670 46.648 66.399 1.00 40.42 143 GLY E O 1
ATOM 8293 N N . ASP E 1 144 ? 145.917 47.988 64.602 1.00 36.65 144 ASP E N 1
ATOM 8294 C CA . ASP E 1 144 ? 146.816 47.110 63.848 1.00 39.26 144 ASP E CA 1
ATOM 8295 C C . ASP E 1 144 ? 146.352 45.647 63.888 1.00 39.28 144 ASP E C 1
ATOM 8296 O O . ASP E 1 144 ? 147.107 44.742 64.238 1.00 37.86 144 ASP E O 1
ATOM 8301 N N . THR E 1 145 ? 145.094 45.414 63.529 1.00 38.87 145 THR E N 1
ATOM 8302 C CA . THR E 1 145 ? 144.541 44.070 63.648 1.00 37.19 145 THR E CA 1
ATOM 8303 C C . THR E 1 145 ? 144.650 43.288 62.349 1.00 37.87 145 THR E C 1
ATOM 8304 O O . THR E 1 145 ? 144.810 43.838 61.262 1.00 40.62 145 THR E O 1
ATOM 8308 N N . LYS E 1 146 ? 144.560 41.971 62.477 1.00 40.50 146 LYS E N 1
ATOM 8309 C CA . LYS E 1 146 ? 144.225 41.139 61.329 1.00 40.09 146 LYS E CA 1
ATOM 8310 C C . LYS E 1 146 ? 142.782 40.708 61.542 1.00 40.09 146 LYS E C 1
ATOM 8311 O O . LYS E 1 146 ? 142.520 39.760 62.303 1.00 44.90 146 LYS E O 1
ATOM 8317 N N . PRO E 1 147 ? 141.811 41.406 60.955 1.00 37.89 147 PRO E N 1
ATOM 8318 C CA . PRO E 1 147 ? 140.405 41.092 61.239 1.00 42.24 147 PRO E CA 1
ATOM 8319 C C . PRO E 1 147 ? 140.067 39.666 60.821 1.00 38.14 147 PRO E C 1
ATOM 8320 O O . PRO E 1 147 ? 140.509 39.190 59.778 1.00 38.26 147 PRO E O 1
ATOM 8324 N N . VAL E 1 148 ? 139.293 38.985 61.658 1.00 41.00 148 VAL E N 1
ATOM 8325 C CA . VAL E 1 148 ? 138.941 37.583 61.405 1.00 44.39 148 VAL E CA 1
ATOM 8326 C C . VAL E 1 148 ? 138.039 37.535 60.174 1.00 49.07 148 VAL E C 1
ATOM 8327 O O . VAL E 1 148 ? 137.006 38.226 60.137 1.00 49.99 148 VAL E O 1
ATOM 8331 N N . PRO E 1 149 ? 138.400 36.781 59.139 1.00 48.10 149 PRO E N 1
ATOM 8332 C CA . PRO E 1 149 ? 137.540 36.702 57.953 1.00 51.27 149 PRO E CA 1
ATOM 8333 C C . PRO E 1 149 ? 136.158 36.186 58.321 1.00 52.37 149 PRO E C 1
ATOM 8334 O O . PRO E 1 149 ? 136.009 35.334 59.200 1.00 53.35 149 PRO E O 1
ATOM 8338 N N . ARG E 1 150 ? 135.135 36.739 57.656 1.00 54.24 150 ARG E N 1
ATOM 8339 C CA . ARG E 1 150 ? 133.764 36.324 57.939 1.00 54.20 150 ARG E CA 1
ATOM 8340 C C . ARG E 1 150 ? 133.585 34.824 57.728 1.00 52.98 150 ARG E C 1
ATOM 8341 O O . ARG E 1 150 ? 132.867 34.169 58.489 1.00 53.23 150 ARG E O 1
ATOM 8349 N N . ASN E 1 151 ? 134.257 34.257 56.725 1.00 53.97 151 ASN E N 1
ATOM 8350 C CA . ASN E 1 151 ? 134.148 32.835 56.417 1.00 54.25 151 ASN E CA 1
ATOM 8351 C C . ASN E 1 151 ? 135.127 31.971 57.213 1.00 55.81 151 ASN E C 1
ATOM 8352 O O . ASN E 1 151 ? 135.437 30.852 56.789 1.00 61.19 151 ASN E O 1
ATOM 8357 N N . LYS E 1 152 ? 135.626 32.456 58.348 1.00 55.36 152 LYS E N 1
ATOM 8358 C CA . LYS E 1 152 ? 136.510 31.670 59.212 1.00 51.35 152 LYS E CA 1
ATOM 8359 C C . LYS E 1 152 ? 136.015 31.734 60.649 1.00 52.97 152 LYS E C 1
ATOM 8360 O O . LYS E 1 152 ? 136.691 32.270 61.534 1.00 51.82 152 LYS E O 1
ATOM 8366 N N . PRO E 1 153 ? 134.822 31.198 60.919 1.00 50.92 153 PRO E N 1
ATOM 8367 C CA . PRO E 1 153 ? 134.334 31.189 62.304 1.00 51.09 153 PRO E CA 1
ATOM 8368 C C . PRO E 1 153 ? 135.204 30.369 63.244 1.00 48.50 153 PRO E C 1
ATOM 8369 O O . PRO E 1 153 ? 135.239 30.663 64.447 1.00 51.88 153 PRO E O 1
ATOM 8373 N N . ASP E 1 154 ? 135.897 29.347 62.734 1.00 45.53 154 ASP E N 1
ATOM 8374 C CA . ASP E 1 154 ? 136.767 28.539 63.583 1.00 48.19 154 ASP E CA 1
ATOM 8375 C C . ASP E 1 154 ? 137.841 29.393 64.249 1.00 45.37 154 ASP E C 1
ATOM 8376 O O . ASP E 1 154 ? 138.187 29.173 65.416 1.00 42.13 154 ASP E O 1
ATOM 8381 N N . ILE E 1 155 ? 138.385 30.370 63.520 1.00 47.81 155 ILE E N 1
ATOM 8382 C CA . ILE E 1 155 ? 139.359 31.286 64.113 1.00 42.10 155 ILE E CA 1
ATOM 8383 C C . ILE E 1 155 ? 138.749 32.015 65.300 1.00 43.25 155 ILE E C 1
ATOM 8384 O O . ILE E 1 155 ? 139.357 32.115 66.373 1.00 43.54 155 ILE E O 1
ATOM 8389 N N . ALA E 1 156 ? 137.539 32.542 65.128 1.00 43.86 156 ALA E N 1
ATOM 8390 C CA . ALA E 1 156 ? 136.924 33.284 66.217 1.00 44.56 156 ALA E CA 1
ATOM 8391 C C . ALA E 1 156 ? 136.640 32.373 67.399 1.00 44.39 156 ALA E C 1
ATOM 8392 O O . ALA E 1 156 ? 136.847 32.762 68.557 1.00 43.32 156 ALA E O 1
ATOM 8394 N N . ALA E 1 157 ? 136.179 31.146 67.131 1.00 42.12 157 ALA E N 1
ATOM 8395 C CA . ALA E 1 157 ? 135.929 30.221 68.229 1.00 41.58 157 ALA E CA 1
ATOM 8396 C C . ALA E 1 157 ? 137.207 29.943 69.006 1.00 38.09 157 ALA E C 1
ATOM 8397 O O . ALA E 1 157 ? 137.184 29.852 70.239 1.00 40.98 157 ALA E O 1
ATOM 8399 N N . ALA E 1 158 ? 138.334 29.827 68.302 1.00 35.62 158 ALA E N 1
ATOM 8400 C CA . ALA E 1 158 ? 139.600 29.535 68.969 1.00 39.57 158 ALA E CA 1
ATOM 8401 C C . ALA E 1 158 ? 139.992 30.651 69.925 1.00 38.73 158 ALA E C 1
ATOM 8402 O O . ALA E 1 158 ? 140.434 30.386 71.047 1.00 39.67 158 ALA E O 1
ATOM 8404 N N . TYR E 1 159 ? 139.839 31.912 69.501 1.00 40.98 159 TYR E N 1
ATOM 8405 C CA . TYR E 1 159 ? 140.156 33.019 70.398 1.00 39.76 159 TYR E CA 1
ATOM 8406 C C . TYR E 1 159 ? 139.185 33.084 71.563 1.00 38.33 159 TYR E C 1
ATOM 8407 O O . TYR E 1 159 ? 139.574 33.455 72.679 1.00 40.03 159 TYR E O 1
ATOM 8416 N N . ALA E 1 160 ? 137.914 32.738 71.330 1.00 38.10 160 ALA E N 1
ATOM 8417 C CA . ALA E 1 160 ? 136.963 32.718 72.436 1.00 40.12 160 ALA E CA 1
ATOM 8418 C C . ALA E 1 160 ? 137.365 31.685 73.481 1.00 37.09 160 ALA E C 1
ATOM 8419 O O . ALA E 1 160 ? 137.340 31.965 74.685 1.00 36.58 160 ALA E O 1
ATOM 8421 N N . MET E 1 161 ? 137.735 30.479 73.038 1.00 41.89 161 MET E N 1
ATOM 8422 C CA . MET E 1 161 ? 138.164 29.450 73.983 1.00 37.70 161 MET E CA 1
ATOM 8423 C C . MET E 1 161 ? 139.411 29.887 74.738 1.00 38.65 161 MET E C 1
ATOM 8424 O O . MET E 1 161 ? 139.506 29.715 75.964 1.00 38.38 161 MET E O 1
ATOM 8429 N N . GLU E 1 162 ? 140.357 30.502 74.026 1.00 39.08 162 GLU E N 1
ATOM 8430 C CA . GLU E 1 162 ? 141.584 30.986 74.652 1.00 38.69 162 GLU E CA 1
ATOM 8431 C C . GLU E 1 162 ? 141.290 32.046 75.705 1.00 40.00 162 GLU E C 1
ATOM 8432 O O . GLU E 1 162 ? 141.811 31.993 76.830 1.00 34.87 162 GLU E O 1
ATOM 8438 N N . ALA E 1 163 ? 140.480 33.041 75.341 1.00 34.91 163 ALA E N 1
ATOM 8439 C CA . ALA E 1 163 ? 140.128 34.081 76.294 1.00 37.50 163 ALA E CA 1
ATOM 8440 C C . ALA E 1 163 ? 139.505 33.476 77.540 1.00 37.25 163 ALA E C 1
ATOM 8441 O O . ALA E 1 163 ? 139.884 33.815 78.665 1.00 39.78 163 ALA E O 1
ATOM 8443 N N . GLU E 1 164 ? 138.564 32.547 77.361 1.00 41.81 164 GLU E N 1
ATOM 8444 C CA . GLU E 1 164 ? 137.967 31.884 78.515 1.00 37.73 164 GLU E CA 1
ATOM 8445 C C . GLU E 1 164 ? 139.028 31.173 79.346 1.00 34.43 164 GLU E C 1
ATOM 8446 O O . GLU E 1 164 ? 139.026 31.253 80.582 1.00 34.99 164 GLU E O 1
ATOM 8452 N N . PHE E 1 165 ? 139.936 30.456 78.680 1.00 34.67 165 PHE E N 1
ATOM 8453 C CA . PHE E 1 165 ? 141.019 29.785 79.388 1.00 35.59 165 PHE E CA 1
ATOM 8454 C C . PHE E 1 165 ? 141.911 30.774 80.118 1.00 36.99 165 PHE E C 1
ATOM 8455 O O . PHE E 1 165 ? 142.427 30.468 81.199 1.00 36.89 165 PHE E O 1
ATOM 8463 N N . LEU E 1 166 ? 142.135 31.958 79.540 1.00 36.50 166 LEU E N 1
ATOM 8464 C CA . LEU E 1 166 ? 142.905 32.961 80.266 1.00 36.31 166 LEU E CA 1
ATOM 8465 C C . LEU E 1 166 ? 142.082 33.671 81.332 1.00 38.27 166 LEU E C 1
ATOM 8466 O O . LEU E 1 166 ? 142.621 34.533 82.032 1.00 34.32 166 LEU E O 1
ATOM 8471 N N . GLY E 1 167 ? 140.800 33.344 81.476 1.00 36.64 167 GLY E N 1
ATOM 8472 C CA . GLY E 1 167 ? 140.008 33.905 82.549 1.00 39.09 167 GLY E CA 1
ATOM 8473 C C . GLY E 1 167 ? 139.239 35.163 82.203 1.00 40.71 167 GLY E C 1
ATOM 8474 O O . GLY E 1 167 ? 138.733 35.824 83.115 1.00 42.47 167 GLY E O 1
ATOM 8475 N N . MET E 1 168 ? 139.121 35.499 80.925 1.00 39.46 168 MET E N 1
ATOM 8476 C CA . MET E 1 168 ? 138.303 36.620 80.473 1.00 41.68 168 MET E CA 1
ATOM 8477 C C . MET E 1 168 ? 136.838 36.205 80.444 1.00 45.65 168 MET E C 1
ATOM 8478 O O . MET E 1 168 ? 136.472 35.260 79.737 1.00 48.68 168 MET E O 1
ATOM 8483 N N . ARG E 1 169 ? 135.995 36.903 81.201 1.00 42.43 169 ARG E N 1
ATOM 8484 C CA . ARG E 1 169 ? 134.630 36.432 81.388 1.00 50.73 169 ARG E CA 1
ATOM 8485 C C . ARG E 1 169 ? 133.654 37.024 80.386 1.00 49.25 169 ARG E C 1
ATOM 8486 O O . ARG E 1 169 ? 132.506 36.571 80.319 1.00 51.41 169 ARG E O 1
ATOM 8494 N N . LEU E 1 170 ? 134.076 38.015 79.619 1.00 45.39 170 LEU E N 1
ATOM 8495 C CA . LEU E 1 170 ? 133.276 38.592 78.554 1.00 44.76 170 LEU E CA 1
ATOM 8496 C C . LEU E 1 170 ? 134.057 38.456 77.261 1.00 41.44 170 LEU E C 1
ATOM 8497 O O . LEU E 1 170 ? 135.290 38.414 77.266 1.00 42.55 170 LEU E O 1
ATOM 8502 N N . PHE E 1 171 ? 133.336 38.394 76.152 1.00 39.73 171 PHE E N 1
ATOM 8503 C CA . PHE E 1 171 ? 133.963 38.243 74.852 1.00 42.26 171 PHE E CA 1
ATOM 8504 C C . PHE E 1 171 ? 133.186 39.053 73.831 1.00 47.61 171 PHE E C 1
ATOM 8505 O O . PHE E 1 171 ? 131.979 38.856 73.665 1.00 47.64 171 PHE E O 1
ATOM 8513 N N . TYR E 1 172 ? 133.874 39.946 73.139 1.00 43.98 172 TYR E N 1
ATOM 8514 C CA . TYR E 1 172 ? 133.229 40.931 72.288 1.00 41.51 172 TYR E CA 1
ATOM 8515 C C . TYR E 1 172 ? 133.584 40.609 70.845 1.00 37.78 172 TYR E C 1
ATOM 8516 O O . TYR E 1 172 ? 134.764 40.552 70.493 1.00 45.75 172 TYR E O 1
ATOM 8525 N N . LEU E 1 173 ? 132.573 40.352 70.026 1.00 40.11 173 LEU E N 1
ATOM 8526 C CA . LEU E 1 173 ? 132.748 40.183 68.590 1.00 41.78 173 LEU E CA 1
ATOM 8527 C C . LEU E 1 173 ? 132.430 41.524 67.934 1.00 47.94 173 LEU E C 1
ATOM 8528 O O . LEU E 1 173 ? 131.278 41.971 67.951 1.00 46.79 173 LEU E O 1
ATOM 8533 N N . GLU E 1 174 ? 133.443 42.164 67.358 1.00 44.66 174 GLU E N 1
ATOM 8534 C CA . GLU E 1 174 ? 133.338 43.541 66.875 1.00 46.52 174 GLU E CA 1
ATOM 8535 C C . GLU E 1 174 ? 133.496 43.567 65.362 1.00 44.05 174 GLU E C 1
ATOM 8536 O O . GLU E 1 174 ? 134.576 43.266 64.852 1.00 47.03 174 GLU E O 1
ATOM 8542 N N . ALA E 1 175 ? 132.429 43.937 64.646 1.00 44.36 175 ALA E N 1
ATOM 8543 C CA . ALA E 1 175 ? 132.529 44.129 63.202 1.00 46.57 175 ALA E CA 1
ATOM 8544 C C . ALA E 1 175 ? 133.051 45.510 62.825 1.00 46.66 175 ALA E C 1
ATOM 8545 O O . ALA E 1 175 ? 133.369 45.743 61.652 1.00 50.46 175 ALA E O 1
ATOM 8547 N N . GLY E 1 176 ? 133.173 46.413 63.790 1.00 47.81 176 GLY E N 1
ATOM 8548 C CA . GLY E 1 176 ? 133.551 47.780 63.503 1.00 51.03 176 GLY E CA 1
ATOM 8549 C C . GLY E 1 176 ? 132.337 48.685 63.425 1.00 53.37 176 GLY E C 1
ATOM 8550 O O . GLY E 1 176 ? 131.354 48.358 62.753 1.00 48.97 176 GLY E O 1
ATOM 8551 N N . SER E 1 177 ? 132.382 49.811 64.131 1.00 54.55 177 SER E N 1
ATOM 8552 C CA . SER E 1 177 ? 131.324 50.800 64.007 1.00 54.63 177 SER E CA 1
ATOM 8553 C C . SER E 1 177 ? 131.174 51.207 62.547 1.00 56.18 177 SER E C 1
ATOM 8554 O O . SER E 1 177 ? 132.153 51.557 61.880 1.00 54.30 177 SER E O 1
ATOM 8557 N N . GLY E 1 178 ? 129.947 51.112 62.040 1.00 58.96 178 GLY E N 1
ATOM 8558 C CA . GLY E 1 178 ? 129.662 51.460 60.664 1.00 59.47 178 GLY E CA 1
ATOM 8559 C C . GLY E 1 178 ? 129.864 50.353 59.654 1.00 60.43 178 GLY E C 1
ATOM 8560 O O . GLY E 1 178 ? 129.835 50.630 58.447 1.00 59.96 178 GLY E O 1
ATOM 8561 N N . ALA E 1 179 ? 130.065 49.115 60.099 1.00 57.08 179 ALA E N 1
ATOM 8562 C CA . ALA E 1 179 ? 130.281 48.024 59.164 1.00 62.00 179 ALA E CA 1
ATOM 8563 C C . ALA E 1 179 ? 129.037 47.826 58.302 1.00 59.73 179 ALA E C 1
ATOM 8564 O O . ALA E 1 179 ? 127.912 47.963 58.793 1.00 60.58 179 ALA E O 1
ATOM 8566 N N . PRO E 1 180 ? 129.200 47.508 57.020 1.00 59.69 180 PRO E N 1
ATOM 8567 C CA . PRO E 1 180 ? 128.019 47.248 56.183 1.00 62.78 180 PRO E CA 1
ATOM 8568 C C . PRO E 1 180 ? 127.186 46.069 56.662 1.00 67.53 180 PRO E C 1
ATOM 8569 O O . PRO E 1 180 ? 125.955 46.106 56.539 1.00 69.96 180 PRO E O 1
ATOM 8573 N N . GLU E 1 181 ? 127.813 45.031 57.224 1.00 67.09 181 GLU E N 1
ATOM 8574 C CA . GLU E 1 181 ? 127.111 43.846 57.699 1.00 65.55 181 GLU E CA 1
ATOM 8575 C C . GLU E 1 181 ? 127.549 43.507 59.119 1.00 65.48 181 GLU E C 1
ATOM 8576 O O . GLU E 1 181 ? 128.722 43.670 59.472 1.00 63.85 181 GLU E O 1
ATOM 8582 N N . HIS E 1 182 ? 126.598 43.040 59.928 1.00 63.78 182 HIS E N 1
ATOM 8583 C CA . HIS E 1 182 ? 126.879 42.582 61.282 1.00 62.13 182 HIS E CA 1
ATOM 8584 C C . HIS E 1 182 ? 127.699 41.289 61.245 1.00 59.07 182 HIS E C 1
ATOM 8585 O O . HIS E 1 182 ? 127.909 40.688 60.192 1.00 62.28 182 HIS E O 1
ATOM 8592 N N . VAL E 1 183 ? 128.162 40.858 62.417 1.00 56.19 183 VAL E N 1
ATOM 8593 C CA . VAL E 1 183 ? 129.021 39.664 62.473 1.00 56.35 183 VAL E CA 1
ATOM 8594 C C . VAL E 1 183 ? 128.233 38.449 61.984 1.00 56.88 183 VAL E C 1
ATOM 8595 O O . VAL E 1 183 ? 127.012 38.362 62.227 1.00 58.05 183 VAL E O 1
ATOM 8599 N N . PRO E 1 184 ? 128.844 37.519 61.251 1.00 61.12 184 PRO E N 1
ATOM 8600 C CA . PRO E 1 184 ? 128.069 36.423 60.647 1.00 59.68 184 PRO E CA 1
ATOM 8601 C C . PRO E 1 184 ? 127.471 35.492 61.703 1.00 61.93 184 PRO E C 1
ATOM 8602 O O . PRO E 1 184 ? 128.165 35.027 62.625 1.00 59.28 184 PRO E O 1
ATOM 8606 N N . GLU E 1 185 ? 126.169 35.195 61.531 1.00 65.48 185 GLU E N 1
ATOM 8607 C CA . GLU E 1 185 ? 125.403 34.384 62.480 1.00 64.84 185 GLU E CA 1
ATOM 8608 C C . GLU E 1 185 ? 126.115 33.088 62.850 1.00 58.12 185 GLU E C 1
ATOM 8609 O O . GLU E 1 185 ? 126.111 32.693 64.023 1.00 57.06 185 GLU E O 1
ATOM 8615 N N . GLU E 1 186 ? 126.711 32.399 61.872 1.00 60.14 186 GLU E N 1
ATOM 8616 C CA . GLU E 1 186 ? 127.358 31.137 62.208 1.00 59.64 186 GLU E CA 1
ATOM 8617 C C . GLU E 1 186 ? 128.600 31.367 63.050 1.00 59.03 186 GLU E C 1
ATOM 8618 O O . GLU E 1 186 ? 128.912 30.549 63.923 1.00 57.13 186 GLU E O 1
ATOM 8624 N N . MET E 1 187 ? 129.303 32.482 62.828 1.00 55.89 187 MET E N 1
ATOM 8625 C CA . MET E 1 187 ? 130.381 32.860 63.735 1.00 55.05 187 MET E CA 1
ATOM 8626 C C . MET E 1 187 ? 129.850 33.095 65.147 1.00 54.12 187 MET E C 1
ATOM 8627 O O . MET E 1 187 ? 130.380 32.535 66.112 1.00 52.99 187 MET E O 1
ATOM 8632 N N . ILE E 1 188 ? 128.795 33.910 65.297 1.00 52.16 188 ILE E N 1
ATOM 8633 C CA . ILE E 1 188 ? 128.213 34.102 66.630 1.00 54.15 188 ILE E CA 1
ATOM 8634 C C . ILE E 1 188 ? 127.783 32.762 67.227 1.00 56.62 188 ILE E C 1
ATOM 8635 O O . ILE E 1 188 ? 128.048 32.472 68.401 1.00 57.30 188 ILE E O 1
ATOM 8640 N N . ALA E 1 189 ? 127.112 31.927 66.429 1.00 57.56 189 ALA E N 1
ATOM 8641 C CA . ALA E 1 189 ? 126.629 30.645 66.939 1.00 58.36 189 ALA E CA 1
ATOM 8642 C C . ALA E 1 189 ? 127.779 29.796 67.456 1.00 56.59 189 ALA E C 1
ATOM 8643 O O . ALA E 1 189 ? 127.723 29.257 68.568 1.00 56.58 189 ALA E O 1
ATOM 8645 N N . LEU E 1 190 ? 128.847 29.693 66.668 1.00 55.05 190 LEU E N 1
ATOM 8646 C CA . LEU E 1 190 ? 129.954 28.817 67.028 1.00 54.61 190 LEU E CA 1
ATOM 8647 C C . LEU E 1 190 ? 130.649 29.280 68.307 1.00 52.50 190 LEU E C 1
ATOM 8648 O O . LEU E 1 190 ? 130.914 28.471 69.203 1.00 50.62 190 LEU E O 1
ATOM 8653 N N . VAL E 1 191 ? 130.952 30.578 68.423 1.00 53.23 191 VAL E N 1
ATOM 8654 C CA . VAL E 1 191 ? 131.666 31.027 69.613 1.00 48.43 191 VAL E CA 1
ATOM 8655 C C . VAL E 1 191 ? 130.800 30.828 70.850 1.00 49.53 191 VAL E C 1
ATOM 8656 O O . VAL E 1 191 ? 131.299 30.449 71.914 1.00 49.00 191 VAL E O 1
ATOM 8660 N N . LYS E 1 192 ? 129.485 31.053 70.728 1.00 54.78 192 LYS E N 1
ATOM 8661 C CA . LYS E 1 192 ? 128.595 30.819 71.866 1.00 57.52 192 LYS E CA 1
ATOM 8662 C C . LYS E 1 192 ? 128.571 29.349 72.252 1.00 52.86 192 LYS E C 1
ATOM 8663 O O . LYS E 1 192 ? 128.398 29.016 73.430 1.00 56.48 192 LYS E O 1
ATOM 8669 N N . ARG E 1 193 ? 128.779 28.464 71.283 1.00 51.24 193 ARG E N 1
ATOM 8670 C CA . ARG E 1 193 ? 128.784 27.040 71.578 1.00 58.03 193 ARG E CA 1
ATOM 8671 C C . ARG E 1 193 ? 130.015 26.647 72.384 1.00 57.32 193 ARG E C 1
ATOM 8672 O O . ARG E 1 193 ? 129.951 25.728 73.208 1.00 58.06 193 ARG E O 1
ATOM 8680 N N . CYS E 1 194 ? 131.119 27.372 72.209 1.00 57.80 194 CYS E N 1
ATOM 8681 C CA . CYS E 1 194 ? 132.420 26.948 72.706 1.00 55.22 194 CYS E CA 1
ATOM 8682 C C . CYS E 1 194 ? 132.816 27.585 74.025 1.00 55.20 194 CYS E C 1
ATOM 8683 O O . CYS E 1 194 ? 133.853 27.209 74.580 1.00 57.23 194 CYS E O 1
ATOM 8686 N N . THR E 1 195 ? 132.036 28.525 74.549 1.00 52.12 195 THR E N 1
ATOM 8687 C CA . THR E 1 195 ? 132.455 29.255 75.734 1.00 52.41 195 THR E CA 1
ATOM 8688 C C . THR E 1 195 ? 131.250 29.524 76.625 1.00 50.96 195 THR E C 1
ATOM 8689 O O . THR E 1 195 ? 130.108 29.574 76.167 1.00 54.24 195 THR E O 1
ATOM 8693 N N . ASP E 1 196 ? 131.525 29.700 77.916 1.00 48.75 196 ASP E N 1
ATOM 8694 C CA . ASP E 1 196 ? 130.514 30.071 78.894 1.00 53.34 196 ASP E CA 1
ATOM 8695 C C . ASP E 1 196 ? 130.596 31.545 79.282 1.00 51.28 196 ASP E C 1
ATOM 8696 O O . ASP E 1 196 ? 130.076 31.928 80.334 1.00 55.38 196 ASP E O 1
ATOM 8701 N N . GLN E 1 197 ? 131.250 32.368 78.463 1.00 50.66 197 GLN E N 1
ATOM 8702 C CA . GLN E 1 197 ? 131.385 33.792 78.735 1.00 52.08 197 GLN E CA 1
ATOM 8703 C C . GLN E 1 197 ? 130.130 34.539 78.291 1.00 50.55 197 GLN E C 1
ATOM 8704 O O . GLN E 1 197 ? 129.291 34.023 77.546 1.00 52.49 197 GLN E O 1
ATOM 8710 N N . ILE E 1 198 ? 130.013 35.783 78.753 1.00 51.85 198 ILE E N 1
ATOM 8711 C CA . ILE E 1 198 ? 129.037 36.700 78.181 1.00 49.97 198 ILE E CA 1
ATOM 8712 C C . ILE E 1 198 ? 129.500 37.096 76.789 1.00 47.47 198 ILE E C 1
ATOM 8713 O O . ILE E 1 198 ? 130.619 37.590 76.612 1.00 52.35 198 ILE E O 1
ATOM 8718 N N . LEU E 1 199 ? 128.651 36.877 75.791 1.00 46.82 199 LEU E N 1
ATOM 8719 C CA . LEU E 1 199 ? 129.005 37.136 74.402 1.00 46.71 199 LEU E CA 1
ATOM 8720 C C . LEU E 1 199 ? 128.409 38.473 73.965 1.00 51.17 199 LEU E C 1
ATOM 8721 O O . LEU E 1 199 ? 127.188 38.604 73.830 1.00 50.02 199 LEU E O 1
ATOM 8726 N N . ILE E 1 200 ? 129.271 39.458 73.733 1.00 50.74 200 ILE E N 1
ATOM 8727 C CA . ILE E 1 200 ? 128.858 40.768 73.240 1.00 48.66 200 ILE E CA 1
ATOM 8728 C C . ILE E 1 200 ? 129.139 40.814 71.749 1.00 45.16 200 ILE E C 1
ATOM 8729 O O . ILE E 1 200 ? 130.203 40.373 71.295 1.00 47.80 200 ILE E O 1
ATOM 8734 N N . VAL E 1 201 ? 128.165 41.287 70.979 1.00 45.43 201 VAL E N 1
ATOM 8735 C CA . VAL E 1 201 ? 128.316 41.509 69.548 1.00 42.75 201 VAL E CA 1
ATOM 8736 C C . VAL E 1 201 ? 127.916 42.953 69.269 1.00 52.18 201 VAL E C 1
ATOM 8737 O O . VAL E 1 201 ? 126.967 43.468 69.874 1.00 48.63 201 VAL E O 1
ATOM 8741 N N . GLY E 1 202 ? 128.650 43.607 68.369 1.00 51.36 202 GLY E N 1
ATOM 8742 C CA . GLY E 1 202 ? 128.411 44.999 68.041 1.00 51.23 202 GLY E CA 1
ATOM 8743 C C . GLY E 1 202 ? 129.023 45.311 66.696 1.00 51.71 202 GLY E C 1
ATOM 8744 O O . GLY E 1 202 ? 129.929 44.615 66.229 1.00 50.55 202 GLY E O 1
ATOM 8745 N N . GLY E 1 203 ? 128.500 46.354 66.061 1.00 54.93 203 GLY E N 1
ATOM 8746 C CA . GLY E 1 203 ? 129.004 46.766 64.765 1.00 53.52 203 GLY E CA 1
ATOM 8747 C C . GLY E 1 203 ? 128.045 46.484 63.629 1.00 58.34 203 GLY E C 1
ATOM 8748 O O . GLY E 1 203 ? 127.837 45.325 63.262 1.00 59.33 203 GLY E O 1
ATOM 8749 N N . GLY E 1 204 ? 127.448 47.531 63.064 1.00 61.83 204 GLY E N 1
ATOM 8750 C CA . GLY E 1 204 ? 126.554 47.354 61.933 1.00 60.66 204 GLY E CA 1
ATOM 8751 C C . GLY E 1 204 ? 125.230 46.709 62.272 1.00 57.20 204 GLY E C 1
ATOM 8752 O O . GLY E 1 204 ? 124.653 46.010 61.433 1.00 62.13 204 GLY E O 1
ATOM 8753 N N . ILE E 1 205 ? 124.743 46.907 63.490 1.00 58.98 205 ILE E N 1
ATOM 8754 C CA . ILE E 1 205 ? 123.447 46.402 63.924 1.00 63.45 205 ILE E CA 1
ATOM 8755 C C . ILE E 1 205 ? 122.498 47.596 63.899 1.00 67.25 205 ILE E C 1
ATOM 8756 O O . ILE E 1 205 ? 122.426 48.371 64.857 1.00 61.86 205 ILE E O 1
ATOM 8761 N N . ARG E 1 206 ? 121.778 47.756 62.786 1.00 70.00 206 ARG E N 1
ATOM 8762 C CA . ARG E 1 206 ? 120.971 48.945 62.529 1.00 69.85 206 ARG E CA 1
ATOM 8763 C C . ARG E 1 206 ? 119.480 48.721 62.751 1.00 72.07 206 ARG E C 1
ATOM 8764 O O . ARG E 1 206 ? 118.841 49.476 63.488 1.00 73.32 206 ARG E O 1
ATOM 8772 N N . SER E 1 207 ? 118.908 47.702 62.121 1.00 75.90 207 SER E N 1
ATOM 8773 C CA . SER E 1 207 ? 117.468 47.492 62.128 1.00 77.72 207 SER E CA 1
ATOM 8774 C C . SER E 1 207 ? 117.061 46.501 63.212 1.00 76.92 207 SER E C 1
ATOM 8775 O O . SER E 1 207 ? 117.895 45.843 63.842 1.00 77.93 207 SER E O 1
ATOM 8778 N N . GLY E 1 208 ? 115.745 46.401 63.421 1.00 74.38 208 GLY E N 1
ATOM 8779 C CA . GLY E 1 208 ? 115.226 45.392 64.324 1.00 73.56 208 GLY E CA 1
ATOM 8780 C C . GLY E 1 208 ? 115.490 43.982 63.838 1.00 73.41 208 GLY E C 1
ATOM 8781 O O . GLY E 1 208 ? 115.587 43.051 64.644 1.00 72.68 208 GLY E O 1
ATOM 8782 N N . GLU E 1 209 ? 115.597 43.802 62.520 1.00 73.98 209 GLU E N 1
ATOM 8783 C CA . GLU E 1 209 ? 116.019 42.516 61.978 1.00 73.72 209 GLU E CA 1
ATOM 8784 C C . GLU E 1 209 ? 117.425 42.168 62.450 1.00 72.65 209 GLU E C 1
ATOM 8785 O O . GLU E 1 209 ? 117.676 41.052 62.920 1.00 72.35 209 GLU E O 1
ATOM 8791 N N . ASP E 1 210 ? 118.352 43.121 62.337 1.00 70.92 210 ASP E N 1
ATOM 8792 C CA . ASP E 1 210 ? 119.722 42.908 62.790 1.00 69.85 210 ASP E CA 1
ATOM 8793 C C . ASP E 1 210 ? 119.756 42.425 64.236 1.00 69.41 210 ASP E C 1
ATOM 8794 O O . ASP E 1 210 ? 120.181 41.299 64.522 1.00 67.85 210 ASP E O 1
ATOM 8799 N N . ALA E 1 211 ? 119.288 43.268 65.161 1.00 69.67 211 ALA E N 1
ATOM 8800 C CA . ALA E 1 211 ? 119.318 42.921 66.579 1.00 67.48 211 ALA E CA 1
ATOM 8801 C C . ALA E 1 211 ? 118.587 41.616 66.857 1.00 71.20 211 ALA E C 1
ATOM 8802 O O . ALA E 1 211 ? 118.958 40.881 67.782 1.00 69.63 211 ALA E O 1
ATOM 8804 N N . ALA E 1 212 ? 117.551 41.307 66.075 1.00 71.32 212 ALA E N 1
ATOM 8805 C CA . ALA E 1 212 ? 116.890 40.017 66.223 1.00 68.53 212 ALA E CA 1
ATOM 8806 C C . ALA E 1 212 ? 117.807 38.889 65.776 1.00 66.17 212 ALA E C 1
ATOM 8807 O O . ALA E 1 212 ? 118.029 37.924 66.519 1.00 64.57 212 ALA E O 1
ATOM 8809 N N . ARG E 1 213 ? 118.368 39.002 64.569 1.00 65.07 213 ARG E N 1
ATOM 8810 C CA . ARG E 1 213 ? 119.189 37.922 64.034 1.00 63.62 213 ARG E CA 1
ATOM 8811 C C . ARG E 1 213 ? 120.466 37.737 64.847 1.00 67.45 213 ARG E C 1
ATOM 8812 O O . ARG E 1 213 ? 120.912 36.603 65.059 1.00 63.90 213 ARG E O 1
ATOM 8814 N N . VAL E 1 214 ? 121.067 38.834 65.318 1.00 62.64 214 VAL E N 1
ATOM 8815 C CA . VAL E 1 214 ? 122.274 38.712 66.128 1.00 61.11 214 VAL E CA 1
ATOM 8816 C C . VAL E 1 214 ? 121.954 38.050 67.463 1.00 62.21 214 VAL E C 1
ATOM 8817 O O . VAL E 1 214 ? 122.670 37.146 67.910 1.00 60.62 214 VAL E O 1
ATOM 8821 N N . ALA E 1 215 ? 120.861 38.468 68.107 1.00 63.39 215 ALA E N 1
ATOM 8822 C CA . ALA E 1 215 ? 120.476 37.864 69.381 1.00 63.19 215 ALA E CA 1
ATOM 8823 C C . ALA E 1 215 ? 120.026 36.418 69.205 1.00 63.30 215 ALA E C 1
ATOM 8824 O O . ALA E 1 215 ? 120.292 35.570 70.068 1.00 62.92 215 ALA E O 1
ATOM 8826 N N . GLY E 1 216 ? 119.341 36.116 68.098 1.00 65.61 216 GLY E N 1
ATOM 8827 C CA . GLY E 1 216 ? 118.890 34.759 67.848 1.00 61.82 216 GLY E CA 1
ATOM 8828 C C . GLY E 1 216 ? 120.010 33.772 67.609 1.00 64.38 216 GLY E C 1
ATOM 8829 O O . GLY E 1 216 ? 119.814 32.569 67.816 1.00 59.75 216 GLY E O 1
ATOM 8830 N N . ALA E 1 217 ? 121.183 34.254 67.196 1.00 63.42 217 ALA E N 1
ATOM 8831 C CA . ALA E 1 217 ? 122.328 33.404 66.901 1.00 58.21 217 ALA E CA 1
ATOM 8832 C C . ALA E 1 217 ? 123.185 33.095 68.122 1.00 59.06 217 ALA E C 1
ATOM 8833 O O . ALA E 1 217 ? 124.083 32.249 68.028 1.00 61.75 217 ALA E O 1
ATOM 8835 N N . GLY E 1 218 ? 122.944 33.754 69.255 1.00 58.67 218 GLY E N 1
ATOM 8836 C CA . GLY E 1 218 ? 123.660 33.430 70.476 1.00 59.16 218 GLY E CA 1
ATOM 8837 C C . GLY E 1 218 ? 124.080 34.625 71.311 1.00 55.13 218 GLY E C 1
ATOM 8838 O O . GLY E 1 218 ? 124.396 34.471 72.496 1.00 55.88 218 GLY E O 1
ATOM 8839 N N . ALA E 1 219 ? 124.070 35.818 70.715 1.00 57.93 219 ALA E N 1
ATOM 8840 C CA . ALA E 1 219 ? 124.597 37.001 71.387 1.00 54.04 219 ALA E CA 1
ATOM 8841 C C . ALA E 1 219 ? 123.849 37.278 72.682 1.00 57.90 219 ALA E C 1
ATOM 8842 O O . ALA E 1 219 ? 122.616 37.320 72.712 1.00 59.45 219 ALA E O 1
ATOM 8844 N N . ASP E 1 220 ? 124.606 37.458 73.762 1.00 53.95 220 ASP E N 1
ATOM 8845 C CA . ASP E 1 220 ? 123.996 37.814 75.034 1.00 53.04 220 ASP E CA 1
ATOM 8846 C C . ASP E 1 220 ? 123.801 39.315 75.161 1.00 56.85 220 ASP E C 1
ATOM 8847 O O . ASP E 1 220 ? 122.914 39.763 75.897 1.00 58.50 220 ASP E O 1
ATOM 8852 N N . VAL E 1 221 ? 124.623 40.096 74.469 1.00 54.96 221 VAL E N 1
ATOM 8853 C CA . VAL E 1 221 ? 124.583 41.549 74.535 1.00 55.66 221 VAL E CA 1
ATOM 8854 C C . VAL E 1 221 ? 124.672 42.082 73.117 1.00 56.84 221 VAL E C 1
ATOM 8855 O O . VAL E 1 221 ? 125.465 41.586 72.306 1.00 54.98 221 VAL E O 1
ATOM 8859 N N . VAL E 1 222 ? 123.839 43.072 72.811 1.00 57.05 222 VAL E N 1
ATOM 8860 C CA . VAL E 1 222 ? 123.850 43.747 71.523 1.00 54.12 222 VAL E CA 1
ATOM 8861 C C . VAL E 1 222 ? 124.267 45.189 71.764 1.00 54.21 222 VAL E C 1
ATOM 8862 O O . VAL E 1 222 ? 123.770 45.838 72.691 1.00 55.80 222 VAL E O 1
ATOM 8866 N N . VAL E 1 223 ? 125.203 45.673 70.955 1.00 56.53 223 VAL E N 1
ATOM 8867 C CA . VAL E 1 223 ? 125.719 47.030 71.066 1.00 54.86 223 VAL E CA 1
ATOM 8868 C C . VAL E 1 223 ? 125.395 47.778 69.780 1.00 55.01 223 VAL E C 1
ATOM 8869 O O . VAL E 1 223 ? 125.696 47.299 68.679 1.00 53.39 223 VAL E O 1
ATOM 8873 N N . THR E 1 224 ? 124.774 48.947 69.924 1.00 58.36 224 THR E N 1
ATOM 8874 C CA . THR E 1 224 ? 124.482 49.827 68.803 1.00 59.18 224 THR E CA 1
ATOM 8875 C C . THR E 1 224 ? 124.872 51.249 69.172 1.00 56.64 224 THR E C 1
ATOM 8876 O O . THR E 1 224 ? 124.896 51.618 70.351 1.00 58.35 224 THR E O 1
ATOM 8880 N N . GLY E 1 225 ? 125.183 52.041 68.153 1.00 64.09 225 GLY E N 1
ATOM 8881 C CA . GLY E 1 225 ? 125.504 53.444 68.343 1.00 63.46 225 GLY E CA 1
ATOM 8882 C C . GLY E 1 225 ? 124.293 54.355 68.259 1.00 69.53 225 GLY E C 1
ATOM 8883 O O . GLY E 1 225 ? 123.171 53.931 68.542 1.00 68.79 225 GLY E O 1
ATOM 8884 N N . GLU E 1 235 ? 116.249 58.551 66.985 1.00 86.54 235 GLU E N 1
ATOM 8885 C CA . GLU E 1 235 ? 116.433 58.618 68.431 1.00 86.89 235 GLU E CA 1
ATOM 8886 C C . GLU E 1 235 ? 115.859 57.348 69.015 1.00 83.37 235 GLU E C 1
ATOM 8887 O O . GLU E 1 235 ? 116.557 56.372 69.114 1.00 80.46 235 GLU E O 1
ATOM 8893 N N . ASP E 1 236 ? 114.582 57.336 69.370 1.00 82.10 236 ASP E N 1
ATOM 8894 C CA . ASP E 1 236 ? 113.980 56.123 69.893 1.00 79.93 236 ASP E CA 1
ATOM 8895 C C . ASP E 1 236 ? 113.986 55.060 68.807 1.00 79.26 236 ASP E C 1
ATOM 8896 O O . ASP E 1 236 ? 112.995 54.417 68.570 1.00 81.68 236 ASP E O 1
ATOM 8901 N N . LYS E 1 237 ? 115.111 54.885 68.137 1.00 79.95 237 LYS E N 1
ATOM 8902 C CA . LYS E 1 237 ? 115.251 53.837 67.134 1.00 77.08 237 LYS E CA 1
ATOM 8903 C C . LYS E 1 237 ? 115.652 52.549 67.841 1.00 75.41 237 LYS E C 1
ATOM 8904 O O . LYS E 1 237 ? 115.711 51.503 67.258 1.00 77.98 237 LYS E O 1
ATOM 8906 N N . ILE E 1 238 ? 115.922 52.645 69.119 1.00 75.90 238 ILE E N 1
ATOM 8907 C CA . ILE E 1 238 ? 116.254 51.521 69.919 1.00 74.66 238 ILE E CA 1
ATOM 8908 C C . ILE E 1 238 ? 115.068 50.587 69.970 1.00 76.12 238 ILE E C 1
ATOM 8909 O O . ILE E 1 238 ? 115.243 49.396 70.158 1.00 72.29 238 ILE E O 1
ATOM 8914 N N . ARG E 1 239 ? 113.858 51.137 69.804 1.00 76.47 239 ARG E N 1
ATOM 8915 C CA . ARG E 1 239 ? 112.638 50.335 69.889 1.00 73.66 239 ARG E CA 1
ATOM 8916 C C . ARG E 1 239 ? 112.748 49.033 69.122 1.00 71.22 239 ARG E C 1
ATOM 8917 O O . ARG E 1 239 ? 112.804 47.961 69.732 1.00 73.06 239 ARG E O 1
ATOM 8919 N N . GLU E 1 240 ? 112.787 49.113 67.791 1.00 70.88 240 GLU E N 1
ATOM 8920 C CA . GLU E 1 240 ? 112.836 47.893 66.998 1.00 73.44 240 GLU E CA 1
ATOM 8921 C C . GLU E 1 240 ? 114.073 47.067 67.321 1.00 75.26 240 GLU E C 1
ATOM 8922 O O . GLU E 1 240 ? 114.050 45.839 67.180 1.00 71.94 240 GLU E O 1
ATOM 8928 N N . ILE E 1 241 ? 115.148 47.714 67.775 1.00 74.25 241 ILE E N 1
ATOM 8929 C CA . ILE E 1 241 ? 116.318 46.995 68.262 1.00 70.25 241 ILE E CA 1
ATOM 8930 C C . ILE E 1 241 ? 115.900 46.151 69.457 1.00 71.51 241 ILE E C 1
ATOM 8931 O O . ILE E 1 241 ? 115.911 44.918 69.388 1.00 70.93 241 ILE E O 1
ATOM 8936 N N . VAL E 1 242 ? 115.512 46.808 70.555 1.00 69.88 242 VAL E N 1
ATOM 8937 C CA . VAL E 1 242 ? 115.163 46.071 71.768 1.00 72.34 242 VAL E CA 1
ATOM 8938 C C . VAL E 1 242 ? 113.960 45.167 71.527 1.00 73.66 242 VAL E C 1
ATOM 8939 O O . VAL E 1 242 ? 113.934 44.015 71.981 1.00 74.32 242 VAL E O 1
ATOM 8943 N N . GLU E 1 243 ? 112.952 45.663 70.807 1.00 74.95 243 GLU E N 1
ATOM 8944 C CA . GLU E 1 243 ? 111.792 44.828 70.507 1.00 75.68 243 GLU E CA 1
ATOM 8945 C C . GLU E 1 243 ? 112.171 43.664 69.603 1.00 73.03 243 GLU E C 1
ATOM 8946 O O . GLU E 1 243 ? 111.685 42.542 69.793 1.00 76.13 243 GLU E O 1
ATOM 8952 N N . GLY E 1 244 ? 113.032 43.955 68.645 1.00 70.93 244 GLY E N 1
ATOM 8953 C CA . GLY E 1 244 ? 113.483 42.951 67.723 1.00 72.49 244 GLY E CA 1
ATOM 8954 C C . GLY E 1 244 ? 114.192 41.904 68.530 1.00 74.28 244 GLY E C 1
ATOM 8955 O O . GLY E 1 244 ? 114.148 40.729 68.219 1.00 69.65 244 GLY E O 1
ATOM 8956 N N . MET E 1 245 ? 114.847 42.346 69.591 1.00 73.49 245 MET E N 1
ATOM 8957 C CA . MET E 1 245 ? 115.551 41.416 70.441 1.00 74.34 245 MET E CA 1
ATOM 8958 C C . MET E 1 245 ? 114.569 40.535 71.196 1.00 72.71 245 MET E C 1
ATOM 8959 O O . MET E 1 245 ? 114.930 39.812 72.102 1.00 69.78 245 MET E O 1
ATOM 8964 N N . GLY E 1 246 ? 113.321 40.627 70.768 1.00 74.57 246 GLY E N 1
ATOM 8965 C CA . GLY E 1 246 ? 112.216 39.838 71.262 1.00 73.74 246 GLY E CA 1
ATOM 8966 C C . GLY E 1 246 ? 112.097 38.855 70.121 1.00 73.32 246 GLY E C 1
ATOM 8967 O O . GLY E 1 246 ? 111.646 39.156 69.018 1.00 74.07 246 GLY E O 1
ATOM 8968 N N . SER E 1 247 ? 112.569 37.665 70.403 1.00 30.00 247 SER E N 1
ATOM 8969 C CA . SER E 1 247 ? 112.624 36.585 69.458 1.00 30.00 247 SER E CA 1
ATOM 8970 C C . SER E 1 247 ? 113.185 35.430 70.254 1.00 30.00 247 SER E C 1
ATOM 8971 O O . SER E 1 247 ? 114.038 34.704 69.822 1.00 30.00 247 SER E O 1
ATOM 8974 N N . VAL E 1 248 ? 112.659 35.294 71.448 1.00 30.00 248 VAL E N 1
ATOM 8975 C CA . VAL E 1 248 ? 113.039 34.254 72.343 1.00 30.00 248 VAL E CA 1
ATOM 8976 C C . VAL E 1 248 ? 111.933 33.206 72.303 1.00 30.00 248 VAL E C 1
ATOM 8977 O O . VAL E 1 248 ? 110.799 33.510 71.930 1.00 30.00 248 VAL E O 1
ATOM 8981 N N . MET F 1 1 ? 155.992 3.037 54.617 1.00 30.00 1 MET F N 1
ATOM 8982 C CA . MET F 1 1 ? 157.390 3.268 54.973 1.00 30.00 1 MET F CA 1
ATOM 8983 C C . MET F 1 1 ? 158.106 3.602 53.693 1.00 30.00 1 MET F C 1
ATOM 8984 O O . MET F 1 1 ? 157.599 3.284 52.645 1.00 30.00 1 MET F O 1
ATOM 8989 N N . PHE F 1 2 ? 159.263 4.240 53.758 1.00 30.00 2 PHE F N 1
ATOM 8990 C CA . PHE F 1 2 ? 159.945 4.610 52.538 1.00 30.00 2 PHE F CA 1
ATOM 8991 C C . PHE F 1 2 ? 161.437 4.707 52.731 1.00 30.00 2 PHE F C 1
ATOM 8992 O O . PHE F 1 2 ? 161.906 5.566 53.433 1.00 30.00 2 PHE F O 1
ATOM 9000 N N . LYS F 1 3 ? 162.174 3.815 52.092 1.00 70.57 3 LYS F N 1
ATOM 9001 C CA . LYS F 1 3 ? 163.617 3.753 52.211 1.00 67.40 3 LYS F CA 1
ATOM 9002 C C . LYS F 1 3 ? 164.387 4.834 51.498 1.00 60.52 3 LYS F C 1
ATOM 9003 O O . LYS F 1 3 ? 165.255 5.435 52.074 1.00 54.20 3 LYS F O 1
ATOM 9005 N N . MET F 1 4 ? 164.080 5.054 50.238 1.00 55.87 4 MET F N 1
ATOM 9006 C CA . MET F 1 4 ? 164.783 6.047 49.447 1.00 58.93 4 MET F CA 1
ATOM 9007 C C . MET F 1 4 ? 164.545 7.474 49.904 1.00 48.58 4 MET F C 1
ATOM 9008 O O . MET F 1 4 ? 163.578 7.753 50.548 1.00 49.75 4 MET F O 1
ATOM 9013 N N . LYS F 1 5 ? 165.437 8.368 49.536 1.00 52.13 5 LYS F N 1
ATOM 9014 C CA . LYS F 1 5 ? 165.294 9.772 49.846 1.00 50.55 5 LYS F CA 1
ATOM 9015 C C . LYS F 1 5 ? 164.106 10.299 49.053 1.00 46.73 5 LYS F C 1
ATOM 9016 O O . LYS F 1 5 ? 164.062 10.116 47.871 1.00 43.55 5 LYS F O 1
ATOM 9022 N N . VAL F 1 6 ? 163.155 10.950 49.694 1.00 44.40 6 VAL F N 1
ATOM 9023 C CA . VAL F 1 6 ? 161.991 11.476 48.990 1.00 45.99 6 VAL F CA 1
ATOM 9024 C C . VAL F 1 6 ? 162.398 12.438 47.878 1.00 46.82 6 VAL F C 1
ATOM 9025 O O . VAL F 1 6 ? 161.679 12.585 46.878 1.00 46.58 6 VAL F O 1
ATOM 9029 N N . GLU F 1 7 ? 163.565 13.072 47.999 1.00 42.85 7 GLU F N 1
ATOM 9030 C CA . GLU F 1 7 ? 163.944 14.077 47.010 1.00 47.65 7 GLU F CA 1
ATOM 9031 C C . GLU F 1 7 ? 164.467 13.426 45.736 1.00 45.39 7 GLU F C 1
ATOM 9032 O O . GLU F 1 7 ? 164.219 13.923 44.634 1.00 43.64 7 GLU F O 1
ATOM 9038 N N . ASP F 1 8 ? 165.195 12.318 45.857 1.00 48.14 8 ASP F N 1
ATOM 9039 C CA . ASP F 1 8 ? 165.572 11.596 44.648 1.00 49.93 8 ASP F CA 1
ATOM 9040 C C . ASP F 1 8 ? 164.350 10.953 43.998 1.00 45.96 8 ASP F C 1
ATOM 9041 O O . ASP F 1 8 ? 164.206 10.979 42.769 1.00 46.92 8 ASP F O 1
ATOM 9046 N N . TYR F 1 9 ? 163.454 10.399 44.817 1.00 42.67 9 TYR F N 1
ATOM 9047 C CA . TYR F 1 9 ? 162.161 9.915 44.343 1.00 42.17 9 TYR F CA 1
ATOM 9048 C C . TYR F 1 9 ? 161.447 10.966 43.509 1.00 48.95 9 TYR F C 1
ATOM 9049 O O . TYR F 1 9 ? 160.922 10.662 42.431 1.00 47.18 9 TYR F O 1
ATOM 9058 N N . PHE F 1 10 ? 161.441 12.221 43.981 1.00 47.31 10 PHE F N 1
ATOM 9059 C CA . PHE F 1 10 ? 160.796 13.295 43.231 1.00 43.79 10 PHE F CA 1
ATOM 9060 C C . PHE F 1 10 ? 161.424 13.473 41.860 1.00 45.07 10 PHE F C 1
ATOM 9061 O O . PHE F 1 10 ? 160.714 13.658 40.866 1.00 48.36 10 PHE F O 1
ATOM 9069 N N . HIS F 1 11 ? 162.755 13.447 41.785 1.00 40.47 11 HIS F N 1
ATOM 9070 C CA . HIS F 1 11 ? 163.415 13.687 40.509 1.00 47.53 11 HIS F CA 1
ATOM 9071 C C . HIS F 1 11 ? 163.204 12.532 39.540 1.00 52.08 11 HIS F C 1
ATOM 9072 O O . HIS F 1 11 ? 163.144 12.747 38.322 1.00 49.18 11 HIS F O 1
ATOM 9079 N N . ASP F 1 12 ? 163.105 11.308 40.059 1.00 48.74 12 ASP F N 1
ATOM 9080 C CA . ASP F 1 12 ? 162.822 10.163 39.199 1.00 49.47 12 ASP F CA 1
ATOM 9081 C C . ASP F 1 12 ? 161.496 10.357 38.477 1.00 49.23 12 ASP F C 1
ATOM 9082 O O . ASP F 1 12 ? 161.438 10.325 37.243 1.00 53.92 12 ASP F O 1
ATOM 9087 N N . ILE F 1 13 ? 160.432 10.631 39.238 1.00 49.11 13 ILE F N 1
ATOM 9088 C CA . ILE F 1 13 ? 159.115 10.904 38.663 1.00 49.92 13 ILE F CA 1
ATOM 9089 C C . ILE F 1 13 ? 159.189 12.041 37.650 1.00 55.55 13 ILE F C 1
ATOM 9090 O O . ILE F 1 13 ? 158.729 11.911 36.508 1.00 54.83 13 ILE F O 1
ATOM 9095 N N . LEU F 1 14 ? 159.776 13.174 38.052 1.00 54.12 14 LEU F N 1
ATOM 9096 C CA . LEU F 1 14 ? 159.780 14.369 37.208 1.00 55.74 14 LEU F CA 1
ATOM 9097 C C . LEU F 1 14 ? 160.466 14.155 35.870 1.00 53.76 14 LEU F C 1
ATOM 9098 O O . LEU F 1 14 ? 160.294 14.978 34.965 1.00 53.79 14 LEU F O 1
ATOM 9103 N N . ARG F 1 15 ? 161.249 13.088 35.719 1.00 58.73 15 ARG F N 1
ATOM 9104 C CA . ARG F 1 15 ? 161.846 12.828 34.416 1.00 58.91 15 ARG F CA 1
ATOM 9105 C C . ARG F 1 15 ? 160.821 12.387 33.381 1.00 56.32 15 ARG F C 1
ATOM 9106 O O . ARG F 1 15 ? 161.155 12.331 32.193 1.00 62.97 15 ARG F O 1
ATOM 9114 N N . GLU F 1 16 ? 159.600 12.098 33.785 1.00 56.73 16 GLU F N 1
ATOM 9115 C CA . GLU F 1 16 ? 158.570 11.683 32.839 1.00 60.02 16 GLU F CA 1
ATOM 9116 C C . GLU F 1 16 ? 157.250 12.411 33.030 1.00 63.48 16 GLU F C 1
ATOM 9117 O O . GLU F 1 16 ? 156.578 12.719 32.039 1.00 63.95 16 GLU F O 1
ATOM 9123 N N . ARG F 1 17 ? 156.865 12.707 34.270 1.00 59.20 17 ARG F N 1
ATOM 9124 C CA . ARG F 1 17 ? 155.557 13.283 34.536 1.00 57.86 17 ARG F CA 1
ATOM 9125 C C . ARG F 1 17 ? 155.657 14.246 35.713 1.00 59.23 17 ARG F C 1
ATOM 9126 O O . ARG F 1 17 ? 156.721 14.428 36.310 1.00 55.30 17 ARG F O 1
ATOM 9134 N N . LYS F 1 18 ? 154.528 14.863 36.041 1.00 56.29 18 LYS F N 1
ATOM 9135 C CA . LYS F 1 18 ? 154.420 15.736 37.196 1.00 56.06 18 LYS F CA 1
ATOM 9136 C C . LYS F 1 18 ? 153.866 14.958 38.386 1.00 57.46 18 LYS F C 1
ATOM 9137 O O . LYS F 1 18 ? 153.309 13.867 38.243 1.00 55.39 18 LYS F O 1
ATOM 9143 N N . ILE F 1 19 ? 154.050 15.528 39.571 1.00 52.79 19 ILE F N 1
ATOM 9144 C CA . ILE F 1 19 ? 153.837 14.841 40.837 1.00 48.92 19 ILE F CA 1
ATOM 9145 C C . ILE F 1 19 ? 152.542 15.343 41.457 1.00 53.75 19 ILE F C 1
ATOM 9146 O O . ILE F 1 19 ? 152.239 16.540 41.397 1.00 54.11 19 ILE F O 1
ATOM 9151 N N . HIS F 1 20 ? 151.778 14.433 42.058 1.00 54.47 20 HIS F N 1
ATOM 9152 C CA . HIS F 1 20 ? 150.629 14.817 42.862 1.00 54.28 20 HIS F CA 1
ATOM 9153 C C . HIS F 1 20 ? 150.813 14.337 44.294 1.00 57.95 20 HIS F C 1
ATOM 9154 O O . HIS F 1 20 ? 151.214 13.187 44.533 1.00 52.86 20 HIS F O 1
ATOM 9161 N N . LEU F 1 21 ? 150.507 15.224 45.242 1.00 50.81 21 LEU F N 1
ATOM 9162 C CA . LEU F 1 21 ? 150.542 14.916 46.662 1.00 50.33 21 LEU F CA 1
ATOM 9163 C C . LEU F 1 21 ? 149.177 15.189 47.275 1.00 53.31 21 LEU F C 1
ATOM 9164 O O . LEU F 1 21 ? 148.500 16.159 46.909 1.00 53.24 21 LEU F O 1
ATOM 9169 N N . THR F 1 22 ? 148.782 14.334 48.212 1.00 47.72 22 THR F N 1
ATOM 9170 C CA . THR F 1 22 ? 147.496 14.434 48.892 1.00 52.59 22 THR F CA 1
ATOM 9171 C C . THR F 1 22 ? 147.725 14.985 50.294 1.00 54.69 22 THR F C 1
ATOM 9172 O O . THR F 1 22 ? 148.393 14.347 51.116 1.00 48.44 22 THR F O 1
ATOM 9176 N N . LEU F 1 23 ? 147.175 16.172 50.563 1.00 53.82 23 LEU F N 1
ATOM 9177 C CA . LEU F 1 23 ? 147.230 16.742 51.901 1.00 52.91 23 LEU F CA 1
ATOM 9178 C C . LEU F 1 23 ? 146.170 16.091 52.776 1.00 51.70 23 LEU F C 1
ATOM 9179 O O . LEU F 1 23 ? 145.012 15.960 52.369 1.00 53.43 23 LEU F O 1
ATOM 9184 N N . ILE F 1 24 ? 146.566 15.694 53.981 1.00 45.37 24 ILE F N 1
ATOM 9185 C CA . ILE F 1 24 ? 145.658 15.127 54.966 1.00 54.63 24 ILE F CA 1
ATOM 9186 C C . ILE F 1 24 ? 145.898 15.838 56.288 1.00 58.53 24 ILE F C 1
ATOM 9187 O O . ILE F 1 24 ? 147.011 15.798 56.826 1.00 58.87 24 ILE F O 1
ATOM 9192 N N . ASP F 1 25 ? 144.862 16.492 56.803 1.00 65.72 25 ASP F N 1
ATOM 9193 C CA . ASP F 1 25 ? 144.918 17.099 58.125 1.00 69.22 25 ASP F CA 1
ATOM 9194 C C . ASP F 1 25 ? 144.638 16.027 59.169 1.00 68.16 25 ASP F C 1
ATOM 9195 O O . ASP F 1 25 ? 143.574 15.397 59.120 1.00 71.45 25 ASP F O 1
ATOM 9200 N N . PRO F 1 26 ? 145.556 15.777 60.106 1.00 68.51 26 PRO F N 1
ATOM 9201 C CA . PRO F 1 26 ? 145.346 14.694 61.080 1.00 69.25 26 PRO F CA 1
ATOM 9202 C C . PRO F 1 26 ? 144.145 14.863 62.000 1.00 79.13 26 PRO F C 1
ATOM 9203 O O . PRO F 1 26 ? 143.732 13.875 62.622 1.00 81.96 26 PRO F O 1
ATOM 9207 N N . GLU F 1 27 ? 143.569 16.065 62.119 1.00 78.14 27 GLU F N 1
ATOM 9208 C CA . GLU F 1 27 ? 142.507 16.278 63.103 1.00 77.45 27 GLU F CA 1
ATOM 9209 C C . GLU F 1 27 ? 141.119 16.004 62.543 1.00 79.95 27 GLU F C 1
ATOM 9210 O O . GLU F 1 27 ? 140.206 15.668 63.307 1.00 81.25 27 GLU F O 1
ATOM 9216 N N . GLU F 1 28 ? 140.940 16.089 61.219 1.00 80.62 28 GLU F N 1
ATOM 9217 C CA . GLU F 1 28 ? 139.627 15.906 60.609 1.00 81.36 28 GLU F CA 1
ATOM 9218 C C . GLU F 1 28 ? 139.146 14.431 60.576 1.00 81.58 28 GLU F C 1
ATOM 9219 O O . GLU F 1 28 ? 138.049 14.190 60.052 1.00 83.25 28 GLU F O 1
ATOM 9225 N N . GLN F 1 29 ? 139.886 13.459 61.131 1.00 77.46 29 GLN F N 1
ATOM 9226 C CA . GLN F 1 29 ? 139.461 12.052 61.141 1.00 75.57 29 GLN F CA 1
ATOM 9227 C C . GLN F 1 29 ? 140.366 11.240 62.071 1.00 76.58 29 GLN F C 1
ATOM 9228 O O . GLN F 1 29 ? 141.444 11.700 62.452 1.00 74.95 29 GLN F O 1
ATOM 9234 N N . THR F 1 30 ? 139.920 10.030 62.449 1.00 74.29 30 THR F N 1
ATOM 9235 C CA . THR F 1 30 ? 140.800 9.153 63.235 1.00 73.95 30 THR F CA 1
ATOM 9236 C C . THR F 1 30 ? 141.912 8.614 62.335 1.00 73.63 30 THR F C 1
ATOM 9237 O O . THR F 1 30 ? 141.830 8.716 61.111 1.00 73.61 30 THR F O 1
ATOM 9241 N N . PRO F 1 31 ? 143.001 8.109 62.923 1.00 72.91 31 PRO F N 1
ATOM 9242 C CA . PRO F 1 31 ? 144.032 7.451 62.103 1.00 72.01 31 PRO F CA 1
ATOM 9243 C C . PRO F 1 31 ? 143.499 6.496 61.044 1.00 71.80 31 PRO F C 1
ATOM 9244 O O . PRO F 1 31 ? 143.878 6.611 59.871 1.00 70.42 31 PRO F O 1
ATOM 9248 N N . GLU F 1 32 ? 142.617 5.566 61.411 1.00 74.19 32 GLU F N 1
ATOM 9249 C CA . GLU F 1 32 ? 142.220 4.548 60.445 1.00 71.79 32 GLU F CA 1
ATOM 9250 C C . GLU F 1 32 ? 141.346 5.116 59.328 1.00 72.08 32 GLU F C 1
ATOM 9251 O O . GLU F 1 32 ? 141.436 4.631 58.193 1.00 75.32 32 GLU F O 1
ATOM 9257 N N . GLU F 1 33 ? 140.527 6.152 59.587 1.00 72.92 33 GLU F N 1
ATOM 9258 C CA . GLU F 1 33 ? 139.924 6.812 58.432 1.00 74.56 33 GLU F CA 1
ATOM 9259 C C . GLU F 1 33 ? 140.965 7.490 57.558 1.00 72.31 33 GLU F C 1
ATOM 9260 O O . GLU F 1 33 ? 140.774 7.554 56.348 1.00 73.24 33 GLU F O 1
ATOM 9266 N N . ALA F 1 34 ? 142.057 8.001 58.127 1.00 74.03 34 ALA F N 1
ATOM 9267 C CA . ALA F 1 34 ? 143.080 8.626 57.289 1.00 73.72 34 ALA F CA 1
ATOM 9268 C C . ALA F 1 34 ? 143.783 7.597 56.412 1.00 70.02 34 ALA F C 1
ATOM 9269 O O . ALA F 1 34 ? 144.195 7.912 55.290 1.00 66.15 34 ALA F O 1
ATOM 9271 N N . VAL F 1 35 ? 143.917 6.363 56.896 1.00 68.79 35 VAL F N 1
ATOM 9272 C CA . VAL F 1 35 ? 144.406 5.302 56.026 1.00 70.74 35 VAL F CA 1
ATOM 9273 C C . VAL F 1 35 ? 143.413 5.037 54.899 1.00 70.28 35 VAL F C 1
ATOM 9274 O O . VAL F 1 35 ? 143.818 4.718 53.775 1.00 70.69 35 VAL F O 1
ATOM 9278 N N . GLU F 1 36 ? 142.110 5.172 55.167 1.00 71.86 36 GLU F N 1
ATOM 9279 C CA . GLU F 1 36 ? 141.118 5.072 54.100 1.00 72.92 36 GLU F CA 1
ATOM 9280 C C . GLU F 1 36 ? 141.431 6.064 52.992 1.00 71.51 36 GLU F C 1
ATOM 9281 O O . GLU F 1 36 ? 141.661 5.678 51.840 1.00 69.98 36 GLU F O 1
ATOM 9287 N N . ILE F 1 37 ? 141.457 7.356 53.340 1.00 69.68 37 ILE F N 1
ATOM 9288 C CA . ILE F 1 37 ? 141.780 8.397 52.369 1.00 66.59 37 ILE F CA 1
ATOM 9289 C C . ILE F 1 37 ? 143.129 8.120 51.717 1.00 65.90 37 ILE F C 1
ATOM 9290 O O . ILE F 1 37 ? 143.272 8.222 50.493 1.00 69.81 37 ILE F O 1
ATOM 9295 N N . ALA F 1 38 ? 144.129 7.736 52.513 1.00 66.28 38 ALA F N 1
ATOM 9296 C CA . ALA F 1 38 ? 145.459 7.488 51.964 1.00 65.34 38 ALA F CA 1
ATOM 9297 C C . ALA F 1 38 ? 145.424 6.417 50.878 1.00 67.74 38 ALA F C 1
ATOM 9298 O O . ALA F 1 38 ? 145.850 6.651 49.741 1.00 64.83 38 ALA F O 1
ATOM 9300 N N . ARG F 1 39 ? 144.912 5.228 51.210 1.00 70.12 39 ARG F N 1
ATOM 9301 C CA . ARG F 1 39 ? 144.876 4.142 50.231 1.00 66.99 39 ARG F CA 1
ATOM 9302 C C . ARG F 1 39 ? 143.965 4.479 49.056 1.00 64.72 39 ARG F C 1
ATOM 9303 O O . ARG F 1 39 ? 144.339 4.268 47.897 1.00 65.45 39 ARG F O 1
ATOM 9311 N N . ALA F 1 40 ? 142.776 5.022 49.333 1.00 65.06 40 ALA F N 1
ATOM 9312 C CA . ALA F 1 40 ? 141.883 5.449 48.258 1.00 67.65 40 ALA F CA 1
ATOM 9313 C C . ALA F 1 40 ? 142.554 6.461 47.339 1.00 67.96 40 ALA F C 1
ATOM 9314 O O . ALA F 1 40 ? 142.393 6.400 46.115 1.00 69.38 40 ALA F O 1
ATOM 9316 N N . ALA F 1 41 ? 143.303 7.409 47.913 1.00 68.67 41 ALA F N 1
ATOM 9317 C CA . ALA F 1 41 ? 143.995 8.397 47.092 1.00 67.03 41 ALA F CA 1
ATOM 9318 C C . ALA F 1 41 ? 145.158 7.774 46.332 1.00 62.38 41 ALA F C 1
ATOM 9319 O O . ALA F 1 41 ? 145.468 8.202 45.214 1.00 62.07 41 ALA F O 1
ATOM 9321 N N . ILE F 1 42 ? 145.815 6.774 46.921 1.00 61.82 42 ILE F N 1
ATOM 9322 C CA . ILE F 1 42 ? 146.844 6.039 46.193 1.00 65.23 42 ILE F CA 1
ATOM 9323 C C . ILE F 1 42 ? 146.232 5.321 44.996 1.00 65.14 42 ILE F C 1
ATOM 9324 O O . ILE F 1 42 ? 146.795 5.329 43.893 1.00 62.47 42 ILE F O 1
ATOM 9329 N N . ARG F 1 43 ? 145.064 4.701 45.189 1.00 68.96 43 ARG F N 1
ATOM 9330 C CA . ARG F 1 43 ? 144.356 4.096 44.065 1.00 69.47 43 ARG F CA 1
ATOM 9331 C C . ARG F 1 43 ? 144.056 5.132 42.991 1.00 71.66 43 ARG F C 1
ATOM 9332 O O . ARG F 1 43 ? 144.096 4.826 41.793 1.00 68.56 43 ARG F O 1
ATOM 9340 N N . GLY F 1 44 ? 143.769 6.370 43.403 1.00 71.93 44 GLY F N 1
ATOM 9341 C CA . GLY F 1 44 ? 143.596 7.473 42.476 1.00 63.55 44 GLY F CA 1
ATOM 9342 C C . GLY F 1 44 ? 144.871 7.928 41.797 1.00 68.64 44 GLY F C 1
ATOM 9343 O O . GLY F 1 44 ? 144.794 8.694 40.831 1.00 69.86 44 GLY F O 1
ATOM 9344 N N . GLY F 1 45 ? 146.030 7.475 42.267 1.00 66.01 45 GLY F N 1
ATOM 9345 C CA . GLY F 1 45 ? 147.289 7.771 41.618 1.00 64.70 45 GLY F CA 1
ATOM 9346 C C . GLY F 1 45 ? 148.164 8.817 42.278 1.00 62.09 45 GLY F C 1
ATOM 9347 O O . GLY F 1 45 ? 149.109 9.290 41.641 1.00 59.93 45 GLY F O 1
ATOM 9348 N N . THR F 1 46 ? 147.892 9.193 43.524 1.00 64.32 46 THR F N 1
ATOM 9349 C CA . THR F 1 46 ? 148.745 10.164 44.197 1.00 59.08 46 THR F CA 1
ATOM 9350 C C . THR F 1 46 ? 150.105 9.545 44.509 1.00 61.55 46 THR F C 1
ATOM 9351 O O . THR F 1 46 ? 150.234 8.328 44.692 1.00 57.47 46 THR F O 1
ATOM 9355 N N . ASP F 1 47 ? 151.131 10.395 44.553 1.00 54.06 47 ASP F N 1
ATOM 9356 C CA . ASP F 1 47 ? 152.508 9.948 44.723 1.00 55.43 47 ASP F CA 1
ATOM 9357 C C . ASP F 1 47 ? 153.014 10.065 46.156 1.00 53.80 47 ASP F C 1
ATOM 9358 O O . ASP F 1 47 ? 154.141 9.643 46.435 1.00 55.52 47 ASP F O 1
ATOM 9363 N N . GLY F 1 48 ? 152.215 10.604 47.067 1.00 55.85 48 GLY F N 1
ATOM 9364 C CA . GLY F 1 48 ? 152.671 10.808 48.430 1.00 53.12 48 GLY F CA 1
ATOM 9365 C C . GLY F 1 48 ? 151.596 11.486 49.251 1.00 50.01 48 GLY F C 1
ATOM 9366 O O . GLY F 1 48 ? 150.645 12.066 48.717 1.00 51.40 48 GLY F O 1
ATOM 9367 N N . ILE F 1 49 ? 151.761 11.392 50.568 1.00 46.42 49 ILE F N 1
ATOM 9368 C CA . ILE F 1 49 ? 150.782 11.887 51.528 1.00 51.14 49 ILE F CA 1
ATOM 9369 C C . ILE F 1 49 ? 151.401 13.042 52.308 1.00 52.18 49 ILE F C 1
ATOM 9370 O O . ILE F 1 49 ? 152.413 12.868 53.002 1.00 48.87 49 ILE F O 1
ATOM 9375 N N . MET F 1 50 ? 150.791 14.216 52.202 1.00 51.52 50 MET F N 1
ATOM 9376 C CA . MET F 1 50 ? 151.225 15.365 52.981 1.00 51.88 50 MET F CA 1
ATOM 9377 C C . MET F 1 50 ? 150.422 15.409 54.270 1.00 50.61 50 MET F C 1
ATOM 9378 O O . MET F 1 50 ? 149.188 15.361 54.248 1.00 51.31 50 MET F O 1
ATOM 9383 N N . LEU F 1 51 ? 151.127 15.467 55.391 1.00 46.71 51 LEU F N 1
ATOM 9384 C CA . LEU F 1 51 ? 150.514 15.392 56.706 1.00 53.41 51 LEU F CA 1
ATOM 9385 C C . LEU F 1 51 ? 150.720 16.714 57.431 1.00 56.30 51 LEU F C 1
ATOM 9386 O O . LEU F 1 51 ? 151.853 17.193 57.552 1.00 52.61 51 LEU F O 1
ATOM 9391 N N . GLY F 1 52 ? 149.628 17.293 57.913 1.00 58.16 52 GLY F N 1
ATOM 9392 C CA . GLY F 1 52 ? 149.700 18.534 58.654 1.00 62.51 52 GLY F CA 1
ATOM 9393 C C . GLY F 1 52 ? 148.738 19.556 58.098 1.00 67.60 52 GLY F C 1
ATOM 9394 O O . GLY F 1 52 ? 147.570 19.242 57.846 1.00 66.28 52 GLY F O 1
ATOM 9395 N N . GLY F 1 53 ? 149.223 20.784 57.891 1.00 71.99 53 GLY F N 1
ATOM 9396 C CA . GLY F 1 53 ? 148.461 21.858 57.298 1.00 75.28 53 GLY F CA 1
ATOM 9397 C C . GLY F 1 53 ? 147.895 22.849 58.298 1.00 84.68 53 GLY F C 1
ATOM 9398 O O . GLY F 1 53 ? 147.736 24.031 57.965 1.00 87.11 53 GLY F O 1
ATOM 9399 N N . SER F 1 54 ? 147.578 22.394 59.508 1.00 83.48 54 SER F N 1
ATOM 9400 C CA . SER F 1 54 ? 147.058 23.247 60.567 1.00 85.69 54 SER F CA 1
ATOM 9401 C C . SER F 1 54 ? 147.892 23.026 61.820 1.00 86.84 54 SER F C 1
ATOM 9402 O O . SER F 1 54 ? 148.705 22.098 61.896 1.00 80.27 54 SER F O 1
ATOM 9405 N N . THR F 1 55 ? 147.699 23.894 62.813 1.00 87.95 55 THR F N 1
ATOM 9406 C CA . THR F 1 55 ? 148.327 23.673 64.110 1.00 85.48 55 THR F CA 1
ATOM 9407 C C . THR F 1 55 ? 147.489 22.666 64.883 1.00 84.67 55 THR F C 1
ATOM 9408 O O . THR F 1 55 ? 146.289 22.873 65.102 1.00 83.34 55 THR F O 1
ATOM 9412 N N . THR F 1 56 ? 148.122 21.564 65.272 1.00 85.04 56 THR F N 1
ATOM 9413 C CA . THR F 1 56 ? 147.418 20.367 65.688 1.00 85.09 56 THR F CA 1
ATOM 9414 C C . THR F 1 56 ? 148.073 19.793 66.933 1.00 81.91 56 THR F C 1
ATOM 9415 O O . THR F 1 56 ? 149.202 20.145 67.287 1.00 80.59 56 THR F O 1
ATOM 9419 N N . ASP F 1 57 ? 147.344 18.898 67.595 1.00 78.87 57 ASP F N 1
ATOM 9420 C CA . ASP F 1 57 ? 147.944 18.099 68.653 1.00 78.75 57 ASP F CA 1
ATOM 9421 C C . ASP F 1 57 ? 148.992 17.167 68.053 1.00 80.30 57 ASP F C 1
ATOM 9422 O O . ASP F 1 57 ? 148.762 16.535 67.017 1.00 77.20 57 ASP F O 1
ATOM 9427 N N . SER F 1 58 ? 150.146 17.086 68.710 1.00 77.71 58 SER F N 1
ATOM 9428 C CA . SER F 1 58 ? 151.281 16.359 68.161 1.00 73.76 58 SER F CA 1
ATOM 9429 C C . SER F 1 58 ? 151.149 14.848 68.332 1.00 77.49 58 SER F C 1
ATOM 9430 O O . SER F 1 58 ? 151.665 14.091 67.506 1.00 73.07 58 SER F O 1
ATOM 9433 N N . SER F 1 59 ? 150.478 14.389 69.391 1.00 76.54 59 SER F N 1
ATOM 9434 C CA . SER F 1 59 ? 150.287 12.955 69.572 1.00 76.19 59 SER F CA 1
ATOM 9435 C C . SER F 1 59 ? 149.300 12.409 68.551 1.00 77.63 59 SER F C 1
ATOM 9436 O O . SER F 1 59 ? 149.360 11.221 68.191 1.00 75.84 59 SER F O 1
ATOM 9439 N N . GLU F 1 60 ? 148.380 13.257 68.075 1.00 75.04 60 GLU F N 1
ATOM 9440 C CA . GLU F 1 60 ? 147.560 12.875 66.936 1.00 74.98 60 GLU F CA 1
ATOM 9441 C C . GLU F 1 60 ? 148.411 12.686 65.696 1.00 74.10 60 GLU F C 1
ATOM 9442 O O . GLU F 1 60 ? 148.258 11.694 64.977 1.00 74.30 60 GLU F O 1
ATOM 9448 N N . LEU F 1 61 ? 149.292 13.649 65.414 1.00 72.29 61 LEU F N 1
ATOM 9449 C CA . LEU F 1 61 ? 150.212 13.505 64.295 1.00 72.16 61 LEU F CA 1
ATOM 9450 C C . LEU F 1 61 ? 150.943 12.170 64.365 1.00 67.57 61 LEU F C 1
ATOM 9451 O O . LEU F 1 61 ? 151.038 11.451 63.366 1.00 67.63 61 LEU F O 1
ATOM 9456 N N . ASP F 1 62 ? 151.446 11.814 65.549 1.00 65.61 62 ASP F N 1
ATOM 9457 C CA . ASP F 1 62 ? 152.160 10.550 65.697 1.00 69.40 62 ASP F CA 1
ATOM 9458 C C . ASP F 1 62 ? 151.271 9.362 65.344 1.00 70.61 62 ASP F C 1
ATOM 9459 O O . ASP F 1 62 ? 151.722 8.417 64.688 1.00 69.56 62 ASP F O 1
ATOM 9464 N N . ASN F 1 63 ? 150.001 9.391 65.762 1.00 70.53 63 ASN F N 1
ATOM 9465 C CA . ASN F 1 63 ? 149.127 8.245 65.520 1.00 71.80 63 ASN F CA 1
ATOM 9466 C C . ASN F 1 63 ? 148.771 8.122 64.046 1.00 72.58 63 ASN F C 1
ATOM 9467 O O . ASN F 1 63 ? 148.759 7.012 63.495 1.00 72.06 63 ASN F O 1
ATOM 9472 N N . THR F 1 64 ? 148.468 9.246 63.390 1.00 66.56 64 THR F N 1
ATOM 9473 C CA . THR F 1 64 ? 148.169 9.195 61.963 1.00 68.08 64 THR F CA 1
ATOM 9474 C C . THR F 1 64 ? 149.416 8.848 61.161 1.00 68.83 64 THR F C 1
ATOM 9475 O O . THR F 1 64 ? 149.352 8.053 60.213 1.00 65.10 64 THR F O 1
ATOM 9479 N N . ALA F 1 65 ? 150.567 9.408 61.544 1.00 64.52 65 ALA F N 1
ATOM 9480 C CA . ALA F 1 65 ? 151.812 9.060 60.866 1.00 67.91 65 ALA F CA 1
ATOM 9481 C C . ALA F 1 65 ? 152.128 7.573 61.017 1.00 64.28 65 ALA F C 1
ATOM 9482 O O . ALA F 1 65 ? 152.575 6.927 60.063 1.00 60.24 65 ALA F O 1
ATOM 9484 N N . ARG F 1 66 ? 151.908 7.017 62.210 1.00 65.65 66 ARG F N 1
ATOM 9485 C CA . ARG F 1 66 ? 152.098 5.584 62.418 1.00 67.41 66 ARG F CA 1
ATOM 9486 C C . ARG F 1 66 ? 151.146 4.772 61.556 1.00 66.70 66 ARG F C 1
ATOM 9487 O O . ARG F 1 66 ? 151.567 3.889 60.799 1.00 66.88 66 ARG F O 1
ATOM 9495 N N . ALA F 1 67 ? 149.844 5.046 61.685 1.00 66.48 67 ALA F N 1
ATOM 9496 C CA . ALA F 1 67 ? 148.846 4.320 60.910 1.00 66.28 67 ALA F CA 1
ATOM 9497 C C . ALA F 1 67 ? 149.185 4.332 59.426 1.00 66.98 67 ALA F C 1
ATOM 9498 O O . ALA F 1 67 ? 149.072 3.305 58.745 1.00 64.65 67 ALA F O 1
ATOM 9500 N N . LEU F 1 68 ? 149.630 5.480 58.911 1.00 59.87 68 LEU F N 1
ATOM 9501 C CA . LEU F 1 68 ? 150.025 5.552 57.509 1.00 62.01 68 LEU F CA 1
ATOM 9502 C C . LEU F 1 68 ? 151.293 4.751 57.244 1.00 56.54 68 LEU F C 1
ATOM 9503 O O . LEU F 1 68 ? 151.378 4.033 56.243 1.00 59.21 68 LEU F O 1
ATOM 9508 N N . ARG F 1 69 ? 152.291 4.858 58.126 1.00 56.13 69 ARG F N 1
ATOM 9509 C CA . ARG F 1 69 ? 153.563 4.191 57.867 1.00 57.16 69 ARG F CA 1
ATOM 9510 C C . ARG F 1 69 ? 153.421 2.674 57.860 1.00 62.51 69 ARG F C 1
ATOM 9511 O O . ARG F 1 69 ? 154.153 1.993 57.136 1.00 54.55 69 ARG F O 1
ATOM 9519 N N . GLU F 1 70 ? 152.497 2.129 58.653 1.00 62.58 70 GLU F N 1
ATOM 9520 C CA . GLU F 1 70 ? 152.322 0.685 58.699 1.00 64.10 70 GLU F CA 1
ATOM 9521 C C . GLU F 1 70 ? 151.559 0.133 57.504 1.00 68.82 70 GLU F C 1
ATOM 9522 O O . GLU F 1 70 ? 151.515 -1.093 57.341 1.00 69.86 70 GLU F O 1
ATOM 9528 N N . ASN F 1 71 ? 150.961 0.984 56.665 1.00 64.61 71 ASN F N 1
ATOM 9529 C CA . ASN F 1 71 ? 149.991 0.477 55.700 1.00 64.22 71 ASN F CA 1
ATOM 9530 C C . ASN F 1 71 ? 150.177 0.964 54.268 1.00 64.77 71 ASN F C 1
ATOM 9531 O O . ASN F 1 71 ? 149.835 0.244 53.325 1.00 64.25 71 ASN F O 1
ATOM 9536 N N . ILE F 1 72 ? 150.679 2.175 54.071 1.00 59.54 72 ILE F N 1
ATOM 9537 C CA . ILE F 1 72 ? 150.913 2.680 52.737 1.00 56.98 72 ILE F CA 1
ATOM 9538 C C . ILE F 1 72 ? 152.405 2.598 52.446 1.00 54.84 72 ILE F C 1
ATOM 9539 O O . ILE F 1 72 ? 153.227 2.418 53.341 1.00 55.09 72 ILE F O 1
ATOM 9544 N N . ASP F 1 73 ? 152.762 2.730 51.169 1.00 51.97 73 ASP F N 1
ATOM 9545 C CA . ASP F 1 73 ? 154.159 2.689 50.769 1.00 53.33 73 ASP F CA 1
ATOM 9546 C C . ASP F 1 73 ? 154.573 3.881 49.915 1.00 54.11 73 ASP F C 1
ATOM 9547 O O . ASP F 1 73 ? 155.680 3.875 49.369 1.00 51.98 73 ASP F O 1
ATOM 9552 N N . VAL F 1 74 ? 153.726 4.899 49.785 1.00 53.77 74 VAL F N 1
ATOM 9553 C CA . VAL F 1 74 ? 154.158 6.165 49.189 1.00 55.12 74 VAL F CA 1
ATOM 9554 C C . VAL F 1 74 ? 154.774 7.009 50.301 1.00 52.34 74 VAL F C 1
ATOM 9555 O O . VAL F 1 74 ? 154.482 6.770 51.482 1.00 50.20 74 VAL F O 1
ATOM 9559 N N . PRO F 1 75 ? 155.633 7.985 49.987 1.00 51.58 75 PRO F N 1
ATOM 9560 C CA . PRO F 1 75 ? 156.275 8.764 51.055 1.00 50.31 75 PRO F CA 1
ATOM 9561 C C . PRO F 1 75 ? 155.254 9.572 51.841 1.00 50.01 75 PRO F C 1
ATOM 9562 O O . PRO F 1 75 ? 154.302 10.120 51.277 1.00 47.49 75 PRO F O 1
ATOM 9566 N N . ILE F 1 76 ? 155.460 9.620 53.156 1.00 49.66 76 ILE F N 1
ATOM 9567 C CA . ILE F 1 76 ? 154.686 10.446 54.078 1.00 49.56 76 ILE F CA 1
ATOM 9568 C C . ILE F 1 76 ? 155.504 11.702 54.364 1.00 49.18 76 ILE F C 1
ATOM 9569 O O . ILE F 1 76 ? 156.593 11.625 54.946 1.00 47.48 76 ILE F O 1
ATOM 9574 N N . ILE F 1 77 ? 154.982 12.863 53.979 1.00 46.77 77 ILE F N 1
ATOM 9575 C CA . ILE F 1 77 ? 155.728 14.118 54.054 1.00 46.85 77 ILE F CA 1
ATOM 9576 C C . ILE F 1 77 ? 155.042 15.043 55.049 1.00 45.69 77 ILE F C 1
ATOM 9577 O O . ILE F 1 77 ? 153.861 15.377 54.890 1.00 46.08 77 ILE F O 1
ATOM 9582 N N . LEU F 1 78 ? 155.784 15.460 56.068 1.00 45.64 78 LEU F N 1
ATOM 9583 C CA . LEU F 1 78 ? 155.264 16.423 57.029 1.00 48.26 78 LEU F CA 1
ATOM 9584 C C . LEU F 1 78 ? 155.184 17.810 56.399 1.00 45.50 78 LEU F C 1
ATOM 9585 O O . LEU F 1 78 ? 156.147 18.286 55.784 1.00 43.24 78 LEU F O 1
ATOM 9590 N N . PHE F 1 79 ? 154.013 18.442 56.537 1.00 47.87 79 PHE F N 1
ATOM 9591 C CA . PHE F 1 79 ? 153.726 19.794 56.057 1.00 51.11 79 PHE F CA 1
ATOM 9592 C C . PHE F 1 79 ? 153.393 20.601 57.306 1.00 48.85 79 PHE F C 1
ATOM 9593 O O . PHE F 1 79 ? 152.219 20.864 57.593 1.00 52.46 79 PHE F O 1
ATOM 9601 N N . PRO F 1 80 ? 154.402 20.985 58.086 1.00 45.17 80 PRO F N 1
ATOM 9602 C CA . PRO F 1 80 ? 154.159 21.388 59.479 1.00 51.30 80 PRO F CA 1
ATOM 9603 C C . PRO F 1 80 ? 153.533 22.776 59.579 1.00 52.42 80 PRO F C 1
ATOM 9604 O O . PRO F 1 80 ? 153.967 23.719 58.917 1.00 52.80 80 PRO F O 1
ATOM 9608 N N . GLY F 1 81 ? 152.498 22.891 60.407 1.00 55.03 81 GLY F N 1
ATOM 9609 C CA . GLY F 1 81 ? 151.918 24.185 60.710 1.00 65.16 81 GLY F CA 1
ATOM 9610 C C . GLY F 1 81 ? 152.535 24.894 61.897 1.00 62.40 81 GLY F C 1
ATOM 9611 O O . GLY F 1 81 ? 152.241 26.072 62.132 1.00 64.35 81 GLY F O 1
ATOM 9612 N N . ASN F 1 82 ? 153.381 24.190 62.645 1.00 62.27 82 ASN F N 1
ATOM 9613 C CA . ASN F 1 82 ? 154.117 24.693 63.801 1.00 60.71 82 ASN F CA 1
ATOM 9614 C C . ASN F 1 82 ? 155.147 23.620 64.138 1.00 60.90 82 ASN F C 1
ATOM 9615 O O . ASN F 1 82 ? 155.223 22.585 63.467 1.00 58.96 82 ASN F O 1
ATOM 9620 N N . THR F 1 83 ? 155.939 23.861 65.186 1.00 59.71 83 THR F N 1
ATOM 9621 C CA . THR F 1 83 ? 156.889 22.841 65.616 1.00 59.29 83 THR F CA 1
ATOM 9622 C C . THR F 1 83 ? 156.185 21.575 66.082 1.00 62.65 83 THR F C 1
ATOM 9623 O O . THR F 1 83 ? 156.823 20.516 66.151 1.00 61.78 83 THR F O 1
ATOM 9627 N N . THR F 1 84 ? 154.886 21.666 66.401 1.00 61.59 84 THR F N 1
ATOM 9628 C CA . THR F 1 84 ? 154.055 20.497 66.687 1.00 66.23 84 THR F CA 1
ATOM 9629 C C . THR F 1 84 ? 153.978 19.522 65.515 1.00 65.17 84 THR F C 1
ATOM 9630 O O . THR F 1 84 ? 153.420 18.431 65.677 1.00 67.37 84 THR F O 1
ATOM 9634 N N . GLY F 1 85 ? 154.517 19.880 64.351 1.00 61.19 85 GLY F N 1
ATOM 9635 C CA . GLY F 1 85 ? 154.336 19.085 63.155 1.00 61.39 85 GLY F CA 1
ATOM 9636 C C . GLY F 1 85 ? 155.502 18.190 62.793 1.00 54.16 85 GLY F C 1
ATOM 9637 O O . GLY F 1 85 ? 155.646 17.811 61.626 1.00 57.20 85 GLY F O 1
ATOM 9638 N N . VAL F 1 86 ? 156.343 17.844 63.763 1.00 56.06 86 VAL F N 1
ATOM 9639 C CA . VAL F 1 86 ? 157.446 16.911 63.553 1.00 58.48 86 VAL F CA 1
ATOM 9640 C C . VAL F 1 86 ? 157.101 15.584 64.216 1.00 59.37 86 VAL F C 1
ATOM 9641 O O . VAL F 1 86 ? 156.723 15.552 65.392 1.00 57.57 86 VAL F O 1
ATOM 9645 N N . SER F 1 87 ? 157.249 14.490 63.467 1.00 61.36 87 SER F N 1
ATOM 9646 C CA . SER F 1 87 ? 156.976 13.154 63.976 1.00 57.29 87 SER F CA 1
ATOM 9647 C C . SER F 1 87 ? 158.017 12.180 63.450 1.00 59.97 87 SER F C 1
ATOM 9648 O O . SER F 1 87 ? 158.434 12.260 62.290 1.00 52.72 87 SER F O 1
ATOM 9651 N N . ARG F 1 88 ? 158.415 11.241 64.318 1.00 58.84 88 ARG F N 1
ATOM 9652 C CA . ARG F 1 88 ? 159.384 10.211 63.954 1.00 59.88 88 ARG F CA 1
ATOM 9653 C C . ARG F 1 88 ? 158.897 9.315 62.822 1.00 57.00 88 ARG F C 1
ATOM 9654 O O . ARG F 1 88 ? 159.718 8.713 62.124 1.00 54.09 88 ARG F O 1
ATOM 9662 N N . TYR F 1 89 ? 157.591 9.197 62.630 1.00 57.56 89 TYR F N 1
ATOM 9663 C CA . TYR F 1 89 ? 157.051 8.170 61.754 1.00 60.72 89 TYR F CA 1
ATOM 9664 C C . TYR F 1 89 ? 156.953 8.609 60.307 1.00 57.53 89 TYR F C 1
ATOM 9665 O O . TYR F 1 89 ? 156.477 7.833 59.474 1.00 57.28 89 TYR F O 1
ATOM 9674 N N . ALA F 1 90 ? 157.381 9.820 59.989 1.00 54.49 90 ALA F N 1
ATOM 9675 C CA . ALA F 1 90 ? 157.275 10.313 58.631 1.00 47.08 90 ALA F CA 1
ATOM 9676 C C . ALA F 1 90 ? 158.555 10.022 57.863 1.00 41.56 90 ALA F C 1
ATOM 9677 O O . ALA F 1 90 ? 159.622 9.797 58.438 1.00 46.80 90 ALA F O 1
ATOM 9679 N N . ASP F 1 91 ? 158.437 10.040 56.541 1.00 42.25 91 ASP F N 1
ATOM 9680 C CA . ASP F 1 91 ? 159.597 9.815 55.688 1.00 40.84 91 ASP F CA 1
ATOM 9681 C C . ASP F 1 91 ? 160.420 11.075 55.471 1.00 42.63 91 ASP F C 1
ATOM 9682 O O . ASP F 1 91 ? 161.644 10.987 55.313 1.00 41.12 91 ASP F O 1
ATOM 9687 N N . ALA F 1 92 ? 159.777 12.239 55.453 1.00 41.08 92 ALA F N 1
ATOM 9688 C CA . ALA F 1 92 ? 160.484 13.487 55.209 1.00 39.41 92 ALA F CA 1
ATOM 9689 C C . ALA F 1 92 ? 159.675 14.632 55.797 1.00 41.59 92 ALA F C 1
ATOM 9690 O O . ALA F 1 92 ? 158.521 14.468 56.202 1.00 41.82 92 ALA F O 1
ATOM 9692 N N . ILE F 1 93 ? 160.303 15.801 55.847 1.00 39.15 93 ILE F N 1
ATOM 9693 C CA . ILE F 1 93 ? 159.629 17.021 56.274 1.00 38.77 93 ILE F CA 1
ATOM 9694 C C . ILE F 1 93 ? 159.973 18.127 55.282 1.00 37.61 93 ILE F C 1
ATOM 9695 O O . ILE F 1 93 ? 161.134 18.278 54.886 1.00 38.07 93 ILE F O 1
ATOM 9700 N N . PHE F 1 94 ? 158.955 18.850 54.830 1.00 39.77 94 PHE F N 1
ATOM 9701 C CA . PHE F 1 94 ? 159.166 20.124 54.141 1.00 39.78 94 PHE F CA 1
ATOM 9702 C C . PHE F 1 94 ? 159.716 21.099 55.173 1.00 38.22 94 PHE F C 1
ATOM 9703 O O . PHE F 1 94 ? 158.982 21.571 56.037 1.00 39.39 94 PHE F O 1
ATOM 9711 N N . PHE F 1 95 ? 161.025 21.334 55.157 1.00 37.33 95 PHE F N 1
ATOM 9712 C CA . PHE F 1 95 ? 161.645 22.230 56.129 1.00 34.29 95 PHE F CA 1
ATOM 9713 C C . PHE F 1 95 ? 161.556 23.632 55.541 1.00 37.58 95 PHE F C 1
ATOM 9714 O O . PHE F 1 95 ? 162.362 24.009 54.694 1.00 34.75 95 PHE F O 1
ATOM 9722 N N . MET F 1 96 ? 160.557 24.396 55.974 1.00 35.87 96 MET F N 1
ATOM 9723 C CA . MET F 1 96 ? 160.089 25.540 55.205 1.00 36.24 96 MET F CA 1
ATOM 9724 C C . MET F 1 96 ? 160.198 26.835 56.002 1.00 33.91 96 MET F C 1
ATOM 9725 O O . MET F 1 96 ? 160.150 26.837 57.232 1.00 36.63 96 MET F O 1
ATOM 9730 N N . SER F 1 97 ? 160.361 27.935 55.279 1.00 36.72 97 SER F N 1
ATOM 9731 C CA . SER F 1 97 ? 160.251 29.283 55.831 1.00 33.70 97 SER F CA 1
ATOM 9732 C C . SER F 1 97 ? 159.044 29.954 55.187 1.00 32.78 97 SER F C 1
ATOM 9733 O O . SER F 1 97 ? 158.884 29.906 53.964 1.00 37.12 97 SER F O 1
ATOM 9736 N N . LEU F 1 98 ? 158.168 30.530 56.002 1.00 34.51 98 LEU F N 1
ATOM 9737 C CA . LEU F 1 98 ? 157.013 31.250 55.471 1.00 32.24 98 LEU F CA 1
ATOM 9738 C C . LEU F 1 98 ? 157.522 32.637 55.071 1.00 38.43 98 LEU F C 1
ATOM 9739 O O . LEU F 1 98 ? 157.668 33.528 55.912 1.00 33.76 98 LEU F O 1
ATOM 9744 N N . LEU F 1 99 ? 157.842 32.796 53.778 1.00 31.92 99 LEU F N 1
ATOM 9745 C CA . LEU F 1 99 ? 158.716 33.881 53.337 1.00 37.93 99 LEU F CA 1
ATOM 9746 C C . LEU F 1 99 ? 158.053 35.248 53.466 1.00 39.22 99 LEU F C 1
ATOM 9747 O O . LEU F 1 99 ? 158.732 36.247 53.735 1.00 34.97 99 LEU F O 1
ATOM 9752 N N . ASN F 1 100 ? 156.739 35.330 53.259 1.00 37.15 100 ASN F N 1
ATOM 9753 C CA . ASN F 1 100 ? 156.068 36.624 53.294 1.00 41.23 100 ASN F CA 1
ATOM 9754 C C . ASN F 1 100 ? 155.203 36.772 54.540 1.00 35.95 100 ASN F C 1
ATOM 9755 O O . ASN F 1 100 ? 154.171 37.441 54.516 1.00 39.40 100 ASN F O 1
ATOM 9760 N N . SER F 1 101 ? 155.617 36.142 55.634 1.00 36.58 101 SER F N 1
ATOM 9761 C CA . SER F 1 101 ? 155.112 36.492 56.947 1.00 32.70 101 SER F CA 1
ATOM 9762 C C . SER F 1 101 ? 155.793 37.766 57.410 1.00 34.93 101 SER F C 1
ATOM 9763 O O . SER F 1 101 ? 156.944 38.035 57.054 1.00 32.02 101 SER F O 1
ATOM 9766 N N . THR F 1 102 ? 155.072 38.557 58.206 1.00 35.89 102 THR F N 1
ATOM 9767 C CA . THR F 1 102 ? 155.682 39.701 58.873 1.00 40.59 102 THR F CA 1
ATOM 9768 C C . THR F 1 102 ? 156.190 39.359 60.268 1.00 38.87 102 THR F C 1
ATOM 9769 O O . THR F 1 102 ? 156.791 40.217 60.916 1.00 37.01 102 THR F O 1
ATOM 9773 N N . ASN F 1 103 ? 155.988 38.126 60.730 1.00 34.82 103 ASN F N 1
ATOM 9774 C CA . ASN F 1 103 ? 156.430 37.726 62.059 1.00 33.31 103 ASN F CA 1
ATOM 9775 C C . ASN F 1 103 ? 157.702 36.888 61.949 1.00 35.16 103 ASN F C 1
ATOM 9776 O O . ASN F 1 103 ? 157.699 35.871 61.234 1.00 34.87 103 ASN F O 1
ATOM 9781 N N . PRO F 1 104 ? 158.793 37.250 62.638 1.00 33.24 104 PRO F N 1
ATOM 9782 C CA . PRO F 1 104 ? 160.021 36.430 62.571 1.00 28.78 104 PRO F CA 1
ATOM 9783 C C . PRO F 1 104 ? 159.822 35.003 63.027 1.00 31.50 104 PRO F C 1
ATOM 9784 O O . PRO F 1 104 ? 160.600 34.127 62.631 1.00 31.80 104 PRO F O 1
ATOM 9788 N N . TYR F 1 105 ? 158.842 34.758 63.894 1.00 34.03 105 TYR F N 1
ATOM 9789 C CA . TYR F 1 105 ? 158.574 33.394 64.341 1.00 32.75 105 TYR F CA 1
ATOM 9790 C C . TYR F 1 105 ? 158.266 32.477 63.158 1.00 34.59 105 TYR F C 1
ATOM 9791 O O . TYR F 1 105 ? 158.837 31.382 63.030 1.00 34.38 105 TYR F O 1
ATOM 9800 N N . TRP F 1 106 ? 157.371 32.915 62.268 1.00 33.79 106 TRP F N 1
ATOM 9801 C CA . TRP F 1 106 ? 156.995 32.068 61.138 1.00 33.66 106 TRP F CA 1
ATOM 9802 C C . TRP F 1 106 ? 158.062 32.057 60.058 1.00 34.65 106 TRP F C 1
ATOM 9803 O O . TRP F 1 106 ? 158.156 31.095 59.284 1.00 31.60 106 TRP F O 1
ATOM 9814 N N . ILE F 1 107 ? 158.898 33.093 60.001 1.00 31.31 107 ILE F N 1
ATOM 9815 C CA . ILE F 1 107 ? 159.927 33.122 58.971 1.00 31.24 107 ILE F CA 1
ATOM 9816 C C . ILE F 1 107 ? 161.088 32.210 59.342 1.00 34.53 107 ILE F C 1
ATOM 9817 O O . ILE F 1 107 ? 161.640 31.503 58.481 1.00 33.64 107 ILE F O 1
ATOM 9822 N N . ILE F 1 108 ? 161.493 32.215 60.613 1.00 32.89 108 ILE F N 1
ATOM 9823 C CA . ILE F 1 108 ? 162.793 31.650 60.974 1.00 31.34 108 ILE F CA 1
ATOM 9824 C C . ILE F 1 108 ? 162.809 31.158 62.422 1.00 36.62 108 ILE F C 1
ATOM 9825 O O . ILE F 1 108 ? 163.580 30.257 62.774 1.00 37.73 108 ILE F O 1
ATOM 9830 N N . GLY F 1 109 ? 161.958 31.713 63.277 1.00 30.03 109 GLY F N 1
ATOM 9831 C CA . GLY F 1 109 ? 162.063 31.363 64.683 1.00 29.88 109 GLY F CA 1
ATOM 9832 C C . GLY F 1 109 ? 161.549 29.969 64.996 1.00 34.74 109 GLY F C 1
ATOM 9833 O O . GLY F 1 109 ? 162.170 29.213 65.747 1.00 31.08 109 GLY F O 1
ATOM 9834 N N . ALA F 1 110 ? 160.398 29.619 64.429 1.00 34.90 110 ALA F N 1
ATOM 9835 C CA . ALA F 1 110 ? 159.825 28.312 64.702 1.00 34.10 110 ALA F CA 1
ATOM 9836 C C . ALA F 1 110 ? 160.780 27.216 64.276 1.00 38.43 110 ALA F C 1
ATOM 9837 O O . ALA F 1 110 ? 160.979 26.235 65.001 1.00 34.47 110 ALA F O 1
ATOM 9839 N N . GLN F 1 111 ? 161.401 27.387 63.108 1.00 31.97 111 GLN F N 1
ATOM 9840 C CA . GLN F 1 111 ? 162.261 26.358 62.556 1.00 35.39 111 GLN F CA 1
ATOM 9841 C C . GLN F 1 111 ? 163.559 26.238 63.350 1.00 35.75 111 GLN F C 1
ATOM 9842 O O . GLN F 1 111 ? 164.142 25.154 63.412 1.00 33.92 111 GLN F O 1
ATOM 9848 N N . ALA F 1 112 ? 164.022 27.323 63.982 1.00 29.47 112 ALA F N 1
ATOM 9849 C CA . ALA F 1 112 ? 165.207 27.185 64.825 1.00 30.24 112 ALA F CA 1
ATOM 9850 C C . ALA F 1 112 ? 164.896 26.379 66.078 1.00 35.69 112 ALA F C 1
ATOM 9851 O O . ALA F 1 112 ? 165.767 25.652 66.577 1.00 34.18 112 ALA F O 1
ATOM 9853 N N . LEU F 1 113 ? 163.663 26.483 66.590 1.00 31.89 113 LEU F N 1
ATOM 9854 C CA . LEU F 1 113 ? 163.277 25.689 67.753 1.00 33.74 113 LEU F CA 1
ATOM 9855 C C . LEU F 1 113 ? 163.168 24.207 67.421 1.00 35.16 113 LEU F C 1
ATOM 9856 O O . LEU F 1 113 ? 163.428 23.370 68.286 1.00 35.23 113 LEU F O 1
ATOM 9861 N N . GLY F 1 114 ? 162.768 23.868 66.198 1.00 34.11 114 GLY F N 1
ATOM 9862 C CA . GLY F 1 114 ? 162.598 22.480 65.807 1.00 35.00 114 GLY F CA 1
ATOM 9863 C C . GLY F 1 114 ? 163.821 21.787 65.248 1.00 39.15 114 GLY F C 1
ATOM 9864 O O . GLY F 1 114 ? 163.833 20.549 65.162 1.00 39.37 114 GLY F O 1
ATOM 9865 N N . ALA F 1 115 ? 164.857 22.551 64.900 1.00 34.00 115 ALA F N 1
ATOM 9866 C CA . ALA F 1 115 ? 165.983 22.016 64.135 1.00 39.29 115 ALA F CA 1
ATOM 9867 C C . ALA F 1 115 ? 166.658 20.843 64.848 1.00 43.42 115 ALA F C 1
ATOM 9868 O O . ALA F 1 115 ? 166.970 19.824 64.218 1.00 39.28 115 ALA F O 1
ATOM 9870 N N . ALA F 1 116 ? 166.904 20.975 66.156 1.00 36.67 116 ALA F N 1
ATOM 9871 C CA . ALA F 1 116 ? 167.607 19.925 66.888 1.00 40.40 116 ALA F CA 1
ATOM 9872 C C . ALA F 1 116 ? 166.798 18.640 66.893 1.00 42.34 116 ALA F C 1
ATOM 9873 O O . ALA F 1 116 ? 167.361 17.546 66.758 1.00 41.14 116 ALA F O 1
ATOM 9875 N N . THR F 1 117 ? 165.473 18.761 67.026 1.00 39.69 117 THR F N 1
ATOM 9876 C CA . THR F 1 117 ? 164.602 17.592 66.974 1.00 43.05 117 THR F CA 1
ATOM 9877 C C . THR F 1 117 ? 164.626 16.928 65.596 1.00 48.15 117 THR F C 1
ATOM 9878 O O . THR F 1 117 ? 164.543 15.694 65.492 1.00 38.74 117 THR F O 1
ATOM 9882 N N . VAL F 1 118 ? 164.703 17.724 64.520 1.00 41.95 118 VAL F N 1
ATOM 9883 C CA . VAL F 1 118 ? 164.791 17.129 63.184 1.00 42.45 118 VAL F CA 1
ATOM 9884 C C . VAL F 1 118 ? 166.100 16.363 63.037 1.00 42.14 118 VAL F C 1
ATOM 9885 O O . VAL F 1 118 ? 166.125 15.216 62.561 1.00 44.08 118 VAL F O 1
ATOM 9889 N N . LYS F 1 119 ? 167.201 16.982 63.468 1.00 40.07 119 LYS F N 1
ATOM 9890 C CA . LYS F 1 119 ? 168.509 16.336 63.470 1.00 42.80 119 LYS F CA 1
ATOM 9891 C C . LYS F 1 119 ? 168.517 15.080 64.338 1.00 44.95 119 LYS F C 1
ATOM 9892 O O . LYS F 1 119 ? 169.083 14.053 63.946 1.00 46.10 119 LYS F O 1
ATOM 9898 N N . LYS F 1 120 ? 167.887 15.139 65.515 1.00 40.97 120 LYS F N 1
ATOM 9899 C CA . LYS F 1 120 ? 167.827 13.968 66.395 1.00 44.36 120 LYS F CA 1
ATOM 9900 C C . LYS F 1 120 ? 167.106 12.810 65.722 1.00 44.58 120 LYS F C 1
ATOM 9901 O O . LYS F 1 120 ? 167.603 11.676 65.704 1.00 45.88 120 LYS F O 1
ATOM 9907 N N . MET F 1 121 ? 165.916 13.071 65.180 1.00 42.00 121 MET F N 1
ATOM 9908 C CA . MET F 1 121 ? 165.156 12.032 64.510 1.00 44.30 121 MET F CA 1
ATOM 9909 C C . MET F 1 121 ? 165.768 11.634 63.174 1.00 45.70 121 MET F C 1
ATOM 9910 O O . MET F 1 121 ? 165.376 10.606 62.615 1.00 49.52 121 MET F O 1
ATOM 9915 N N . GLY F 1 122 ? 166.744 12.394 62.679 1.00 48.10 122 GLY F N 1
ATOM 9916 C CA . GLY F 1 122 ? 167.370 12.108 61.395 1.00 44.93 122 GLY F CA 1
ATOM 9917 C C . GLY F 1 122 ? 166.396 12.016 60.243 1.00 47.56 122 GLY F C 1
ATOM 9918 O O . GLY F 1 122 ? 166.622 11.244 59.307 1.00 48.94 122 GLY F O 1
ATOM 9919 N N . ILE F 1 123 ? 165.306 12.768 60.286 1.00 42.46 123 ILE F N 1
ATOM 9920 C CA . ILE F 1 123 ? 164.332 12.696 59.207 1.00 43.15 123 ILE F CA 1
ATOM 9921 C C . ILE F 1 123 ? 164.824 13.556 58.055 1.00 44.37 123 ILE F C 1
ATOM 9922 O O . ILE F 1 123 ? 165.430 14.616 58.268 1.00 47.25 123 ILE F O 1
ATOM 9927 N N . GLU F 1 124 ? 164.574 13.107 56.827 1.00 37.53 124 GLU F N 1
ATOM 9928 C CA . GLU F 1 124 ? 165.031 13.851 55.657 1.00 39.27 124 GLU F CA 1
ATOM 9929 C C . GLU F 1 124 ? 164.386 15.236 55.592 1.00 34.73 124 GLU F C 1
ATOM 9930 O O . GLU F 1 124 ? 163.159 15.372 55.604 1.00 36.24 124 GLU F O 1
ATOM 9936 N N . ALA F 1 125 ? 165.214 16.260 55.466 1.00 36.80 125 ALA F N 1
ATOM 9937 C CA . ALA F 1 125 ? 164.743 17.648 55.509 1.00 34.85 125 ALA F CA 1
ATOM 9938 C C . ALA F 1 125 ? 164.798 18.248 54.108 1.00 33.23 125 ALA F C 1
ATOM 9939 O O . ALA F 1 125 ? 165.880 18.411 53.537 1.00 31.02 125 ALA F O 1
ATOM 9941 N N . LEU F 1 126 ? 163.632 18.574 53.549 1.00 35.01 126 LEU F N 1
ATOM 9942 C CA . LEU F 1 126 ? 163.574 19.173 52.221 1.00 35.36 126 LEU F CA 1
ATOM 9943 C C . LEU F 1 126 ? 163.498 20.690 52.360 1.00 29.20 126 LEU F C 1
ATOM 9944 O O . LEU F 1 126 ? 162.475 21.209 52.829 1.00 33.40 126 LEU F O 1
ATOM 9949 N N . PRO F 1 127 ? 164.525 21.447 51.955 1.00 34.30 127 PRO F N 1
ATOM 9950 C CA . PRO F 1 127 ? 164.516 22.905 52.201 1.00 34.08 127 PRO F CA 1
ATOM 9951 C C . PRO F 1 127 ? 163.580 23.607 51.229 1.00 37.30 127 PRO F C 1
ATOM 9952 O O . PRO F 1 127 ? 163.787 23.568 50.013 1.00 41.21 127 PRO F O 1
ATOM 9956 N N . MET F 1 128 ? 162.564 24.265 51.773 1.00 38.00 128 MET F N 1
ATOM 9957 C CA . MET F 1 128 ? 161.449 24.782 50.993 1.00 38.86 128 MET F CA 1
ATOM 9958 C C . MET F 1 128 ? 161.174 26.248 51.318 1.00 40.09 128 MET F C 1
ATOM 9959 O O . MET F 1 128 ? 161.038 26.603 52.489 1.00 36.03 128 MET F O 1
ATOM 9964 N N . GLY F 1 129 ? 161.063 27.083 50.286 1.00 40.73 129 GLY F N 1
ATOM 9965 C CA . GLY F 1 129 ? 160.506 28.421 50.442 1.00 37.82 129 GLY F CA 1
ATOM 9966 C C . GLY F 1 129 ? 159.005 28.361 50.234 1.00 39.96 129 GLY F C 1
ATOM 9967 O O . GLY F 1 129 ? 158.530 27.827 49.226 1.00 44.17 129 GLY F O 1
ATOM 9968 N N . TYR F 1 130 ? 158.260 28.877 51.208 1.00 32.55 130 TYR F N 1
ATOM 9969 C CA . TYR F 1 130 ? 156.802 28.800 51.255 1.00 35.05 130 TYR F CA 1
ATOM 9970 C C . TYR F 1 130 ? 156.229 30.209 51.114 1.00 40.74 130 TYR F C 1
ATOM 9971 O O . TYR F 1 130 ? 156.534 31.083 51.930 1.00 35.98 130 TYR F O 1
ATOM 9980 N N . LEU F 1 131 ? 155.394 30.428 50.094 1.00 40.40 131 LEU F N 1
ATOM 9981 C CA . LEU F 1 131 ? 154.952 31.773 49.722 1.00 38.46 131 LEU F CA 1
ATOM 9982 C C . LEU F 1 131 ? 153.440 31.791 49.600 1.00 41.28 131 LEU F C 1
ATOM 9983 O O . LEU F 1 131 ? 152.878 31.104 48.744 1.00 44.82 131 LEU F O 1
ATOM 9988 N N . VAL F 1 132 ? 152.787 32.568 50.457 1.00 38.51 132 VAL F N 1
ATOM 9989 C CA . VAL F 1 132 ? 151.333 32.600 50.547 1.00 41.12 132 VAL F CA 1
ATOM 9990 C C . VAL F 1 132 ? 150.795 33.592 49.52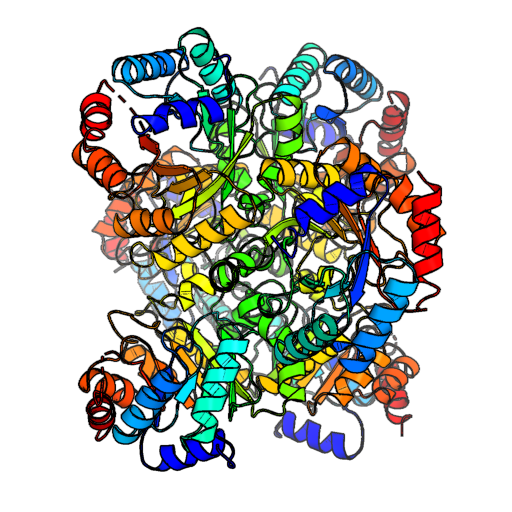3 1.00 49.12 132 VAL F C 1
ATOM 9991 O O . VAL F 1 132 ? 151.275 34.732 49.433 1.00 42.84 132 VAL F O 1
ATOM 9995 N N . VAL F 1 133 ? 149.794 33.161 48.754 1.00 44.47 133 VAL F N 1
ATOM 9996 C CA . VAL F 1 133 ? 149.207 33.963 47.686 1.00 45.09 133 VAL F CA 1
ATOM 9997 C C . VAL F 1 133 ? 147.757 34.244 48.038 1.00 45.46 133 VAL F C 1
ATOM 9998 O O . VAL F 1 133 ? 147.071 33.384 48.605 1.00 43.44 133 VAL F O 1
ATOM 10002 N N . GLU F 1 134 ? 147.315 35.474 47.765 1.00 43.21 134 GLU F N 1
ATOM 10003 C CA . GLU F 1 134 ? 145.917 35.862 47.912 1.00 47.94 134 GLU F CA 1
ATOM 10004 C C . GLU F 1 134 ? 145.011 34.761 47.368 1.00 46.00 134 GLU F C 1
ATOM 10005 O O . GLU F 1 134 ? 145.266 34.250 46.284 1.00 42.98 134 GLU F O 1
ATOM 10011 N N . PRO F 1 135 ? 143.969 34.380 48.122 1.00 45.12 135 PRO F N 1
ATOM 10012 C CA . PRO F 1 135 ? 143.557 34.922 49.428 1.00 49.45 135 PRO F CA 1
ATOM 10013 C C . PRO F 1 135 ? 144.379 34.402 50.620 1.00 49.65 135 PRO F C 1
ATOM 10014 O O . PRO F 1 135 ? 144.504 35.093 51.642 1.00 43.61 135 PRO F O 1
ATOM 10018 N N . GLY F 1 136 ? 144.925 33.193 50.495 1.00 48.20 136 GLY F N 1
ATOM 10019 C CA . GLY F 1 136 ? 145.852 32.669 51.472 1.00 46.99 136 GLY F CA 1
ATOM 10020 C C . GLY F 1 136 ? 145.262 31.768 52.530 1.00 47.61 136 GLY F C 1
ATOM 10021 O O . GLY F 1 136 ? 146.024 31.174 53.300 1.00 50.51 136 GLY F O 1
ATOM 10022 N N . GLY F 1 137 ? 143.945 31.663 52.619 1.00 49.53 137 GLY F N 1
ATOM 10023 C CA . GLY F 1 137 ? 143.412 30.670 53.528 1.00 48.07 137 GLY F CA 1
ATOM 10024 C C . GLY F 1 137 ? 143.735 30.948 54.990 1.00 51.20 137 GLY F C 1
ATOM 10025 O O . GLY F 1 137 ? 144.156 32.040 55.384 1.00 49.46 137 GLY F O 1
ATOM 10026 N N . THR F 1 138 ? 143.528 29.915 55.805 1.00 45.24 138 THR F N 1
ATOM 10027 C CA . THR F 1 138 ? 143.788 30.029 57.237 1.00 46.33 138 THR F CA 1
ATOM 10028 C C . THR F 1 138 ? 145.273 30.201 57.531 1.00 48.27 138 THR F C 1
ATOM 10029 O O . THR F 1 138 ? 145.638 30.892 58.492 1.00 48.08 138 THR F O 1
ATOM 10033 N N . VAL F 1 139 ? 146.141 29.605 56.709 1.00 46.68 139 VAL F N 1
ATOM 10034 C CA . VAL F 1 139 ? 147.577 29.739 56.929 1.00 48.49 139 VAL F CA 1
ATOM 10035 C C . VAL F 1 139 ? 148.039 31.177 56.696 1.00 47.49 139 VAL F C 1
ATOM 10036 O O . VAL F 1 139 ? 148.983 31.641 57.347 1.00 43.99 139 VAL F O 1
ATOM 10040 N N . GLY F 1 140 ? 147.410 31.895 55.760 1.00 48.83 140 GLY F N 1
ATOM 10041 C CA . GLY F 1 140 ? 147.780 33.283 55.537 1.00 42.12 140 GLY F CA 1
ATOM 10042 C C . GLY F 1 140 ? 147.381 34.192 56.677 1.00 43.16 140 GLY F C 1
ATOM 10043 O O . GLY F 1 140 ? 148.002 35.242 56.892 1.00 46.93 140 GLY F O 1
ATOM 10044 N N . TRP F 1 141 ? 146.335 33.821 57.412 1.00 40.28 141 TRP F N 1
ATOM 10045 C CA . TRP F 1 141 ? 145.905 34.616 58.553 1.00 41.79 141 TRP F CA 1
ATOM 10046 C C . TRP F 1 141 ? 146.752 34.308 59.782 1.00 43.32 141 TRP F C 1
ATOM 10047 O O . TRP F 1 141 ? 147.322 35.217 60.405 1.00 37.56 141 TRP F O 1
ATOM 10058 N N . VAL F 1 142 ? 146.860 33.021 60.128 1.00 35.74 142 VAL F N 1
ATOM 10059 C CA . VAL F 1 142 ? 147.558 32.606 61.340 1.00 36.68 142 VAL F CA 1
ATOM 10060 C C . VAL F 1 142 ? 149.043 32.928 61.249 1.00 33.81 142 VAL F C 1
ATOM 10061 O O . VAL F 1 142 ? 149.661 33.347 62.236 1.00 34.72 142 VAL F O 1
ATOM 10065 N N . GLY F 1 143 ? 149.640 32.742 60.065 1.00 33.50 143 GLY F N 1
ATOM 10066 C CA . GLY F 1 143 ? 151.031 33.027 59.806 1.00 34.22 143 GLY F CA 1
ATOM 10067 C C . GLY F 1 143 ? 151.375 34.493 59.598 1.00 35.80 143 GLY F C 1
ATOM 10068 O O . GLY F 1 143 ? 152.491 34.803 59.175 1.00 34.67 143 GLY F O 1
ATOM 10069 N N . ASP F 1 144 ? 150.441 35.400 59.857 1.00 34.07 144 ASP F N 1
ATOM 10070 C CA . ASP F 1 144 ? 150.706 36.843 59.833 1.00 38.04 144 ASP F CA 1
ATOM 10071 C C . ASP F 1 144 ? 151.307 37.275 58.498 1.00 37.76 144 ASP F C 1
ATOM 10072 O O . ASP F 1 144 ? 152.282 38.027 58.443 1.00 39.92 144 ASP F O 1
ATOM 10077 N N . THR F 1 145 ? 150.741 36.772 57.408 1.00 35.40 145 THR F N 1
ATOM 10078 C CA . THR F 1 145 ? 151.334 37.058 56.115 1.00 38.56 145 THR F CA 1
ATOM 10079 C C . THR F 1 145 ? 150.765 38.348 55.539 1.00 37.36 145 THR F C 1
ATOM 10080 O O . THR F 1 145 ? 149.761 38.891 56.006 1.00 41.64 145 THR F O 1
ATOM 10084 N N . LYS F 1 146 ? 151.451 38.839 54.512 1.00 37.71 146 LYS F N 1
ATOM 10085 C CA . LYS F 1 146 ? 150.893 39.757 53.526 1.00 41.22 146 LYS F CA 1
ATOM 10086 C C . LYS F 1 146 ? 150.752 38.941 52.242 1.00 38.57 146 LYS F C 1
ATOM 10087 O O . LYS F 1 146 ? 151.704 38.823 51.454 1.00 33.65 146 LYS F O 1
ATOM 10093 N N . PRO F 1 147 ? 149.597 38.323 52.016 1.00 40.74 147 PRO F N 1
ATOM 10094 C CA . PRO F 1 147 ? 149.437 37.442 50.851 1.00 41.36 147 PRO F CA 1
ATOM 10095 C C . PRO F 1 147 ? 149.792 38.165 49.567 1.00 44.53 147 PRO F C 1
ATOM 10096 O O . PRO F 1 147 ? 149.422 39.324 49.371 1.00 42.82 147 PRO F O 1
ATOM 10100 N N . VAL F 1 148 ? 150.544 37.484 48.704 1.00 41.71 148 VAL F N 1
ATOM 10101 C CA . VAL F 1 148 ? 150.930 38.068 47.424 1.00 45.79 148 VAL F CA 1
ATOM 10102 C C . VAL F 1 148 ? 149.669 38.344 46.609 1.00 52.15 148 VAL F C 1
ATOM 10103 O O . VAL F 1 148 ? 148.857 37.432 46.395 1.00 47.25 148 VAL F O 1
ATOM 10107 N N . PRO F 1 149 ? 149.446 39.584 46.161 1.00 51.49 149 PRO F N 1
ATOM 10108 C CA . PRO F 1 149 ? 148.277 39.861 45.318 1.00 52.20 149 PRO F CA 1
ATOM 10109 C C . PRO F 1 149 ? 148.358 39.060 44.030 1.00 48.77 149 PRO F C 1
ATOM 10110 O O . PRO F 1 149 ? 149.427 38.918 43.436 1.00 47.70 149 PRO F O 1
ATOM 10114 N N . ARG F 1 150 ? 147.211 38.533 43.600 1.00 53.70 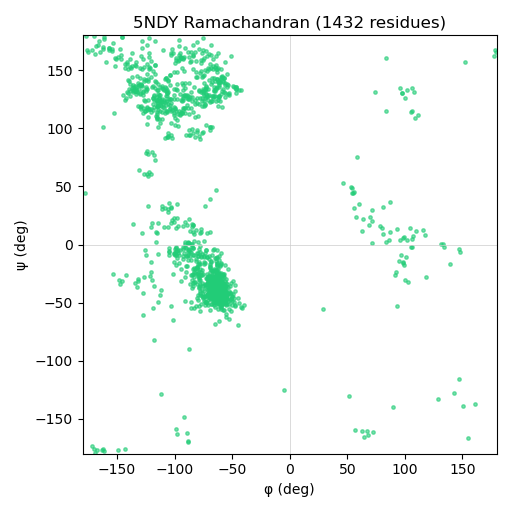150 ARG F N 1
ATOM 10115 C CA . ARG F 1 150 ? 147.197 37.665 42.428 1.00 54.36 150 ARG F CA 1
ATOM 10116 C C . ARG F 1 150 ? 147.610 38.386 41.154 1.00 56.71 150 ARG F C 1
ATOM 10117 O O . ARG F 1 150 ? 148.070 37.732 40.212 1.00 59.08 150 ARG F O 1
ATOM 10125 N N . ASN F 1 151 ? 147.483 39.713 41.102 1.00 56.17 151 ASN F N 1
ATOM 10126 C CA . ASN F 1 151 ? 147.926 40.471 39.941 1.00 55.30 151 ASN F CA 1
ATOM 10127 C C . ASN F 1 151 ? 149.305 41.084 40.136 1.00 56.62 151 ASN F C 1
ATOM 10128 O O . ASN F 1 151 ? 149.633 42.066 39.462 1.00 60.15 151 ASN F O 1
ATOM 10133 N N . LYS F 1 152 ? 150.125 40.530 41.031 1.00 53.34 152 LYS F N 1
ATOM 10134 C CA . LYS F 1 152 ? 151.511 40.969 41.212 1.00 53.87 152 LYS F CA 1
ATOM 10135 C C . LYS F 1 152 ? 152.490 39.803 41.050 1.00 55.94 152 LYS F C 1
ATOM 10136 O O . LYS F 1 152 ? 153.250 39.486 41.975 1.00 54.02 152 LYS F O 1
ATOM 10142 N N . PRO F 1 153 ? 152.520 39.158 39.875 1.00 54.86 153 PRO F N 1
ATOM 10143 C CA . PRO F 1 153 ? 153.406 37.991 39.704 1.00 53.06 153 PRO F CA 1
ATOM 10144 C C . PRO F 1 153 ? 154.891 38.295 39.848 1.00 53.40 153 PRO F C 1
ATOM 10145 O O . PRO F 1 153 ? 155.663 37.382 40.180 1.00 46.92 153 PRO F O 1
ATOM 10149 N N . ASP F 1 154 ? 155.325 39.534 39.586 1.00 46.01 154 ASP F N 1
ATOM 10150 C CA . ASP F 1 154 ? 156.737 39.862 39.760 1.00 46.95 154 ASP F CA 1
ATOM 10151 C C . ASP F 1 154 ? 157.163 39.724 41.218 1.00 44.63 154 ASP F C 1
ATOM 10152 O O . ASP F 1 154 ? 158.326 39.419 41.497 1.00 43.49 154 ASP F O 1
ATOM 10157 N N . ILE F 1 155 ? 156.252 39.970 42.159 1.00 45.51 155 ILE F N 1
ATOM 10158 C CA . ILE F 1 155 ? 156.595 39.792 43.566 1.00 44.92 155 ILE F CA 1
ATOM 10159 C C . ILE F 1 155 ? 156.898 38.321 43.858 1.00 43.70 155 ILE F C 1
ATOM 10160 O O . ILE F 1 155 ? 157.935 37.995 44.443 1.00 40.33 155 ILE F O 1
ATOM 10165 N N . ALA F 1 156 ? 156.012 37.414 43.433 1.00 42.36 156 ALA F N 1
ATOM 10166 C CA . ALA F 1 156 ? 156.275 35.983 43.615 1.00 45.49 156 ALA F CA 1
ATOM 10167 C C . ALA F 1 156 ? 157.596 35.574 42.981 1.00 42.41 156 ALA F C 1
ATOM 10168 O O . ALA F 1 156 ? 158.356 34.799 43.567 1.00 41.95 156 ALA F O 1
ATOM 10170 N N . ALA F 1 157 ? 157.906 36.117 41.801 1.00 42.14 157 ALA F N 1
ATOM 10171 C CA . ALA F 1 157 ? 159.152 35.768 41.130 1.00 41.78 157 ALA F CA 1
ATOM 10172 C C . ALA F 1 157 ? 160.359 36.219 41.936 1.00 44.87 157 ALA F C 1
ATOM 10173 O O . ALA F 1 157 ? 161.403 35.553 41.936 1.00 39.42 157 ALA F O 1
ATOM 10175 N N . ALA F 1 158 ? 160.253 37.379 42.595 1.00 42.87 158 ALA F N 1
ATOM 10176 C CA . ALA F 1 158 ? 161.385 37.855 43.377 1.00 41.02 158 ALA F CA 1
ATOM 10177 C C . ALA F 1 158 ? 161.648 36.932 44.562 1.00 35.71 158 ALA F C 1
ATOM 10178 O O . ALA F 1 158 ? 162.798 36.575 44.833 1.00 37.82 158 ALA F O 1
ATOM 10180 N N . TYR F 1 159 ? 160.595 36.508 45.256 1.00 36.68 159 TYR F N 1
ATOM 10181 C CA . TYR F 1 159 ? 160.789 35.625 46.402 1.00 37.42 159 TYR F CA 1
ATOM 10182 C C . TYR F 1 159 ? 161.268 34.244 45.960 1.00 40.61 159 TYR F C 1
ATOM 10183 O O . TYR F 1 159 ? 162.129 33.635 46.616 1.00 38.75 159 TYR F O 1
ATOM 10192 N N . ALA F 1 160 ? 160.749 33.745 44.834 1.00 39.75 160 ALA F N 1
ATOM 10193 C CA . ALA F 1 160 ? 161.248 32.478 44.304 1.00 40.62 160 ALA F CA 1
ATOM 10194 C C . ALA F 1 160 ? 162.736 32.562 44.005 1.00 41.56 160 ALA F C 1
ATOM 10195 O O . ALA F 1 160 ? 163.500 31.663 44.375 1.00 40.20 160 ALA F O 1
ATOM 10197 N N . MET F 1 161 ? 163.182 33.658 43.376 1.00 38.89 161 MET F N 1
ATOM 10198 C CA . MET F 1 161 ? 164.608 33.792 43.088 1.00 38.44 161 MET F CA 1
ATOM 10199 C C . MET F 1 161 ? 165.423 33.947 44.367 1.00 39.84 161 MET F C 1
ATOM 10200 O O . MET F 1 161 ? 166.569 33.480 44.436 1.00 42.66 161 MET F O 1
ATOM 10205 N N . GLU F 1 162 ? 164.859 34.611 45.378 1.00 41.36 162 GLU F N 1
ATOM 10206 C CA . GLU F 1 162 ? 165.564 34.766 46.647 1.00 39.37 162 GLU F CA 1
ATOM 10207 C C . GLU F 1 162 ? 165.682 33.427 47.374 1.00 38.02 162 GLU F C 1
ATOM 10208 O O . GLU F 1 162 ? 166.761 33.064 47.856 1.00 35.36 162 GLU F O 1
ATOM 10214 N N . ALA F 1 163 ? 164.583 32.681 47.461 1.00 35.55 163 ALA F N 1
ATOM 10215 C CA . ALA F 1 163 ? 164.647 31.361 48.085 1.00 38.45 163 ALA F CA 1
ATOM 10216 C C . ALA F 1 163 ? 165.710 30.489 47.419 1.00 40.95 163 ALA F C 1
ATOM 10217 O O . ALA F 1 163 ? 166.532 29.863 48.102 1.00 40.33 163 ALA F O 1
ATOM 10219 N N . GLU F 1 164 ? 165.755 30.479 46.083 1.00 39.66 164 GLU F N 1
ATOM 10220 C CA . GLU F 1 164 ? 166.768 29.673 45.400 1.00 38.51 164 GLU F CA 1
ATOM 10221 C C . GLU F 1 164 ? 168.175 30.135 45.759 1.00 41.70 164 GLU F C 1
ATOM 10222 O O . GLU F 1 164 ? 169.066 29.309 46.010 1.00 36.84 164 GLU F O 1
ATOM 10228 N N . PHE F 1 165 ? 168.388 31.458 45.810 1.00 37.18 165 PHE F N 1
ATOM 10229 C CA . PHE F 1 165 ? 169.687 32.003 46.200 1.00 35.05 165 PHE F CA 1
ATOM 10230 C C . PHE F 1 165 ? 170.052 31.640 47.637 1.00 30.86 165 PHE F C 1
ATOM 10231 O O . PHE F 1 165 ? 171.236 31.519 47.963 1.00 33.89 165 PHE F O 1
ATOM 10239 N N . LEU F 1 166 ? 169.070 31.516 48.515 1.00 30.21 166 LEU F N 1
ATOM 10240 C CA . LEU F 1 166 ? 169.335 31.097 49.889 1.00 33.21 166 LEU F CA 1
ATOM 10241 C C . LEU F 1 166 ? 169.568 29.595 50.019 1.00 37.75 166 LEU F C 1
ATOM 10242 O O . LEU F 1 166 ? 169.922 29.128 51.108 1.00 34.29 166 LEU F O 1
ATOM 10247 N N . GLY F 1 167 ? 169.384 28.837 48.943 1.00 34.76 167 GLY F N 1
ATOM 10248 C CA . GLY F 1 167 ? 169.630 27.408 48.958 1.00 35.26 167 GLY F CA 1
ATOM 10249 C C . GLY F 1 167 ? 168.396 26.558 49.072 1.00 36.74 167 GLY F C 1
ATOM 10250 O O . GLY F 1 167 ? 168.520 25.331 49.175 1.00 40.70 167 GLY F O 1
ATOM 10251 N N . MET F 1 168 ? 167.208 27.158 49.072 1.00 34.04 168 MET F N 1
ATOM 10252 C CA . MET F 1 168 ? 165.987 26.372 49.116 1.00 38.47 168 MET F CA 1
ATOM 10253 C C . MET F 1 168 ? 165.724 25.764 47.743 1.00 41.97 168 MET F C 1
ATOM 10254 O O . MET F 1 168 ? 165.665 26.477 46.733 1.00 41.58 168 MET F O 1
ATOM 10259 N N . ARG F 1 169 ? 165.559 24.443 47.716 1.00 36.81 169 ARG F N 1
ATOM 10260 C CA . ARG F 1 169 ? 165.426 23.686 46.480 1.00 41.39 169 ARG F CA 1
ATOM 10261 C C . ARG F 1 169 ? 163.982 23.379 46.117 1.00 41.53 169 ARG F C 1
ATOM 10262 O O . ARG F 1 169 ? 163.725 22.937 44.993 1.00 45.02 169 ARG F O 1
ATOM 10270 N N . LEU F 1 170 ? 163.043 23.599 47.029 1.00 39.05 170 LEU F N 1
ATOM 10271 C CA . LEU F 1 170 ? 161.622 23.561 46.721 1.00 38.15 170 LEU F CA 1
ATOM 10272 C C . LEU F 1 170 ? 161.027 24.943 46.962 1.00 42.88 170 LEU F C 1
ATOM 10273 O O . LEU F 1 170 ? 161.550 25.717 47.762 1.00 40.90 170 LEU F O 1
ATOM 10278 N N . PHE F 1 171 ? 159.933 25.243 46.262 1.00 42.01 171 PHE F N 1
ATOM 10279 C CA . PHE F 1 171 ? 159.244 26.525 46.361 1.00 41.25 171 PHE F CA 1
ATOM 10280 C C . PHE F 1 171 ? 157.757 26.276 46.201 1.00 39.91 171 PHE F C 1
ATOM 10281 O O . PHE F 1 171 ? 157.334 25.607 45.256 1.00 49.61 171 PHE F O 1
ATOM 10289 N N . TYR F 1 172 ? 156.973 26.794 47.129 1.00 41.92 172 TYR F N 1
ATOM 10290 C CA . TYR F 1 172 ? 155.579 26.413 47.295 1.00 42.36 172 TYR F CA 1
ATOM 10291 C C . TYR F 1 172 ? 154.708 27.657 47.183 1.00 46.72 172 TYR F C 1
ATOM 10292 O O . TYR F 1 172 ? 154.725 28.520 48.072 1.00 46.35 172 TYR F O 1
ATOM 10301 N N . LEU F 1 173 ? 153.950 27.747 46.090 1.00 41.50 173 LEU F N 1
ATOM 10302 C CA . LEU F 1 173 ? 152.954 28.796 45.909 1.00 44.02 173 LEU F CA 1
ATOM 10303 C C . LEU F 1 173 ? 151.651 28.315 46.537 1.00 46.00 173 LEU F C 1
ATOM 10304 O O . LEU F 1 173 ? 151.035 27.359 46.052 1.00 45.65 173 LEU F O 1
ATOM 10309 N N . GLU F 1 174 ? 151.238 28.972 47.623 1.00 42.28 174 GLU F N 1
ATOM 10310 C CA . GLU F 1 174 ? 150.133 28.525 48.466 1.00 46.01 174 GLU F CA 1
ATOM 10311 C C . GLU F 1 174 ? 148.983 29.522 48.409 1.00 48.48 174 GLU F C 1
ATOM 10312 O O . GLU F 1 174 ? 149.079 30.622 48.971 1.00 44.03 174 GLU F O 1
ATOM 10318 N N . ALA F 1 175 ? 147.882 29.125 47.771 1.00 42.63 175 ALA F N 1
ATOM 10319 C CA . ALA F 1 175 ? 146.678 29.947 47.778 1.00 43.60 175 ALA F CA 1
ATOM 10320 C C . ALA F 1 175 ? 145.838 29.737 49.028 1.00 48.21 175 ALA F C 1
ATOM 10321 O O . ALA F 1 175 ? 144.882 30.487 49.254 1.00 48.83 175 ALA F O 1
ATOM 10323 N N . GLY F 1 176 ? 146.172 28.750 49.851 1.00 48.73 176 GLY F N 1
ATOM 10324 C CA . GLY F 1 176 ? 145.363 28.459 51.014 1.00 49.65 176 GLY F CA 1
ATOM 10325 C C . GLY F 1 176 ? 144.399 27.325 50.743 1.00 55.50 176 GLY F C 1
ATOM 10326 O O . GLY F 1 176 ? 143.712 27.316 49.715 1.00 53.48 176 GLY F O 1
ATOM 10327 N N . SER F 1 177 ? 144.367 26.345 51.641 1.00 47.99 177 SER F N 1
ATOM 10328 C CA . SER F 1 177 ? 143.329 25.328 51.597 1.00 58.51 177 SER F CA 1
ATOM 10329 C C . SER F 1 177 ? 141.953 25.987 51.571 1.00 59.62 177 SER F C 1
ATOM 10330 O O . SER F 1 177 ? 141.665 26.896 52.358 1.00 54.49 177 SER F O 1
ATOM 10333 N N . GLY F 1 178 ? 141.119 25.548 50.632 1.00 60.07 178 GLY F N 1
ATOM 10334 C CA . GLY F 1 178 ? 139.766 26.043 50.513 1.00 60.88 178 GLY F CA 1
ATOM 10335 C C . GLY F 1 178 ? 139.602 27.304 49.696 1.00 61.48 178 GLY F C 1
ATOM 10336 O O . GLY F 1 178 ? 138.481 27.823 49.615 1.00 65.79 178 GLY F O 1
ATOM 10337 N N . ALA F 1 179 ? 140.673 27.815 49.095 1.00 61.26 179 ALA F N 1
ATOM 10338 C CA . ALA F 1 179 ? 140.574 29.042 48.320 1.00 59.22 179 ALA F CA 1
ATOM 10339 C C . ALA F 1 179 ? 139.579 28.856 47.176 1.00 62.99 179 ALA F C 1
ATOM 10340 O O . ALA F 1 179 ? 139.484 27.761 46.607 1.00 66.01 179 ALA F O 1
ATOM 10342 N N . PRO F 1 180 ? 138.814 29.892 46.821 1.00 62.87 180 PRO F N 1
ATOM 10343 C CA . PRO F 1 180 ? 137.845 29.728 45.727 1.00 62.88 180 PRO F CA 1
ATOM 10344 C C . PRO F 1 180 ? 138.509 29.524 44.381 1.00 63.86 180 PRO F C 1
ATOM 10345 O O . PRO F 1 180 ? 138.021 28.737 43.563 1.00 66.14 180 PRO F O 1
ATOM 10349 N N . GLU F 1 181 ? 139.615 30.209 44.129 1.00 64.05 181 GLU F N 1
ATOM 10350 C CA . GLU F 1 181 ? 140.345 30.083 42.880 1.00 65.22 181 GLU F CA 1
ATOM 10351 C C . GLU F 1 181 ? 141.796 29.758 43.190 1.00 63.81 181 GLU F C 1
ATOM 10352 O O . GLU F 1 181 ? 142.365 30.268 44.160 1.00 63.73 181 GLU F O 1
ATOM 10358 N N . HIS F 1 182 ? 142.389 28.906 42.363 1.00 62.81 182 HIS F N 1
ATOM 10359 C CA . HIS F 1 182 ? 143.766 28.500 42.569 1.00 62.44 182 HIS F CA 1
ATOM 10360 C C . HIS F 1 182 ? 144.707 29.630 42.157 1.00 61.85 182 HIS F C 1
ATOM 10361 O O . HIS F 1 182 ? 144.285 30.685 41.675 1.00 58.05 182 HIS F O 1
ATOM 10368 N N . VAL F 1 183 ? 146.004 29.389 42.340 1.00 61.72 183 VAL F N 1
ATOM 10369 C CA . VAL F 1 183 ? 147.038 30.386 42.038 1.00 55.99 183 VAL F CA 1
ATOM 10370 C C . VAL F 1 183 ? 146.998 30.722 40.554 1.00 59.41 183 VAL F C 1
ATOM 10371 O O . VAL F 1 183 ? 146.847 29.806 39.718 1.00 61.58 183 VAL F O 1
ATOM 10375 N N . PRO F 1 184 ? 147.117 31.998 40.167 1.00 55.69 184 PRO F N 1
ATOM 10376 C CA . PRO F 1 184 ? 147.042 32.359 38.744 1.00 57.10 184 PRO F CA 1
ATOM 10377 C C . PRO F 1 184 ? 148.098 31.654 37.910 1.00 57.13 184 PRO F C 1
ATOM 10378 O O . PRO F 1 184 ? 149.256 31.525 38.315 1.00 54.93 184 PRO F O 1
ATOM 10382 N N . GLU F 1 185 ? 147.683 31.222 36.715 1.00 58.75 185 GLU F N 1
ATOM 10383 C CA . GLU F 1 185 ? 148.610 30.589 35.781 1.00 56.56 185 GLU F CA 1
ATOM 10384 C C . GLU F 1 185 ? 149.764 31.514 35.419 1.00 55.10 185 GLU F C 1
ATOM 10385 O O . GLU F 1 185 ? 150.888 31.048 35.190 1.00 56.86 185 GLU F O 1
ATOM 10391 N N . GLU F 1 186 ? 149.503 32.824 35.326 1.00 52.97 186 GLU F N 1
ATOM 10392 C CA . GLU F 1 186 ? 150.576 33.763 35.004 1.00 55.34 186 GLU F CA 1
ATOM 10393 C C . GLU F 1 186 ? 151.646 33.756 36.092 1.00 53.37 186 GLU F C 1
ATOM 10394 O O . GLU F 1 186 ? 152.846 33.819 35.799 1.00 52.01 186 GLU F O 1
ATOM 10400 N N . MET F 1 187 ? 151.227 33.667 37.355 1.00 52.64 187 MET F N 1
ATOM 10401 C CA . MET F 1 187 ? 152.188 33.606 38.450 1.00 54.94 187 MET F CA 1
ATOM 10402 C C . MET F 1 187 ? 153.005 32.320 38.394 1.00 53.96 187 MET F C 1
ATOM 10403 O O . MET F 1 187 ? 154.244 32.358 38.423 1.00 52.26 187 MET F O 1
ATOM 10408 N N . ILE F 1 188 ? 152.324 31.167 38.302 1.00 54.92 188 ILE F N 1
ATOM 10409 C CA . ILE F 1 188 ? 153.023 29.881 38.223 1.00 51.35 188 ILE F CA 1
ATOM 10410 C C . ILE F 1 188 ? 154.067 29.920 37.119 1.00 54.29 188 ILE F C 1
ATOM 10411 O O . ILE F 1 188 ? 155.233 29.557 37.324 1.00 52.29 188 ILE F O 1
ATOM 10416 N N . ALA F 1 189 ? 153.666 30.407 35.940 1.00 59.36 189 ALA F N 1
ATOM 10417 C CA . ALA F 1 189 ? 154.549 30.394 34.778 1.00 55.94 189 ALA F CA 1
ATOM 10418 C C . ALA F 1 189 ? 155.752 31.301 34.981 1.00 50.79 189 ALA F C 1
ATOM 10419 O O . ALA F 1 189 ? 156.881 30.934 34.637 1.00 52.76 189 ALA F O 1
ATOM 10421 N N . LEU F 1 190 ? 155.535 32.494 35.533 1.00 52.72 190 LEU F N 1
ATOM 10422 C CA . LEU F 1 190 ? 156.648 33.417 35.718 1.00 50.85 190 LEU F CA 1
ATOM 10423 C C . LEU F 1 190 ? 157.622 32.894 36.769 1.00 51.43 190 LEU F C 1
ATOM 10424 O O . LEU F 1 190 ? 158.843 32.964 36.581 1.00 50.64 190 LEU F O 1
ATOM 10429 N N . VAL F 1 191 ? 157.106 32.340 37.869 1.00 54.16 191 VAL F N 1
ATOM 10430 C CA . VAL F 1 191 ? 157.987 31.724 38.859 1.00 51.07 191 VAL F CA 1
ATOM 10431 C C . VAL F 1 191 ? 158.827 30.633 38.209 1.00 52.11 191 VAL F C 1
ATOM 10432 O O . VAL F 1 191 ? 160.049 30.576 38.391 1.00 52.03 191 VAL F O 1
ATOM 10436 N N . LYS F 1 192 ? 158.189 29.776 37.402 1.00 53.93 192 LYS F N 1
ATOM 10437 C CA . LYS F 1 192 ? 158.888 28.616 36.854 1.00 52.91 192 LYS F CA 1
ATOM 10438 C C . LYS F 1 192 ? 160.090 29.030 36.016 1.00 52.27 192 LYS F C 1
ATOM 10439 O O . LYS F 1 192 ? 161.150 28.400 36.088 1.00 54.58 192 LYS F O 1
ATOM 10445 N N . ARG F 1 193 ? 159.963 30.099 35.232 1.00 51.47 193 ARG F N 1
ATOM 10446 C CA . ARG F 1 193 ? 161.081 30.478 34.380 1.00 56.15 193 ARG F CA 1
ATOM 10447 C C . ARG F 1 193 ? 162.186 31.195 35.146 1.00 56.69 193 ARG F C 1
ATOM 10448 O O . ARG F 1 193 ? 163.341 31.190 34.703 1.00 54.56 193 ARG F O 1
ATOM 10456 N N . CYS F 1 194 ? 161.870 31.774 36.304 1.00 54.86 194 CYS F N 1
ATOM 10457 C CA . CYS F 1 194 ? 162.890 32.481 37.068 1.00 57.03 194 CYS F CA 1
ATOM 10458 C C . CYS F 1 194 ? 163.777 31.538 37.868 1.00 56.91 194 CYS F C 1
ATOM 10459 O O . CYS F 1 194 ? 164.940 31.869 38.131 1.00 53.68 194 CYS F O 1
ATOM 10462 N N . THR F 1 195 ? 163.269 30.364 38.246 1.00 56.04 195 THR F N 1
ATOM 10463 C CA . THR F 1 195 ? 163.991 29.482 39.147 1.00 54.38 195 THR F CA 1
ATOM 10464 C C . THR F 1 195 ? 164.071 28.062 38.608 1.00 56.10 195 THR F C 1
ATOM 10465 O O . THR F 1 195 ? 163.189 27.588 37.888 1.00 53.39 195 THR F O 1
ATOM 10469 N N . ASP F 1 196 ? 165.137 27.375 39.007 1.00 53.06 196 ASP F N 1
ATOM 10470 C CA . ASP F 1 196 ? 165.335 25.977 38.681 1.00 57.64 196 ASP F CA 1
ATOM 10471 C C . ASP F 1 196 ? 165.016 25.054 39.858 1.00 56.61 196 ASP F C 1
ATOM 10472 O O . ASP F 1 196 ? 165.473 23.907 39.876 1.00 60.03 196 ASP F O 1
ATOM 10477 N N . GLN F 1 197 ? 164.227 25.525 40.829 1.00 52.96 197 GLN F N 1
ATOM 10478 C CA . GLN F 1 197 ? 163.783 24.694 41.944 1.00 50.95 197 GLN F CA 1
ATOM 10479 C C . GLN F 1 197 ? 162.604 23.813 41.528 1.00 53.99 197 GLN F C 1
ATOM 10480 O O . GLN F 1 197 ? 162.055 23.941 40.428 1.00 54.45 197 GLN F O 1
ATOM 10486 N N . ILE F 1 198 ? 162.206 22.924 42.440 1.00 45.01 198 ILE F N 1
ATOM 10487 C CA . ILE F 1 198 ? 160.977 22.149 42.300 1.00 47.60 198 ILE F CA 1
ATOM 10488 C C . ILE F 1 198 ? 159.797 23.027 42.712 1.00 50.74 198 ILE F C 1
ATOM 10489 O O . ILE F 1 198 ? 159.613 23.318 43.898 1.00 45.60 198 ILE F O 1
ATOM 10494 N N . LEU F 1 199 ? 158.965 23.405 41.742 1.00 50.19 199 LEU F N 1
ATOM 10495 C CA . LEU F 1 199 ? 157.819 24.273 41.992 1.00 48.93 199 LEU F CA 1
ATOM 10496 C C . LEU F 1 199 ? 156.612 23.448 42.437 1.00 48.87 199 LEU F C 1
ATOM 10497 O O . LEU F 1 199 ? 156.103 22.618 41.678 1.00 49.90 199 LEU F O 1
ATOM 10502 N N . ILE F 1 200 ? 156.149 23.693 43.660 1.00 45.06 200 ILE F N 1
ATOM 10503 C CA . ILE F 1 200 ? 154.937 23.090 44.205 1.00 44.19 200 ILE F CA 1
ATOM 10504 C C . ILE F 1 200 ? 153.830 24.129 44.192 1.00 47.79 200 ILE F C 1
ATOM 10505 O O . ILE F 1 200 ? 154.048 25.285 44.592 1.00 49.27 200 ILE F O 1
ATOM 10510 N N . VAL F 1 201 ? 152.624 23.726 43.788 1.00 46.28 201 VAL F N 1
ATOM 10511 C CA . VAL F 1 201 ? 151.473 24.624 43.822 1.00 49.05 201 VAL F CA 1
ATOM 10512 C C . VAL F 1 201 ? 150.313 23.947 44.537 1.00 49.37 201 VAL F C 1
ATOM 10513 O O . VAL F 1 201 ? 150.034 22.762 44.312 1.00 51.94 201 VAL F O 1
ATOM 10517 N N . GLY F 1 202 ? 149.628 24.706 45.393 1.00 48.23 202 GLY F N 1
ATOM 10518 C CA . GLY F 1 202 ? 148.532 24.165 46.177 1.00 45.63 202 GLY F CA 1
ATOM 10519 C C . GLY F 1 202 ? 147.497 25.218 46.505 1.00 49.97 202 GLY F C 1
ATOM 10520 O O . GLY F 1 202 ? 147.763 26.425 46.464 1.00 52.22 202 GLY F O 1
ATOM 10521 N N . GLY F 1 203 ? 146.302 24.742 46.838 1.00 53.15 203 GLY F N 1
ATOM 10522 C CA . GLY F 1 203 ? 145.209 25.622 47.197 1.00 53.14 203 GLY F CA 1
ATOM 10523 C C . GLY F 1 203 ? 144.227 25.839 46.064 1.00 54.44 203 GLY F C 1
ATOM 10524 O O . GLY F 1 203 ? 144.623 26.218 44.958 1.00 57.05 203 GLY F O 1
ATOM 10525 N N . GLY F 1 204 ? 142.947 25.584 46.329 1.00 53.22 204 GLY F N 1
ATOM 10526 C CA . GLY F 1 204 ? 141.898 25.800 45.352 1.00 59.04 204 GLY F CA 1
ATOM 10527 C C . GLY F 1 204 ? 141.900 24.879 44.153 1.00 59.14 204 GLY F C 1
ATOM 10528 O O . GLY F 1 204 ? 141.254 25.195 43.150 1.00 61.60 204 GLY F O 1
ATOM 10529 N N . ILE F 1 205 ? 142.594 23.750 44.209 1.00 61.63 205 ILE F N 1
ATOM 10530 C CA . ILE F 1 205 ? 142.635 22.817 43.090 1.00 61.74 205 ILE F CA 1
ATOM 10531 C C . ILE F 1 205 ? 141.641 21.697 43.383 1.00 63.55 205 ILE F C 1
ATOM 10532 O O . ILE F 1 205 ? 141.849 20.874 44.284 1.00 63.33 205 ILE F O 1
ATOM 10537 N N . ARG F 1 206 ? 140.541 21.687 42.632 1.00 64.24 206 ARG F N 1
ATOM 10538 C CA . ARG F 1 206 ? 139.453 20.737 42.819 1.00 65.86 206 ARG F CA 1
ATOM 10539 C C . ARG F 1 206 ? 139.225 19.868 41.593 1.00 69.56 206 ARG F C 1
ATOM 10540 O O . ARG F 1 206 ? 139.259 18.637 41.694 1.00 65.39 206 ARG F O 1
ATOM 10548 N N . SER F 1 207 ? 139.011 20.479 40.434 1.00 73.46 207 SER F N 1
ATOM 10549 C CA . SER F 1 207 ? 138.662 19.781 39.208 1.00 70.11 207 SER F CA 1
ATOM 10550 C C . SER F 1 207 ? 139.905 19.291 38.476 1.00 71.27 207 SER F C 1
ATOM 10551 O O . SER F 1 207 ? 141.032 19.708 38.753 1.00 69.81 207 SER F O 1
ATOM 10554 N N . GLY F 1 208 ? 139.678 18.400 37.511 1.00 70.58 208 GLY F N 1
ATOM 10555 C CA . GLY F 1 208 ? 140.775 17.931 36.687 1.00 71.75 208 GLY F CA 1
ATOM 10556 C C . GLY F 1 208 ? 141.322 19.008 35.778 1.00 72.71 208 GLY F C 1
ATOM 10557 O O . GLY F 1 208 ? 142.499 18.970 35.403 1.00 71.86 208 GLY F O 1
ATOM 10558 N N . GLU F 1 209 ? 140.481 19.976 35.405 1.00 73.58 209 GLU F N 1
ATOM 10559 C CA . GLU F 1 209 ? 140.946 21.086 34.584 1.00 74.12 209 GLU F CA 1
ATOM 10560 C C . GLU F 1 209 ? 141.671 22.133 35.416 1.00 72.43 209 GLU F C 1
ATOM 10561 O O . GLU F 1 209 ? 142.502 22.876 34.884 1.00 70.40 209 GLU F O 1
ATOM 10567 N N . ASP F 1 210 ? 141.375 22.207 36.712 1.00 71.04 210 ASP F N 1
ATOM 10568 C CA . ASP F 1 210 ? 142.218 22.967 37.624 1.00 70.30 210 ASP F CA 1
ATOM 10569 C C . ASP F 1 210 ? 143.627 22.406 37.610 1.00 66.34 210 ASP F C 1
ATOM 10570 O O . ASP F 1 210 ? 144.599 23.107 37.336 1.00 65.94 210 ASP F O 1
ATOM 10575 N N . ALA F 1 211 ? 143.742 21.120 37.877 1.00 68.01 211 ALA F N 1
ATOM 10576 C CA . ALA F 1 211 ? 144.988 20.394 37.682 1.00 62.58 211 ALA F CA 1
ATOM 10577 C C . ALA F 1 211 ? 145.694 20.765 36.381 1.00 62.03 211 ALA F C 1
ATOM 10578 O O . ALA F 1 211 ? 146.889 21.108 36.395 1.00 63.48 211 ALA F O 1
ATOM 10580 N N . ALA F 1 212 ? 144.981 20.673 35.241 1.00 65.98 212 ALA F N 1
ATOM 10581 C CA . ALA F 1 212 ? 145.603 20.812 33.926 1.00 69.00 212 ALA F CA 1
ATOM 10582 C C . ALA F 1 212 ? 146.250 22.183 33.765 1.00 64.51 212 ALA F C 1
ATOM 10583 O O . ALA F 1 212 ? 147.372 22.298 33.246 1.00 64.20 212 ALA F O 1
ATOM 10585 N N . ARG F 1 213 ? 145.552 23.239 34.191 1.00 66.08 213 ARG F N 1
ATOM 10586 C CA . ARG F 1 213 ? 146.097 24.593 34.066 1.00 66.95 213 ARG F CA 1
ATOM 10587 C C . ARG F 1 213 ? 147.261 24.829 35.035 1.00 63.44 213 ARG F C 1
ATOM 10588 O O . ARG F 1 213 ? 148.296 25.397 34.651 1.00 64.37 213 ARG F O 1
ATOM 10596 N N . VAL F 1 214 ? 147.117 24.388 36.288 1.00 59.29 214 VAL F N 1
ATOM 10597 C CA . VAL F 1 214 ? 148.213 24.518 37.247 1.00 59.76 214 VAL F CA 1
ATOM 10598 C C . VAL F 1 214 ? 149.446 23.778 36.747 1.00 60.49 214 VAL F C 1
ATOM 10599 O O . VAL F 1 214 ? 150.544 24.341 36.674 1.00 56.86 214 VAL F O 1
ATOM 10603 N N . ALA F 1 215 ? 149.277 22.502 36.382 1.00 58.83 215 ALA F N 1
ATOM 10604 C CA . ALA F 1 215 ? 150.398 21.717 35.877 1.00 59.02 215 ALA F CA 1
ATOM 10605 C C . ALA F 1 215 ? 150.894 22.258 34.542 1.00 57.05 215 ALA F C 1
ATOM 10606 O O . ALA F 1 215 ? 152.107 22.354 34.317 1.00 56.90 215 ALA F O 1
ATOM 10608 N N . GLY F 1 216 ? 149.973 22.606 33.638 1.00 60.34 216 GLY F N 1
ATOM 10609 C CA . GLY F 1 216 ? 150.381 23.166 32.362 1.00 59.42 216 GLY F CA 1
ATOM 10610 C C . GLY F 1 216 ? 151.110 24.486 32.503 1.00 60.53 216 GLY F C 1
ATOM 10611 O O . GLY F 1 216 ? 151.994 24.799 31.698 1.00 58.44 216 GLY F O 1
ATOM 10612 N N . ALA F 1 217 ? 150.761 25.272 33.533 1.00 60.62 217 ALA F N 1
ATOM 10613 C CA . ALA F 1 217 ? 151.414 26.561 33.757 1.00 57.92 217 ALA F CA 1
ATOM 10614 C C . ALA F 1 217 ? 152.882 26.405 34.140 1.00 57.72 217 ALA F C 1
ATOM 10615 O O . ALA F 1 217 ? 153.691 27.296 33.852 1.00 62.39 217 ALA F O 1
ATOM 10617 N N . GLY F 1 218 ? 153.249 25.297 34.782 1.00 57.75 218 GLY F N 1
ATOM 10618 C CA . GLY F 1 218 ? 154.641 25.078 35.129 1.00 57.54 218 GLY F CA 1
ATOM 10619 C C . GLY F 1 218 ? 154.878 24.319 36.420 1.00 51.20 218 GLY F C 1
ATOM 10620 O O . GLY F 1 218 ? 156.027 24.018 36.757 1.00 54.73 218 GLY F O 1
ATOM 10621 N N . ALA F 1 219 ? 153.806 24.000 37.144 1.00 50.67 219 ALA F N 1
ATOM 10622 C CA . ALA F 1 219 ? 153.930 23.273 38.404 1.00 50.86 219 ALA F CA 1
ATOM 10623 C C . ALA F 1 219 ? 154.611 21.927 38.197 1.00 55.28 219 ALA F C 1
ATOM 10624 O O . ALA F 1 219 ? 154.257 21.164 37.291 1.00 54.46 219 ALA F O 1
ATOM 10626 N N . ASP F 1 220 ? 155.600 21.641 39.042 1.00 54.04 220 ASP F N 1
ATOM 10627 C CA . ASP F 1 220 ? 156.174 20.305 39.111 1.00 50.03 220 ASP F CA 1
ATOM 10628 C C . ASP F 1 220 ? 155.354 19.394 40.009 1.00 52.25 220 ASP F C 1
ATOM 10629 O O . ASP F 1 220 ? 155.249 18.185 39.748 1.00 50.42 220 ASP F O 1
ATOM 10634 N N . VAL F 1 221 ? 154.759 19.963 41.053 1.00 46.22 221 VAL F N 1
ATOM 10635 C CA . VAL F 1 221 ? 154.020 19.231 42.068 1.00 45.95 221 VAL F CA 1
ATOM 10636 C C . VAL F 1 221 ? 152.682 19.919 42.255 1.00 49.65 221 VAL F C 1
ATOM 10637 O O . VAL F 1 221 ? 152.627 21.149 42.387 1.00 52.01 221 VAL F O 1
ATOM 10641 N N . VAL F 1 222 ? 151.612 19.131 42.296 1.00 50.48 222 VAL F N 1
ATOM 10642 C CA . VAL F 1 222 ? 150.266 19.629 42.551 1.00 49.41 222 VAL F CA 1
ATOM 10643 C C . VAL F 1 222 ? 149.784 19.030 43.865 1.00 54.35 222 VAL F C 1
ATOM 10644 O O . VAL F 1 222 ? 149.878 17.811 44.069 1.00 51.26 222 VAL F O 1
ATOM 10648 N N . VAL F 1 223 ? 149.238 19.871 44.723 1.00 47.38 223 VAL F N 1
ATOM 10649 C CA . VAL F 1 223 ? 148.758 19.439 45.999 1.00 48.32 223 VAL F CA 1
ATOM 10650 C C . VAL F 1 223 ? 147.296 19.647 46.124 1.00 51.55 223 VAL F C 1
ATOM 10651 O O . VAL F 1 223 ? 146.808 20.675 45.779 1.00 52.44 223 VAL F O 1
ATOM 10655 N N . THR F 1 224 ? 146.599 18.655 46.633 1.00 52.87 224 THR F N 1
ATOM 10656 C CA . THR F 1 224 ? 145.184 18.772 46.802 1.00 53.68 224 THR F CA 1
ATOM 10657 C C . THR F 1 224 ? 144.741 18.086 48.061 1.00 55.39 224 THR F C 1
ATOM 10658 O O . THR F 1 224 ? 145.356 17.164 48.503 1.00 57.26 224 THR F O 1
ATOM 10662 N N . GLY F 1 225 ? 143.662 18.561 48.647 1.00 60.30 225 GLY F N 1
ATOM 10663 C CA . GLY F 1 225 ? 143.127 17.961 49.847 1.00 61.66 225 GLY F CA 1
ATOM 10664 C C . GLY F 1 225 ? 142.117 16.939 49.379 1.00 66.60 225 GLY F C 1
ATOM 10665 O O . GLY F 1 225 ? 142.269 16.363 48.322 1.00 64.58 225 GLY F O 1
ATOM 10666 N N . THR F 1 226 ? 141.085 16.711 50.156 1.00 30.00 226 THR F N 1
ATOM 10667 C CA . THR F 1 226 ? 140.051 15.784 49.740 1.00 30.00 226 THR F CA 1
ATOM 10668 C C . THR F 1 226 ? 138.676 16.446 49.827 1.00 30.00 226 THR F C 1
ATOM 10669 O O . THR F 1 226 ? 138.246 16.856 50.887 1.00 30.00 226 THR F O 1
ATOM 10673 N N . VAL F 1 227 ? 138.026 16.564 48.674 1.00 30.00 227 VAL F N 1
ATOM 10674 C CA . VAL F 1 227 ? 136.711 17.187 48.534 1.00 30.00 227 VAL F CA 1
ATOM 10675 C C . VAL F 1 227 ? 136.664 18.569 49.165 1.00 30.00 227 VAL F C 1
ATOM 10676 O O . VAL F 1 227 ? 136.597 18.726 50.376 1.00 30.00 227 VAL F O 1
ATOM 10680 N N . GLU F 1 235 ? 135.624 9.942 46.173 1.00 78.63 235 GLU F N 1
ATOM 10681 C CA . GLU F 1 235 ? 136.899 10.093 46.873 1.00 80.88 235 GLU F CA 1
ATOM 10682 C C . GLU F 1 235 ? 138.046 9.809 45.932 1.00 84.11 235 GLU F C 1
ATOM 10683 O O . GLU F 1 235 ? 139.092 10.454 45.996 1.00 77.40 235 GLU F O 1
ATOM 10689 N N . ASP F 1 236 ? 137.847 8.848 45.035 1.00 86.33 236 ASP F N 1
ATOM 10690 C CA . ASP F 1 236 ? 138.701 8.750 43.859 1.00 79.40 236 ASP F CA 1
ATOM 10691 C C . ASP F 1 236 ? 138.456 9.904 42.900 1.00 82.68 236 ASP F C 1
ATOM 10692 O O . ASP F 1 236 ? 138.430 9.728 41.680 1.00 81.24 236 ASP F O 1
ATOM 10697 N N . LYS F 1 237 ? 138.257 11.094 43.464 1.00 82.39 237 LYS F N 1
ATOM 10698 C CA . LYS F 1 237 ? 138.366 12.411 42.856 1.00 79.81 237 LYS F CA 1
ATOM 10699 C C . LYS F 1 237 ? 139.804 12.787 42.589 1.00 78.24 237 LYS F C 1
ATOM 10700 O O . LYS F 1 237 ? 140.010 13.955 42.238 1.00 76.61 237 LYS F O 1
ATOM 10702 N N . ILE F 1 238 ? 140.742 11.845 42.736 1.00 78.04 238 ILE F N 1
ATOM 10703 C CA . ILE F 1 238 ? 142.163 12.099 42.507 1.00 70.42 238 ILE F CA 1
ATOM 10704 C C . ILE F 1 238 ? 142.577 11.732 41.080 1.00 73.95 238 ILE F C 1
ATOM 10705 O O . ILE F 1 238 ? 143.466 12.351 40.508 1.00 72.08 238 ILE F O 1
ATOM 10710 N N . ARG F 1 239 ? 141.972 10.741 40.423 1.00 76.49 239 ARG F N 1
ATOM 10711 C CA . ARG F 1 239 ? 142.514 10.350 39.122 1.00 73.57 239 ARG F CA 1
ATOM 10712 C C . ARG F 1 239 ? 142.273 11.425 38.068 1.00 72.59 239 ARG F C 1
ATOM 10713 O O . ARG F 1 239 ? 143.120 11.629 37.193 1.00 76.10 239 ARG F O 1
ATOM 10721 N N . GLU F 1 240 ? 141.152 12.148 38.141 1.00 74.86 240 GLU F N 1
ATOM 10722 C CA . GLU F 1 240 ? 140.947 13.212 37.157 1.00 77.37 240 GLU F CA 1
ATOM 10723 C C . GLU F 1 240 ? 141.941 14.364 37.352 1.00 74.52 240 GLU F C 1
ATOM 10724 O O . GLU F 1 240 ? 142.402 14.942 36.355 1.00 72.50 240 GLU F O 1
ATOM 10730 N N . ILE F 1 241 ? 142.281 14.723 38.617 1.00 76.72 241 ILE F N 1
ATOM 10731 C CA . ILE F 1 241 ? 143.410 15.652 38.836 1.00 72.61 241 ILE F CA 1
ATOM 10732 C C . ILE F 1 241 ? 144.682 15.055 38.231 1.00 71.47 241 ILE F C 1
ATOM 10733 O O . ILE F 1 241 ? 145.378 15.704 37.449 1.00 70.96 241 ILE F O 1
ATOM 10738 N N . VAL F 1 242 ? 144.865 13.788 38.512 1.00 71.37 242 VAL F N 1
ATOM 10739 C CA . VAL F 1 242 ? 145.972 13.085 37.941 1.00 71.30 242 VAL F CA 1
ATOM 10740 C C . VAL F 1 242 ? 145.735 13.095 36.437 1.00 71.80 242 VAL F C 1
ATOM 10741 O O . VAL F 1 242 ? 146.607 13.449 35.661 1.00 71.13 242 VAL F O 1
ATOM 10745 N N . GLU F 1 243 ? 144.532 12.720 36.033 1.00 73.11 243 GLU F N 1
ATOM 10746 C CA . GLU F 1 243 ? 144.199 12.699 34.618 1.00 75.91 243 GLU F CA 1
ATOM 10747 C C . GLU F 1 243 ? 144.551 14.031 34.005 1.00 72.35 243 GLU F C 1
ATOM 10748 O O . GLU F 1 243 ? 145.332 14.118 33.070 1.00 68.69 243 GLU F O 1
ATOM 10754 N N . GLY F 1 244 ? 143.962 15.071 34.565 1.00 71.95 244 GLY F N 1
ATOM 10755 C CA . GLY F 1 244 ? 144.208 16.412 34.110 1.00 69.91 244 GLY F CA 1
ATOM 10756 C C . GLY F 1 244 ? 145.679 16.700 34.073 1.00 69.75 244 GLY F C 1
ATOM 10757 O O . GLY F 1 244 ? 146.185 17.166 33.081 1.00 74.53 244 GLY F O 1
ATOM 10758 N N . MET F 1 245 ? 146.379 16.434 35.160 1.00 68.66 245 MET F N 1
ATOM 10759 C CA . MET F 1 245 ? 147.803 16.683 35.180 1.00 68.53 245 MET F CA 1
ATOM 10760 C C . MET F 1 245 ? 148.420 15.918 34.049 1.00 67.92 245 MET F C 1
ATOM 10761 O O . MET F 1 245 ? 149.312 16.384 33.391 1.00 68.68 245 MET F O 1
ATOM 10766 N N . GLY F 1 246 ? 147.926 14.713 33.841 1.00 71.95 246 GLY F N 1
ATOM 10767 C CA . GLY F 1 246 ? 148.418 13.900 32.762 1.00 68.36 246 GLY F CA 1
ATOM 10768 C C . GLY F 1 246 ? 148.080 14.662 31.508 1.00 67.27 246 GLY F C 1
ATOM 10769 O O . GLY F 1 246 ? 147.109 15.401 31.490 1.00 69.04 246 GLY F O 1
ATOM 10770 N N . SER F 1 247 ? 148.886 14.473 30.482 1.00 30.00 247 SER F N 1
ATOM 10771 C CA . SER F 1 247 ? 148.764 15.161 29.200 1.00 30.00 247 SER F CA 1
ATOM 10772 C C . SER F 1 247 ? 149.625 16.370 29.449 1.00 30.00 247 SER F C 1
ATOM 10773 O O . SER F 1 247 ? 150.673 16.238 30.076 1.00 30.00 247 SER F O 1
ATOM 10776 N N . VAL F 1 248 ? 149.183 17.526 28.965 1.00 30.00 248 VAL F N 1
ATOM 10777 C CA . VAL F 1 248 ? 149.867 18.764 29.177 1.00 30.00 248 VAL F CA 1
ATOM 10778 C C . VAL F 1 248 ? 151.357 18.610 28.996 1.00 30.00 248 VAL F C 1
ATOM 10779 O O . VAL F 1 248 ? 151.811 17.698 28.330 1.00 30.00 248 VAL F O 1
#

B-factor: mean 48.17, std 14.86, range [20.0, 95.14]

GO terms:
  GO:0047294 phosphoglycerol geranylgeranyltransferase activity (F, EXP)

Radius of gyration: 32.01 Å; Cα contacts (8 Å, |Δi|>4): 3640; chains: 6; bounding box: 90×89×83 Å

Foldseek 3Di:
DVDDAVVVVLVVCLVPFFAEEEEDELVPDALVVLLVLVVLLVVLPHQEYEYHDPPDALVSSQSNLVSNVVRDDHFYEFAYLALSRDYLRGQAYALEAACFAPDVCRGPVRSVVCVVVCVVSVHHYQFEYEAAAPPREPSCVVRRGPHHYLPCLVVVLVSLLVSVVVPHQEYEYEPYAPRCAWRDLVNLLSNQVNDDHQYETEYNQFFLQSLLSNLLSPHRYYYYYDDNSVSSNRVRVSRVVND/DPDAVVVVLVVVLVPFFAEEEEDELVVDQLVVLQVLVVLLVLLPHQEYEYEPADDAQVSRQRNLQSNLVRDDHFYEYAYLFLSGDYLSGQAYALEAACFAPDVCRGPVRSVVNVVVCVVSPHHYQHEYEAEAPPREPSCVVRRGDHHYLPCLVVVLVSLLVSVVVPHQEYEYEPYAPRCAWRALVSLLSNQVRDNHQYETEHNQFFLCSLLSNLQSPHRYYYHYQPPVRSPRSNRVVVSRRPHD/DVDDQVVVVLVVPLVPFFAEEEEDELVPDQLVVLLVFVVLLVLLPHQEYEYHQDDDALVSRARNLVSNLVRDDHFYEYAYLFLSRDYLSGQAYALEAAQFAPDVCRRPVRSVVNVVVCVVRVHHYQFEYEAEAPPREPSCVVRRGDHHYLVCLVVLLVVLLVSVVVPHQEYEYHPYAPRCAWRDLVSLLSNQVRHPHQYETEHNQFFLVSLLSNLVSPHRYYYDYPPNHSVRSNRVVVSSVD/DEPDQVVVVLVVPLVPFFAEEAEAELVVDALLVLLVVVVVLVVLPHQYYEYHPDDDDLVSRLSNLQSNQVRDYHFYEYAYLFLSGDHLSGQAYALEAACFAPDVCRGPVRSVVNVVVCVVSVHHYQFEYEAAAPPREPSCVVRRGPHHYLVCLVVVLVVLLVSVVVPHQEYEYEHYAARCAWRDLVNLQSNQVRDNHQYETEHNQAFLCSLLSSLVSHHRYYYDNPSNSSRVSRPD/DPDQVVVVLVVCLVDAFAEEAEDELVVDPLVVLLVQVVQVVVLPHQYYEYEAADDALVSRQSSLVSNQVRDDHFYEFAYLFLSRDYLRGQAYALEAACFAPDCCRRPVRSVVNVVVCVVSVHHYAFEYEAEAPPREPSCVVSRGDHHYLVCLVVVLVVLLVSVVVPRQEYEYEHYAPHCDWRDLVSLLNNLVRDPHQYETEHNQQFLCSLLSSLVSRHRYYYYHRSRCNSNVVSSPPD/DEDDQVVVVLVVCLVPFFAEEAEDELPVDQLVVVVVQVVLLVVLPHQEYEYEQAADALVSLQRNLVSCLVRDHHFYEFPYLFLSGDYLSGQAYALEAACQAPDCCRGPVRSVVNVVVCVVSVHHYQDEYEAAAPPREPSCVVSRGPHHYLVCLVVLLVSLLVSVVVPHQEYEYHPYAPHCAFRDLVNLQSNQVSDPHQYEGEYNQQALCSLQSNLVSHHRYYYDYCPHSSNNSSVVSSPDD

Sequence (1444 aa):
MFKMKVEDYFHDILRERKIHLTLIDPEEQTPEEAVEIARAAIRGGTDGIMLGGSTTDSSELDNTARALRENIDVPIILFPGNTTGVSRYADAIFFMSLLNSTNPYWIIGAQALGAATVKKMGIEALPMGYLVVEPGGTVGWVGDTKPVPRNKPDIAAAYAMEAEFLGMRLFYLEAGSGAPEHVPEEMIALVKRCTDQILIVGGGIRSGEDAARVAGAGADVVVTGTVVEDKIREIVEGMGSVLFKMKVEDYFHDILRERKIHLTLIDPEEQTPEEAVEIARAAIRGGTDGIMLGGSTTDSSELDNTARALRENIDVPIILFPGNTTGVSRYADAIFFMSLLNSTNPYWIIGAQALGAATVKKMGIEALPMGYLVVEPGGTVGWVGDTKPVPRNKPDIAAAYAMEAEFLGMRLFYLEAGSGAPEHVPEEMIALVKRCTDQILIVGGGIRSGEDAARVAGAGADVVVTGTVVNVEDKIREIVEGMGSVLMFKMKVEDYFHDILRERKIHLTLIDPEEQTPEEAVEIARAAIRGGTDGIMLGGSTTDSSELDNTARALRENIDVPIILFPGNTTGVSRYADAIFFMSLLNSTNPYWIIGAQALGAATVKKMGIEALPMGYLVVEPGGTVGWVGDTKPVPRNKPDIAAAYAMEAEFLGMRLFYLEAGSGAPEHVPEEMIALVKRCTDQILIVGGGIRSGEDAARVAGAGADVVVTGTVVVEDKIREIVEGMGSMFKMKVEDYFHDILRERKIHLTLIDPEEQTPEEAVEIARAAIRGGTDGIMLGGSTTDSSELDNTARALRENIDVPIILFPGNTTGVSRYADAIFFMSLLNSTNPYWIIGAQALGAATVKKMGIEALPMGYLVVEPGGTVGWVGDTKPVPRNKPDIAAAYAMEAEFLGMRLFYLEAGSGAPEHVPEEMIALVKRCTDQILIVGGGIRSGEDAARVAGAGADVVVTGKIREIVEGMGSFKMKVEDYFHDILRERKIHLTLIDPEEQTPEEAVEIARAAIRGGTDGIMLGGSTTDSSELDNTARALRENIDVPIILFPGNTTGVSRYADAIFFMSLLNSTNPYWIIGAQALGAATVKKMGIEALPMGYLVVEPGGTVGWVGDTKPVPRNKPDIAAAYAMEAEFLGMRLFYLEAGSGAPEHVPEEMIALVKRCTDQILIVGGGIRSGEDAARVAGAGADVVVTGEDKIREIVEGMGSVMFKMKVEDYFHDILRERKIHLTLIDPEEQTPEEAVEIARAAIRGGTDGIMLGGSTTDSSELDNTARALRENIDVPIILFPGNTTGVSRYADAIFFMSLLNSTNPYWIIGAQALGAATVKKMGIEALPMGYLVVEPGGTVGWVGDTKPVPRNKPDIAAAYAMEAEFLGMRLFYLEAGSGAPEHVPEEMIALVKRCTDQILIVGGGIRSGEDAARVAGAGADVVVTGTVEDKIREIVEGMGSV

Nearest PDB structures (foldseek):
  5ndy-assembly1_A  TM=1.004E+00  e=3.570E-54  Methanothermobacter thermautotrophicus str. Delta H
  5ndy-assembly1_C  TM=1.002E+00  e=3.051E-49  Methanothermobacter thermautotrophicus str. Delta H
  5ndy-assembly1_B  TM=9.953E-01  e=1.292E-49  Methanothermobacter thermautotrophicus str. Delta H
  5nez-assembly1_C  TM=9.915E-01  e=1.810E-48  Methanothermobacter thermautotrophicus str. Delta H
  5ndy-assembly1_F  TM=9.987E-01  e=3.895E-47  Methanothermobacter thermautotrophicus str. Delta H

Secondary structure (DSSP, 8-state):
--S--HHHHHHHHHTTS-EEEEEE-GGGS-HHHHHHHHHHHHHTT--EEEE--SS--HHHHHHHHHHHHHH--S-EEE--SSGGG--TT-SEEEEEEETTBSSHIIIIIHHHHHHHHHHHHT-EEEEEEEEEBTT-HHHHHHTTB-PBPTT-HHHHHHHHHHHHHTT--EEEEE--TT-SSPSPHHHHHHHHHH--SEEEEESS--SHHHHHHHHHTT-SEEEE-----THHHHHHHHHHTT-/--S-HHHHHHHHHTTS-EEEEEE-TTSS-HHHHHHHHHHHHHHT---EEEE-S---SHHHHHHHHHHHTT-SS-EEEE-SSGGG--TT-SEEEEEEETTBSSHIIIIIHHHHHHHHHHHTT-EEEEEEEEEBTT-HHHHHHTTB-PBPTT-HHHHHHHHHHHHHHT--EEEEE--TT-SSPPPHHHHHHHHHH--SEEEEESS--SHHHHHHHHHHT-SEEEE-----HHHHHHHHHHHHHT--/--S--HHHHHHHHHTTS-EEEEEE-GGGS-HHHHHHHHHHHHHHT---EEEE-S---HHHHHHHHHHHHHH-SS-EEEE-SSGGG--TTSSEEEEEEETTBSSHIIIIIHHHHHHHHHHHS--EEEEEEEEEBTT-HHHHHHTTB-PBPTT-HHHHHHHHHHHHHHT--EEEEE--TT-SSPSPHHHHHHHHHH--SEEEEESS--SHHHHHHHHHHT-SEEEE-----HHHHHHHHHHHH-/---S-HHHHHHHHHTTS-EEEEEE-TTSS-HHHHHHHHHHHHHTT--EEEEE-S---SHHHHHHHHHHHTT--SPEEEE-SSGGG--TTSSEEEEEEETTBSSHIIIIIHHHHHHHHHHHHT-EEEEEEEEEBTT-HHHHHHTTB-PBPTT-HHHHHHHHHHHHHHT--EEEEE--TT-SSPPPHHHHHHHHHH--SEEEEESS--SHHHHHHHHHHT-SEEEE--HHHHHHHT--/--S-HHHHHHHHHTTS-EEEEEE-TTSS-HHHHHHHHHHHHHTT--EEEEESS---HHHHHHHHHHHHTT--SPEEEE-SSGGG--TTSSEEEEEEETTBSSHIIIIIHHHHHHHHHHHTT-EEEEEEEEEBTT-HHHHHHTTB-PBPTT-HHHHHHHHHHHHHTT--EEEEE--TT-SSPPPHHHHHHHHHH--SEEEEESS--SHHHHHHHHHTT-SEEEE--TTHHHHHHHT---/---S-HHHHHHHHHTTS-EEEEEE-TTSS-HHHHHHHHHHHHHTT---EEEESS---HHHHHHHHHHHHTT--SPEEEE-SSGGG--TT-SEEEEEEETTBSSHIIIIIHHHHHHHHHHHHT-EEEEEEEEEBTT-HHHHHHTTB-PBPTT-HHHHHHHHHHHHHHT--EEEEE--TT-SS---HHHHHHHHHH--SEEEEESS--SHHHHHHHHHHT-SEEEE-----TTHHHHHHHS--

InterPro domains:
  IPR008205 Geranylgeranylglyceryl phosphate synthase/Heptaprenylglyceryl phosphate synthase [MF_00112] (11-241)
  IPR008205 Geranylgeranylglyceryl phosphate synthase/Heptaprenylglyceryl phosphate synthase [PF01884] (8-242)
  IPR008205 Geranylgeranylglyceryl phosphate synthase/Heptaprenylglyceryl phosphate synthase [TIGR01768] (16-240)
  IPR008205 Geranylgeranylglyceryl phosphate synthase/Heptaprenylglyceryl phosphate synthase [cd02812] (16-237)
  IPR010946 Geranylgeranylglyceryl phosphate synthase [TIGR01769] (17-222)
  IPR038597 GGGP/HepGP synthase superfamily [G3DSA:3.20.20.390] (1-245)
  IPR039074 GGGP/HepGP synthase group I [PTHR40029] (17-232)

Solvent-accessible surface area: 50490 Å² total; per-residue (Å²): 209,195,118,92,118,5,24,74,49,0,93,59,19,49,167,139,99,42,0,2,0,0,32,3,34,0,61,129,32,70,36,133,88,0,11,99,47,0,94,16,1,53,134,0,22,7,7,0,0,0,1,4,16,28,74,22,8,12,27,35,2,13,55,0,0,95,15,0,108,143,52,16,154,29,19,2,0,0,14,21,27,18,17,9,5,17,1,121,69,7,43,0,4,0,8,22,2,10,1,1,2,56,7,22,8,20,1,7,14,9,25,6,35,10,0,50,12,2,90,96,25,65,16,32,19,0,2,0,0,6,0,0,0,71,68,0,21,34,35,5,29,21,2,18,22,41,42,0,34,72,115,49,16,106,16,0,4,19,13,0,15,0,0,54,36,1,10,5,117,0,0,2,0,10,0,0,86,56,4,110,81,9,0,21,61,117,0,0,36,32,0,66,174,18,7,137,9,9,0,0,0,0,9,9,5,109,40,5,109,27,0,14,114,0,1,48,16,13,0,17,0,0,5,5,31,43,133,165,92,117,33,4,95,95,0,29,101,11,7,31,88,56,128,66,112,86,119,0,22,72,30,0,86,77,19,48,183,160,125,52,0,2,0,0,35,4,33,6,41,134,25,72,36,137,91,0,10,97,41,0,114,10,0,61,136,4,30,8,8,0,0,0,1,8,36,38,15,36,12,8,32,29,7,22,59,0,0,88,18,0,118,115,85,23,118,21,0,1,0,0,11,32,22,8,22,7,12,17,2,118,43,9,29,0,5,0,8,14,3,10,1,1,2,54,8,19,7,19,2,7,14,8,26,4,49,10,0,49,12,1,92,128,32,65,17,34,18,0,2,0,0,9,0,0,0,71,66,0,17,59,43,5,23,28,2,19,21,40,44,0,35,70,110,52,18,106,16,0,4,21,12,0,19,0,0,58,35,0,11,5,114,0,0,3,0,11,0,0,90,54,3,103,105,18,0,19,79,121,1,0,45,29,0,69,181,18,5,145,8,11,0,0,0,1,10,8,6,113,38,5,127,20,0,22,101,0,1,43,17,11,0,16,0,0,5,6,31,32,130,122,68,30,42,86,29,0,108,80,0,46,119,5,12,58,79,35,209,215,195,113,103,112,5,22,72,43,0,91,62,19,48,185,164,125,63,0,1,0,0,27,1,30,3,78,119,34,66,38,103,96,0,4,107,32,0,100,12,0,56,114,0,21,7,8,0,0,0,1,7,42,30,24,27,16,14,52,51,8,32,64,1,0,99,9,0,107,129,52,16,157,27,18,2,0,0,10,30,25,10,19,6,10,16,2,157,44,6,42,0,4,0,9,18,4,12,1,1,2,55,9,21,7,20,2,6,14,9,24,5,38,8,0,33,20,3,92,144,37,85,14,27,18,0,2,0,0,10,0,0,0,75,67,0,23,58,41,7,26,29,2,21,22,40,42,0,35,74,111,44,16,104,13,0,4,20,11,0,14,0,0,49,34,0,10,4,114,0,0,2,0,9,0,0,83,56,2,107,107,26,0,19,61,117,0,0,24,39,0,68,170,21,5,136,9,9,0,0,0,0,10,10,9,127,34,7,136,30,0,27,122,0,4,68,18,14,0,17,0,0,4,6,37,32,148,137,53,72,114,28,2,100,90,5,30,112,14,18,65,120,70,46,85,76,113,0,22,68,49,0,93,65,16,49,179,149,116,64,0,2,0,0,27,5,52,0,68,144,40,68,38,150,92,0,10,102,76,0,110,41,0,55,177,12,32,5,7,0,0,0,1,4,38,7,69,23,10,7,22,41,5,9,66,0,0,101,17,0,76,121,54,8,122,20,0,0,0,0,12,32,25,11,21,8,5,14,0,122,39,12,28,0,5,0,9,15,3,12,1,1,2,52,8,23,7,18,1,6,13,8,27,3,32,12,0,45,10,3,89,146,29,66,13,36,21,0,0,0,0,5,0,0,0,67,65,0,21,44,42,6,26,28,2,18,22,40,39,0,31,54,110,47,16,105,14,0,4,24,13,0,16,0,0,48,35,1,9,4,115,0,0,2,0,6,0,0,79,66,3,99,73,24,0,23,75,124,0,0,42,25,0,74,185,22,10,139,8,9,3,0,0,0,13,8,15,129,42,6,109,26,0,25,127,0,2,55,24,14,0,10,0,0,3,15,86,108,24,52,97,3,39,125,18,18,54,121,75,116,87,125,0,25,59,43,0,84,68,18,51,184,155,112,50,0,0,0,3,34,5,33,6,77,134,32,66,53,133,88,0,8,108,79,0,92,7,4,52,166,15,32,6,9,0,0,0,0,5,30,58,24,21,23,7,49,58,10,34,74,1,0,122,28,0,109,122,60,14,134,20,0,2,0,0,13,28,27,9,19,8,5,18,1,144,11,10,34,0,3,0,9,16,2,12,1,1,2,52,8,24,7,21,1,8,14,9,26,3,38,10,0,52,20,2,91,133,48,63,16,42,19,1,2,0,0,8,0,0,0,68,69,0,18,53,42,4,28,30,3,16,21,40,43,0,31,58,107,45,22,107,12,0,5,20,10,0,18,0,0,54,40,0,9,4,115,0,0,2,0,10,0,0,91,57,3,108,104,29,0,21,93,109,0,0,46,27,0,62,191,16,7,140,9,11,0,0,0,0,10,10,10,135,35,5,132,26,0,24,34,0,3,57,18,12,0,21,0,0,5,12,84,169,72,59,12,39,85,5,38,131,16,15,53,72,154,103,39,99,92,115,0,23,69,45,0,88,64,19,48,182,159,118,59,0,1,0,0,30,6,32,1,57,131,32,61,36,130,82,0,11,107,42,0,103,3,3,52,151,1,22,6,8,0,0,0,1,5,27,53,28,9,8,6,30,32,2,26,54,0,0,91,14,0,84,111,59,5,109,22,0,0,0,0,12,29,25,8,23,5,7,20,1,136,19,12,19,0,5,0,9,17,3,11,1,1,2,51,8,21,8,19,1,6,14,8,25,5,40,10,0,52,17,2,100,129,44,61,15,30,19,0,2,0,0,8,0,0,0,74,63,0,16,60,37,6,24,32,3,19,21,40,45,0,34,67,116,47,17,108,15,0,5,21,11,0,17,0,0,59,38,1,10,5,114,0,0,3,0,9,0,0,86,59,4,103,112,20,0,19,56,118,0,0,46,30,0,64,184,15,8,134,11,11,0,0,0,0,10,7,13,141,53,15,124,36,0,11,119,0,1,42,21,11,0,17,0,0,4,13,38,63,183,155,73,44,8,113,72,2,27,123,14,11,34,102,104

Organism: Methanothermobacter thermautotrophicus (strain ATCC 29096 / DSM 1053 / JCM 10044 / NBRC 100330 / Delta H) (NCBI:txid187420)

CATH classification: 3.20.20.390

=== Feature glossary ===
Annotated list of the representations used here:

Nearest PDB structures. The Foldseek neighbor list gives the closest experimentally determined structures in the PDB, ranked by structural alignment. TM-score near 1 means near-identical fold; near 0.3 means only rough topology match. This is how one finds what a novel AlphaFold prediction most resembles in the solved-structure universe.

Foldseek 3Di. Foldseek's 3Di representation compresses backbone geometry into a per-residue letter drawn from a learned twenty-state alphabet. It captures the tertiary interaction pattern around each residue — which residues are packed against it in space, regardless of where they are in sequence.

Radius of gyration, Cα contacts, bounding box. Radius of gyration (Rg) is the root-mean-square distance of Cα atoms from their centroid — a single number for overall size and compactness. A globular domain of N residues has Rg ≈ 2.2·N^0.38 Å; an extended or disordered chain has a much larger Rg. The Cα contact count is the number of residue pairs whose Cα atoms are within 8 Å and are more than four positions apart in sequence — a standard proxy for tertiary packing density. The bounding box is the smallest axis-aligned box enclosing all Cα atoms.

InterPro / GO / CATH / organism. The annotation block draws on four external resources. InterPro: which protein families and domains the sequence belongs to. GO: standardized terms for what the protein does, what process it participates in, and where in the cell it acts. CATH: which structural fold it has in the CATH hierarchy. Organism: the species of origin.

mmCIF coordinates. The mmCIF block holds the 3D Cartesian coordinates of each backbone atom (N, Cα, C, O) in ångströms. mmCIF is the PDB's canonical archive format — a tagged-loop text representation of the atomic model.

pLDDT. pLDDT is the predicted lDDT-Cα score: AlphaFold's confidence that the local environment of each residue (all inter-atomic distances within 15 Å) is correctly placed. It is a per-residue number between 0 and 100, with higher meaning more reliable.

Backbone torsions (φ/ψ). φ (phi) and ψ (psi) are the two rotatable backbone dihedrals per residue: φ is the C(i-1)–N–Cα–C torsion, ψ is the N–Cα–C–N(i+1) torsion, both in degrees on (−180°, 180°]. α-helical residues cluster near (−60°, −45°); β-strand residues near (−120°, +130°). A Ramachandran plot is simply a scatter of (φ, ψ) for every residue.

B-factor. For experimental (PDB) structures, the B-factor (temperature factor) quantifies the positional spread of each atom in the crystal — a combination of thermal vibration and static disorder — in units of Å². High B-factors mark flexible loops or poorly resolved regions; low B-factors mark the rigid, well-ordered core.

Secondary structure (3-state, P-SEA). SS3 is a coarse helix/strand/coil call (letters a/b/c) made by the P-SEA algorithm from inter-Cα distances and dihedrals. It is less detailed than DSSP but needs only Cα positions.

Predicted aligned error. Predicted aligned error is AlphaFold's pairwise confidence. Unlike pLDDT (per-residue), PAE is per-residue-pair and captures whether two parts of the structure are correctly placed relative to each other. Units are ångströms of expected positional error.

Solvent-accessible surface area. Solvent-accessible surface area (SASA) is the area in Å² traced out by the centre of a 1.4 Å probe sphere (a water molecule) rolled over the protein's van der Waals surface (Shrake–Rupley / Lee–Richards construction). Buried residues have near-zero SASA; fully exposed residues can exceed 200 Å². The total SASA scales roughly with the number of surface residues.

Secondary structure (8-state, DSSP). The SS8 string is DSSP's per-residue secondary-structure call. α-helix (H) means an i→i+4 H-bond ladder; β-strand (E) means the residue participates in a β-sheet; 3₁₀ (G) and π (I) are tighter and wider helices; T/S are turns/bends; '-' is loop.

Rendered structure images. Structure images are PyMOL renders from six orthogonal camera directions. Cartoon representation draws helices as coils and strands as arrows; sticks shows the backbone as bonds; surface shows the solvent-excluded envelope. Rainbow coloring maps sequence position to hue (blue→red, N→C); chain coloring assigns a distinct color per polypeptide.

Sequence. The amino-acid sequence is the protein's primary structure: the linear order of residues from the N-terminus to the C-terminus, written in one-letter code. Everything else here — the 3D coordinates, the secondary structure, the domain annotations — is ultimately a consequence of this string.

Contact-map, Ramachandran, and PAE plots. Three diagnostic plots accompany the record. The Cα contact map visualizes the tertiary structure as a 2D adjacency matrix (8 Å cutoff, sequence-local contacts suppressed). The Ramachandran plot shows the distribution of backbone (φ, ψ) torsions, with points in the α and β basins reflecting secondary structure content. The PAE plot shows AlphaFold's inter-residue confidence as a color matrix.